Protein 3LN7 (pdb70)

Nearest PDB structures (foldseek):
  3ln7-assembly1_A  TM=1.001E+00  e=0.000E+00  Pasteurella multocida
  3ln7-assembly1_B  TM=9.554E-01  e=0.000E+00  Pasteurella multocida
  7waf-assembly1_B  TM=6.531E-01  e=1.191E-21  Trichodesmium erythraeum IMS101
  7wae-assembly1_C  TM=6.502E-01  e=5.837E-21  Trichodesmium erythraeum IMS101
  7txv-assembly1_A  TM=6.354E-01  e=9.259E-21  Synechocystis sp. PCC 6714

Solvent-accessible surface area: 62264 Å² total

Radius of gyration: 43.45 Å; Cα contacts (8 Å, |Δi|>4): 2808; chains: 2; bounding box: 85×94×130 Å

Foldseek 3Di:
DFLQVVCVVLCLVLLLWWKKKKKWKWFWPFLLLAQPQDADFPLFADQQFFQQKHAPWFRRMIMGIFDIDRDLVQSVLRLLLSVLLVLVRDDPRIFIFQFQHQHQDLHGGRPDPDPVSRVVSVVVCVLFNCLLVRIGMKMKIFRDVVSLVVSVVPDPPPPDSQQSLLQLVLLVLVCLLCVLLVCLQAARAFDPVLPPVPPPPLQTFLHPQLAPSNDDSDPPQDFDSNGLVRNQVSQVVCVVPPQVHPVSHDDQKDFDVCPDSVVCVVVHTGIMMGTSHIQFLPDLSRDDSLSSVLVSLLSSLSNDDRADPVSSVNSSVLSNVQRGHGQFDARPPLVVSVVSLVVSVCVVSSVHDPVNVVSSVVSNVCRVGSCNRSSVVNSVVCPVVHHPSNSRSVSSVVNSVVSCQPVQASVSLLVFSLLRLLVSSCSSNRFDKDDPDSVQQWIWTHGDNAIWIDRQLFGDQFDDVVVVCVPQVVLVVLCVVLLAAAKDDDKDQDLVVVLVVVVVWFQFFKWKAAPDADPSFLTHGGHRTHHDSVVRSVSSVRRVVGYRMIMIGDAAAFKKKFKDAALFTQKIKGFFAAKFFLQVQAALLVRLCLCVDSQEDQVRSGVAHRADCDVLQQVQQVVVVGGSRRGHDRRDIRGRDDPRDSNNGIFMAIHPLDPQVRSVVSSSCVSPGRIKIWMWGAHDSPDHADRDSRHTYGDDIGDNDFQDTSHYDGRRCSVVSVVSCVVD/DFDPCVLVVLVLVQLLFWKKKKKWKWFKAFLLQAGPLDADAPLFADLVFQQAKHADFFSRIIMGIFDIGRDLLVSVLRLLQLVLLCLLRDDPGIFIFQWQGFHDDDLVSGPRPPQVVPCVVLHDRLVTIWMKMWIFRDPVSLVVVVVVPPPDPDSQQSRLQLQLLLLVCLLQVQLLLLQAERAFADDDPDSAPLTFLHVQLAPNHLQPDPQDADSNGLVRNLCSQVVVVCHQPRDRRQKDQPQDDHSVCCVVHNGGIIMGGNGIFQSPDLSRDDSLSSVLVSLLSSLSNHDGVVSSVVSSVLNNVNRGHHLQDARPPLPVVLVSLVVSCCVVSSVNDVSNVVSSVLSNVCNVHSCSGSSNVVSVVCVVLVGPSSSRSVSRCVNSVVSVLQSQARPSQLPFSLLRVLVSSCSSNSWDWDCPDSVQQWIWTDRPPDIWIDTLLQGPQFDPVLQVCVPCVSLQVLLVVLVAFAWDDDKDQDLVVVLVCLVVAAWKWKAAPDAPPRWLTDTADVHSPDSVVVSVSVVRRCVGYSMMIIHDADAFKKKFWAAAQFGLKIKGKFAAKFFLQPQFQVLRRLVLQPDSQEDQVRSHVAHRADCDCLQQVQVVVVVDGSGGRRDRRHMRGSHPDRDRNNGIFMEIHPQDCQVRNVQSSSSVSRGRTKMWMKGARDSNDHDDSDCNGIHTDDIHNNDFQDGNYYDGRNCSVVSVVSVVVD

InterPro domains:
  IPR006334 Glutamate--cysteine ligase, monofunctional [PTHR38761] (9-472)
  IPR006335 Glutathione biosynthesis bifunctional protein GshAB [MF_00782] (1-757)
  IPR006335 Glutathione biosynthesis bifunctional protein GshAB [TIGR01435] (12-753)
  IPR007370 Glutamate--cysteine ligase [PF04262] (7-252)
  IPR007370 Glutamate--cysteine ligase [PF04262] (255-324)
  IPR011095 D-alanine--D-alanine ligase, C-terminal [PF07478] (528-592)
  IPR011761 ATP-grasp fold [PS50975] (494-753)
  IPR014746 Glutamine synthetase/guanido kinase, catalytic domain [SSF55931] (3-459)
  IPR040657 GshAB, ATP-grasp-like domain [PF18419] (430-482)

Secondary structure (DSSP, 8-state):
--SGGGGGG-THHHHH-EEEEEEEEEE-EETTSBB--S---SSS--TTT-SSEE-SSSTTEEEEEEEEESSHHHHHHHHHHHHHHHHHHS-TTEE-------B---------SSHHHHHHHHHHHHHH-SS------EEEEEE-HHHHHHHHHH-TTT-SHHHHHHHHHH--HHHHHHHHHHHHHT--B---TTT-SS--SS---SBSTTSSSS----SS-----S-HHHHHHHHHHHHH---SSSTT---SEEEES-SSGGGHHHH---EEEE--PPP-TTSTTSS-HHHHHHHHHHHH--------HHHHHHHHHHHHHHHHS-TTSPPTTHHHHHHHHHHHH--TTTT--HHHHHHHHHHHHHHH-GGGSHHHHHHHHHHHSSSHHHHHHHHHHHHHHHHHTTTTS-STT---HHHHHHHHHHHHHT-EEEEEETTTTEEEEEETTEEEEEES----SSBSHHHH---SHHHHHHHHHHT-----B---S-HHHHHHGGGGSSSS-EEE--SS-STTTT-EE-SS----HHHHHHHHHHHHHH-S---EE---SEEEEEEEETTEEEEEEEE--SEEEGGG---HHHHH--TTSTTEE-SSSSSEEPP---HHHHHHHHHHT--SSSPP-SSPEEE--SS--GGGT--EE-----HHHHHHHHHHHH---SEEEEEEEES-SSSPP-SSTTT-EEEEEES----S-SSS-----HHHHH---TT-/----THHHHT-HHHHH-EEEEEEEEEEEEETTSBB--SPPPSSSPPTTT-SSEEESSSSSEEEEEEEEESSHHHHHHHHHHHHHHHHHHS-SSEEE------B---TTT------HHHHHHH-TTT---EEEEEEEE-HHHHHHHHHH-SS-S-HHHHHHHHHH--HHHHHHHHHHHHHS--B-------------SBTTTSSSSS---------S-HHHHHHHHHHHH--TTT---SEE--SSSSTTHHHHH----EEEEEEE--SSSTTS--HHHHHHHHHHHH------HHHHHHHHHHHHHHHHS-TTSPPTTHHHHHHHHHHHH--TTTT--HHHHHHHHHHHHHHH-GGGSHHHHHHHHHHHHSSHHHHHHHHHHHHHHHHGGGTTS-GGG---HHHHHHHHHHHHHT-EEEEEETTTTEEEEEETTEEEEEES---TTSBSHHHH---SHHHHHHHHHHT-----B---S-HHHHHHGGGG---EEE--SS-STTTT-EEETT----HHHHHHHHHHHHHH-S---EE---SEEEEEEEETTEEEEEEEEE-SEEES-S-S-HHHHH--TTSTTBSSTTTSSB------HHHHHHHHHTT--TT--PPTT-EEE--S---TTTT-EEE-----HHHHHHHHHHHH---SS-EEEEEES-SSSPP-SSTTT-EEEEEES----S-SBSPPP-HHHHHH---TT-

Structure (mmCIF, N/CA/C/O backbone):
data_3LN7
#
_entry.id   3LN7
#
_cell.length_a   205.240
_cell.length_b   87.070
_cell.length_c   145.980
_cell.angle_alpha   90.000
_cell.angle_beta   126.530
_cell.angle_gamma   90.000
#
_symmetry.space_group_name_H-M   'C 1 2 1'
#
loop_
_atom_site.group_PDB
_atom_site.id
_atom_site.type_symbol
_atom_site.label_atom_id
_atom_site.label_alt_id
_atom_site.label_comp_id
_atom_site.label_asym_id
_atom_site.label_entity_id
_atom_site.label_seq_id
_atom_site.pdbx_PDB_ins_code
_atom_site.Cartn_x
_atom_site.Cartn_y
_atom_site.Cartn_z
_atom_site.occupancy
_atom_site.B_iso_or_equiv
_atom_site.auth_seq_id
_atom_site.auth_comp_id
_atom_site.auth_asym_id
_atom_site.auth_atom_id
_atom_site.pdbx_PDB_model_num
ATOM 1 N N . LYS A 1 2 ? 44.277 13.932 30.977 1.00 42.07 2 LYS A N 1
ATOM 2 C CA . LYS A 1 2 ? 43.145 14.697 31.499 1.00 49.94 2 LYS A CA 1
ATOM 3 C C . LYS A 1 2 ? 42.128 13.718 32.072 1.00 45.41 2 LYS A C 1
ATOM 4 O O . LYS A 1 2 ? 42.461 12.564 32.297 1.00 46.08 2 LYS A O 1
ATOM 6 N N . ILE A 1 3 ? 40.902 14.163 32.324 1.00 42.04 3 ILE A N 1
ATOM 7 C CA . ILE A 1 3 ? 39.872 13.241 32.792 1.00 46.87 3 ILE A CA 1
ATOM 8 C C . ILE A 1 3 ? 38.719 13.144 31.813 1.00 45.57 3 ILE A C 1
ATOM 9 O O . ILE A 1 3 ? 38.052 14.130 31.524 1.00 44.50 3 ILE A O 1
ATOM 11 N N . GLN A 1 4 ? 38.503 11.938 31.299 1.00 48.46 4 GLN A N 1
ATOM 12 C CA . GLN A 1 4 ? 37.357 11.643 30.452 1.00 46.08 4 GLN A CA 1
ATOM 13 C C . GLN A 1 4 ? 36.142 11.530 31.364 1.00 44.98 4 GLN A C 1
ATOM 14 O O . GLN A 1 4 ? 34.995 11.649 30.933 1.00 44.66 4 GLN A O 1
ATOM 16 N N . HIS A 1 5 ? 36.421 11.300 32.639 1.00 43.88 5 HIS A N 1
ATOM 17 C CA . HIS A 1 5 ? 35.395 10.991 33.620 1.00 47.12 5 HIS A CA 1
ATOM 18 C C . HIS A 1 5 ? 34.356 12.113 33.653 1.00 47.36 5 HIS A C 1
ATOM 19 O O . HIS A 1 5 ? 33.159 11.870 33.745 1.00 47.67 5 HIS A O 1
ATOM 26 N N . ILE A 1 6 ? 34.808 13.348 33.538 1.00 47.34 6 ILE A N 1
ATOM 27 C CA . ILE A 1 6 ? 33.896 14.461 33.716 1.00 48.89 6 ILE A CA 1
ATOM 28 C C . ILE A 1 6 ? 33.150 14.763 32.454 1.00 49.44 6 ILE A C 1
ATOM 29 O O . ILE A 1 6 ? 32.285 15.626 32.448 1.00 53.59 6 ILE A O 1
ATOM 34 N N . ILE A 1 7 ? 33.501 14.084 31.373 1.00 49.63 7 ILE A N 1
ATOM 35 C CA . ILE A 1 7 ? 32.854 14.345 30.097 1.00 48.99 7 ILE A CA 1
ATOM 36 C C . ILE A 1 7 ? 31.817 13.251 29.840 1.00 52.52 7 ILE A C 1
ATOM 37 O O . ILE A 1 7 ? 31.484 12.951 28.700 1.00 56.60 7 ILE A O 1
ATOM 41 N N . HIS A 1 8 ? 31.300 12.658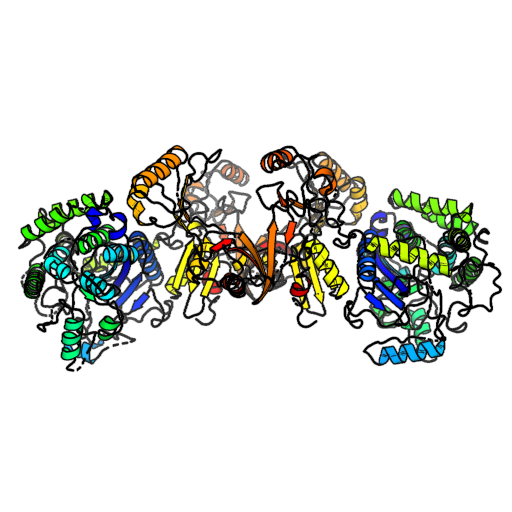 30.909 1.00 50.48 8 HIS A N 1
ATOM 42 C CA . HIS A 1 8 ? 30.121 11.824 30.785 1.00 52.94 8 HIS A CA 1
ATOM 43 C C . HIS A 1 8 ? 28.888 12.701 30.530 1.00 57.59 8 HIS A C 1
ATOM 44 O O . HIS A 1 8 ? 27.791 12.185 30.329 1.00 58.40 8 HIS A O 1
ATOM 46 N N . GLU A 1 9 ? 29.083 14.024 30.550 1.00 58.59 9 GLU A N 1
ATOM 47 C CA . GLU A 1 9 ? 28.039 15.015 30.242 1.00 56.98 9 GLU A CA 1
ATOM 48 C C . GLU A 1 9 ? 27.468 14.896 28.832 1.00 55.38 9 GLU A C 1
ATOM 49 O O . GLU A 1 9 ? 26.272 15.068 28.623 1.00 57.88 9 GLU A O 1
ATOM 51 N N . ASN A 1 10 ? 28.306 14.622 27.852 1.00 53.21 10 ASN A N 1
ATOM 52 C CA . ASN A 1 10 ? 27.781 14.342 26.530 1.00 57.34 10 ASN A CA 1
ATOM 53 C C . ASN A 1 10 ? 27.190 12.907 26.420 1.00 60.03 10 ASN A C 1
ATOM 54 O O . ASN A 1 10 ? 26.879 12.443 25.314 1.00 57.44 10 ASN A O 1
ATOM 56 N N . GLN A 1 11 ? 27.025 12.233 27.568 1.00 59.39 11 GLN A N 1
ATOM 57 C CA . GLN A 1 11 ? 26.412 10.896 27.664 1.00 55.87 11 GLN A CA 1
ATOM 58 C C . GLN A 1 11 ? 27.145 9.874 26.812 1.00 56.07 11 GLN A C 1
ATOM 59 O O . GLN A 1 11 ? 26.550 9.207 25.963 1.00 56.44 11 GLN A O 1
ATOM 61 N N . LEU A 1 12 ? 28.443 9.758 27.044 1.00 54.40 12 LEU A N 1
ATOM 62 C CA . LEU A 1 12 ? 29.281 8.895 26.239 1.00 50.25 12 LEU A CA 1
ATOM 63 C C . LEU A 1 12 ? 29.433 7.537 26.909 1.00 48.36 12 LEU A C 1
ATOM 64 O O . LEU A 1 12 ? 30.342 6.772 26.597 1.00 47.82 12 LEU A O 1
ATOM 69 N N . GLY A 1 13 ? 28.534 7.229 27.833 1.00 47.74 13 GLY A N 1
ATOM 70 C CA . GLY A 1 13 ? 28.537 5.923 28.458 1.00 44.21 13 GLY A CA 1
ATOM 71 C C . GLY A 1 13 ? 28.428 4.819 27.422 1.00 45.47 13 GLY A C 1
ATOM 72 O O . GLY A 1 13 ? 29.062 3.792 27.550 1.00 47.85 13 GLY A O 1
ATOM 73 N N . LEU A 1 14 ? 27.635 4.997 26.377 1.00 48.64 14 LEU A N 1
ATOM 74 C CA . LEU A 1 14 ? 27.508 3.914 25.399 1.00 45.39 14 LEU A CA 1
ATOM 75 C C . LEU A 1 14 ? 28.761 3.837 24.577 1.00 39.85 14 LEU A C 1
ATOM 76 O O . LEU A 1 14 ? 29.229 2.761 24.309 1.00 40.41 14 LEU A O 1
ATOM 78 N N . LEU A 1 15 ? 29.318 4.975 24.196 1.00 39.22 15 LEU A N 1
ATOM 79 C CA . LEU A 1 15 ? 30.570 4.973 23.437 1.00 42.38 15 LEU A CA 1
ATOM 80 C C . LEU A 1 15 ? 31.727 4.297 24.158 1.00 41.45 15 LEU A C 1
ATOM 81 O O . LEU A 1 15 ? 32.526 3.601 23.543 1.00 39.82 15 LEU A O 1
ATOM 86 N N . PHE A 1 16 ? 31.810 4.528 25.461 1.00 41.15 16 PHE A N 1
ATOM 87 C CA . PHE A 1 16 ? 32.868 4.008 26.309 1.00 39.24 16 PHE A CA 1
ATOM 88 C C . PHE A 1 16 ? 33.020 2.465 26.225 1.00 40.00 16 PHE A C 1
ATOM 89 O O . PHE A 1 16 ? 34.145 1.938 26.103 1.00 36.96 16 PHE A O 1
ATOM 97 N N . GLN A 1 17 ? 31.886 1.755 26.282 1.00 40.22 17 GLN A N 1
ATOM 98 C CA . GLN A 1 17 ? 31.874 0.293 26.204 1.00 40.66 17 GLN A CA 1
ATOM 99 C C . GLN A 1 17 ? 32.429 -0.234 24.885 1.00 40.74 17 GLN A C 1
ATOM 100 O O . GLN A 1 17 ? 32.974 -1.339 24.853 1.00 38.04 17 GLN A O 1
ATOM 106 N N . GLN A 1 18 ? 32.246 0.534 23.804 1.00 39.35 18 GLN A N 1
ATOM 107 C CA . GLN A 1 18 ? 32.649 0.102 22.470 1.00 36.68 18 GLN A CA 1
ATOM 108 C C . GLN A 1 18 ? 34.149 0.003 22.342 1.00 33.69 18 GLN A C 1
ATOM 109 O O . GLN A 1 18 ? 34.892 0.842 22.828 1.00 31.33 18 GLN A O 1
ATOM 115 N N . GLY A 1 19 ? 34.584 -1.055 21.677 1.00 36.44 19 GLY A N 1
ATOM 116 C CA . GLY A 1 19 ? 36.000 -1.312 21.482 1.00 35.71 19 GLY A CA 1
ATOM 117 C C . GLY A 1 19 ? 36.289 -2.440 20.498 1.00 32.66 19 GLY A C 1
ATOM 118 O O . GLY A 1 19 ? 35.378 -3.048 19.939 1.00 33.37 19 GLY A O 1
ATOM 119 N N . SER A 1 20 ? 37.570 -2.710 20.284 1.00 34.44 20 SER A N 1
ATOM 120 C CA . SER A 1 20 ? 38.026 -3.856 19.495 1.00 34.83 20 SER A CA 1
ATOM 121 C C . SER A 1 20 ? 38.687 -4.815 20.478 1.00 35.15 20 SER A C 1
ATOM 122 O O . SER A 1 20 ? 39.441 -4.364 21.342 1.00 35.21 20 SER A O 1
ATOM 125 N N . PHE A 1 21 ? 38.407 -6.116 20.387 1.00 34.74 21 PHE A N 1
ATOM 126 C CA . PHE A 1 21 ? 39.003 -7.081 21.334 1.00 32.88 21 PHE A CA 1
ATOM 127 C C . PHE A 1 21 ? 39.746 -8.242 20.700 1.00 32.02 21 PHE A C 1
ATOM 128 O O . PHE A 1 21 ? 39.206 -8.974 19.883 1.00 33.90 21 PHE A O 1
ATOM 136 N N . GLY A 1 22 ? 40.980 -8.434 21.128 1.00 32.68 22 GLY A N 1
ATOM 137 C CA . GLY A 1 22 ? 41.796 -9.542 20.663 1.00 36.57 22 GLY A CA 1
ATOM 138 C C . GLY A 1 22 ? 42.276 -10.448 21.787 1.00 35.48 22 GLY A C 1
ATOM 139 O O . GLY A 1 22 ? 42.147 -10.122 22.954 1.00 39.86 22 GLY A O 1
ATOM 140 N N . LEU A 1 23 ? 42.863 -11.581 21.465 1.00 31.57 23 LEU A N 1
ATOM 141 C CA . LEU A 1 23 ? 43.152 -12.526 22.517 1.00 32.65 23 LEU A CA 1
ATOM 142 C C . LEU A 1 23 ? 44.125 -13.550 21.997 1.00 33.94 23 LEU A C 1
ATOM 143 O O . LEU A 1 23 ? 44.049 -13.953 20.833 1.00 35.73 23 LEU A O 1
ATOM 148 N N . GLU A 1 24 ? 45.057 -13.949 22.849 1.00 33.33 24 GLU A N 1
ATOM 149 C CA . GLU A 1 24 ? 46.076 -14.921 22.490 1.00 33.30 24 GLU A CA 1
ATOM 150 C C . GLU A 1 24 ? 46.173 -15.838 23.679 1.00 35.27 24 GLU A C 1
ATOM 151 O O . GLU A 1 24 ? 46.450 -15.393 24.779 1.00 36.87 24 GLU A O 1
ATOM 157 N N . LYS A 1 25 ? 45.955 -17.124 23.484 1.00 33.30 25 LYS A N 1
ATOM 158 C CA . LYS A 1 25 ? 46.085 -18.045 24.586 1.00 31.40 25 LYS A CA 1
ATOM 159 C C . LYS A 1 25 ? 47.123 -19.062 24.243 1.00 34.41 25 LYS A C 1
ATOM 160 O O . LYS A 1 25 ? 47.040 -19.635 23.171 1.00 34.54 25 LYS A O 1
ATOM 166 N N . GLU A 1 26 ? 48.066 -19.323 25.150 1.00 36.12 26 GLU A N 1
ATOM 167 C CA . GLU A 1 26 ? 49.145 -20.275 24.892 1.00 38.67 26 GLU A CA 1
ATOM 168 C C . GLU A 1 26 ? 49.011 -21.528 25.718 1.00 38.67 26 GLU A C 1
ATOM 169 O O . GLU A 1 26 ? 48.939 -21.427 26.930 1.00 43.16 26 GLU A O 1
ATOM 175 N N . SER A 1 27 ? 49.020 -22.701 25.084 1.00 36.96 27 SER A N 1
ATOM 176 C CA . SER A 1 27 ? 48.947 -23.982 25.799 1.00 40.08 27 SER A CA 1
ATOM 177 C C . SER A 1 27 ? 49.888 -24.990 25.161 1.00 40.94 27 SER A C 1
ATOM 178 O O . SER A 1 27 ? 50.299 -24.818 24.028 1.00 44.16 27 SER A O 1
ATOM 180 N N . GLN A 1 28 ? 50.240 -26.046 25.876 1.00 40.93 28 GLN A N 1
ATOM 181 C CA . GLN A 1 28 ? 51.150 -27.029 25.312 1.00 43.07 28 GLN A CA 1
ATOM 182 C C . GLN A 1 28 ? 50.475 -28.353 25.019 1.00 42.76 28 GLN A C 1
ATOM 183 O O . GLN A 1 28 ? 49.888 -28.978 25.906 1.00 43.31 28 GLN A O 1
ATOM 189 N N . ARG A 1 29 ? 50.562 -28.784 23.768 1.00 42.12 29 ARG A N 1
ATOM 190 C CA . ARG A 1 29 ? 49.958 -30.040 23.392 1.00 44.08 29 ARG A CA 1
ATOM 191 C C . ARG A 1 29 ? 50.623 -31.079 24.268 1.00 45.36 29 ARG A C 1
ATOM 192 O O . ARG A 1 29 ? 51.837 -31.110 24.388 1.00 45.98 29 ARG A O 1
ATOM 200 N N . VAL A 1 30 ? 49.828 -31.924 24.897 1.00 45.84 30 VAL A N 1
ATOM 201 C CA . VAL A 1 30 ? 50.345 -32.824 25.899 1.00 45.80 30 VAL A CA 1
ATOM 202 C C . VAL A 1 30 ? 49.645 -34.171 25.855 1.00 50.46 30 VAL A C 1
ATOM 203 O O . VAL A 1 30 ? 48.538 -34.278 25.348 1.00 53.19 30 VAL A O 1
ATOM 207 N N . THR A 1 31 ? 50.288 -35.196 26.399 1.00 49.81 31 THR A N 1
ATOM 208 C CA . THR A 1 31 ? 49.754 -36.558 26.397 1.00 50.53 31 THR A CA 1
ATOM 209 C C . THR A 1 31 ? 48.703 -36.767 27.494 1.00 48.53 31 THR A C 1
ATOM 210 O O . THR A 1 31 ? 48.638 -36.015 28.446 1.00 45.92 31 THR A O 1
ATOM 214 N N . ALA A 1 32 ? 47.867 -37.786 27.360 1.00 51.27 32 ALA A N 1
ATOM 215 C CA . ALA A 1 32 ? 46.836 -38.015 28.368 1.00 50.66 32 ALA A CA 1
ATOM 216 C C . ALA A 1 32 ? 47.539 -38.150 29.683 1.00 47.82 32 ALA A C 1
ATOM 217 O O . ALA A 1 32 ? 46.963 -37.948 30.740 1.00 48.43 32 ALA A O 1
ATOM 219 N N . ASP A 1 33 ? 48.804 -38.522 29.588 1.00 50.30 33 ASP A N 1
ATOM 220 C CA . ASP A 1 33 ? 49.656 -38.722 30.737 1.00 52.22 33 ASP A CA 1
ATOM 221 C C . ASP A 1 33 ? 49.797 -37.383 31.483 1.00 48.70 33 ASP A C 1
ATOM 222 O O . ASP A 1 33 ? 49.926 -37.334 32.705 1.00 46.93 33 ASP A O 1
ATOM 227 N N . GLY A 1 34 ? 49.701 -36.295 30.743 1.00 48.84 34 GLY A N 1
ATOM 228 C CA . GLY A 1 34 ? 50.007 -34.976 31.264 1.00 46.35 34 GLY A CA 1
ATOM 229 C C . GLY A 1 34 ? 51.398 -34.490 30.840 1.00 49.95 34 GLY A C 1
ATOM 230 O O . GLY A 1 34 ? 51.704 -33.302 30.941 1.00 47.64 34 GLY A O 1
ATOM 231 N N . ALA A 1 35 ? 52.244 -35.409 30.362 1.00 51.30 35 ALA A N 1
ATOM 232 C CA . ALA A 1 35 ? 53.603 -35.081 29.931 1.00 48.81 35 ALA A CA 1
ATOM 233 C C . ALA A 1 35 ? 53.531 -34.238 28.686 1.00 45.90 35 ALA A C 1
ATOM 234 O O . ALA A 1 35 ? 52.601 -34.369 27.908 1.00 46.47 35 ALA A O 1
ATOM 236 N N . ILE A 1 36 ? 54.507 -33.380 28.468 1.00 43.35 36 ILE A N 1
ATOM 237 C CA . ILE A 1 36 ? 54.474 -32.596 27.251 1.00 45.66 36 ILE A CA 1
ATOM 238 C C . ILE A 1 36 ? 54.434 -33.551 26.048 1.00 48.30 36 ILE A C 1
ATOM 239 O O . ILE A 1 36 ? 54.747 -34.731 26.193 1.00 48.52 36 ILE A O 1
ATOM 244 N N . VAL A 1 37 ? 53.987 -33.063 24.889 1.00 47.70 37 VAL A N 1
ATOM 245 C CA . VAL A 1 37 ? 53.913 -33.877 23.686 1.00 44.03 37 VAL A CA 1
ATOM 246 C C . VAL A 1 37 ? 55.298 -34.338 23.244 1.00 46.60 37 VAL A C 1
ATOM 247 O O . VAL A 1 37 ? 55.463 -35.510 22.873 1.00 45.79 37 VAL A O 1
ATOM 249 N N . THR A 1 38 ? 56.291 -33.440 23.279 1.00 43.90 38 THR A N 1
ATOM 250 C CA . THR A 1 38 ? 57.645 -33.797 22.821 1.00 48.96 38 THR A CA 1
ATOM 251 C C . THR A 1 38 ? 57.641 -34.354 21.382 1.00 54.04 38 THR A C 1
ATOM 252 O O . THR A 1 38 ? 58.314 -35.358 21.080 1.00 55.49 38 THR A O 1
ATOM 256 N N . THR A 1 39 ? 56.869 -33.699 20.510 1.00 52.30 39 THR A N 1
ATOM 257 C CA . THR A 1 39 ? 56.758 -34.075 19.102 1.00 47.02 39 THR A CA 1
ATOM 258 C C . THR A 1 39 ? 56.432 -32.877 18.252 1.00 48.63 39 THR A C 1
ATOM 259 O O . THR A 1 39 ? 56.219 -31.786 18.765 1.00 53.15 39 THR A O 1
ATOM 263 N N . PRO A 1 40 ? 56.399 -33.080 16.932 1.00 48.20 40 PRO A N 1
ATOM 264 C CA . PRO A 1 40 ? 56.180 -32.035 15.928 1.00 45.97 40 PRO A CA 1
ATOM 265 C C . PRO A 1 40 ? 54.782 -31.445 15.906 1.00 44.76 40 PRO A C 1
ATOM 266 O O . PRO A 1 40 ? 53.809 -32.038 16.364 1.00 47.95 40 PRO A O 1
ATOM 270 N N . HIS A 1 41 ? 54.701 -30.240 15.376 1.00 41.80 41 HIS A N 1
ATOM 271 C CA . HIS A 1 41 ? 53.433 -29.596 15.179 1.00 40.62 41 HIS A CA 1
ATOM 272 C C . HIS A 1 41 ? 52.657 -30.424 14.187 1.00 37.08 41 HIS A C 1
ATOM 273 O O . HIS A 1 41 ? 53.195 -30.807 13.161 1.00 37.14 41 HIS A O 1
ATOM 280 N N . PRO A 1 42 ? 51.387 -30.684 14.484 1.00 33.14 42 PRO A N 1
ATOM 281 C CA . PRO A 1 42 ? 50.481 -31.348 13.556 1.00 33.17 42 PRO A CA 1
ATOM 282 C C . PRO A 1 42 ? 50.511 -30.838 12.100 1.00 36.72 42 PRO A C 1
ATOM 283 O O . PRO A 1 42 ? 50.641 -29.654 11.766 1.00 36.50 42 PRO A O 1
ATOM 287 N N . ALA A 1 43 ? 50.399 -31.811 11.214 1.00 39.10 43 ALA A N 1
ATOM 288 C CA . ALA A 1 43 ? 50.471 -31.594 9.788 1.00 39.70 43 ALA A CA 1
ATOM 289 C C . ALA A 1 43 ? 49.261 -30.828 9.311 1.00 41.49 43 ALA A C 1
ATOM 290 O O . ALA A 1 43 ? 49.358 -29.978 8.412 1.00 40.19 43 ALA A O 1
ATOM 292 N N . VAL A 1 44 ? 48.118 -31.159 9.915 1.00 40.61 44 VAL A N 1
ATOM 293 C CA . VAL A 1 44 ? 46.821 -30.742 9.410 1.00 39.10 44 VAL A CA 1
ATOM 294 C C . VAL A 1 44 ? 46.702 -29.197 9.378 1.00 40.83 44 VAL A C 1
ATOM 295 O O . VAL A 1 44 ? 46.133 -28.624 8.433 1.00 42.61 44 VAL A O 1
ATOM 297 N N . PHE A 1 45 ? 47.268 -28.520 10.378 1.00 38.31 45 PHE A N 1
ATOM 298 C CA . PHE A 1 45 ? 47.160 -27.065 10.468 1.00 35.59 45 PHE A CA 1
ATOM 299 C C . PHE A 1 45 ? 47.877 -26.409 9.322 1.00 33.21 45 PHE A C 1
ATOM 300 O O . PHE A 1 45 ? 48.847 -26.941 8.819 1.00 34.60 45 PHE A O 1
ATOM 308 N N . GLY A 1 46 ? 47.408 -25.230 8.942 1.00 32.69 46 GLY A N 1
ATOM 309 C CA . GLY A 1 46 ? 48.035 -24.455 7.896 1.00 33.35 46 GLY A CA 1
ATOM 310 C C . GLY A 1 46 ? 49.485 -24.232 8.236 1.00 32.44 46 GLY A C 1
ATOM 311 O O . GLY A 1 46 ? 49.947 -24.630 9.293 1.00 32.49 46 GLY A O 1
ATOM 312 N N . ASN A 1 47 ? 50.207 -23.591 7.335 1.00 34.07 47 ASN A N 1
ATOM 313 C CA . ASN A 1 47 ? 51.616 -23.334 7.562 1.00 38.56 47 ASN A CA 1
ATOM 314 C C . ASN A 1 47 ? 51.801 -22.336 8.681 1.00 38.84 47 ASN A C 1
ATOM 315 O O . ASN A 1 47 ? 51.071 -21.361 8.764 1.00 38.93 47 ASN A O 1
ATOM 318 N N . ARG A 1 48 ? 52.781 -22.565 9.540 1.00 37.13 48 ARG A N 1
ATOM 319 C CA . ARG A 1 48 ? 52.936 -21.689 10.686 1.00 38.59 48 ARG A CA 1
ATOM 320 C C . ARG A 1 48 ? 53.309 -20.281 10.272 1.00 42.68 48 ARG A C 1
ATOM 321 O O . ARG A 1 48 ? 52.992 -19.356 11.001 1.00 44.66 48 ARG A O 1
ATOM 329 N N . ARG A 1 49 ? 53.996 -20.116 9.133 1.00 44.13 49 ARG A N 1
ATOM 330 C CA . ARG A 1 49 ? 54.479 -18.784 8.689 1.00 43.05 49 ARG A CA 1
ATOM 331 C C . ARG A 1 49 ? 53.333 -17.801 8.454 1.00 41.75 49 ARG A C 1
ATOM 332 O O . ARG A 1 49 ? 53.425 -16.619 8.801 1.00 39.43 49 ARG A O 1
ATOM 335 N N . TYR A 1 50 ? 52.259 -18.306 7.847 1.00 41.48 50 TYR A N 1
ATOM 336 C CA . TYR A 1 50 ? 51.120 -17.475 7.488 1.00 39.58 50 TYR A CA 1
ATOM 337 C C . TYR A 1 50 ? 49.895 -17.703 8.398 1.00 37.87 50 TYR A C 1
ATOM 338 O O . TYR A 1 50 ? 49.053 -16.813 8.505 1.00 36.02 50 TYR A O 1
ATOM 347 N N . HIS A 1 51 ? 49.796 -18.844 9.081 1.00 35.94 51 HIS A N 1
ATOM 348 C CA . HIS A 1 51 ? 48.567 -19.136 9.826 1.00 33.80 51 HIS A CA 1
ATOM 349 C C . HIS A 1 51 ? 48.314 -18.058 10.865 1.00 33.20 51 HIS A C 1
ATOM 350 O O . HIS A 1 51 ? 49.197 -17.778 11.671 1.00 33.49 51 HIS A O 1
ATOM 357 N N . PRO A 1 52 ? 47.106 -17.448 10.841 1.00 30.73 52 PRO A N 1
ATOM 358 C CA . PRO A 1 52 ? 46.680 -16.382 11.748 1.00 26.94 52 PRO A CA 1
ATOM 359 C C . PRO A 1 52 ? 45.965 -16.891 12.982 1.00 28.28 52 PRO A C 1
ATOM 360 O O . PRO A 1 52 ? 46.088 -16.309 14.064 1.00 29.07 52 PRO A O 1
ATOM 364 N N . TYR A 1 53 ? 45.201 -17.966 12.818 1.00 28.33 53 TYR A N 1
ATOM 365 C CA . TYR A 1 53 ? 44.439 -18.543 13.919 1.00 27.59 53 TYR A CA 1
ATOM 366 C C . TYR A 1 53 ? 45.242 -19.529 14.777 1.00 30.11 53 TYR A C 1
ATOM 367 O O . TYR A 1 53 ? 45.039 -19.590 15.987 1.00 31.48 53 TYR A O 1
ATOM 376 N N . ILE A 1 54 ? 46.152 -20.303 14.193 1.00 29.13 54 ILE A N 1
ATOM 377 C CA . ILE A 1 54 ? 46.864 -21.272 15.002 1.00 29.80 54 ILE A CA 1
ATOM 378 C C . ILE A 1 54 ? 48.336 -21.212 14.774 1.00 32.14 54 ILE A C 1
ATOM 379 O O . ILE A 1 54 ? 48.768 -21.211 13.641 1.00 33.45 54 ILE A O 1
ATOM 384 N N . GLN A 1 55 ? 49.100 -21.179 15.862 1.00 34.25 55 GLN A N 1
ATOM 385 C CA . GLN A 1 55 ? 50.548 -21.133 15.784 1.00 37.87 55 GLN A CA 1
ATOM 386 C C . GLN A 1 55 ? 51.230 -21.694 17.036 1.00 39.97 55 GLN A C 1
ATOM 387 O O . GLN A 1 55 ? 50.578 -22.256 17.908 1.00 37.84 55 GLN A O 1
ATOM 393 N N . THR A 1 56 ? 52.560 -21.608 17.067 1.00 43.56 56 THR A N 1
ATOM 394 C CA . THR A 1 56 ? 53.349 -22.028 18.214 1.00 44.90 56 THR A CA 1
ATOM 395 C C . THR A 1 56 ? 54.146 -20.831 18.631 1.00 48.78 56 THR A C 1
ATOM 396 O O . THR A 1 56 ? 54.874 -20.273 17.814 1.00 50.04 56 THR A O 1
ATOM 400 N N . ASP A 1 57 ? 54.020 -20.425 19.889 1.00 51.81 57 ASP A N 1
ATOM 401 C CA . ASP A 1 57 ? 54.698 -19.205 20.336 1.00 57.00 57 ASP A CA 1
ATOM 402 C C . ASP A 1 57 ? 56.211 -19.348 20.198 1.00 56.46 57 ASP A C 1
ATOM 403 O O . ASP A 1 57 ? 56.857 -18.542 19.521 1.00 55.35 57 ASP A O 1
ATOM 408 N N . PHE A 1 58 ? 56.758 -20.376 20.845 1.00 56.37 58 PHE A N 1
ATOM 409 C CA . PHE A 1 58 ? 58.210 -20.600 20.896 1.00 58.82 58 PHE A CA 1
ATOM 410 C C . PHE A 1 58 ? 58.552 -22.075 20.693 1.00 56.93 58 PHE A C 1
ATOM 411 O O . PHE A 1 58 ? 59.050 -22.482 19.640 1.00 54.68 58 PHE A O 1
ATOM 414 N N . ALA A 1 59 ? 58.281 -22.857 21.733 1.00 56.03 59 ALA A N 1
ATOM 415 C CA . ALA A 1 59 ? 58.483 -24.297 21.723 1.00 53.06 59 ALA A CA 1
ATOM 416 C C . ALA A 1 59 ? 57.526 -25.011 20.772 1.00 53.26 59 ALA A C 1
ATOM 417 O O . ALA A 1 59 ? 56.327 -24.742 20.735 1.00 51.92 59 ALA A O 1
ATOM 419 N N . GLU A 1 60 ? 58.057 -25.943 20.008 1.00 52.58 60 GLU A N 1
ATOM 420 C CA . GLU A 1 60 ? 57.236 -26.645 19.071 1.00 49.51 60 GLU A CA 1
ATOM 421 C C . GLU A 1 60 ? 56.077 -27.227 19.875 1.00 52.28 60 GLU A C 1
ATOM 422 O O . GLU A 1 60 ? 54.922 -27.244 19.433 1.00 54.16 60 GLU A O 1
ATOM 428 N N . SER A 1 61 ? 56.376 -27.662 21.088 1.00 53.63 61 SER A N 1
ATOM 429 C CA . SER A 1 61 ? 55.356 -28.250 21.952 1.00 51.38 61 SER A CA 1
ATOM 430 C C . SER A 1 61 ? 54.320 -27.235 22.385 1.00 52.45 61 SER A C 1
ATOM 431 O O . SER A 1 61 ? 53.162 -27.583 22.584 1.00 52.49 61 SER A O 1
ATOM 434 N N . GLN A 1 62 ? 54.736 -25.981 22.539 1.00 52.21 62 GLN A N 1
ATOM 435 C CA . GLN A 1 62 ? 53.832 -24.905 22.952 1.00 48.84 62 GLN A CA 1
ATOM 436 C C . GLN A 1 62 ? 53.156 -24.248 21.776 1.00 47.69 62 GLN A C 1
ATOM 437 O O . GLN A 1 62 ? 53.813 -23.631 20.935 1.00 49.34 62 GLN A O 1
ATOM 443 N N . LEU A 1 63 ? 51.836 -24.342 21.742 1.00 45.75 63 LEU A N 1
ATOM 444 C CA . LEU A 1 63 ? 51.062 -23.790 20.639 1.00 45.88 63 LEU A CA 1
ATOM 445 C C . LEU A 1 63 ? 50.169 -22.676 21.142 1.00 39.16 63 LEU A C 1
ATOM 446 O O . LEU A 1 63 ? 49.717 -22.724 22.266 1.00 37.92 63 LEU A O 1
ATOM 451 N N . GLU A 1 64 ? 49.931 -21.663 20.322 1.00 38.99 64 GLU A N 1
ATOM 452 C CA . GLU A 1 64 ? 49.090 -20.544 20.722 1.00 37.71 64 GLU A CA 1
ATOM 453 C C . GLU A 1 64 ? 47.951 -20.246 19.738 1.00 37.31 64 GLU A C 1
ATOM 454 O O . GLU A 1 64 ? 48.140 -20.212 18.529 1.00 38.20 64 GLU A O 1
ATOM 460 N N . LEU A 1 65 ? 46.755 -20.046 20.282 1.00 36.58 65 LEU A N 1
ATOM 461 C CA . LEU A 1 65 ? 45.568 -19.760 19.495 1.00 34.01 65 LEU A CA 1
ATOM 462 C C . LEU A 1 65 ? 45.309 -18.252 19.531 1.00 32.96 65 LEU A C 1
ATOM 463 O O . LEU A 1 65 ? 45.254 -17.638 20.587 1.00 31.93 65 LEU A O 1
ATOM 468 N N . ILE A 1 66 ? 45.176 -17.659 18.358 1.00 33.92 66 ILE A N 1
ATOM 469 C CA . ILE A 1 66 ? 45.046 -16.220 18.231 1.00 34.87 66 ILE A CA 1
ATOM 470 C C . ILE A 1 66 ? 43.698 -15.893 17.624 1.00 33.40 66 ILE A C 1
ATOM 471 O O . ILE A 1 66 ? 43.381 -16.328 16.521 1.00 35.55 66 ILE A O 1
ATOM 475 N N . THR A 1 67 ? 42.886 -15.125 18.310 1.00 30.54 67 THR A N 1
ATOM 476 C CA . THR A 1 67 ? 41.578 -14.899 17.773 1.00 29.88 67 THR A CA 1
ATOM 477 C C . THR A 1 67 ? 41.547 -13.587 17.021 1.00 31.54 67 THR A C 1
ATOM 478 O O . THR A 1 67 ? 42.129 -12.625 17.494 1.00 34.65 67 THR A O 1
ATOM 482 N N . PRO A 1 68 ? 40.876 -13.538 15.848 1.00 30.04 68 PRO A N 1
ATOM 483 C CA . PRO A 1 68 ? 40.809 -12.301 15.061 1.00 30.16 68 PRO A CA 1
ATOM 484 C C . PRO A 1 68 ? 40.041 -11.275 15.844 1.00 32.19 68 PRO A C 1
ATOM 485 O O . PRO A 1 68 ? 39.085 -11.621 16.538 1.00 32.14 68 PRO A O 1
ATOM 489 N N . PRO A 1 69 ? 40.460 -10.018 15.761 1.00 33.17 69 PRO A N 1
ATOM 490 C CA . PRO A 1 69 ? 39.746 -9.016 16.549 1.00 33.20 69 PRO A CA 1
ATOM 491 C C . PRO A 1 69 ? 38.276 -9.042 16.196 1.00 34.52 69 PRO A C 1
ATOM 492 O O . PRO A 1 69 ? 37.928 -9.348 15.053 1.00 33.87 69 PRO A O 1
ATOM 496 N N . THR A 1 70 ? 37.423 -8.746 17.165 1.00 36.35 70 THR A N 1
ATOM 497 C CA . THR A 1 70 ? 35.989 -8.698 16.928 1.00 35.04 70 THR A CA 1
ATOM 498 C C . THR A 1 70 ? 35.471 -7.457 17.621 1.00 34.70 70 THR A C 1
ATOM 499 O O . THR A 1 70 ? 36.041 -7.002 18.615 1.00 33.71 70 THR A O 1
ATOM 503 N N . LYS A 1 71 ? 34.405 -6.886 17.078 1.00 37.92 71 LYS A N 1
ATOM 504 C CA . LYS A 1 71 ? 33.773 -5.719 17.705 1.00 37.85 71 LYS A CA 1
ATOM 505 C C . LYS A 1 71 ? 33.271 -5.998 19.139 1.00 35.10 71 LYS A C 1
ATOM 506 O O . LYS A 1 71 ? 33.209 -5.055 19.922 1.00 33.27 71 LYS A O 1
ATOM 508 N N . LYS A 1 72 ? 32.934 -7.269 19.462 1.00 32.53 72 LYS A N 1
ATOM 509 C CA . LYS A 1 72 ? 32.425 -7.679 20.782 1.00 29.77 72 LYS A CA 1
ATOM 510 C C . LYS A 1 72 ? 33.250 -8.762 21.448 1.00 29.48 72 LYS A C 1
ATOM 511 O O . LYS A 1 72 ? 33.667 -9.695 20.792 1.00 29.76 72 LYS A O 1
ATOM 515 N N . LEU A 1 73 ? 33.455 -8.650 22.756 1.00 29.15 73 LEU A N 1
ATOM 516 C CA . LEU A 1 73 ? 34.167 -9.671 23.525 1.00 27.74 73 LEU A CA 1
ATOM 517 C C . LEU A 1 73 ? 33.316 -10.936 23.439 1.00 29.77 73 LEU A C 1
ATOM 518 O O . LEU A 1 73 ? 33.779 -12.059 23.609 1.00 31.11 73 LEU A O 1
ATOM 523 N N . GLU A 1 74 ? 32.048 -10.756 23.135 1.00 29.74 74 GLU A N 1
ATOM 524 C CA . GLU A 1 74 ? 31.159 -11.888 22.965 1.00 30.68 74 GLU A CA 1
ATOM 525 C C . GLU A 1 74 ? 31.568 -12.874 21.860 1.00 30.05 74 GLU A C 1
ATOM 526 O O . GLU A 1 74 ? 31.423 -14.085 22.011 1.00 29.19 74 GLU A O 1
ATOM 532 N N . ASP A 1 75 ? 32.052 -12.315 20.751 1.00 29.41 75 ASP A N 1
ATOM 533 C CA . ASP A 1 75 ? 32.430 -13.034 19.543 1.00 27.20 75 ASP A CA 1
ATOM 534 C C . ASP A 1 75 ? 33.792 -13.664 19.632 1.00 28.48 75 ASP A C 1
ATOM 535 O O . ASP A 1 75 ? 34.025 -14.755 19.136 1.00 29.23 75 ASP A O 1
ATOM 540 N N . THR A 1 76 ? 34.733 -12.965 20.226 1.00 27.41 76 THR A N 1
ATOM 541 C CA . THR A 1 76 ? 36.038 -13.546 20.331 1.00 28.01 76 THR A CA 1
ATOM 542 C C . THR A 1 76 ? 35.918 -14.957 20.857 1.00 28.89 76 THR A C 1
ATOM 543 O O . THR A 1 76 ? 36.691 -15.816 20.443 1.00 30.24 76 THR A O 1
ATOM 547 N N . PHE A 1 77 ? 34.960 -15.194 21.763 1.00 28.05 77 PHE A N 1
ATOM 548 C CA . PHE A 1 77 ? 34.802 -16.492 22.407 1.00 26.92 77 PHE A CA 1
ATOM 549 C C . PHE A 1 77 ? 34.270 -17.533 21.470 1.00 28.35 77 PHE A C 1
ATOM 550 O O . PHE A 1 77 ? 34.604 -18.717 21.582 1.00 30.48 77 PHE A O 1
ATOM 558 N N . ARG A 1 78 ? 33.431 -17.133 20.540 1.00 27.19 78 ARG A N 1
ATOM 559 C CA . ARG A 1 78 ? 32.989 -18.108 19.582 1.00 28.58 78 ARG A CA 1
ATOM 560 C C . ARG A 1 78 ? 34.199 -18.476 18.747 1.00 28.17 78 ARG A C 1
ATOM 561 O O . ARG A 1 78 ? 34.473 -19.641 18.502 1.00 28.26 78 ARG A O 1
ATOM 569 N N . TRP A 1 79 ? 34.972 -17.479 18.363 1.00 27.54 79 TRP A N 1
ATOM 570 C CA . TRP A 1 79 ? 36.195 -17.751 17.641 1.00 26.42 79 TRP A CA 1
ATOM 571 C C . TRP A 1 79 ? 37.076 -18.661 18.463 1.00 26.67 79 TRP A C 1
ATOM 572 O O . TRP A 1 79 ? 37.477 -19.713 18.005 1.00 26.03 79 TRP A O 1
ATOM 583 N N . LEU A 1 80 ? 37.344 -18.258 19.692 1.00 26.17 80 LEU A N 1
ATOM 584 C CA . LEU A 1 80 ? 38.133 -19.032 20.612 1.00 26.02 80 LEU A CA 1
ATOM 585 C C . LEU A 1 80 ? 37.596 -20.481 20.742 1.00 28.17 80 LEU A C 1
ATOM 586 O O . LEU A 1 80 ? 38.375 -21.454 20.646 1.00 27.97 80 LEU A O 1
ATOM 591 N N . SER A 1 81 ? 36.283 -20.620 20.965 1.00 26.69 81 SER A N 1
ATOM 592 C CA . SER A 1 81 ? 35.640 -21.910 21.196 1.00 25.64 81 SER A CA 1
ATOM 593 C C . SER A 1 81 ? 35.878 -22.756 19.985 1.00 26.38 81 SER A C 1
ATOM 594 O O . SER A 1 81 ? 36.283 -23.899 20.105 1.00 26.92 81 SER A O 1
ATOM 596 N N . VAL A 1 82 ? 35.649 -22.170 18.815 1.00 27.15 82 VAL A N 1
ATOM 597 C CA . VAL A 1 82 ? 35.838 -22.853 17.545 1.00 26.78 82 VAL A CA 1
ATOM 598 C C . VAL A 1 82 ? 37.301 -23.135 17.292 1.00 25.64 82 VAL A C 1
ATOM 599 O O . VAL A 1 82 ? 37.628 -24.246 16.942 1.00 26.71 82 VAL A O 1
ATOM 601 N N . ILE A 1 83 ? 38.187 -22.167 17.472 1.00 24.62 83 ILE A N 1
ATOM 602 C CA . ILE A 1 83 ? 39.592 -22.416 17.215 1.00 24.82 83 ILE A CA 1
ATOM 603 C C . ILE A 1 83 ? 40.069 -23.560 18.108 1.00 26.33 83 ILE A C 1
ATOM 604 O O . ILE A 1 83 ? 40.742 -24.472 17.633 1.00 26.98 83 ILE A O 1
ATOM 609 N N . HIS A 1 84 ? 39.738 -23.525 19.392 1.00 25.59 84 HIS A N 1
ATOM 610 C CA . HIS A 1 84 ? 40.218 -24.556 20.293 1.00 25.13 84 HIS A CA 1
ATOM 611 C C . HIS A 1 84 ? 39.582 -25.895 19.880 1.00 27.40 84 HIS A C 1
ATOM 612 O O . HIS A 1 84 ? 40.227 -26.916 19.935 1.00 30.91 84 HIS A O 1
ATOM 614 N N . GLU A 1 85 ? 38.355 -25.904 19.388 1.00 25.79 85 GLU A N 1
ATOM 615 C CA . GLU A 1 85 ? 37.767 -27.151 18.917 1.00 26.21 85 GLU A CA 1
ATOM 616 C C . GLU A 1 85 ? 38.433 -27.721 17.679 1.00 28.19 85 GLU A C 1
ATOM 617 O O . GLU A 1 85 ? 38.601 -28.922 17.559 1.00 29.86 85 GLU A O 1
ATOM 623 N N . VAL A 1 86 ? 38.761 -26.853 16.731 1.00 27.67 86 VAL A N 1
ATOM 624 C CA . VAL A 1 86 ? 39.521 -27.233 15.555 1.00 26.21 86 VAL A CA 1
ATOM 625 C C . VAL A 1 86 ? 40.871 -27.809 16.000 1.00 29.88 86 VAL A C 1
ATOM 626 O O . VAL A 1 86 ? 41.351 -28.801 15.449 1.00 30.48 86 VAL A O 1
ATOM 630 N N . VAL A 1 87 ? 41.496 -27.195 17.000 1.00 29.72 87 VAL A N 1
ATOM 631 C CA . VAL A 1 87 ? 42.801 -27.669 17.439 1.00 29.96 87 VAL A CA 1
ATOM 632 C C . VAL A 1 87 ? 42.619 -29.007 18.113 1.00 32.35 87 VAL A C 1
ATOM 633 O O . VAL A 1 87 ? 43.376 -29.929 17.875 1.00 34.88 87 VAL A O 1
ATOM 635 N N . GLN A 1 88 ? 41.599 -29.132 18.942 1.00 33.01 88 GLN A N 1
ATOM 636 C CA . GLN A 1 88 ? 41.391 -30.376 19.679 1.00 34.38 88 GLN A CA 1
ATOM 637 C C . GLN A 1 88 ? 41.152 -31.531 18.714 1.00 35.17 88 GLN A C 1
ATOM 638 O O . GLN A 1 88 ? 41.618 -32.648 18.952 1.00 38.38 88 GLN A O 1
ATOM 644 N N . ARG A 1 89 ? 40.430 -31.264 17.630 1.00 32.93 89 ARG A N 1
ATOM 645 C CA . ARG A 1 89 ? 40.122 -32.300 16.659 1.00 33.15 89 ARG A CA 1
ATOM 646 C C . ARG A 1 89 ? 41.313 -32.615 15.780 1.00 33.85 89 ARG A C 1
ATOM 647 O O . ARG A 1 89 ? 41.437 -33.720 15.266 1.00 33.26 89 ARG A O 1
ATOM 655 N N . SER A 1 90 ? 42.181 -31.634 15.590 1.00 33.33 90 SER A N 1
ATOM 656 C CA . SER A 1 90 ? 43.336 -31.811 14.718 1.00 32.33 90 SER A CA 1
ATOM 657 C C . SER A 1 90 ? 44.474 -32.651 15.335 1.00 33.70 90 SER A C 1
ATOM 658 O O . SER A 1 90 ? 45.201 -33.338 14.630 1.00 32.23 90 SER A O 1
ATOM 661 N N . LEU A 1 91 ? 44.634 -32.608 16.649 1.00 36.17 91 LEU A N 1
ATOM 662 C CA . LEU A 1 91 ? 45.726 -33.330 17.262 1.00 37.92 91 LEU A CA 1
ATOM 663 C C . LEU A 1 91 ? 45.479 -34.796 17.166 1.00 40.10 91 LEU A C 1
ATOM 664 O O . LEU A 1 91 ? 44.336 -35.242 17.295 1.00 38.93 91 LEU A O 1
ATOM 669 N N . PRO A 1 92 ? 46.564 -35.555 16.979 1.00 44.46 92 PRO A N 1
ATOM 670 C CA . PRO A 1 92 ? 46.503 -37.007 17.079 1.00 48.77 92 PRO A CA 1
ATOM 671 C C . PRO A 1 92 ? 45.751 -37.380 18.339 1.00 48.84 92 PRO A C 1
ATOM 672 O O . PRO A 1 92 ? 45.985 -36.770 19.367 1.00 49.51 92 PRO A O 1
ATOM 676 N N . GLU A 1 93 ? 44.842 -38.338 18.255 1.00 47.39 93 GLU A N 1
ATOM 677 C CA . GLU A 1 93 ? 44.115 -38.769 19.429 1.00 49.50 93 GLU A CA 1
ATOM 678 C C . GLU A 1 93 ? 45.069 -38.873 20.612 1.00 52.09 93 GLU A C 1
ATOM 679 O O . GLU A 1 93 ? 44.737 -38.445 21.723 1.00 50.00 93 GLU A O 1
ATOM 682 N N . GLU A 1 94 ? 46.261 -39.415 20.359 1.00 54.07 94 GLU A N 1
ATOM 683 C CA . GLU A 1 94 ? 47.269 -39.586 21.406 1.00 55.95 94 GLU A CA 1
ATOM 684 C C . GLU A 1 94 ? 47.547 -38.282 22.178 1.00 55.55 94 GLU A C 1
ATOM 685 O O . GLU A 1 94 ? 47.719 -38.292 23.402 1.00 52.59 94 GLU A O 1
ATOM 691 N N . GLU A 1 95 ? 47.577 -37.164 21.456 1.00 55.53 95 GLU A N 1
ATOM 692 C CA . GLU A 1 95 ? 47.807 -35.848 22.057 1.00 53.20 95 GLU A CA 1
ATOM 693 C C . GLU A 1 95 ? 46.519 -35.109 22.524 1.00 54.23 95 GLU A C 1
ATOM 694 O O . GLU A 1 95 ? 45.488 -35.098 21.850 1.00 50.60 95 GLU A O 1
ATOM 700 N N . TYR A 1 96 ? 46.615 -34.496 23.694 1.00 52.76 96 TYR A N 1
ATOM 701 C CA . TYR A 1 96 ? 45.547 -33.746 24.315 1.00 45.78 96 TYR A CA 1
ATOM 702 C C . TYR A 1 96 ? 46.071 -32.348 24.464 1.00 44.52 96 TYR A C 1
ATOM 703 O O . TYR A 1 96 ? 47.236 -32.122 24.218 1.00 43.59 96 TYR A O 1
ATOM 712 N N . ILE A 1 97 ? 45.213 -31.414 24.863 1.00 47.61 97 ILE A N 1
ATOM 713 C CA . ILE A 1 97 ? 45.613 -30.035 25.184 1.00 48.76 97 ILE A CA 1
ATOM 714 C C . ILE A 1 97 ? 45.922 -29.897 26.681 1.00 49.47 97 ILE A C 1
ATOM 715 O O . ILE A 1 97 ? 45.366 -30.657 27.472 1.00 51.44 97 ILE A O 1
ATOM 720 N N . PHE A 1 98 ? 46.755 -28.932 27.090 1.00 44.87 98 PHE A N 1
ATOM 721 C CA . PHE A 1 98 ? 47.041 -28.755 28.526 1.00 45.62 98 PHE A CA 1
ATOM 722 C C . PHE A 1 98 ? 46.419 -27.480 29.095 1.00 46.22 98 PHE A C 1
ATOM 723 O O . PHE A 1 98 ? 46.749 -26.369 28.660 1.00 45.02 98 PHE A O 1
ATOM 731 N N . PRO A 1 99 ? 45.529 -27.642 30.088 1.00 45.02 99 PRO A N 1
ATOM 732 C CA . PRO A 1 99 ? 44.742 -26.547 30.673 1.00 43.19 99 PRO A CA 1
ATOM 733 C C . PRO A 1 99 ? 45.514 -25.525 31.531 1.00 44.68 99 PRO A C 1
ATOM 734 O O . PRO A 1 99 ? 45.262 -24.325 31.383 1.00 45.38 99 PRO A O 1
ATOM 738 N N . LEU A 1 100 ? 46.410 -25.963 32.412 1.00 42.50 100 LEU A N 1
ATOM 739 C CA . LEU A 1 100 ? 47.082 -25.028 33.306 1.00 42.23 100 LEU A CA 1
ATOM 740 C C . LEU A 1 100 ? 48.238 -24.365 32.630 1.00 44.05 100 LEU A C 1
ATOM 741 O O . LEU A 1 100 ? 48.732 -24.864 31.634 1.00 46.54 100 LEU A O 1
ATOM 746 N N . SER A 1 101 ? 48.684 -23.247 33.188 1.00 45.54 101 SER A N 1
ATOM 747 C CA . SER A 1 101 ? 49.858 -22.551 32.673 1.00 46.53 101 SER A CA 1
ATOM 748 C C . SER A 1 101 ? 51.155 -23.318 33.030 1.00 45.59 101 SER A C 1
ATOM 749 O O . SER A 1 101 ? 52.100 -23.383 32.239 1.00 45.04 101 SER A O 1
ATOM 760 N N . PRO A 1 103 ? 53.878 -25.963 33.511 1.00 47.12 103 PRO A N 1
ATOM 761 C CA . PRO A 1 103 ? 54.325 -27.169 32.806 1.00 47.95 103 PRO A CA 1
ATOM 762 C C . PRO A 1 103 ? 54.236 -28.427 33.681 1.00 48.53 103 PRO A C 1
ATOM 763 O O . PRO A 1 103 ? 54.678 -28.373 34.818 1.00 48.99 103 PRO A O 1
ATOM 767 N N . ALA A 1 104 ? 53.655 -29.510 33.148 1.00 51.91 104 ALA A N 1
ATOM 768 C CA . ALA A 1 104 ? 53.356 -30.752 33.891 1.00 50.30 104 ALA A CA 1
ATOM 769 C C . ALA A 1 104 ? 54.550 -31.673 34.071 1.00 53.96 104 ALA A C 1
ATOM 770 O O . ALA A 1 104 ? 54.995 -31.931 35.193 1.00 58.89 104 ALA A O 1
ATOM 772 N N . GLY A 1 105 ? 55.024 -32.231 32.967 1.00 51.05 105 GLY A N 1
ATOM 773 C CA . GLY A 1 105 ? 56.279 -32.949 32.985 1.00 49.93 105 GLY A CA 1
ATOM 774 C C . GLY A 1 105 ? 57.182 -32.240 32.012 1.00 54.86 105 GLY A C 1
ATOM 775 O O . GLY A 1 105 ? 56.917 -32.291 30.812 1.00 56.20 105 GLY A O 1
ATOM 776 N N . LEU A 1 106 ? 58.215 -31.555 32.509 1.00 56.95 106 LEU A N 1
ATOM 777 C CA . LEU A 1 106 ? 59.125 -30.805 31.632 1.00 54.91 106 LEU A CA 1
ATOM 778 C C . LEU A 1 106 ? 60.384 -31.645 31.317 1.00 54.13 106 LEU A C 1
ATOM 779 O O . LEU A 1 106 ? 61.101 -32.064 32.220 1.00 54.86 106 LEU A O 1
ATOM 781 N N . PRO A 1 107 ? 60.607 -31.957 30.033 1.00 55.73 107 PRO A N 1
ATOM 782 C CA . PRO A 1 107 ? 61.895 -32.430 29.494 1.00 57.62 107 PRO A CA 1
ATOM 783 C C . PRO A 1 107 ? 63.017 -31.377 29.604 1.00 60.53 107 PRO A C 1
ATOM 784 O O . PRO A 1 107 ? 62.742 -30.227 29.952 1.00 60.09 107 PRO A O 1
ATOM 788 N N . ALA A 1 108 ? 64.259 -31.759 29.317 1.00 62.01 108 ALA A N 1
ATOM 789 C CA . ALA A 1 108 ? 65.368 -30.812 29.380 1.00 64.27 108 ALA A CA 1
ATOM 790 C C . ALA A 1 108 ? 66.020 -30.661 28.013 1.00 61.87 108 ALA A C 1
ATOM 791 O O . ALA A 1 108 ? 66.464 -29.573 27.657 1.00 61.74 108 ALA A O 1
ATOM 793 N N . ILE A 1 112 ? 64.833 -30.905 24.327 1.00 50.38 112 ILE A N 1
ATOM 794 C CA . ILE A 1 112 ? 63.418 -30.526 24.451 1.00 51.21 112 ILE A CA 1
ATOM 795 C C . ILE A 1 112 ? 62.697 -30.196 23.132 1.00 50.99 112 ILE A C 1
ATOM 796 O O . ILE A 1 112 ? 62.053 -31.057 22.528 1.00 49.08 112 ILE A O 1
ATOM 798 N N . ARG A 1 113 ? 62.779 -28.947 22.696 1.00 53.15 113 ARG A N 1
ATOM 799 C CA . ARG A 1 113 ? 62.019 -28.526 21.522 1.00 57.53 113 ARG A CA 1
ATOM 800 C C . ARG A 1 113 ? 62.633 -27.309 20.846 1.00 53.88 113 ARG A C 1
ATOM 801 O O . ARG A 1 113 ? 63.508 -26.665 21.390 1.00 52.10 113 ARG A O 1
ATOM 803 N N . VAL A 1 114 ? 62.167 -27.000 19.648 1.00 57.51 114 VAL A N 1
ATOM 804 C CA . VAL A 1 114 ? 62.719 -25.890 18.887 1.00 61.84 114 VAL A CA 1
ATOM 805 C C . VAL A 1 114 ? 61.605 -25.064 18.263 1.00 55.69 114 VAL A C 1
ATOM 806 O O . VAL A 1 114 ? 60.489 -25.532 18.092 1.00 56.07 114 VAL A O 1
ATOM 808 N N . ALA A 1 115 ? 61.917 -23.831 17.909 1.00 53.85 115 ALA A N 1
ATOM 809 C CA . ALA A 1 115 ? 60.937 -22.986 17.274 1.00 53.96 115 ALA A CA 1
ATOM 810 C C . ALA A 1 115 ? 60.394 -23.625 16.011 1.00 55.51 115 ALA A C 1
ATOM 811 O O . ALA A 1 115 ? 59.186 -23.765 15.879 1.00 56.76 115 ALA A O 1
ATOM 813 N N . GLN A 1 116 ? 61.273 -24.018 15.092 1.00 57.24 116 GLN A N 1
ATOM 814 C CA . GLN A 1 116 ? 60.863 -24.575 13.788 1.00 58.03 116 GLN A CA 1
ATOM 815 C C . GLN A 1 116 ? 60.235 -23.512 12.863 1.00 55.23 116 GLN A C 1
ATOM 816 O O . GLN A 1 116 ? 59.353 -23.806 12.054 1.00 51.60 116 GLN A O 1
ATOM 822 N N . LEU A 1 117 ? 60.704 -22.277 12.988 1.00 54.24 117 LEU A N 1
ATOM 823 C CA . LEU A 1 117 ? 60.258 -21.199 12.116 1.00 60.68 117 LEU A CA 1
ATOM 824 C C . LEU A 1 117 ? 61.050 -21.214 10.809 1.00 63.72 117 LEU A C 1
ATOM 825 O O . LEU A 1 117 ? 62.250 -21.466 10.812 1.00 66.68 117 LEU A O 1
ATOM 827 N N . ASP A 1 118 ? 60.378 -20.944 9.693 1.00 66.25 118 ASP A N 1
ATOM 828 C CA . ASP A 1 118 ? 61.019 -20.987 8.380 1.00 63.43 118 ASP A CA 1
ATOM 829 C C . ASP A 1 118 ? 62.036 -19.856 8.230 1.00 69.68 118 ASP A C 1
ATOM 830 O O . ASP A 1 118 ? 63.109 -20.049 7.653 1.00 74.52 118 ASP A O 1
ATOM 832 N N . ASN A 1 119 ? 61.719 -18.680 8.755 1.00 68.66 119 ASN A N 1
ATOM 833 C CA . ASN A 1 119 ? 62.658 -17.573 8.668 1.00 71.94 119 ASN A CA 1
ATOM 834 C C . ASN A 1 119 ? 63.823 -17.767 9.625 1.00 69.86 119 ASN A C 1
ATOM 835 O O . ASN A 1 119 ? 63.655 -18.288 10.727 1.00 67.74 119 ASN A O 1
ATOM 840 N N . PRO A 1 120 ? 65.016 -17.350 9.187 1.00 67.86 120 PRO A N 1
ATOM 841 C CA . PRO A 1 120 ? 66.277 -17.452 9.914 1.00 68.48 120 PRO A CA 1
ATOM 842 C C . PRO A 1 120 ? 66.302 -16.552 11.147 1.00 74.27 120 PRO A C 1
ATOM 843 O O . PRO A 1 120 ? 66.860 -16.927 12.186 1.00 75.81 120 PRO A O 1
ATOM 845 N N . GLU A 1 121 ? 65.693 -15.377 11.038 1.00 72.81 121 GLU A N 1
ATOM 846 C CA . GLU A 1 121 ? 65.784 -14.386 12.099 1.00 72.44 121 GLU A CA 1
ATOM 847 C C . GLU A 1 121 ? 65.114 -14.882 13.372 1.00 68.90 121 GLU A C 1
ATOM 848 O O . GLU A 1 121 ? 65.645 -14.731 14.466 1.00 66.79 121 GLU A O 1
ATOM 850 N N . ASP A 1 122 ? 63.953 -15.492 13.220 1.00 68.60 122 ASP A N 1
ATOM 851 C CA . ASP A 1 122 ? 63.218 -16.001 14.364 1.00 76.28 122 ASP A CA 1
ATOM 852 C C . ASP A 1 122 ? 64.009 -17.067 15.121 1.00 80.75 122 ASP A C 1
ATOM 853 O O . ASP A 1 122 ? 64.056 -17.055 16.349 1.00 80.02 122 ASP A O 1
ATOM 855 N N . VAL A 1 123 ? 64.619 -17.996 14.390 1.00 83.73 123 VAL A N 1
ATOM 856 C CA . VAL A 1 123 ? 65.417 -19.056 15.009 1.00 83.05 123 VAL A CA 1
ATOM 857 C C . VAL A 1 123 ? 66.609 -18.453 15.767 1.00 83.69 123 VAL A C 1
ATOM 858 O O . VAL A 1 123 ? 66.922 -18.879 16.883 1.00 80.87 123 VAL A O 1
ATOM 860 N N . ALA A 1 124 ? 67.267 -17.465 15.157 1.00 81.11 124 ALA A N 1
ATOM 861 C CA . ALA A 1 124 ? 68.343 -16.745 15.820 1.00 78.87 124 ALA A CA 1
ATOM 862 C C . ALA A 1 124 ? 67.789 -16.045 17.062 1.00 80.49 124 ALA A C 1
ATOM 863 O O . ALA A 1 124 ? 68.430 -16.050 18.113 1.00 79.03 124 ALA A O 1
ATOM 865 N N . TYR A 1 125 ? 66.596 -15.458 16.942 1.00 80.33 125 TYR A N 1
ATOM 866 C CA . TYR A 1 125 ? 65.982 -14.700 18.038 1.00 79.27 125 TYR A CA 1
ATOM 867 C C . TYR A 1 125 ? 65.620 -15.612 19.186 1.00 76.06 125 TYR A C 1
ATOM 868 O O . TYR A 1 125 ? 65.846 -15.280 20.342 1.00 77.63 125 TYR A O 1
ATOM 870 N N . ARG A 1 126 ? 65.044 -16.759 18.864 1.00 74.33 126 ARG A N 1
ATOM 871 C CA . ARG A 1 126 ? 64.659 -17.709 19.882 1.00 75.04 126 ARG A CA 1
ATOM 872 C C . ARG A 1 126 ? 65.928 -18.276 20.493 1.00 72.97 126 ARG A C 1
ATOM 873 O O . ARG A 1 126 ? 66.026 -18.453 21.698 1.00 67.05 126 ARG A O 1
ATOM 875 N N . GLU A 1 127 ? 66.908 -18.558 19.650 1.00 75.92 127 GLU A N 1
ATOM 876 C CA . GLU A 1 127 ? 68.149 -19.123 20.130 1.00 77.20 127 GLU A CA 1
ATOM 877 C C . GLU A 1 127 ? 68.777 -18.153 21.135 1.00 75.32 127 GLU A C 1
ATOM 878 O O . GLU A 1 127 ? 69.169 -18.566 22.229 1.00 74.13 127 GLU A O 1
ATOM 880 N N . TYR A 1 128 ? 68.851 -16.871 20.772 1.00 74.32 128 TYR A N 1
ATOM 881 C CA . TYR A 1 128 ? 69.446 -15.842 21.631 1.00 70.38 128 TYR A CA 1
ATOM 882 C C . TYR A 1 128 ? 68.640 -15.698 22.909 1.00 69.16 128 TYR A C 1
ATOM 883 O O . TYR A 1 128 ? 69.178 -15.458 23.989 1.00 64.78 128 TYR A O 1
ATOM 885 N N . LEU A 1 129 ? 67.332 -15.854 22.764 1.00 71.30 129 LEU A N 1
ATOM 886 C CA . LEU A 1 129 ? 66.408 -15.749 23.879 1.00 69.53 129 LEU A CA 1
ATOM 887 C C . LEU A 1 129 ? 66.502 -16.967 24.818 1.00 68.07 129 LEU A C 1
ATOM 888 O O . LEU A 1 129 ? 66.548 -16.809 26.041 1.00 66.17 129 LEU A O 1
ATOM 893 N N . VAL A 1 130 ? 66.531 -18.176 24.258 1.00 68.86 130 VAL A N 1
ATOM 894 C CA . VAL A 1 130 ? 66.664 -19.382 25.073 1.00 67.78 130 VAL A CA 1
ATOM 895 C C . VAL A 1 130 ? 67.944 -19.275 25.888 1.00 67.78 130 VAL A C 1
ATOM 896 O O . VAL A 1 130 ? 67.987 -19.671 27.045 1.00 63.44 130 VAL A O 1
ATOM 898 N N . LYS A 1 131 ? 68.977 -18.714 25.259 1.00 72.17 131 LYS A N 1
ATOM 899 C CA . LYS A 1 131 ? 70.282 -18.489 25.884 1.00 69.12 131 LYS A CA 1
ATOM 900 C C . LYS A 1 131 ? 70.237 -17.385 26.948 1.00 65.34 131 LYS A C 1
ATOM 901 O O . LYS A 1 131 ? 70.900 -17.476 27.981 1.00 58.76 131 LYS A O 1
ATOM 903 N N . ILE A 1 132 ? 69.455 -16.343 26.691 1.00 67.32 132 ILE A N 1
ATOM 904 C CA . ILE A 1 132 ? 69.292 -15.262 27.652 1.00 68.28 132 ILE A CA 1
ATOM 905 C C . ILE A 1 132 ? 68.591 -15.720 28.946 1.00 68.25 132 ILE A C 1
ATOM 906 O O . ILE A 1 132 ? 69.021 -15.357 30.039 1.00 64.16 132 ILE A O 1
ATOM 908 N N . TYR A 1 133 ? 67.535 -16.526 28.840 1.00 68.74 133 TYR A N 1
ATOM 909 C CA . TYR A 1 133 ? 66.761 -16.880 30.034 1.00 72.12 133 TYR A CA 1
ATOM 910 C C . TYR A 1 133 ? 66.549 -18.382 30.283 1.00 71.10 133 TYR A C 1
ATOM 911 O O . TYR A 1 133 ? 65.813 -18.758 31.202 1.00 71.96 133 TYR A O 1
ATOM 913 N N . GLY A 1 134 ? 67.199 -19.239 29.501 1.00 68.97 134 GLY A N 1
ATOM 914 C CA . GLY A 1 134 ? 66.958 -20.671 29.602 1.00 71.68 134 GLY A CA 1
ATOM 915 C C . GLY A 1 134 ? 65.613 -20.964 28.969 1.00 72.94 134 GLY A C 1
ATOM 916 O O . GLY A 1 134 ? 64.960 -20.045 28.480 1.00 71.42 134 GLY A O 1
ATOM 917 N N . LYS A 1 135 ? 65.174 -22.218 28.976 1.00 70.70 135 LYS A N 1
ATOM 918 C CA . LYS A 1 135 ? 63.987 -22.564 28.199 1.00 68.97 135 LYS A CA 1
ATOM 919 C C . LYS A 1 135 ? 62.783 -22.945 29.053 1.00 62.28 135 LYS A C 1
ATOM 920 O O . LYS A 1 135 ? 61.654 -22.977 28.549 1.00 58.25 135 LYS A O 1
ATOM 922 N N . ASN A 1 136 ? 63.010 -23.228 30.333 1.00 62.65 136 ASN A N 1
ATOM 923 C CA . ASN A 1 136 ? 61.908 -23.622 31.205 1.00 56.71 136 ASN A CA 1
ATOM 924 C C . ASN A 1 136 ? 60.949 -22.498 31.462 1.00 53.08 136 ASN A C 1
ATOM 925 O O . ASN A 1 136 ? 59.757 -22.684 31.323 1.00 52.60 136 ASN A O 1
ATOM 930 N N . LYS A 1 137 ? 61.456 -21.328 31.830 1.00 52.52 137 LYS A N 1
ATOM 931 C CA . LYS A 1 137 ? 60.579 -20.200 32.102 1.00 51.28 137 LYS A CA 1
ATOM 932 C C . LYS A 1 137 ? 59.746 -19.898 30.869 1.00 51.13 137 LYS A C 1
ATOM 933 O O . LYS A 1 137 ? 58.598 -19.496 30.981 1.00 55.06 137 LYS A O 1
ATOM 935 N N . GLN A 1 138 ? 60.315 -20.103 29.692 1.00 50.92 138 GLN A N 1
ATOM 936 C CA . GLN A 1 138 ? 59.582 -19.869 28.464 1.00 49.91 138 GLN A CA 1
ATOM 937 C C . GLN A 1 138 ? 58.445 -20.863 28.339 1.00 48.92 138 GLN A C 1
ATOM 938 O O . GLN A 1 138 ? 57.392 -20.556 27.778 1.00 49.27 138 GLN A O 1
ATOM 952 N N . VAL A 1 140 ? 56.252 -22.035 30.278 1.00 46.39 140 VAL A N 1
ATOM 953 C CA . VAL A 1 140 ? 54.966 -21.637 30.838 1.00 47.86 140 VAL A CA 1
ATOM 954 C C . VAL A 1 140 ? 54.175 -20.825 29.793 1.00 50.04 140 VAL A C 1
ATOM 955 O O . VAL A 1 140 ? 54.738 -19.981 29.078 1.00 51.38 140 VAL A O 1
ATOM 959 N N . SER A 1 141 ? 52.874 -21.098 29.703 1.00 47.00 141 SER A N 1
ATOM 960 C CA . SER A 1 141 ? 52.009 -20.429 28.739 1.00 47.26 141 SER A CA 1
ATOM 961 C C . SER A 1 141 ? 50.797 -19.729 29.369 1.00 48.96 141 SER A C 1
ATOM 962 O O . SER A 1 141 ? 50.216 -20.221 30.348 1.00 49.81 141 SER A O 1
ATOM 964 N N . GLY A 1 142 ? 50.404 -18.588 28.807 1.00 45.34 142 GLY A N 1
ATOM 965 C CA . GLY A 1 142 ? 49.235 -17.885 29.307 1.00 46.57 142 GLY A CA 1
ATOM 966 C C . GLY A 1 142 ? 48.490 -17.018 28.301 1.00 46.83 142 GLY A C 1
ATOM 967 O O . GLY A 1 142 ? 49.036 -16.646 27.266 1.00 51.37 142 GLY A O 1
ATOM 968 N N . ILE A 1 143 ? 47.249 -16.670 28.622 1.00 40.05 143 ILE A N 1
ATOM 969 C CA . ILE A 1 143 ? 46.465 -15.767 27.797 1.00 38.99 143 ILE A CA 1
ATOM 970 C C . ILE A 1 143 ? 47.037 -14.352 27.709 1.00 40.37 143 ILE A C 1
ATOM 971 O O . ILE A 1 143 ? 47.663 -13.859 28.649 1.00 40.69 143 ILE A O 1
ATOM 976 N N . HIS A 1 144 ? 46.807 -13.712 26.564 1.00 40.67 144 HIS A N 1
ATOM 977 C CA . HIS A 1 144 ? 46.998 -12.272 26.368 1.00 42.66 144 HIS A CA 1
ATOM 978 C C . HIS A 1 144 ? 45.627 -11.612 26.008 1.00 41.50 144 HIS A C 1
ATOM 979 O O . HIS A 1 144 ? 44.769 -12.207 25.320 1.00 37.93 144 HIS A O 1
ATOM 986 N N . TYR A 1 145 ? 45.415 -10.394 26.494 1.00 40.60 145 TYR A N 1
ATOM 987 C CA . TYR A 1 145 ? 44.130 -9.735 26.341 1.00 39.02 145 TYR A CA 1
ATOM 988 C C . TYR A 1 145 ? 44.379 -8.399 25.707 1.00 39.76 145 TYR A C 1
ATOM 989 O O . TYR A 1 145 ? 44.956 -7.517 26.336 1.00 41.42 145 TYR A O 1
ATOM 998 N N . ASN A 1 146 ? 43.966 -8.259 24.455 1.00 36.82 146 ASN A N 1
ATOM 999 C CA . ASN A 1 146 ? 44.222 -7.055 23.688 1.00 36.51 146 ASN A CA 1
ATOM 1000 C C . ASN A 1 146 ? 42.974 -6.250 23.551 1.00 37.57 146 ASN A C 1
ATOM 1001 O O . ASN A 1 146 ? 41.972 -6.774 23.126 1.00 38.64 146 ASN A O 1
ATOM 1006 N N . PHE A 1 147 ? 43.028 -4.969 23.888 1.00 37.77 147 PHE A N 1
ATOM 1007 C CA . PHE A 1 147 ? 41.838 -4.142 23.866 1.00 37.85 147 PHE A CA 1
ATOM 1008 C C . PHE A 1 147 ? 42.205 -2.819 23.233 1.00 39.62 147 PHE A C 1
ATOM 1009 O O . PHE A 1 147 ? 43.239 -2.242 23.556 1.00 37.91 147 PHE A O 1
ATOM 1017 N N . GLN A 1 148 ? 41.356 -2.380 22.303 1.00 40.13 148 GLN A N 1
ATOM 1018 C CA . GLN A 1 148 ? 41.518 -1.125 21.588 1.00 37.64 148 GLN A CA 1
ATOM 1019 C C . GLN A 1 148 ? 40.243 -0.336 21.725 1.00 36.42 148 GLN A C 1
ATOM 1020 O O . GLN A 1 148 ? 39.177 -0.835 21.400 1.00 35.60 148 GLN A O 1
ATOM 1026 N N . LEU A 1 149 ? 40.361 0.902 22.189 1.00 37.17 149 LEU A N 1
ATOM 1027 C CA . LEU A 1 149 ? 39.231 1.835 22.276 1.00 36.07 149 LEU A CA 1
ATOM 1028 C C . LEU A 1 149 ? 38.713 2.296 20.931 1.00 37.16 149 LEU A C 1
ATOM 1029 O O . LEU A 1 149 ? 39.494 2.631 20.043 1.00 38.01 149 LEU A O 1
ATOM 1034 N N . SER A 1 150 ? 37.396 2.354 20.789 1.00 36.08 150 SER A N 1
ATOM 1035 C CA . SER A 1 150 ? 36.823 2.766 19.518 1.00 39.01 150 SER A CA 1
ATOM 1036 C C . SER A 1 150 ? 37.434 4.102 19.127 1.00 40.93 150 SER A C 1
ATOM 1037 O O . SER A 1 150 ? 37.656 4.956 19.979 1.00 40.16 150 SER A O 1
ATOM 1039 N N . PRO A 1 151 ? 37.757 4.263 17.838 1.00 43.46 151 PRO A N 1
ATOM 1040 C CA . PRO A 1 151 ? 38.312 5.517 17.328 1.00 46.26 151 PRO A CA 1
ATOM 1041 C C . PRO A 1 151 ? 37.302 6.635 17.392 1.00 43.70 151 PRO A C 1
ATOM 1042 O O . PRO A 1 151 ? 37.715 7.778 17.591 1.00 44.89 151 PRO A O 1
ATOM 1046 N N . ASP A 1 152 ? 36.019 6.321 17.215 1.00 39.71 152 ASP A N 1
ATOM 1047 C CA . ASP A 1 152 ? 34.998 7.355 17.210 1.00 42.83 152 ASP A CA 1
ATOM 1048 C C . ASP A 1 152 ? 34.799 7.935 18.616 1.00 43.19 152 ASP A C 1
ATOM 1049 O O . ASP A 1 152 ? 34.658 9.153 18.785 1.00 44.48 152 ASP A O 1
ATOM 1052 N N . LEU A 1 153 ? 34.785 7.083 19.631 1.00 41.44 153 LEU A N 1
ATOM 1053 C CA . LEU A 1 153 ? 34.639 7.586 20.986 1.00 39.65 153 LEU A CA 1
ATOM 1054 C C . LEU A 1 153 ? 35.851 8.456 21.303 1.00 40.12 153 LEU A C 1
ATOM 1055 O O . LEU A 1 153 ? 35.717 9.500 21.902 1.00 41.96 153 LEU A O 1
ATOM 1060 N N . ILE A 1 154 ? 37.037 8.039 20.876 1.00 41.39 154 ILE A N 1
ATOM 1061 C CA . ILE A 1 154 ? 38.259 8.827 21.088 1.00 41.83 154 ILE A CA 1
ATOM 1062 C C . ILE A 1 154 ? 38.216 10.203 20.431 1.00 40.48 154 ILE A C 1
ATOM 1063 O O . ILE A 1 154 ? 38.723 11.178 20.982 1.00 41.19 154 ILE A O 1
ATOM 1068 N N . THR A 1 155 ? 37.649 10.278 19.235 1.00 37.99 155 THR A N 1
ATOM 1069 C CA . THR A 1 155 ? 37.556 11.545 18.549 1.00 38.08 155 THR A CA 1
ATOM 1070 C C . THR A 1 155 ? 36.660 12.459 19.349 1.00 37.46 155 THR A C 1
ATOM 1071 O O . THR A 1 155 ? 37.001 13.594 19.619 1.00 39.71 155 THR A O 1
ATOM 1074 N N . ARG A 1 156 ? 35.526 11.939 19.766 1.00 38.10 156 ARG A N 1
ATOM 1075 C CA . ARG A 1 156 ? 34.626 12.680 20.639 1.00 40.08 156 ARG A CA 1
ATOM 1076 C C . ARG A 1 156 ? 35.304 13.064 21.951 1.00 40.89 156 ARG A C 1
ATOM 1077 O O . ARG A 1 156 ? 35.137 14.175 22.437 1.00 45.38 156 ARG A O 1
ATOM 1085 N N . LEU A 1 157 ? 36.071 12.165 22.538 1.00 40.74 157 LEU A N 1
ATOM 1086 C CA . LEU A 1 157 ? 36.784 12.525 23.741 1.00 42.28 157 LEU A CA 1
ATOM 1087 C C . LEU A 1 157 ? 37.654 13.732 23.405 1.00 46.77 157 LEU A C 1
ATOM 1088 O O . LEU A 1 157 ? 37.676 14.739 24.127 1.00 47.18 157 LEU A O 1
ATOM 1093 N N . PHE A 1 158 ? 38.343 13.635 22.275 1.00 46.01 158 PHE A N 1
ATOM 1094 C CA . PHE A 1 158 ? 39.315 14.635 21.891 1.00 47.92 158 PHE A CA 1
ATOM 1095 C C . PHE A 1 158 ? 38.711 15.994 21.611 1.00 51.10 158 PHE A C 1
ATOM 1096 O O . PHE A 1 158 ? 39.305 17.009 21.974 1.00 54.97 158 PHE A O 1
ATOM 1104 N N . ARG A 1 159 ? 37.560 16.022 20.940 1.00 50.66 159 ARG A N 1
ATOM 1105 C CA . ARG A 1 159 ? 36.924 17.283 20.559 1.00 52.79 159 ARG A CA 1
ATOM 1106 C C . ARG A 1 159 ? 36.681 18.147 21.794 1.00 58.27 159 ARG A C 1
ATOM 1107 O O . ARG A 1 159 ? 36.951 19.349 21.774 1.00 66.39 159 ARG A O 1
ATOM 1109 N N . LEU A 1 160 ? 36.211 17.539 22.876 1.00 55.51 160 LEU A N 1
ATOM 1110 C CA . LEU A 1 160 ? 36.047 18.271 24.130 1.00 61.87 160 LEU A CA 1
ATOM 1111 C C . LEU A 1 160 ? 37.380 18.752 24.778 1.00 63.60 160 LEU A C 1
ATOM 1112 O O . LEU A 1 160 ? 37.420 19.842 25.352 1.00 63.97 160 LEU A O 1
ATOM 1114 N N . GLN A 1 161 ? 38.458 17.968 24.673 1.00 61.26 161 GLN A N 1
ATOM 1115 C CA . GLN A 1 161 ? 39.715 18.288 25.367 1.00 60.10 161 GLN A CA 1
ATOM 1116 C C . GLN A 1 161 ? 40.555 19.329 24.665 1.00 64.09 161 GLN A C 1
ATOM 1117 O O . GLN A 1 161 ? 41.389 18.979 23.834 1.00 62.64 161 GLN A O 1
ATOM 1119 N N . ASN A 1 162 ? 40.360 20.592 25.060 1.00 70.69 162 ASN A N 1
ATOM 1120 C CA . ASN A 1 162 ? 41.109 21.754 24.558 1.00 69.01 162 ASN A CA 1
ATOM 1121 C C . ASN A 1 162 ? 42.587 21.710 24.872 1.00 70.23 162 ASN A C 1
ATOM 1122 O O . ASN A 1 162 ? 43.384 22.350 24.186 1.00 72.51 162 ASN A O 1
ATOM 1127 N N . GLU A 1 163 ? 42.934 20.986 25.934 1.00 67.98 163 GLU A N 1
ATOM 1128 C CA . GLU A 1 163 ? 44.292 20.960 26.454 1.00 66.58 163 GLU A CA 1
ATOM 1129 C C . GLU A 1 163 ? 45.307 20.378 25.470 1.00 65.53 163 GLU A C 1
ATOM 1130 O O . GLU A 1 163 ? 46.464 20.823 25.440 1.00 63.86 163 GLU A O 1
ATOM 1132 N N . TYR A 1 164 ? 44.896 19.407 24.656 1.00 63.07 164 TYR A N 1
ATOM 1133 C CA . TYR A 1 164 ? 45.887 18.691 23.844 1.00 63.95 164 TYR A CA 1
ATOM 1134 C C . TYR A 1 164 ? 46.220 19.277 22.460 1.00 67.26 164 TYR A C 1
ATOM 1135 O O . TYR A 1 164 ? 47.401 19.340 22.092 1.00 67.31 164 TYR A O 1
ATOM 1144 N N . GLN A 1 165 ? 45.214 19.704 21.703 1.00 63.98 165 GLN A N 1
ATOM 1145 C CA . GLN A 1 165 ? 45.464 20.318 20.402 1.00 61.20 165 GLN A CA 1
ATOM 1146 C C . GLN A 1 165 ? 45.678 19.253 19.342 1.00 60.29 165 GLN A C 1
ATOM 1147 O O . GLN A 1 165 ? 45.057 19.285 18.284 1.00 58.41 165 GLN A O 1
ATOM 1149 N N . SER A 1 166 ? 46.565 18.305 19.632 1.00 62.49 166 SER A N 1
ATOM 1150 C CA . SER A 1 166 ? 4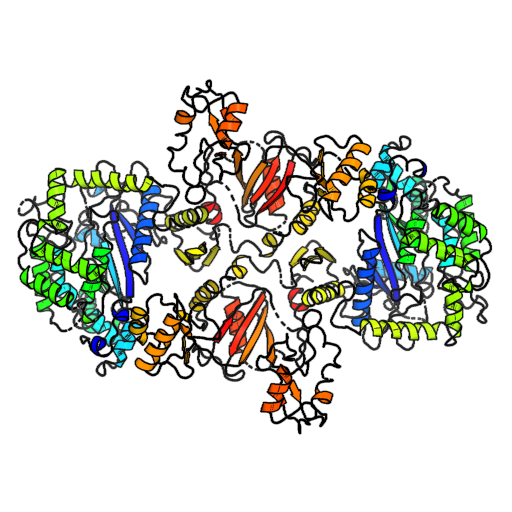6.856 17.213 18.710 1.00 60.99 166 SER A CA 1
ATOM 1151 C C . SER A 1 166 ? 46.079 15.945 19.094 1.00 56.98 166 SER A C 1
ATOM 1152 O O . SER A 1 166 ? 45.984 15.585 20.270 1.00 53.17 166 SER A O 1
ATOM 1155 N N . ALA A 1 167 ? 45.523 15.283 18.082 1.00 58.59 167 ALA A N 1
ATOM 1156 C CA . ALA A 1 167 ? 44.675 14.114 18.278 1.00 53.95 167 ALA A CA 1
ATOM 1157 C C . ALA A 1 167 ? 45.474 12.937 18.781 1.00 52.31 167 ALA A C 1
ATOM 1158 O O . ALA A 1 167 ? 44.987 12.177 19.609 1.00 50.46 167 ALA A O 1
ATOM 1160 N N . VAL A 1 168 ? 46.693 12.771 18.270 1.00 51.05 168 VAL A N 1
ATOM 1161 C CA . VAL A 1 168 ? 47.483 11.604 18.622 1.00 48.65 168 VAL A CA 1
ATOM 1162 C C . VAL A 1 168 ? 48.001 11.740 20.030 1.00 45.43 168 VAL A C 1
ATOM 1163 O O . VAL A 1 168 ? 48.006 10.786 20.783 1.00 45.26 168 VAL A O 1
ATOM 1167 N N . ASP A 1 169 ? 48.433 12.929 20.401 1.00 46.15 169 ASP A N 1
ATOM 1168 C CA . ASP A 1 169 ? 49.007 13.100 21.720 1.00 44.34 169 ASP A CA 1
ATOM 1169 C C . ASP A 1 169 ? 47.942 12.703 22.725 1.00 41.90 169 ASP A C 1
ATOM 1170 O O . ASP A 1 169 ? 48.226 12.053 23.720 1.00 40.25 169 ASP A O 1
ATOM 1172 N N . PHE A 1 170 ? 46.704 13.077 22.441 1.00 43.64 170 PHE A N 1
ATOM 1173 C CA . PHE A 1 170 ? 45.564 12.670 23.262 1.00 45.07 170 PHE A CA 1
ATOM 1174 C C . PHE A 1 170 ? 45.454 11.141 23.349 1.00 45.92 170 PHE A C 1
ATOM 1175 O O . PHE A 1 170 ? 45.170 10.565 24.408 1.00 43.63 170 PHE A O 1
ATOM 1183 N N . GLN A 1 171 ? 45.662 10.494 22.208 1.00 47.38 171 GLN A N 1
ATOM 1184 C CA . GLN A 1 171 ? 45.560 9.051 22.115 1.00 44.32 171 GLN A CA 1
ATOM 1185 C C . GLN A 1 171 ? 46.687 8.415 22.895 1.00 41.10 171 GLN A C 1
ATOM 1186 O O . GLN A 1 171 ? 46.485 7.421 23.576 1.00 43.88 171 GLN A O 1
ATOM 1192 N N . ASN A 1 172 ? 47.878 8.977 22.807 1.00 38.81 172 ASN A N 1
ATOM 1193 C CA . ASN A 1 172 ? 48.996 8.417 23.535 1.00 40.85 172 ASN A CA 1
ATOM 1194 C C . ASN A 1 172 ? 48.805 8.634 25.026 1.00 39.76 172 ASN A C 1
ATOM 1195 O O . ASN A 1 172 ? 49.127 7.772 25.844 1.00 35.85 172 ASN A O 1
ATOM 1200 N N . ASP A 1 173 ? 48.282 9.800 25.377 1.00 39.81 173 ASP A N 1
ATOM 1201 C CA . ASP A 1 173 ? 48.228 10.190 26.766 1.00 38.24 173 ASP A CA 1
ATOM 1202 C C . ASP A 1 173 ? 47.173 9.342 27.453 1.00 38.61 173 ASP A C 1
ATOM 1203 O O . ASP A 1 173 ? 47.338 8.958 28.613 1.00 37.18 173 ASP A O 1
ATOM 1205 N N . LEU A 1 174 ? 46.105 9.030 26.713 1.00 39.33 174 LEU A N 1
ATOM 1206 C CA . LEU A 1 174 ? 44.985 8.227 27.219 1.00 37.50 174 LEU A CA 1
ATOM 1207 C C . LEU A 1 174 ? 45.441 6.811 27.522 1.00 37.81 174 LEU A C 1
ATOM 1208 O O . LEU A 1 174 ? 45.424 6.354 28.668 1.00 37.94 174 LEU A O 1
ATOM 1213 N N . TYR A 1 175 ? 45.862 6.113 26.481 1.00 36.70 175 TYR A N 1
ATOM 1214 C CA . TYR A 1 175 ? 46.478 4.814 26.655 1.00 35.82 175 TYR A CA 1
ATOM 1215 C C . TYR A 1 175 ? 47.518 4.785 27.787 1.00 35.99 175 TYR A C 1
ATOM 1216 O O . TYR A 1 175 ? 47.460 3.929 28.661 1.00 35.99 175 TYR A O 1
ATOM 1225 N N . LEU A 1 176 ? 48.465 5.713 27.784 1.00 35.85 176 LEU A N 1
ATOM 1226 C CA . LEU A 1 176 ? 49.471 5.731 28.824 1.00 35.04 176 LEU A CA 1
ATOM 1227 C C . LEU A 1 176 ? 48.789 5.738 30.157 1.00 34.33 176 LEU A C 1
ATOM 1228 O O . LEU A 1 176 ? 49.129 4.940 31.007 1.00 34.69 176 LEU A O 1
ATOM 1233 N N . LYS A 1 177 ? 47.809 6.620 30.331 1.00 33.66 177 LYS A N 1
ATOM 1234 C CA . LYS A 1 177 ? 47.141 6.760 31.620 1.00 35.12 177 LYS A CA 1
ATOM 1235 C C . LYS A 1 177 ? 46.529 5.448 32.009 1.00 35.76 177 LYS A C 1
ATOM 1236 O O . LYS A 1 177 ? 46.607 5.012 33.164 1.00 36.64 177 LYS A O 1
ATOM 1250 N N . ALA A 1 179 ? 47.498 2.495 31.015 1.00 33.63 179 ALA A N 1
ATOM 1251 C CA . ALA A 1 179 ? 48.513 1.533 31.368 1.00 35.63 179 ALA A CA 1
ATOM 1252 C C . ALA A 1 179 ? 48.985 1.748 32.808 1.00 38.97 179 ALA A C 1
ATOM 1253 O O . ALA A 1 179 ? 49.017 0.813 33.614 1.00 40.12 179 ALA A O 1
ATOM 1255 N N . LYS A 1 180 ? 49.338 2.983 33.142 1.00 40.04 180 LYS A N 1
ATOM 1256 C CA . LYS A 1 180 ? 49.894 3.263 34.464 1.00 42.47 180 LYS A CA 1
ATOM 1257 C C . LYS A 1 180 ? 48.942 2.719 35.498 1.00 42.63 180 LYS A C 1
ATOM 1258 O O . LYS A 1 180 ? 49.299 1.848 36.291 1.00 41.59 180 LYS A O 1
ATOM 1264 N N . ASN A 1 181 ? 47.713 3.223 35.457 1.00 42.63 181 ASN A N 1
ATOM 1265 C CA . ASN A 1 181 ? 46.739 2.890 36.466 1.00 43.80 181 ASN A CA 1
ATOM 1266 C C . ASN A 1 181 ? 46.635 1.389 36.551 1.00 44.94 181 ASN A C 1
ATOM 1267 O O . ASN A 1 181 ? 46.614 0.825 37.649 1.00 46.45 181 ASN A O 1
ATOM 1272 N N . PHE A 1 182 ? 46.648 0.737 35.391 1.00 43.85 182 PHE A N 1
ATOM 1273 C CA . PHE A 1 182 ? 46.530 -0.708 35.354 1.00 43.28 182 PHE A CA 1
ATOM 1274 C C . PHE A 1 182 ? 47.640 -1.332 36.174 1.00 42.69 182 PHE A C 1
ATOM 1275 O O . PHE A 1 182 ? 47.393 -2.205 36.983 1.00 43.29 182 PHE A O 1
ATOM 1283 N N . LEU A 1 183 ? 48.860 -0.860 36.001 1.00 42.91 183 LEU A N 1
ATOM 1284 C CA . LEU A 1 183 ? 49.981 -1.430 36.735 1.00 46.06 183 LEU A CA 1
ATOM 1285 C C . LEU A 1 183 ? 49.802 -1.337 38.264 1.00 48.66 183 LEU A C 1
ATOM 1286 O O . LEU A 1 183 ? 50.077 -2.296 39.006 1.00 48.49 183 LEU A O 1
ATOM 1291 N N . ARG A 1 184 ? 49.336 -0.186 38.734 1.00 46.79 184 ARG A N 1
ATOM 1292 C CA . ARG A 1 184 ? 49.176 0.014 40.154 1.00 46.35 184 ARG A CA 1
ATOM 1293 C C . ARG A 1 184 ? 48.118 -0.926 40.696 1.00 47.55 184 ARG A C 1
ATOM 1294 O O . ARG A 1 184 ? 48.266 -1.432 41.803 1.00 49.57 184 ARG A O 1
ATOM 1302 N N . TYR A 1 185 ? 47.054 -1.162 39.933 1.00 45.61 185 TYR A N 1
ATOM 1303 C CA . TYR A 1 185 ? 45.942 -1.960 40.444 1.00 44.18 185 TYR A CA 1
ATOM 1304 C C . TYR A 1 185 ? 45.930 -3.348 39.870 1.00 40.43 185 TYR A C 1
ATOM 1305 O O . TYR A 1 185 ? 45.075 -4.147 40.200 1.00 38.89 185 TYR A O 1
ATOM 1314 N N . GLN A 1 186 ? 46.886 -3.655 39.017 1.00 42.49 186 GLN A N 1
ATOM 1315 C CA . GLN A 1 186 ? 46.824 -4.922 38.317 1.00 41.97 186 GLN A CA 1
ATOM 1316 C C . GLN A 1 186 ? 46.864 -6.012 39.333 1.00 38.56 186 GLN A C 1
ATOM 1317 O O . GLN A 1 186 ? 46.470 -7.126 39.057 1.00 38.42 186 GLN A O 1
ATOM 1323 N N . TRP A 1 187 ? 47.341 -5.700 40.520 1.00 37.36 187 TRP A N 1
ATOM 1324 C CA . TRP A 1 187 ? 47.477 -6.745 41.498 1.00 36.10 187 TRP A CA 1
ATOM 1325 C C . TRP A 1 187 ? 46.128 -7.309 41.803 1.00 35.92 187 TRP A C 1
ATOM 1326 O O . TRP A 1 187 ? 46.001 -8.502 42.050 1.00 34.50 187 TRP A O 1
ATOM 1337 N N . ILE A 1 188 ? 45.124 -6.434 41.768 1.00 36.52 188 ILE A N 1
ATOM 1338 C CA . ILE A 1 188 ? 43.731 -6.795 42.029 1.00 35.23 188 ILE A CA 1
ATOM 1339 C C . ILE A 1 188 ? 43.261 -7.869 41.052 1.00 35.44 188 ILE A C 1
ATOM 1340 O O . ILE A 1 188 ? 42.545 -8.799 41.425 1.00 35.15 188 ILE A O 1
ATOM 1344 N N . LEU A 1 189 ? 43.671 -7.727 39.795 1.00 35.66 189 LEU A N 1
ATOM 1345 C CA . LEU A 1 189 ? 43.330 -8.680 38.734 1.00 33.47 189 LEU A CA 1
ATOM 1346 C C . LEU A 1 189 ? 43.975 -10.037 38.914 1.00 35.99 189 LEU A C 1
ATOM 1347 O O . LEU A 1 189 ? 43.383 -11.069 38.602 1.00 36.82 189 LEU A O 1
ATOM 1352 N N . LEU A 1 190 ? 45.214 -10.037 39.380 1.00 36.91 190 LEU A N 1
ATOM 1353 C CA . LEU A 1 190 ? 45.925 -11.283 39.570 1.00 39.45 190 LEU A CA 1
ATOM 1354 C C . LEU A 1 190 ? 45.360 -12.073 40.733 1.00 39.74 190 LEU A C 1
ATOM 1355 O O . LEU A 1 190 ? 45.178 -13.282 40.644 1.00 40.83 190 LEU A O 1
ATOM 1360 N N . TYR A 1 191 ? 45.087 -11.382 41.826 1.00 39.16 191 TYR A N 1
ATOM 1361 C CA . TYR A 1 191 ? 44.523 -12.021 43.001 1.00 41.45 191 TYR A CA 1
ATOM 1362 C C . TYR A 1 191 ? 43.280 -12.783 42.596 1.00 39.24 191 TYR A C 1
ATOM 1363 O O . TYR A 1 191 ? 43.104 -13.965 42.921 1.00 40.15 191 TYR A O 1
ATOM 1372 N N . LEU A 1 192 ? 42.421 -12.105 41.858 1.00 37.96 192 LEU A N 1
ATOM 1373 C CA . LEU A 1 192 ? 41.144 -12.687 41.531 1.00 40.15 192 LEU A CA 1
ATOM 1374 C C . LEU A 1 192 ? 41.394 -13.926 40.689 1.00 42.44 192 LEU A C 1
ATOM 1375 O O . LEU A 1 192 ? 40.787 -14.982 40.922 1.00 42.85 192 LEU A O 1
ATOM 1380 N N . LEU A 1 193 ? 42.352 -13.801 39.768 1.00 42.95 193 LEU A N 1
ATOM 1381 C CA . LEU A 1 193 ? 42.531 -14.759 38.688 1.00 42.99 193 LEU A CA 1
ATOM 1382 C C . LEU A 1 193 ? 43.903 -15.391 38.656 1.00 43.24 193 LEU A C 1
ATOM 1383 O O . LEU A 1 193 ? 44.445 -15.645 37.588 1.00 42.66 193 LEU A O 1
ATOM 1388 N N . ALA A 1 194 ? 44.480 -15.640 39.814 1.00 44.56 194 ALA A N 1
ATOM 1389 C CA . ALA A 1 194 ? 45.779 -16.277 39.839 1.00 47.48 194 ALA A CA 1
ATOM 1390 C C . ALA A 1 194 ? 45.525 -17.733 39.509 1.00 51.40 194 ALA A C 1
ATOM 1391 O O . ALA A 1 194 ? 44.554 -18.312 40.009 1.00 52.71 194 ALA A O 1
ATOM 1393 N N . ALA A 1 195 ? 46.366 -18.322 38.659 1.00 50.53 195 ALA A N 1
ATOM 1394 C CA . ALA A 1 195 ? 46.166 -19.712 38.249 1.00 49.42 195 ALA A CA 1
ATOM 1395 C C . ALA A 1 195 ? 47.480 -20.465 38.226 1.00 50.57 195 ALA A C 1
ATOM 1396 O O . ALA A 1 195 ? 47.616 -21.507 37.584 1.00 56.04 195 ALA A O 1
ATOM 1398 N N . THR A 1 196 ? 48.471 -19.937 38.908 1.00 46.13 196 THR A N 1
ATOM 1399 C CA . THR A 1 196 ? 49.762 -20.556 38.843 1.00 46.19 196 THR A CA 1
ATOM 1400 C C . THR A 1 196 ? 50.246 -20.817 40.278 1.00 46.01 196 THR A C 1
ATOM 1401 O O . THR A 1 196 ? 51.235 -20.267 40.724 1.00 49.40 196 THR A O 1
ATOM 1403 N N . PRO A 1 197 ? 49.547 -21.682 41.015 1.00 43.93 197 PRO A N 1
ATOM 1404 C CA . PRO A 1 197 ? 49.949 -21.809 42.407 1.00 44.14 197 PRO A CA 1
ATOM 1405 C C . PRO A 1 197 ? 51.208 -22.618 42.511 1.00 44.85 197 PRO A C 1
ATOM 1406 O O . PRO A 1 197 ? 52.072 -22.298 43.299 1.00 50.01 197 PRO A O 1
ATOM 1410 N N . THR A 1 198 ? 51.323 -23.660 41.712 1.00 46.34 198 THR A N 1
ATOM 1411 C CA . THR A 1 198 ? 52.534 -24.482 41.730 1.00 49.19 198 THR A CA 1
ATOM 1412 C C . THR A 1 198 ? 53.300 -24.436 40.414 1.00 50.10 198 THR A C 1
ATOM 1413 O O . THR A 1 198 ? 53.256 -25.376 39.629 1.00 47.71 198 THR A O 1
ATOM 1417 N N . TYR A 1 203 ? 58.414 -28.960 39.607 1.00 38.36 203 TYR A N 1
ATOM 1418 C CA . TYR A 1 203 ? 59.577 -28.784 40.499 1.00 43.81 203 TYR A CA 1
ATOM 1419 C C . TYR A 1 203 ? 60.819 -28.293 39.736 1.00 52.45 203 TYR A C 1
ATOM 1420 O O . TYR A 1 203 ? 61.516 -27.364 40.179 1.00 52.91 203 TYR A O 1
ATOM 1422 N N . PHE A 1 204 ? 61.109 -28.922 38.601 1.00 58.22 204 PHE A N 1
ATOM 1423 C CA . PHE A 1 204 ? 62.298 -28.561 37.851 1.00 57.58 204 PHE A CA 1
ATOM 1424 C C . PHE A 1 204 ? 62.256 -27.053 37.544 1.00 60.58 204 PHE A C 1
ATOM 1425 O O . PHE A 1 204 ? 63.252 -26.354 37.741 1.00 62.14 204 PHE A O 1
ATOM 1427 N N . LYS A 1 205 ? 61.113 -26.530 37.110 1.00 55.23 205 LYS A N 1
ATOM 1428 C CA . LYS A 1 205 ? 61.095 -25.137 36.681 1.00 56.10 205 LYS A CA 1
ATOM 1429 C C . LYS A 1 205 ? 61.611 -24.232 37.798 1.00 63.59 205 LYS A C 1
ATOM 1430 O O . LYS A 1 205 ? 62.486 -23.396 37.547 1.00 67.99 205 LYS A O 1
ATOM 1432 N N . ASP A 1 206 ? 61.084 -24.383 39.021 1.00 61.87 206 ASP A N 1
ATOM 1433 C CA . ASP A 1 206 ? 61.467 -23.493 40.143 1.00 57.74 206 ASP A CA 1
ATOM 1434 C C . ASP A 1 206 ? 61.278 -24.101 41.506 1.00 60.75 206 ASP A C 1
ATOM 1435 O O . ASP A 1 206 ? 60.432 -23.641 42.257 1.00 63.01 206 ASP A O 1
ATOM 1437 N N . GLY A 1 207 ? 62.083 -25.102 41.841 1.00 66.66 207 GLY A N 1
ATOM 1438 C CA . GLY A 1 207 ? 61.959 -25.782 43.119 1.00 65.96 207 GLY A CA 1
ATOM 1439 C C . GLY A 1 207 ? 62.660 -25.050 44.243 1.00 68.32 207 GLY A C 1
ATOM 1440 O O . GLY A 1 207 ? 62.488 -25.405 45.407 1.00 70.07 207 GLY A O 1
ATOM 1441 N N . SER A 1 208 ? 63.453 -24.036 43.893 1.00 70.32 208 SER A N 1
ATOM 1442 C CA . SER A 1 208 ? 64.188 -23.258 44.893 1.00 71.69 208 SER A CA 1
ATOM 1443 C C . SER A 1 208 ? 63.207 -22.755 45.973 1.00 73.09 208 SER A C 1
ATOM 1444 O O . SER A 1 208 ? 63.484 -22.882 47.178 1.00 77.97 208 SER A O 1
ATOM 1446 N N . PRO A 1 209 ? 62.082 -22.142 45.548 1.00 65.76 209 PRO A N 1
ATOM 1447 C CA . PRO A 1 209 ? 60.972 -21.876 46.465 1.00 64.37 209 PRO A CA 1
ATOM 1448 C C . PRO A 1 209 ? 60.560 -23.119 47.233 1.00 71.79 209 PRO A C 1
ATOM 1449 O O . PRO A 1 209 ? 60.438 -24.196 46.640 1.00 76.96 209 PRO A O 1
ATOM 1453 N N . LEU A 1 210 ? 60.375 -22.973 48.540 1.00 71.51 210 LEU A N 1
ATOM 1454 C CA . LEU A 1 210 ? 60.018 -24.099 49.397 1.00 77.66 210 LEU A CA 1
ATOM 1455 C C . LEU A 1 210 ? 58.580 -24.562 49.111 1.00 77.78 210 LEU A C 1
ATOM 1456 O O . LEU A 1 210 ? 57.632 -23.771 49.165 1.00 82.61 210 LEU A O 1
ATOM 1458 N N . ALA A 1 211 ? 58.415 -25.842 48.805 1.00 69.34 211 ALA A N 1
ATOM 1459 C CA . ALA A 1 211 ? 57.091 -26.347 48.517 1.00 69.41 211 ALA A CA 1
ATOM 1460 C C . ALA A 1 211 ? 56.802 -27.612 49.311 1.00 70.22 211 ALA A C 1
ATOM 1461 O O . ALA A 1 211 ? 57.523 -28.603 49.229 1.00 73.39 211 ALA A O 1
ATOM 1463 N N . LYS A 1 212 ? 55.742 -27.558 50.099 1.00 67.78 212 LYS A N 1
ATOM 1464 C CA . LYS A 1 212 ? 55.242 -28.730 50.810 1.00 65.02 212 LYS A CA 1
ATOM 1465 C C . LYS A 1 212 ? 53.741 -28.734 50.561 1.00 58.59 212 LYS A C 1
ATOM 1466 O O . LYS A 1 212 ? 52.938 -29.106 51.419 1.00 54.07 212 LYS A O 1
ATOM 1468 N N . GLY A 1 213 ? 53.373 -28.289 49.364 1.00 56.37 213 GLY A N 1
ATOM 1469 C CA . GLY A 1 213 ? 51.989 -27.987 49.061 1.00 53.63 213 GLY A CA 1
ATOM 1470 C C . GLY A 1 213 ? 51.767 -26.529 49.421 1.00 57.96 213 GLY A C 1
ATOM 1471 O O . GLY A 1 213 ? 50.677 -25.966 49.226 1.00 54.93 213 GLY A O 1
ATOM 1472 N N . GLN A 1 214 ? 52.829 -25.921 49.953 1.00 66.63 214 GLN A N 1
ATOM 1473 C CA . GLN A 1 214 ? 52.851 -24.505 50.264 1.00 68.87 214 GLN A CA 1
ATOM 1474 C C . GLN A 1 214 ? 52.848 -23.754 48.939 1.00 74.27 214 GLN A C 1
ATOM 1475 O O . GLN A 1 214 ? 53.911 -23.492 48.364 1.00 73.09 214 GLN A O 1
ATOM 1477 N N . PHE A 1 215 ? 51.643 -23.440 48.451 1.00 73.57 215 PHE A N 1
ATOM 1478 C CA . PHE A 1 215 ? 51.463 -22.759 47.173 1.00 64.27 215 PHE A CA 1
ATOM 1479 C C . PHE A 1 215 ? 51.345 -21.247 47.337 1.00 61.59 215 PHE A C 1
ATOM 1480 O O . PHE A 1 215 ? 50.818 -20.748 48.327 1.00 63.02 215 PHE A O 1
ATOM 1482 N N . VAL A 1 216 ? 51.837 -20.523 46.348 1.00 57.99 216 VAL A N 1
ATOM 1483 C CA . VAL A 1 216 ? 51.721 -19.081 46.326 1.00 58.42 216 VAL A CA 1
ATOM 1484 C C . VAL A 1 216 ? 50.502 -18.780 45.472 1.00 57.89 216 VAL A C 1
ATOM 1485 O O . VAL A 1 216 ? 50.032 -19.651 44.750 1.00 57.19 216 VAL A O 1
ATOM 1487 N N . ARG A 1 217 ? 49.974 -17.566 45.549 1.00 56.23 217 ARG A N 1
ATOM 1488 C CA . ARG A 1 217 ? 48.840 -17.206 44.710 1.00 55.41 217 ARG A CA 1
ATOM 1489 C C . ARG A 1 217 ? 49.184 -17.266 43.203 1.00 54.15 217 ARG A C 1
ATOM 1490 O O . ARG A 1 217 ? 48.404 -17.784 42.420 1.00 53.64 217 ARG A O 1
ATOM 1498 N N . SER A 1 218 ? 50.335 -16.738 42.794 1.00 55.35 218 SER A N 1
ATOM 1499 C CA . SER A 1 218 ? 50.806 -16.860 41.410 1.00 53.36 218 SER A CA 1
ATOM 1500 C C . SER A 1 218 ? 52.330 -16.912 41.311 1.00 55.47 218 SER A C 1
ATOM 1501 O O . SER A 1 218 ? 53.021 -15.946 41.632 1.00 59.39 218 SER A O 1
ATOM 1504 N N . LEU A 1 219 ? 52.844 -18.035 40.838 1.00 51.85 219 LEU A N 1
ATOM 1505 C CA . LEU A 1 219 ? 54.275 -18.235 40.709 1.00 51.44 219 LEU A CA 1
ATOM 1506 C C . LEU A 1 219 ? 54.897 -17.318 39.642 1.00 56.18 219 LEU A C 1
ATOM 1507 O O . LEU A 1 219 ? 56.027 -16.852 39.797 1.00 57.09 219 LEU A O 1
ATOM 1509 N N . ARG A 1 220 ? 54.156 -17.046 38.568 1.00 57.54 220 ARG A N 1
ATOM 1510 C CA . ARG A 1 220 ? 54.689 -16.287 37.421 1.00 60.07 220 ARG A CA 1
ATOM 1511 C C . ARG A 1 220 ? 55.080 -14.833 37.747 1.00 62.82 220 ARG A C 1
ATOM 1512 O O . ARG A 1 220 ? 56.163 -14.381 37.384 1.00 66.75 220 ARG A O 1
ATOM 1514 N N . SER A 1 221 ? 54.204 -14.109 38.435 1.00 61.06 221 SER A N 1
ATOM 1515 C CA . SER A 1 221 ? 54.426 -12.702 38.732 1.00 58.60 221 SER A CA 1
ATOM 1516 C C . SER A 1 221 ? 55.474 -12.514 39.812 1.00 64.81 221 SER A C 1
ATOM 1517 O O . SER A 1 221 ? 55.926 -11.395 40.069 1.00 63.89 221 SER A O 1
ATOM 1520 N N . SER A 1 222 ? 55.840 -13.618 40.458 1.00 69.40 222 SER A N 1
ATOM 1521 C CA . SER A 1 222 ? 56.964 -13.638 41.392 1.00 73.85 222 SER A CA 1
ATOM 1522 C C . SER A 1 222 ? 58.310 -13.519 40.655 1.00 76.21 222 SER A C 1
ATOM 1523 O O . SER A 1 222 ? 58.377 -13.606 39.424 1.00 75.26 222 SER A O 1
ATOM 1525 N N . GLN A 1 223 ? 59.380 -13.321 41.416 1.00 78.69 223 GLN A N 1
ATOM 1526 C CA . GLN A 1 223 ? 60.707 -13.130 40.840 1.00 82.76 223 GLN A CA 1
ATOM 1527 C C . GLN A 1 223 ? 61.185 -14.340 40.010 1.00 79.30 223 GLN A C 1
ATOM 1528 O O . GLN A 1 223 ? 61.788 -14.168 38.952 1.00 77.41 223 GLN A O 1
ATOM 1530 N N . TYR A 1 224 ? 60.909 -15.553 40.481 1.00 76.50 224 TYR A N 1
ATOM 1531 C CA . TYR A 1 224 ? 61.351 -16.759 39.782 1.00 74.25 224 TYR A CA 1
ATOM 1532 C C . TYR A 1 224 ? 60.714 -16.872 38.392 1.00 79.04 224 TYR A C 1
ATOM 1533 O O . TYR A 1 224 ? 61.342 -17.365 37.450 1.00 80.78 224 TYR A O 1
ATOM 1535 N N . GLY A 1 225 ? 59.465 -16.426 38.267 1.00 80.33 225 GLY A N 1
ATOM 1536 C CA . GLY A 1 225 ? 58.835 -16.277 36.963 1.00 76.78 225 GLY A CA 1
ATOM 1537 C C . GLY A 1 225 ? 59.663 -15.292 36.168 1.00 79.84 225 GLY A C 1
ATOM 1538 O O . GLY A 1 225 ? 60.188 -14.334 36.738 1.00 78.72 225 GLY A O 1
ATOM 1539 N N . TYR A 1 226 ? 59.791 -15.511 34.863 1.00 83.16 226 TYR A N 1
ATOM 1540 C CA . TYR A 1 226 ? 60.820 -14.810 34.089 1.00 83.21 226 TYR A CA 1
ATOM 1541 C C . TYR A 1 226 ? 60.547 -13.314 33.828 1.00 87.57 226 TYR A C 1
ATOM 1542 O O . TYR A 1 226 ? 59.663 -12.938 33.054 1.00 84.57 226 TYR A O 1
ATOM 1551 N N . VAL A 1 227 ? 61.326 -12.481 34.513 1.00 90.91 227 VAL A N 1
ATOM 1552 C CA . VAL A 1 227 ? 61.514 -11.082 34.155 1.00 90.27 227 VAL A CA 1
ATOM 1553 C C . VAL A 1 227 ? 63.008 -10.962 33.842 1.00 89.30 227 VAL A C 1
ATOM 1554 O O . VAL A 1 227 ? 63.841 -11.334 34.675 1.00 88.25 227 VAL A O 1
ATOM 1556 N N . ASN A 1 228 ? 63.367 -10.481 32.653 1.00 86.54 228 ASN A N 1
ATOM 1557 C CA . ASN A 1 228 ? 64.763 -10.628 32.210 1.00 94.59 228 ASN A CA 1
ATOM 1558 C C . ASN A 1 228 ? 65.794 -9.897 33.114 1.00 88.66 228 ASN A C 1
ATOM 1559 O O . ASN A 1 228 ? 66.895 -10.409 33.333 1.00 93.89 228 ASN A O 1
ATOM 1564 N N . ASP A 1 229 ? 65.461 -8.736 33.664 1.00 80.73 229 ASP A N 1
ATOM 1565 C CA . ASP A 1 229 ? 66.394 -8.097 34.598 1.00 82.01 229 ASP A CA 1
ATOM 1566 C C . ASP A 1 229 ? 65.813 -6.901 35.363 1.00 86.33 229 ASP A C 1
ATOM 1567 O O . ASP A 1 229 ? 64.837 -6.275 34.940 1.00 85.97 229 ASP A O 1
ATOM 1569 N N . PRO A 1 230 ? 66.436 -6.578 36.501 1.00 82.31 230 PRO A N 1
ATOM 1570 C CA . PRO A 1 230 ? 66.015 -5.500 37.394 1.00 74.36 230 PRO A CA 1
ATOM 1571 C C . PRO A 1 230 ? 66.318 -4.158 36.761 1.00 74.38 230 PRO A C 1
ATOM 1572 O O . PRO A 1 230 ? 65.529 -3.224 36.864 1.00 74.83 230 PRO A O 1
ATOM 1576 N N . GLU A 1 231 ? 67.465 -4.091 36.091 1.00 76.92 231 GLU A N 1
ATOM 1577 C CA . GLU A 1 231 ? 67.999 -2.843 35.551 1.00 74.39 231 GLU A CA 1
ATOM 1578 C C . GLU A 1 231 ? 67.159 -2.259 34.413 1.00 75.39 231 GLU A C 1
ATOM 1579 O O . GLU A 1 231 ? 67.039 -1.039 34.296 1.00 75.71 231 GLU A O 1
ATOM 1581 N N . ILE A 1 232 ? 66.579 -3.108 33.568 1.00 74.54 232 ILE A N 1
ATOM 1582 C CA . ILE A 1 232 ? 65.757 -2.597 32.479 1.00 70.08 232 ILE A CA 1
ATOM 1583 C C . ILE A 1 232 ? 64.514 -1.908 33.047 1.00 72.35 232 ILE A C 1
ATOM 1584 O O . ILE A 1 232 ? 63.801 -2.468 33.882 1.00 74.78 232 ILE A O 1
ATOM 1588 N N . ASN A 1 233 ? 64.273 -0.684 32.591 1.00 70.28 233 ASN A N 1
ATOM 1589 C CA . ASN A 1 233 ? 63.152 0.118 33.054 1.00 68.27 233 ASN A CA 1
ATOM 1590 C C . ASN A 1 233 ? 62.791 1.143 31.987 1.00 67.11 233 ASN A C 1
ATOM 1591 O O . ASN A 1 233 ? 63.676 1.725 31.359 1.00 66.57 233 ASN A O 1
ATOM 1596 N N . VAL A 1 234 ? 61.501 1.366 31.765 1.00 63.57 234 VAL A N 1
ATOM 1597 C CA . VAL A 1 234 ? 61.080 2.402 30.822 1.00 62.23 234 VAL A CA 1
ATOM 1598 C C . VAL A 1 234 ? 59.947 3.204 31.435 1.00 63.42 234 VAL A C 1
ATOM 1599 O O . VAL A 1 234 ? 59.157 2.666 32.207 1.00 65.17 234 VAL A O 1
ATOM 1603 N N . SER A 1 235 ? 59.869 4.489 31.104 1.00 61.66 235 SER A N 1
ATOM 1604 C CA . SER A 1 235 ? 58.856 5.349 31.699 1.00 57.81 235 SER A CA 1
ATOM 1605 C C . SER A 1 235 ? 57.615 5.344 30.842 1.00 55.18 235 SER A C 1
ATOM 1606 O O . SER A 1 235 ? 57.690 5.468 29.628 1.00 57.40 235 SER A O 1
ATOM 1609 N N . PHE A 1 236 ? 56.465 5.181 31.476 1.00 55.88 236 PHE A N 1
ATOM 1610 C CA . PHE A 1 236 ? 55.198 5.317 30.775 1.00 55.10 236 PHE A CA 1
ATOM 1611 C C . PHE A 1 236 ? 54.707 6.763 30.905 1.00 50.68 236 PHE A C 1
ATOM 1612 O O . PHE A 1 236 ? 53.621 7.092 30.438 1.00 50.81 236 PHE A O 1
ATOM 1614 N N . ASP A 1 237 ? 55.517 7.625 31.519 1.00 49.30 237 ASP A N 1
ATOM 1615 C CA . ASP A 1 237 ? 55.073 8.966 31.873 1.00 47.16 237 ASP A CA 1
ATOM 1616 C C . ASP A 1 237 ? 54.810 9.820 30.666 1.00 44.89 237 ASP A C 1
ATOM 1617 O O . ASP A 1 237 ? 53.870 10.618 30.640 1.00 41.62 237 ASP A O 1
ATOM 1622 N N . SER A 1 238 ? 55.645 9.642 29.659 1.00 45.98 238 SER A N 1
ATOM 1623 C CA . SER A 1 238 ? 55.427 10.309 28.388 1.00 46.08 238 SER A CA 1
ATOM 1624 C C . SER A 1 238 ? 55.732 9.344 27.263 1.00 46.30 238 SER A C 1
ATOM 1625 O O . SER A 1 238 ? 56.577 8.468 27.418 1.00 47.61 238 SER A O 1
ATOM 1628 N N . VAL A 1 239 ? 55.019 9.477 26.148 1.00 44.12 239 VAL A N 1
ATOM 1629 C CA . VAL A 1 239 ? 55.276 8.640 24.984 1.00 44.38 239 VAL A CA 1
ATOM 1630 C C . VAL A 1 239 ? 56.687 8.897 24.490 1.00 48.30 239 VAL A C 1
ATOM 1631 O O . VAL A 1 239 ? 57.400 7.964 24.117 1.00 49.87 239 VAL A O 1
ATOM 1633 N N . GLU A 1 240 ? 57.079 10.168 24.512 1.00 46.44 240 GLU A N 1
ATOM 1634 C CA . GLU A 1 240 ? 58.386 10.611 24.054 1.00 42.83 240 GLU A CA 1
ATOM 1635 C C . GLU A 1 240 ? 59.468 10.008 24.946 1.00 45.34 240 GLU A C 1
ATOM 1636 O O . GLU A 1 240 ? 60.513 9.585 24.474 1.00 44.91 240 GLU A O 1
ATOM 1642 N N . LYS A 1 241 ? 59.190 9.946 26.244 1.00 49.00 241 LYS A N 1
ATOM 1643 C CA . LYS A 1 241 ? 60.117 9.374 27.236 1.00 50.60 241 LYS A CA 1
ATOM 1644 C C . LYS A 1 241 ? 60.170 7.855 27.128 1.00 50.70 241 LYS A C 1
ATOM 1645 O O . LYS A 1 241 ? 61.237 7.251 27.096 1.00 48.58 241 LYS A O 1
ATOM 1651 N N . TYR A 1 242 ? 58.995 7.248 27.081 1.00 49.56 242 TYR A N 1
ATOM 1652 C CA . TYR A 1 242 ? 58.890 5.827 26.937 1.00 51.76 242 TYR A CA 1
ATOM 1653 C C . TYR A 1 242 ? 59.797 5.408 25.810 1.00 54.88 242 TYR A C 1
ATOM 1654 O O . TYR A 1 242 ? 60.606 4.483 25.946 1.00 55.82 242 TYR A O 1
ATOM 1663 N N . VAL A 1 243 ? 59.659 6.117 24.695 1.00 55.10 243 VAL A N 1
ATOM 1664 C CA . VAL A 1 243 ? 60.430 5.835 23.494 1.00 53.07 243 VAL A CA 1
ATOM 1665 C C . VAL A 1 243 ? 61.917 5.997 23.740 1.00 52.74 243 VAL A C 1
ATOM 1666 O O . VAL A 1 243 ? 62.699 5.190 23.263 1.00 52.13 243 VAL A O 1
ATOM 1670 N N . GLU A 1 244 ? 62.298 7.029 24.495 1.00 53.79 244 GLU A N 1
ATOM 1671 C CA . GLU A 1 244 ? 63.713 7.295 24.781 1.00 55.92 244 GLU A CA 1
ATOM 1672 C C . GLU A 1 244 ? 64.281 6.160 25.598 1.00 56.11 244 GLU A C 1
ATOM 1673 O O . GLU A 1 244 ? 65.448 5.799 25.457 1.00 56.53 244 GLU A O 1
ATOM 1675 N N . SER A 1 245 ? 63.431 5.611 26.458 1.00 57.40 245 SER A N 1
ATOM 1676 C CA . SER A 1 245 ? 63.793 4.534 27.367 1.00 57.82 245 SER A CA 1
ATOM 1677 C C . SER A 1 245 ? 64.006 3.256 26.586 1.00 56.27 245 SER A C 1
ATOM 1678 O O . SER A 1 245 ? 65.001 2.562 26.756 1.00 56.14 245 SER A O 1
ATOM 1681 N N . LEU A 1 246 ? 63.045 2.935 25.735 1.00 58.12 246 LEU A N 1
ATOM 1682 C CA . LEU A 1 246 ? 63.167 1.761 24.882 1.00 61.58 246 LEU A CA 1
ATOM 1683 C C . LEU A 1 246 ? 64.367 1.927 23.919 1.00 59.42 246 LEU A C 1
ATOM 1684 O O . LEU A 1 246 ? 65.193 1.024 23.788 1.00 58.04 246 LEU A O 1
ATOM 1686 N N . GLU A 1 247 ? 64.486 3.091 23.286 1.00 56.44 247 GLU A N 1
ATOM 1687 C CA . GLU A 1 247 ? 65.595 3.352 22.392 1.00 53.52 247 GLU A CA 1
ATOM 1688 C C . GLU A 1 247 ? 66.923 3.112 23.088 1.00 55.42 247 GLU A C 1
ATOM 1689 O O . GLU A 1 247 ? 67.711 2.296 22.640 1.00 56.86 247 GLU A O 1
ATOM 1695 N N . HIS A 1 248 ? 67.166 3.798 24.195 1.00 56.21 248 HIS A N 1
ATOM 1696 C CA . HIS A 1 248 ? 68.457 3.702 24.866 1.00 60.00 248 HIS A CA 1
ATOM 1697 C C . HIS A 1 248 ? 68.845 2.248 25.154 1.00 61.13 248 HIS A C 1
ATOM 1698 O O . HIS A 1 248 ? 70.001 1.868 24.988 1.00 61.59 248 HIS A O 1
ATOM 1700 N N . TRP A 1 249 ? 67.892 1.430 25.577 1.00 59.47 249 TRP A N 1
ATOM 1701 C CA . TRP A 1 249 ? 68.219 0.054 25.912 1.00 62.05 249 TRP A CA 1
ATOM 1702 C C . TRP A 1 249 ? 68.563 -0.755 24.667 1.00 61.29 249 TRP A C 1
ATOM 1703 O O . TRP A 1 249 ? 69.486 -1.584 24.676 1.00 59.39 249 TRP A O 1
ATOM 1714 N N . VAL A 1 250 ? 67.824 -0.513 23.590 1.00 60.72 250 VAL A N 1
ATOM 1715 C CA . VAL A 1 250 ? 68.086 -1.203 22.339 1.00 58.20 250 VAL A CA 1
ATOM 1716 C C . VAL A 1 250 ? 69.453 -0.777 21.860 1.00 54.39 250 VAL A C 1
ATOM 1717 O O . VAL A 1 250 ? 70.271 -1.597 21.449 1.00 53.57 250 VAL A O 1
ATOM 1719 N N . SER A 1 251 ? 69.702 0.521 21.923 1.00 55.48 251 SER A N 1
ATOM 1720 C CA . SER A 1 251 ? 70.978 1.072 21.502 1.00 52.10 251 SER A CA 1
ATOM 1721 C C . SER A 1 251 ? 72.099 0.362 22.266 1.00 49.48 251 SER A C 1
ATOM 1722 O O . SER A 1 251 ? 73.088 -0.047 21.686 1.00 38.66 251 SER A O 1
ATOM 1724 N N . THR A 1 252 ? 71.914 0.204 23.575 1.00 58.99 252 THR A N 1
ATOM 1725 C CA . THR A 1 252 ? 72.924 -0.389 24.447 1.00 51.90 252 THR A CA 1
ATOM 1726 C C . THR A 1 252 ? 72.494 -0.317 25.903 1.00 51.09 252 THR A C 1
ATOM 1727 O O . THR A 1 252 ? 72.296 0.765 26.447 1.00 53.16 252 THR A O 1
ATOM 1729 N N . LYS A 1 254 ? 70.776 -4.206 27.563 1.00 52.62 254 LYS A N 1
ATOM 1730 C CA . LYS A 1 254 ? 70.682 -4.018 26.118 1.00 58.09 254 LYS A CA 1
ATOM 1731 C C . LYS A 1 254 ? 69.750 -5.077 25.571 1.00 57.86 254 LYS A C 1
ATOM 1732 O O . LYS A 1 254 ? 70.178 -6.170 25.234 1.00 63.91 254 LYS A O 1
ATOM 1734 N N . LEU A 1 255 ? 68.470 -4.764 25.496 1.00 53.69 255 LEU A N 1
ATOM 1735 C CA . LEU A 1 255 ? 67.521 -5.683 24.898 1.00 50.89 255 LEU A CA 1
ATOM 1736 C C . LEU A 1 255 ? 67.922 -5.903 23.444 1.00 51.90 255 LEU A C 1
ATOM 1737 O O . LEU A 1 255 ? 68.395 -4.966 22.803 1.00 56.05 255 LEU A O 1
ATOM 1742 N N . ILE A 1 256 ? 67.737 -7.114 22.911 1.00 50.74 256 ILE A N 1
ATOM 1743 C CA . ILE A 1 256 ? 67.981 -7.365 21.481 1.00 47.94 256 ILE A CA 1
ATOM 1744 C C . ILE A 1 256 ? 67.078 -6.507 20.607 1.00 47.42 256 ILE A C 1
ATOM 1745 O O . ILE A 1 256 ? 67.489 -6.040 19.547 1.00 44.15 256 ILE A O 1
ATOM 1747 N N . ALA A 1 257 ? 65.843 -6.317 21.067 1.00 49.79 257 ALA A N 1
ATOM 1748 C CA . ALA A 1 257 ? 64.871 -5.448 20.402 1.00 48.72 257 ALA A CA 1
ATOM 1749 C C . ALA A 1 257 ? 63.730 -5.047 21.344 1.00 46.42 257 ALA A C 1
ATOM 1750 O O . ALA A 1 257 ? 63.729 -5.403 22.518 1.00 47.45 257 ALA A O 1
ATOM 1752 N N . GLU A 1 258 ? 62.758 -4.310 20.817 1.00 46.33 258 GLU A N 1
ATOM 1753 C CA . GLU A 1 258 ? 61.632 -3.818 21.613 1.00 47.89 258 GLU A CA 1
ATOM 1754 C C . GLU A 1 258 ? 60.622 -4.923 21.931 1.00 50.63 258 GLU A C 1
ATOM 1755 O O . GLU A 1 258 ? 59.949 -4.878 22.965 1.00 49.02 258 GLU A O 1
ATOM 1757 N N . LYS A 1 259 ? 60.504 -5.907 21.042 1.00 51.14 259 LYS A N 1
ATOM 1758 C CA . LYS A 1 259 ? 59.633 -7.054 21.293 1.00 48.23 259 LYS A CA 1
ATOM 1759 C C . LYS A 1 259 ? 60.109 -7.840 22.526 1.00 50.43 259 LYS A C 1
ATOM 1760 O O . LYS A 1 259 ? 59.304 -8.435 23.251 1.00 52.30 259 LYS A O 1
ATOM 1762 N N . GLU A 1 260 ? 61.419 -7.831 22.764 1.00 49.42 260 GLU A N 1
ATOM 1763 C CA . GLU A 1 260 ? 62.010 -8.561 23.887 1.00 51.01 260 GLU A CA 1
ATOM 1764 C C . GLU A 1 260 ? 61.696 -7.908 25.229 1.00 53.46 260 GLU A C 1
ATOM 1765 O O . GLU A 1 260 ? 61.879 -8.526 26.278 1.00 55.13 260 GLU A O 1
ATOM 1767 N N . PHE A 1 261 ? 61.242 -6.657 25.201 1.00 51.60 261 PHE A N 1
ATOM 1768 C CA . PHE A 1 261 ? 60.762 -5.998 26.415 1.00 51.23 261 PHE A CA 1
ATOM 1769 C C . PHE A 1 261 ? 59.617 -6.773 27.038 1.00 56.02 261 PHE A C 1
ATOM 1770 O O . PHE A 1 261 ? 58.565 -6.969 26.404 1.00 55.57 261 PHE A O 1
ATOM 1778 N N . TYR A 1 262 ? 59.813 -7.200 28.285 1.00 60.56 262 TYR A N 1
ATOM 1779 C CA . TYR A 1 262 ? 58.791 -7.973 28.994 1.00 55.73 262 TYR A CA 1
ATOM 1780 C C . TYR A 1 262 ? 58.115 -7.104 30.051 1.00 47.46 262 TYR A C 1
ATOM 1781 O O . TYR A 1 262 ? 58.774 -6.471 30.874 1.00 45.00 262 TYR A O 1
ATOM 1790 N N . SER A 1 263 ? 56.794 -7.063 29.992 1.00 48.41 263 SER A N 1
ATOM 1791 C CA . SER A 1 263 ? 55.994 -6.352 30.979 1.00 45.08 263 SER A CA 1
ATOM 1792 C C . SER A 1 263 ? 54.576 -6.817 30.894 1.00 42.92 263 SER A C 1
ATOM 1793 O O . SER A 1 263 ? 54.165 -7.355 29.866 1.00 44.46 263 SER A O 1
ATOM 1796 N N . ASN A 1 264 ? 53.824 -6.553 31.960 1.00 39.99 264 ASN A N 1
ATOM 1797 C CA . ASN A 1 264 ? 52.437 -7.008 32.079 1.00 41.11 264 ASN A CA 1
ATOM 1798 C C . ASN A 1 264 ? 51.451 -6.236 31.196 1.00 40.77 264 ASN A C 1
ATOM 1799 O O . ASN A 1 264 ? 50.422 -6.762 30.777 1.00 41.72 264 ASN A O 1
ATOM 1804 N N . VAL A 1 265 ? 51.763 -4.990 30.901 1.00 39.36 265 VAL A N 1
ATOM 1805 C CA . VAL A 1 265 ? 51.001 -4.264 29.899 1.00 38.89 265 VAL A CA 1
ATOM 1806 C C . VAL A 1 265 ? 51.952 -3.778 28.818 1.00 39.53 265 VAL A C 1
ATOM 1807 O O . VAL A 1 265 ? 53.029 -3.277 29.134 1.00 39.70 265 VAL A O 1
ATOM 1811 N N . ARG A 1 266 ? 51.565 -3.904 27.550 1.00 41.00 266 ARG A N 1
ATOM 1812 C CA . ARG A 1 266 ? 52.443 -3.506 26.444 1.00 41.14 266 ARG A CA 1
ATOM 1813 C C . ARG A 1 266 ? 51.718 -2.665 25.410 1.00 40.96 266 ARG A C 1
ATOM 1814 O O . ARG A 1 266 ? 50.619 -2.995 25.001 1.00 42.67 266 ARG A O 1
ATOM 1818 N N . LEU A 1 267 ? 52.350 -1.579 24.986 1.00 44.37 267 LEU A N 1
ATOM 1819 C CA . LEU A 1 267 ? 51.838 -0.734 23.895 1.00 46.43 267 LEU A CA 1
ATOM 1820 C C . LEU A 1 267 ? 51.936 -1.455 22.581 1.00 48.04 267 LEU A C 1
ATOM 1821 O O . LEU A 1 267 ? 52.791 -2.315 22.423 1.00 55.16 267 LEU A O 1
ATOM 1826 N N . ARG A 1 268 ? 51.125 -1.106 21.601 1.00 43.95 268 ARG A N 1
ATOM 1827 C CA . ARG A 1 268 ? 51.216 -1.886 20.386 1.00 51.10 268 ARG A CA 1
ATOM 1828 C C . ARG A 1 268 ? 50.738 -1.145 19.153 1.00 50.93 268 ARG A C 1
ATOM 1829 O O . ARG A 1 268 ? 50.311 0.009 19.231 1.00 45.90 268 ARG A O 1
ATOM 1837 N N . GLY A 1 269 ? 50.807 -1.855 18.022 1.00 53.79 269 GLY A N 1
ATOM 1838 C CA . GLY A 1 269 ? 50.566 -1.282 16.713 1.00 52.60 269 GLY A CA 1
ATOM 1839 C C . GLY A 1 269 ? 51.915 -0.750 16.333 1.00 54.18 269 GLY A C 1
ATOM 1840 O O . GLY A 1 269 ? 52.082 0.059 15.409 1.00 52.72 269 GLY A O 1
ATOM 1841 N N . ALA A 1 270 ? 52.895 -1.250 17.083 1.00 53.62 270 ALA A N 1
ATOM 1842 C CA . ALA A 1 270 ? 54.249 -0.711 17.080 1.00 53.86 270 ALA A CA 1
ATOM 1843 C C . ALA A 1 270 ? 55.192 -1.388 16.069 1.00 52.56 270 ALA A C 1
ATOM 1844 O O . ALA A 1 270 ? 55.754 -2.454 16.340 1.00 51.92 270 ALA A O 1
ATOM 1846 N N . LYS A 1 271 ? 55.385 -0.777 14.910 1.00 50.43 271 LYS A N 1
ATOM 1847 C CA . LYS A 1 271 ? 56.496 -1.210 14.062 1.00 51.74 271 LYS A CA 1
ATOM 1848 C C . LYS A 1 271 ? 57.754 -1.033 14.908 1.00 49.22 271 LYS A C 1
ATOM 1849 O O . LYS A 1 271 ? 58.551 -1.962 15.068 1.00 41.78 271 LYS A O 1
ATOM 1855 N N . LYS A 1 272 ? 57.870 0.184 15.459 1.00 52.99 272 LYS A N 1
ATOM 1856 C CA . LYS A 1 272 ? 58.890 0.609 16.421 1.00 48.28 272 LYS A CA 1
ATOM 1857 C C . LYS A 1 272 ? 58.250 1.676 17.306 1.00 47.27 272 LYS A C 1
ATOM 1858 O O . LYS A 1 272 ? 57.326 2.368 16.883 1.00 48.51 272 LYS A O 1
ATOM 1860 N N . ALA A 1 273 ? 58.730 1.817 18.532 1.00 49.26 273 ALA A N 1
ATOM 1861 C CA . ALA A 1 273 ? 58.093 2.730 19.478 1.00 52.28 273 ALA A CA 1
ATOM 1862 C C . ALA A 1 273 ? 57.883 4.145 18.899 1.00 50.97 273 ALA A C 1
ATOM 1863 O O . ALA A 1 273 ? 56.818 4.740 19.064 1.00 46.74 273 ALA A O 1
ATOM 1865 N N . ARG A 1 274 ? 58.905 4.655 18.209 1.00 53.27 274 ARG A N 1
ATOM 1866 C CA . ARG A 1 274 ? 58.979 6.061 17.807 1.00 48.62 274 ARG A CA 1
ATOM 1867 C C . ARG A 1 274 ? 57.894 6.418 16.815 1.00 49.80 274 ARG A C 1
ATOM 1868 O O . ARG A 1 274 ? 57.391 7.537 16.832 1.00 49.35 274 ARG A O 1
ATOM 1876 N N . GLU A 1 275 ? 57.547 5.461 15.955 1.00 50.96 275 GLU A N 1
ATOM 1877 C CA . GLU A 1 275 ? 56.535 5.671 14.924 1.00 51.54 275 GLU A CA 1
ATOM 1878 C C . GLU A 1 275 ? 55.213 6.018 15.592 1.00 53.55 275 GLU A C 1
ATOM 1879 O O . GLU A 1 275 ? 54.275 6.494 14.949 1.00 52.13 275 GLU A O 1
ATOM 1881 N N . PHE A 1 276 ? 55.147 5.778 16.895 1.00 54.28 276 PHE A N 1
ATOM 1882 C CA . PHE A 1 276 ? 53.987 6.174 17.670 1.00 54.72 276 PHE A CA 1
ATOM 1883 C C . PHE A 1 276 ? 53.841 7.673 17.669 1.00 54.48 276 PHE A C 1
ATOM 1884 O O . PHE A 1 276 ? 52.742 8.176 17.823 1.00 59.41 276 PHE A O 1
ATOM 1892 N N . LEU A 1 277 ? 54.942 8.401 17.555 1.00 53.24 277 LEU A N 1
ATOM 1893 C CA . LEU A 1 277 ? 54.889 9.851 17.726 1.00 54.23 277 LEU A CA 1
ATOM 1894 C C . LEU A 1 277 ? 54.039 10.524 16.640 1.00 58.25 277 LEU A C 1
ATOM 1895 O O . LEU A 1 277 ? 53.332 11.511 16.909 1.00 56.76 277 LEU A O 1
ATOM 1900 N N . THR A 1 278 ? 54.083 9.959 15.433 1.00 55.47 278 THR A N 1
ATOM 1901 C CA . THR A 1 278 ? 53.188 10.355 14.359 1.00 51.62 278 THR A CA 1
ATOM 1902 C C . THR A 1 278 ? 51.916 9.482 14.404 1.00 57.20 278 THR A C 1
ATOM 1903 O O . THR A 1 278 ? 50.800 10.001 14.482 1.00 55.89 278 THR A O 1
ATOM 1905 N N . THR A 1 279 ? 52.092 8.162 14.410 1.00 59.95 279 THR A N 1
ATOM 1906 C CA . THR A 1 279 ? 50.980 7.199 14.337 1.00 57.16 279 THR A CA 1
ATOM 1907 C C . THR A 1 279 ? 50.005 7.179 15.535 1.00 55.57 279 THR A C 1
ATOM 1908 O O . THR A 1 279 ? 48.831 6.868 15.366 1.00 55.99 279 THR A O 1
ATOM 1910 N N . GLY A 1 280 ? 50.486 7.492 16.733 1.00 55.44 280 GLY A N 1
ATOM 1911 C CA . GLY A 1 280 ? 49.713 7.336 17.956 1.00 53.72 280 GLY A CA 1
ATOM 1912 C C . GLY A 1 280 ? 49.795 5.897 18.432 1.00 52.11 280 GLY A C 1
ATOM 1913 O O . GLY A 1 280 ? 50.336 5.050 17.743 1.00 54.90 280 GLY A O 1
ATOM 1914 N N . ILE A 1 281 ? 49.257 5.613 19.606 1.00 48.70 281 ILE A N 1
ATOM 1915 C CA . ILE A 1 281 ? 49.206 4.245 20.092 1.00 49.76 281 ILE A CA 1
ATOM 1916 C C . ILE A 1 281 ? 47.899 3.586 19.648 1.00 50.82 281 ILE A C 1
ATOM 1917 O O . ILE A 1 281 ? 46.800 4.047 20.000 1.00 51.52 281 ILE A O 1
ATOM 1921 N N . GLN A 1 282 ? 47.995 2.502 18.895 1.00 47.84 282 GLN A N 1
ATOM 1922 C CA . GLN A 1 282 ? 46.780 1.869 18.409 1.00 50.44 282 GLN A CA 1
ATOM 1923 C C . GLN A 1 282 ? 45.993 1.094 19.508 1.00 47.32 282 GLN A C 1
ATOM 1924 O O . GLN A 1 282 ? 44.771 1.242 19.625 1.00 43.89 282 GLN A O 1
ATOM 1930 N N . TYR A 1 283 ? 46.680 0.282 20.309 1.00 46.54 283 TYR A N 1
ATOM 1931 C CA . TYR A 1 283 ? 46.006 -0.504 21.345 1.00 43.34 283 TYR A CA 1
ATOM 1932 C C . TYR A 1 283 ? 46.951 -1.029 22.385 1.00 42.22 283 TYR A C 1
ATOM 1933 O O . TYR A 1 283 ? 48.153 -0.898 22.239 1.00 47.77 283 TYR A O 1
ATOM 1942 N N . LEU A 1 284 ? 46.402 -1.654 23.417 1.00 40.48 284 LEU A N 1
ATOM 1943 C CA . LEU A 1 284 ? 47.211 -2.246 24.481 1.00 42.20 284 LEU A CA 1
ATOM 1944 C C . LEU A 1 284 ? 47.108 -3.766 24.507 1.00 40.59 284 LEU A C 1
ATOM 1945 O O . LEU A 1 284 ? 46.089 -4.318 24.133 1.00 43.91 284 LEU A O 1
ATOM 1950 N N . GLU A 1 285 ? 48.156 -4.438 24.953 1.00 37.75 285 GLU A N 1
ATOM 1951 C CA . GLU A 1 285 ? 48.107 -5.871 25.177 1.00 38.28 285 GLU A CA 1
ATOM 1952 C C . GLU A 1 285 ? 48.401 -6.166 26.654 1.00 39.32 285 GLU A C 1
ATOM 1953 O O . GLU A 1 285 ? 49.420 -5.755 27.184 1.00 38.20 285 GLU A O 1
ATOM 1959 N N . PHE A 1 286 ? 47.490 -6.868 27.316 1.00 40.55 286 PHE A N 1
ATOM 1960 C CA . PHE A 1 286 ? 47.618 -7.192 28.735 1.00 40.84 286 PHE A CA 1
ATOM 1961 C C . PHE A 1 286 ? 47.997 -8.646 28.931 1.00 41.54 286 PHE A C 1
ATOM 1962 O O . PHE A 1 286 ? 47.302 -9.528 28.449 1.00 42.19 286 PHE A O 1
ATOM 1970 N N . ARG A 1 287 ? 49.060 -8.911 29.676 1.00 42.55 287 ARG A N 1
ATOM 1971 C CA . ARG A 1 287 ? 49.603 -10.270 29.785 1.00 45.79 287 ARG A CA 1
ATOM 1972 C C . ARG A 1 287 ? 49.538 -10.835 31.195 1.00 44.63 287 ARG A C 1
ATOM 1973 O O . ARG A 1 287 ? 50.093 -11.888 31.488 1.00 45.04 287 ARG A O 1
ATOM 1981 N N . LEU A 1 288 ? 48.865 -10.129 32.076 1.00 41.99 288 LEU A N 1
ATOM 1982 C CA . LEU A 1 288 ? 48.875 -10.523 33.451 1.00 41.29 288 LEU A CA 1
ATOM 1983 C C . LEU A 1 288 ? 48.289 -11.922 33.617 1.00 42.42 288 LEU A C 1
ATOM 1984 O O . LEU A 1 288 ? 48.622 -12.607 34.569 1.00 48.50 288 LEU A O 1
ATOM 1989 N N . PHE A 1 289 ? 47.432 -12.357 32.700 1.00 39.67 289 PHE A N 1
ATOM 1990 C CA . PHE A 1 289 ? 46.581 -13.521 32.963 1.00 42.40 289 PHE A CA 1
ATOM 1991 C C . PHE A 1 289 ? 47.212 -14.893 32.763 1.00 44.49 289 PHE A C 1
ATOM 1992 O O . PHE A 1 289 ? 47.963 -15.114 31.817 1.00 41.89 289 PHE A O 1
ATOM 2000 N N . ASP A 1 290 ? 46.857 -15.801 33.679 1.00 45.49 290 ASP A N 1
ATOM 2001 C CA . ASP A 1 290 ? 47.271 -17.191 33.663 1.00 40.81 290 ASP A CA 1
ATOM 2002 C C . ASP A 1 290 ? 46.107 -17.967 33.112 1.00 36.97 290 ASP A C 1
ATOM 2003 O O . ASP A 1 290 ? 44.974 -17.619 33.337 1.00 37.79 290 ASP A O 1
ATOM 2008 N N . LEU A 1 291 ? 46.376 -19.025 32.380 1.00 39.56 291 LEU A N 1
ATOM 2009 C CA . LEU A 1 291 ? 45.300 -19.876 31.925 1.00 39.09 291 LEU A CA 1
ATOM 2010 C C . LEU A 1 291 ? 44.564 -20.373 33.150 1.00 42.11 291 LEU A C 1
ATOM 2011 O O . LEU A 1 291 ? 45.202 -20.757 34.134 1.00 46.18 291 LEU A O 1
ATOM 2016 N N . ASN A 1 292 ? 43.235 -20.365 33.122 1.00 37.92 292 ASN A N 1
ATOM 2017 C CA . ASN A 1 292 ? 42.513 -20.899 34.256 1.00 38.31 292 ASN A CA 1
ATOM 2018 C C . ASN A 1 292 ? 41.902 -22.240 33.918 1.00 39.15 292 ASN A C 1
ATOM 2019 O O . ASN A 1 292 ? 41.260 -22.379 32.884 1.00 38.55 292 ASN A O 1
ATOM 2024 N N . PRO A 1 293 ? 42.103 -23.229 34.800 1.00 40.54 293 PRO A N 1
ATOM 2025 C CA . PRO A 1 293 ? 41.874 -24.667 34.561 1.00 39.45 293 PRO A CA 1
ATOM 2026 C C . PRO A 1 293 ? 40.423 -25.007 34.418 1.00 35.72 293 PRO A C 1
ATOM 2027 O O . PRO A 1 293 ? 40.120 -26.020 33.819 1.00 33.95 293 PRO A O 1
ATOM 2031 N N . PHE A 1 294 ? 39.549 -24.173 34.964 1.00 35.08 294 PHE A N 1
ATOM 2032 C CA . PHE A 1 294 ? 38.153 -24.528 35.064 1.00 33.19 294 PHE A CA 1
ATOM 2033 C C . PHE A 1 294 ? 37.349 -24.089 33.875 1.00 31.73 294 PHE A C 1
ATOM 2034 O O . PHE A 1 294 ? 36.303 -24.644 33.620 1.00 35.03 294 PHE A O 1
ATOM 2042 N N . GLU A 1 295 ? 37.793 -23.096 33.140 1.00 30.24 295 GLU A N 1
ATOM 2043 C CA . GLU A 1 295 ? 37.060 -22.745 31.943 1.00 29.76 295 GLU A CA 1
ATOM 2044 C C . GLU A 1 295 ? 37.624 -23.518 30.753 1.00 28.78 295 GLU A C 1
ATOM 2045 O O . GLU A 1 295 ? 38.811 -23.709 30.637 1.00 28.14 295 GLU A O 1
ATOM 2051 N N . ILE A 1 296 ? 36.743 -23.981 29.882 1.00 28.08 296 ILE A N 1
ATOM 2052 C CA . ILE A 1 296 ? 37.117 -24.938 28.871 1.00 28.17 296 ILE A CA 1
ATOM 2053 C C . ILE A 1 296 ? 38.218 -24.375 28.034 1.00 28.62 296 ILE A C 1
ATOM 2054 O O . ILE A 1 296 ? 39.185 -25.085 27.748 1.00 29.55 296 ILE A O 1
ATOM 2059 N N . TYR A 1 297 ? 38.091 -23.101 27.655 1.00 26.77 297 TYR A N 1
ATOM 2060 C CA . TYR A 1 297 ? 39.050 -22.494 26.723 1.00 25.64 297 TYR A CA 1
ATOM 2061 C C . TYR A 1 297 ? 40.079 -21.563 27.401 1.00 25.80 297 TYR A C 1
ATOM 2062 O O . TYR A 1 297 ? 40.720 -20.727 26.764 1.00 24.13 297 TYR A O 1
ATOM 2071 N N . GLY A 1 298 ? 40.233 -21.713 28.703 1.00 28.48 298 GLY A N 1
ATOM 2072 C CA . GLY A 1 298 ? 41.258 -20.983 29.428 1.00 32.17 298 GLY A CA 1
ATOM 2073 C C . GLY A 1 298 ? 40.882 -19.574 29.888 1.00 33.21 298 GLY A C 1
ATOM 2074 O O . GLY A 1 298 ? 41.703 -18.851 30.466 1.00 33.70 298 GLY A O 1
ATOM 2075 N N . ILE A 1 299 ? 39.642 -19.180 29.645 1.00 29.76 299 ILE A N 1
ATOM 2076 C CA . ILE A 1 299 ? 39.182 -17.894 30.099 1.00 26.65 299 ILE A CA 1
ATOM 2077 C C . ILE A 1 299 ? 37.689 -17.943 30.010 1.00 26.62 299 ILE A C 1
ATOM 2078 O O . ILE A 1 299 ? 37.148 -18.826 29.367 1.00 27.54 299 ILE A O 1
ATOM 2083 N N . SER A 1 300 ? 37.021 -16.995 30.648 1.00 27.17 300 SER A N 1
ATOM 2084 C CA . SER A 1 300 ? 35.565 -16.942 30.646 1.00 25.76 300 SER A CA 1
ATOM 2085 C C . SER A 1 300 ? 35.130 -15.632 30.027 1.00 26.76 300 SER A C 1
ATOM 2086 O O . SER A 1 300 ? 35.910 -14.671 29.977 1.00 25.64 300 SER A O 1
ATOM 2089 N N . LEU A 1 301 ? 33.888 -15.598 29.538 1.00 27.78 301 LEU A N 1
ATOM 2090 C CA . LEU A 1 301 ? 33.273 -14.345 29.074 1.00 25.74 301 LEU A CA 1
ATOM 2091 C C . LEU A 1 301 ? 33.110 -13.361 30.215 1.00 25.19 301 LEU A C 1
ATOM 2092 O O . LEU A 1 301 ? 33.493 -12.207 30.097 1.00 24.89 301 LEU A O 1
ATOM 2097 N N . LYS A 1 302 ? 32.549 -13.824 31.325 1.00 24.95 302 LYS A N 1
ATOM 2098 C CA . LYS A 1 302 ? 32.380 -12.962 32.483 1.00 26.69 302 LYS A CA 1
ATOM 2099 C C . LYS A 1 302 ? 33.711 -12.307 32.816 1.00 29.13 302 LYS A C 1
ATOM 2100 O O . LYS A 1 302 ? 33.778 -11.082 33.002 1.00 29.91 302 LYS A O 1
ATOM 2102 N N . ASP A 1 303 ? 34.776 -13.106 32.864 1.00 27.94 303 ASP A N 1
ATOM 2103 C CA . ASP A 1 303 ? 36.082 -12.571 33.215 1.00 26.63 303 ASP A CA 1
ATOM 2104 C C . ASP A 1 303 ? 36.664 -11.682 32.111 1.00 27.07 303 ASP A C 1
ATOM 2105 O O . ASP A 1 303 ? 37.232 -10.630 32.396 1.00 26.87 303 ASP A O 1
ATOM 2110 N N . ALA A 1 304 ? 36.483 -12.079 30.857 1.00 26.76 304 ALA A N 1
ATOM 2111 C CA . ALA A 1 304 ? 36.924 -11.273 29.734 1.00 26.22 304 ALA A CA 1
ATOM 2112 C C . ALA A 1 304 ? 36.282 -9.927 29.873 1.00 26.66 304 ALA A C 1
ATOM 2113 O O . ALA A 1 304 ? 36.938 -8.911 29.732 1.00 28.55 304 ALA A O 1
ATOM 2115 N N . LYS A 1 305 ? 34.995 -9.930 30.182 1.00 25.30 305 LYS A N 1
ATOM 2116 C CA . LYS A 1 305 ? 34.238 -8.707 30.355 1.00 26.16 305 LYS A CA 1
ATOM 2117 C C . LYS A 1 305 ? 34.726 -7.918 31.550 1.00 26.30 305 LYS A C 1
ATOM 2118 O O . LYS A 1 305 ? 34.808 -6.697 31.517 1.00 25.95 305 LYS A O 1
ATOM 2124 N N . PHE A 1 306 ? 35.049 -8.634 32.614 1.00 26.08 306 PHE A N 1
ATOM 2125 C CA . PHE A 1 306 ? 35.477 -8.000 33.831 1.00 25.76 306 PHE A CA 1
ATOM 2126 C C . PHE A 1 306 ? 36.673 -7.157 33.547 1.00 26.77 306 PHE A C 1
ATOM 2127 O O . PHE A 1 306 ? 36.727 -6.026 33.965 1.00 27.50 306 PHE A O 1
ATOM 2135 N N . ILE A 1 307 ? 37.637 -7.705 32.826 1.00 27.17 307 ILE A N 1
ATOM 2136 C CA . ILE A 1 307 ? 38.820 -6.937 32.475 1.00 29.45 307 ILE A CA 1
ATOM 2137 C C . ILE A 1 307 ? 38.473 -5.709 31.654 1.00 29.10 307 ILE A C 1
ATOM 2138 O O . ILE A 1 307 ? 39.045 -4.645 31.848 1.00 29.57 307 ILE A O 1
ATOM 2143 N N . HIS A 1 308 ? 37.553 -5.850 30.719 1.00 27.79 308 HIS A N 1
ATOM 2144 C CA . HIS A 1 308 ? 37.224 -4.719 29.888 1.00 28.80 308 HIS A CA 1
ATOM 2145 C C . HIS A 1 308 ? 36.723 -3.575 30.750 1.00 29.83 308 HIS A C 1
ATOM 2146 O O . HIS A 1 308 ? 37.213 -2.467 30.636 1.00 30.98 308 HIS A O 1
ATOM 2153 N N . VAL A 1 309 ? 35.772 -3.839 31.634 1.00 29.64 309 VAL A N 1
ATOM 2154 C CA . VAL A 1 309 ? 35.222 -2.789 32.471 1.00 29.41 309 VAL A CA 1
ATOM 2155 C C . VAL A 1 309 ? 36.359 -2.217 33.303 1.00 30.35 309 VAL A C 1
ATOM 2156 O O . VAL A 1 309 ? 36.477 -1.017 33.488 1.00 31.89 309 VAL A O 1
ATOM 2160 N N . PHE A 1 310 ? 37.228 -3.090 33.770 1.00 29.48 310 PHE A N 1
ATOM 2161 C CA . PHE A 1 310 ? 38.325 -2.689 34.628 1.00 30.72 310 PHE A CA 1
ATOM 2162 C C . PHE A 1 310 ? 39.263 -1.774 33.886 1.00 30.77 310 PHE A C 1
ATOM 2163 O O . PHE A 1 310 ? 39.816 -0.829 34.436 1.00 30.79 310 PHE A O 1
ATOM 2171 N N . ALA A 1 311 ? 39.459 -2.103 32.622 1.00 30.77 311 ALA A N 1
ATOM 2172 C CA . ALA A 1 311 ? 40.314 -1.331 31.766 1.00 31.04 311 ALA A CA 1
ATOM 2173 C C . ALA A 1 311 ? 39.670 0.034 31.670 1.00 32.87 311 ALA A C 1
ATOM 2174 O O . ALA A 1 311 ? 40.330 1.059 31.802 1.00 35.45 311 ALA A O 1
ATOM 2176 N N . LEU A 1 312 ? 38.367 0.055 31.470 1.00 30.30 312 LEU A N 1
ATOM 2177 C CA . LEU A 1 312 ? 37.675 1.310 31.381 1.00 32.61 312 LEU A CA 1
ATOM 2178 C C . LEU A 1 312 ? 37.857 2.105 32.664 1.00 34.18 312 LEU A C 1
ATOM 2179 O O . LEU A 1 312 ? 37.899 3.329 32.654 1.00 34.18 312 LEU A O 1
ATOM 2184 N N . PHE A 1 313 ? 37.942 1.414 33.783 1.00 32.02 313 PHE A N 1
ATOM 2185 C CA . PHE A 1 313 ? 37.922 2.120 35.038 1.00 33.74 313 PHE A CA 1
ATOM 2186 C C . PHE A 1 313 ? 39.209 2.882 35.160 1.00 35.71 313 PHE A C 1
ATOM 2187 O O . PHE A 1 313 ? 39.236 4.016 35.631 1.00 36.68 313 PHE A O 1
ATOM 2203 N N . ILE A 1 315 ? 40.670 4.238 32.940 1.00 37.66 315 ILE A N 1
ATOM 2204 C CA . ILE A 1 315 ? 40.467 5.433 32.149 1.00 36.64 315 ILE A CA 1
ATOM 2205 C C . ILE A 1 315 ? 39.598 6.386 32.963 1.00 37.61 315 ILE A C 1
ATOM 2206 O O . ILE A 1 315 ? 39.879 7.573 33.040 1.00 36.89 315 ILE A O 1
ATOM 2211 N N . TRP A 1 316 ? 38.576 5.839 33.620 1.00 38.93 316 TRP A N 1
ATOM 2212 C CA . TRP A 1 316 ? 37.514 6.631 34.241 1.00 40.92 316 TRP A CA 1
ATOM 2213 C C . TRP A 1 316 ? 38.016 7.440 35.417 1.00 39.56 316 TRP A C 1
ATOM 2214 O O . TRP A 1 316 ? 37.598 8.567 35.626 1.00 39.85 316 TRP A O 1
ATOM 2233 N N . ASP A 1 318 ? 40.134 9.849 37.716 1.00 40.97 318 ASP A N 1
ATOM 2234 C CA . ASP A 1 318 ? 40.858 11.059 37.331 1.00 42.94 318 ASP A CA 1
ATOM 2235 C C . ASP A 1 318 ? 42.380 10.935 37.500 1.00 44.40 318 ASP A C 1
ATOM 2236 O O . ASP A 1 318 ? 43.162 11.393 36.647 1.00 42.02 318 ASP A O 1
ATOM 2241 N N . HIS A 1 319 ? 42.786 10.290 38.590 1.00 43.47 319 HIS A N 1
ATOM 2242 C CA . HIS A 1 319 ? 44.196 10.150 38.925 1.00 45.37 319 HIS A CA 1
ATOM 2243 C C . HIS A 1 319 ? 44.961 9.319 37.885 1.00 50.16 319 HIS A C 1
ATOM 2244 O O . HIS A 1 319 ? 44.411 8.383 37.295 1.00 48.72 319 HIS A O 1
ATOM 2246 N N . THR A 1 320 ? 46.225 9.674 37.659 1.00 49.69 320 THR A N 1
ATOM 2247 C CA . THR A 1 320 ? 47.153 8.811 36.935 1.00 48.09 320 THR A CA 1
ATOM 2248 C C . THR A 1 320 ? 48.280 8.474 37.912 1.00 50.97 320 THR A C 1
ATOM 2249 O O . THR A 1 320 ? 48.731 9.356 38.628 1.00 55.55 320 THR A O 1
ATOM 2251 N N . ALA A 1 321 ? 48.711 7.216 37.988 1.00 46.70 321 ALA A N 1
ATOM 2252 C CA . ALA A 1 321 ? 49.761 6.838 38.941 1.00 49.10 321 ALA A CA 1
ATOM 2253 C C . ALA A 1 321 ? 51.119 7.440 38.565 1.00 54.16 321 ALA A C 1
ATOM 2254 O O . ALA A 1 321 ? 51.469 7.454 37.386 1.00 51.71 321 ALA A O 1
ATOM 2256 N N . ASP A 1 322 ? 51.870 7.929 39.567 1.00 58.20 322 ASP A N 1
ATOM 2257 C CA . ASP A 1 322 ? 53.198 8.551 39.367 1.00 52.96 322 ASP A CA 1
ATOM 2258 C C . ASP A 1 322 ? 54.236 7.457 39.202 1.00 56.03 322 ASP A C 1
ATOM 2259 O O . ASP A 1 322 ? 53.936 6.294 39.412 1.00 61.20 322 ASP A O 1
ATOM 2261 N N . GLN A 1 323 ? 55.458 7.793 38.832 1.00 55.11 323 GLN A N 1
ATOM 2262 C CA . GLN A 1 323 ? 56.468 6.750 38.699 1.00 56.92 323 GLN A CA 1
ATOM 2263 C C . GLN A 1 323 ? 56.555 6.007 40.003 1.00 55.00 323 GLN A C 1
ATOM 2264 O O . GLN A 1 323 ? 56.711 4.793 40.023 1.00 55.28 323 GLN A O 1
ATOM 2266 N N . GLU A 1 324 ? 56.462 6.746 41.103 1.00 58.03 324 GLU A N 1
ATOM 2267 C CA . GLU A 1 324 ? 56.511 6.131 42.422 1.00 60.55 324 GLU A CA 1
ATOM 2268 C C . GLU A 1 324 ? 55.298 5.218 42.568 1.00 58.89 324 GLU A C 1
ATOM 2269 O O . GLU A 1 324 ? 55.408 4.056 42.979 1.00 56.12 324 GLU A O 1
ATOM 2271 N N . GLU A 1 325 ? 54.139 5.748 42.200 1.00 57.91 325 GLU A N 1
ATOM 2272 C CA . GLU A 1 325 ? 52.909 5.000 42.310 1.00 56.13 325 GLU A CA 1
ATOM 2273 C C . GLU A 1 325 ? 53.047 3.680 41.538 1.00 53.69 325 GLU A C 1
ATOM 2274 O O . GLU A 1 325 ? 52.849 2.601 42.099 1.00 52.02 325 GLU A O 1
ATOM 2276 N N . VAL A 1 326 ? 53.431 3.759 40.271 1.00 52.77 326 VAL A N 1
ATOM 2277 C CA . VAL A 1 326 ? 53.514 2.574 39.429 1.00 52.01 326 VAL A CA 1
ATOM 2278 C C . VAL A 1 326 ? 54.464 1.538 40.028 1.00 53.01 326 VAL A C 1
ATOM 2279 O O . VAL A 1 326 ? 54.159 0.340 40.047 1.00 52.43 326 VAL A O 1
ATOM 2281 N N . GLU A 1 327 ? 55.604 2.000 40.533 1.00 54.90 327 GLU A N 1
ATOM 2282 C CA . GLU A 1 327 ? 56.600 1.102 41.120 1.00 55.67 327 GLU A CA 1
ATOM 2283 C C . GLU A 1 327 ? 56.027 0.428 42.362 1.00 53.89 327 GLU A C 1
ATOM 2284 O O . GLU A 1 327 ? 56.220 -0.770 42.580 1.00 51.80 327 GLU A O 1
ATOM 2287 N N . LEU A 1 328 ? 55.328 1.215 43.172 1.00 53.07 328 LEU A N 1
ATOM 2288 C CA . LEU A 1 328 ? 54.720 0.715 44.385 1.00 51.23 328 LEU A CA 1
ATOM 2289 C C . LEU A 1 328 ? 53.716 -0.333 43.974 1.00 49.18 328 LEU A C 1
ATOM 2290 O O . LEU A 1 328 ? 53.604 -1.387 44.596 1.00 49.87 328 LEU A O 1
ATOM 2295 N N . GLY A 1 329 ? 52.994 -0.044 42.903 1.00 47.79 329 GLY A N 1
ATOM 2296 C CA . GLY A 1 329 ? 51.969 -0.940 42.433 1.00 48.93 329 GLY A CA 1
ATOM 2297 C C . GLY A 1 329 ? 52.538 -2.321 42.209 1.00 49.02 329 GLY A C 1
ATOM 2298 O O . GLY A 1 329 ? 51.986 -3.310 42.695 1.00 48.77 329 GLY A O 1
ATOM 2299 N N . LYS A 1 330 ? 53.651 -2.405 41.489 1.00 48.32 330 LYS A N 1
ATOM 2300 C CA . LYS A 1 330 ? 54.171 -3.714 41.137 1.00 48.78 330 LYS A CA 1
ATOM 2301 C C . LYS A 1 330 ? 54.665 -4.474 42.354 1.00 47.78 330 LYS A C 1
ATOM 2302 O O . LYS A 1 330 ? 54.546 -5.689 42.423 1.00 48.62 330 LYS A O 1
ATOM 2306 N N . ALA A 1 331 ? 55.238 -3.769 43.310 1.00 48.87 331 ALA A N 1
ATOM 2307 C CA . ALA A 1 331 ? 55.774 -4.445 44.470 1.00 48.62 331 ALA A CA 1
ATOM 2308 C C . ALA A 1 331 ? 54.594 -5.050 45.143 1.00 48.27 331 ALA A C 1
ATOM 2309 O O . ALA A 1 331 ? 54.640 -6.193 45.597 1.00 50.97 331 ALA A O 1
ATOM 2311 N N . ARG A 1 332 ? 53.517 -4.270 45.194 1.00 45.53 332 ARG A N 1
ATOM 2312 C CA . ARG A 1 332 ? 52.335 -4.741 45.848 1.00 47.04 332 ARG A CA 1
ATOM 2313 C C . ARG A 1 332 ? 51.810 -5.964 45.125 1.00 47.27 332 ARG A C 1
ATOM 2314 O O . ARG A 1 332 ? 51.462 -6.970 45.757 1.00 45.69 332 ARG A O 1
ATOM 2322 N N . LEU A 1 333 ? 51.836 -5.903 43.800 1.00 46.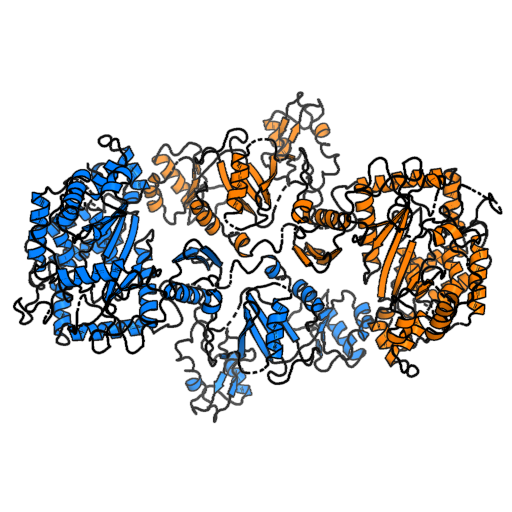96 333 LEU A N 1
ATOM 2323 C CA . LEU A 1 333 ? 51.273 -6.971 43.001 1.00 45.86 333 LEU A CA 1
ATOM 2324 C C . LEU A 1 333 ? 52.070 -8.231 43.202 1.00 46.40 333 LEU A C 1
ATOM 2325 O O . LEU A 1 333 ? 51.519 -9.323 43.280 1.00 48.51 333 LEU A O 1
ATOM 2330 N N . ALA A 1 334 ? 53.375 -8.079 43.291 1.00 47.05 334 ALA A N 1
ATOM 2331 C CA . ALA A 1 334 ? 54.245 -9.225 43.493 1.00 51.66 334 ALA A CA 1
ATOM 2332 C C . ALA A 1 334 ? 53.975 -9.906 44.848 1.00 55.33 334 ALA A C 1
ATOM 2333 O O . ALA A 1 334 ? 53.802 -11.131 44.921 1.00 55.57 334 ALA A O 1
ATOM 2335 N N . GLU A 1 335 ? 53.923 -9.112 45.915 1.00 52.20 335 GLU A N 1
ATOM 2336 C CA . GLU A 1 335 ? 53.633 -9.643 47.233 1.00 47.70 335 GLU A CA 1
ATOM 2337 C C . GLU A 1 335 ? 52.287 -10.344 47.230 1.00 49.60 335 GLU A C 1
ATOM 2338 O O . GLU A 1 335 ? 52.164 -11.466 47.701 1.00 51.82 335 GLU A O 1
ATOM 2340 N N . VAL A 1 336 ? 51.272 -9.686 46.689 1.00 47.20 336 VAL A N 1
ATOM 2341 C CA . VAL A 1 336 ? 49.931 -10.243 46.705 1.00 48.60 336 VAL A CA 1
ATOM 2342 C C . VAL A 1 336 ? 49.889 -11.577 45.987 1.00 50.23 336 VAL A C 1
ATOM 2343 O O . VAL A 1 336 ? 49.134 -12.469 46.371 1.00 50.86 336 VAL A O 1
ATOM 2345 N N . ALA A 1 337 ? 50.707 -11.703 44.945 1.00 52.29 337 ALA A N 1
ATOM 2346 C CA . ALA A 1 337 ? 50.711 -12.893 44.094 1.00 56.41 337 ALA A CA 1
ATOM 2347 C C . ALA A 1 337 ? 51.399 -14.020 44.818 1.00 54.96 337 ALA A C 1
ATOM 2348 O O . ALA A 1 337 ? 51.073 -15.186 44.664 1.00 55.49 337 ALA A O 1
ATOM 2350 N N . PHE A 1 338 ? 52.351 -13.658 45.639 1.00 54.74 338 PHE A N 1
ATOM 2351 C CA . PHE A 1 338 ? 53.093 -14.647 46.381 1.00 59.64 338 PHE A CA 1
ATOM 2352 C C . PHE A 1 338 ? 52.315 -15.227 47.603 1.00 60.51 338 PHE A C 1
ATOM 2353 O O . PHE A 1 338 ? 52.582 -16.340 48.068 1.00 59.74 338 PHE A O 1
ATOM 2361 N N . GLU A 1 339 ? 51.354 -14.467 48.113 1.00 55.90 339 GLU A N 1
ATOM 2362 C CA . GLU A 1 339 ? 50.560 -14.894 49.245 1.00 50.85 339 GLU A CA 1
ATOM 2363 C C . GLU A 1 339 ? 49.933 -16.255 49.032 1.00 55.95 339 GLU A C 1
ATOM 2364 O O . GLU A 1 339 ? 49.713 -16.651 47.899 1.00 58.29 339 GLU A O 1
ATOM 2370 N N . HIS A 1 340 ? 49.623 -16.970 50.114 1.00 59.32 340 HIS A N 1
ATOM 2371 C CA . HIS A 1 340 ? 48.896 -18.244 50.008 1.00 58.57 340 HIS A CA 1
ATOM 2372 C C . HIS A 1 340 ? 47.458 -17.998 49.586 1.00 55.58 340 HIS A C 1
ATOM 2373 O O . HIS A 1 340 ? 46.774 -17.172 50.172 1.00 54.50 340 HIS A O 1
ATOM 2380 N N . PRO A 1 341 ? 46.994 -18.732 48.571 1.00 55.52 341 PRO A N 1
ATOM 2381 C CA . PRO A 1 341 ? 45.626 -18.618 48.079 1.00 55.85 341 PRO A CA 1
ATOM 2382 C C . PRO A 1 341 ? 44.553 -18.520 49.156 1.00 56.76 341 PRO A C 1
ATOM 2383 O O . PRO A 1 341 ? 43.693 -17.659 49.026 1.00 56.77 341 PRO A O 1
ATOM 2387 N N . LEU A 1 342 ? 44.579 -19.360 50.184 1.00 56.88 342 LEU A N 1
ATOM 2388 C CA . LEU A 1 342 ? 43.477 -19.375 51.139 1.00 56.29 342 LEU A CA 1
ATOM 2389 C C . LEU A 1 342 ? 43.377 -18.065 51.915 1.00 56.91 342 LEU A C 1
ATOM 2390 O O . LEU A 1 342 ? 42.276 -17.612 52.188 1.00 61.14 342 LEU A O 1
ATOM 2392 N N . GLU A 1 343 ? 44.506 -17.448 52.253 1.00 58.77 343 GLU A N 1
ATOM 2393 C CA . GLU A 1 343 ? 44.501 -16.184 53.019 1.00 60.98 343 GLU A CA 1
ATOM 2394 C C . GLU A 1 343 ? 43.938 -14.996 52.235 1.00 61.99 343 GLU A C 1
ATOM 2395 O O . GLU A 1 343 ? 43.973 -14.978 51.005 1.00 63.08 343 GLU A O 1
ATOM 2401 N N . LYS A 1 344 ? 43.445 -13.992 52.958 1.00 63.90 344 LYS A N 1
ATOM 2402 C CA . LYS A 1 344 ? 42.950 -12.743 52.349 1.00 63.69 344 LYS A CA 1
ATOM 2403 C C . LYS A 1 344 ? 44.077 -11.789 51.922 1.00 58.89 344 LYS A C 1
ATOM 2404 O O . LYS A 1 344 ? 45.154 -11.753 52.525 1.00 51.68 344 LYS A O 1
ATOM 2410 N N . THR A 1 345 ? 43.802 -11.014 50.874 1.00 58.04 345 THR A N 1
ATOM 2411 C CA . THR A 1 345 ? 44.800 -10.134 50.289 1.00 51.83 345 THR A CA 1
ATOM 2412 C C . THR A 1 345 ? 45.185 -9.101 51.311 1.00 48.41 345 THR A C 1
ATOM 2413 O O . THR A 1 345 ? 44.364 -8.665 52.105 1.00 46.63 345 THR A O 1
ATOM 2415 N N . ALA A 1 346 ? 46.450 -8.718 51.276 1.00 48.91 346 ALA A N 1
ATOM 2416 C CA . ALA A 1 346 ? 46.994 -7.758 52.208 1.00 44.75 346 ALA A CA 1
ATOM 2417 C C . ALA A 1 346 ? 46.385 -6.403 51.944 1.00 44.90 346 ALA A C 1
ATOM 2418 O O . ALA A 1 346 ? 46.093 -5.651 52.870 1.00 50.77 346 ALA A O 1
ATOM 2420 N N . TYR A 1 347 ? 46.171 -6.074 50.685 1.00 41.78 347 TYR A N 1
ATOM 2421 C CA . TYR A 1 347 ? 45.611 -4.769 50.400 1.00 42.05 347 TYR A CA 1
ATOM 2422 C C . TYR A 1 347 ? 44.171 -4.902 49.916 1.00 43.56 347 TYR A C 1
ATOM 2423 O O . TYR A 1 347 ? 43.769 -4.310 48.920 1.00 43.66 347 TYR A O 1
ATOM 2432 N N . ALA A 1 348 ? 43.389 -5.675 50.662 1.00 45.26 348 ALA A N 1
ATOM 2433 C CA . ALA A 1 348 ? 42.021 -6.006 50.275 1.00 45.79 348 ALA A CA 1
ATOM 2434 C C . ALA A 1 348 ? 41.110 -4.809 50.264 1.00 46.06 348 ALA A C 1
ATOM 2435 O O . ALA A 1 348 ? 40.185 -4.738 49.459 1.00 49.58 348 ALA A O 1
ATOM 2437 N N . VAL A 1 349 ? 41.324 -3.878 51.173 1.00 44.97 349 VAL A N 1
ATOM 2438 C CA . VAL A 1 349 ? 40.513 -2.670 51.142 1.00 48.03 349 VAL A CA 1
ATOM 2439 C C . VAL A 1 349 ? 40.702 -1.902 49.822 1.00 45.96 349 VAL A C 1
ATOM 2440 O O . VAL A 1 349 ? 39.745 -1.383 49.231 1.00 44.05 349 VAL A O 1
ATOM 2444 N N . GLU A 1 350 ? 41.940 -1.819 49.366 1.00 43.29 350 GLU A N 1
ATOM 2445 C CA . GLU A 1 350 ? 42.198 -1.112 48.136 1.00 44.75 350 GLU A CA 1
ATOM 2446 C C . GLU A 1 350 ? 41.344 -1.718 47.056 1.00 46.36 350 GLU A C 1
ATOM 2447 O O . GLU A 1 350 ? 40.817 -1.004 46.202 1.00 44.83 350 GLU A O 1
ATOM 2453 N N . GLY A 1 351 ? 41.237 -3.048 47.102 1.00 46.95 351 GLY A N 1
ATOM 2454 C CA . GLY A 1 351 ? 40.452 -3.809 46.148 1.00 44.86 351 GLY A CA 1
ATOM 2455 C C . GLY A 1 351 ? 38.983 -3.479 46.273 1.00 45.74 351 GLY A C 1
ATOM 2456 O O . GLY A 1 351 ? 38.295 -3.336 45.258 1.00 44.76 351 GLY A O 1
ATOM 2457 N N . GLU A 1 352 ? 38.508 -3.348 47.515 1.00 47.94 352 GLU A N 1
ATOM 2458 C CA . GLU A 1 352 ? 37.109 -3.030 47.788 1.00 47.76 352 GLU A CA 1
ATOM 2459 C C . GLU A 1 352 ? 36.822 -1.626 47.311 1.00 47.47 352 GLU A C 1
ATOM 2460 O O . GLU A 1 352 ? 35.822 -1.376 46.635 1.00 47.10 352 GLU A O 1
ATOM 2466 N N . LEU A 1 353 ? 37.708 -0.709 47.665 1.00 45.66 353 LEU A N 1
ATOM 2467 C CA . LEU A 1 353 ? 37.595 0.643 47.198 1.00 48.65 353 LEU A CA 1
ATOM 2468 C C . LEU A 1 353 ? 37.638 0.705 45.661 1.00 49.32 353 LEU A C 1
ATOM 2469 O O . LEU A 1 353 ? 36.771 1.321 45.042 1.00 50.30 353 LEU A O 1
ATOM 2474 N N . VAL A 1 354 ? 38.630 0.067 45.044 1.00 48.60 354 VAL A N 1
ATOM 2475 C CA . VAL A 1 354 ? 38.784 0.096 43.592 1.00 45.14 354 VAL A CA 1
ATOM 2476 C C . VAL A 1 354 ? 37.548 -0.437 42.858 1.00 44.64 354 VAL A C 1
ATOM 2477 O O . VAL A 1 354 ? 37.124 0.156 41.870 1.00 42.92 354 VAL A O 1
ATOM 2481 N N . LEU A 1 355 ? 36.983 -1.547 43.339 1.00 44.59 355 LEU A N 1
ATOM 2482 C CA . LEU A 1 355 ? 35.792 -2.154 42.737 1.00 43.49 355 LEU A CA 1
ATOM 2483 C C . LEU A 1 355 ? 34.545 -1.353 43.052 1.00 44.06 355 LEU A C 1
ATOM 2484 O O . LEU A 1 355 ? 33.544 -1.404 42.334 1.00 43.64 355 LEU A O 1
ATOM 2489 N N . LEU A 1 356 ? 34.610 -0.605 44.138 1.00 47.22 356 LEU A N 1
ATOM 2490 C CA . LEU A 1 356 ? 33.526 0.294 44.500 1.00 47.92 356 LEU A CA 1
ATOM 2491 C C . LEU A 1 356 ? 33.309 1.345 43.416 1.00 43.95 356 LEU A C 1
ATOM 2492 O O . LEU A 1 356 ? 32.207 1.461 42.900 1.00 42.76 356 LEU A O 1
ATOM 2494 N N . GLU A 1 357 ? 34.355 2.095 43.063 1.00 44.21 357 GLU A N 1
ATOM 2495 C CA . GLU A 1 357 ? 34.257 3.074 41.981 1.00 44.98 357 GLU A CA 1
ATOM 2496 C C . GLU A 1 357 ? 33.693 2.414 40.699 1.00 43.69 357 GLU A C 1
ATOM 2497 O O . GLU A 1 357 ? 32.759 2.935 40.083 1.00 41.96 357 GLU A O 1
ATOM 2499 N N . LEU A 1 358 ? 34.236 1.257 40.322 1.00 42.22 358 LEU A N 1
ATOM 2500 C CA . LEU A 1 358 ? 33.769 0.556 39.134 1.00 41.07 358 LEU A CA 1
ATOM 2501 C C . LEU A 1 358 ? 32.269 0.572 39.073 1.00 41.64 358 LEU A C 1
ATOM 2502 O O . LEU A 1 358 ? 31.697 0.804 38.012 1.00 43.30 358 LEU A O 1
ATOM 2507 N N . LEU A 1 359 ? 31.632 0.315 40.207 1.00 42.37 359 LEU A N 1
ATOM 2508 C CA . LEU A 1 359 ? 30.170 0.294 40.272 1.00 43.79 359 LEU A CA 1
ATOM 2509 C C . LEU A 1 359 ? 29.554 1.657 39.970 1.00 43.16 359 LEU A C 1
ATOM 2510 O O . LEU A 1 359 ? 28.581 1.749 39.223 1.00 41.22 359 LEU A O 1
ATOM 2515 N N . SER A 1 360 ? 30.102 2.710 40.571 1.00 42.31 360 SER A N 1
ATOM 2516 C CA . SER A 1 360 ? 29.582 4.035 40.327 1.00 44.47 360 SER A CA 1
ATOM 2517 C C . SER A 1 360 ? 29.657 4.267 38.826 1.00 44.86 360 SER A C 1
ATOM 2518 O O . SER A 1 360 ? 28.724 4.768 38.198 1.00 45.85 360 SER A O 1
ATOM 2529 N N . LEU A 1 362 ? 29.721 2.110 36.292 1.00 43.25 362 LEU A N 1
ATOM 2530 C CA . LEU A 1 362 ? 28.721 1.360 35.553 1.00 43.41 362 LEU A CA 1
ATOM 2531 C C . LEU A 1 362 ? 27.361 2.015 35.685 1.00 44.79 362 LEU A C 1
ATOM 2532 O O . LEU A 1 362 ? 26.583 2.034 34.744 1.00 44.13 362 LEU A O 1
ATOM 2537 N N . GLU A 1 363 ? 27.060 2.544 36.861 1.00 47.21 363 GLU A N 1
ATOM 2538 C CA . GLU A 1 363 ? 25.751 3.115 37.070 1.00 48.92 363 GLU A CA 1
ATOM 2539 C C . GLU A 1 363 ? 25.651 4.347 36.212 1.00 47.21 363 GLU A C 1
ATOM 2540 O O . GLU A 1 363 ? 24.647 4.568 35.547 1.00 47.87 363 GLU A O 1
ATOM 2546 N N . GLN A 1 364 ? 26.711 5.140 36.226 1.00 46.08 364 GLN A N 1
ATOM 2547 C CA . GLN A 1 364 ? 26.749 6.385 35.478 1.00 48.13 364 GLN A CA 1
ATOM 2548 C C . GLN A 1 364 ? 26.666 6.174 33.953 1.00 45.69 364 GLN A C 1
ATOM 2549 O O . GLN A 1 364 ? 26.016 6.953 33.264 1.00 47.28 364 GLN A O 1
ATOM 2551 N N . ILE A 1 365 ? 27.307 5.132 33.424 1.00 45.02 365 ILE A N 1
ATOM 2552 C CA . ILE A 1 365 ? 27.344 4.928 31.970 1.00 44.16 365 ILE A CA 1
ATOM 2553 C C . ILE A 1 365 ? 26.150 4.168 31.450 1.00 42.91 365 ILE A C 1
ATOM 2554 O O . ILE A 1 365 ? 26.139 3.773 30.299 1.00 44.87 365 ILE A O 1
ATOM 2558 N N . GLY A 1 366 ? 25.149 3.952 32.287 1.00 44.30 366 GLY A N 1
ATOM 2559 C CA . GLY A 1 366 ? 24.044 3.100 31.890 1.00 46.81 366 GLY A CA 1
ATOM 2560 C C . GLY A 1 366 ? 24.565 1.778 31.335 1.00 43.07 366 GLY A C 1
ATOM 2561 O O . GLY A 1 366 ? 24.179 1.351 30.255 1.00 46.19 366 GLY A O 1
ATOM 2562 N N . ALA A 1 367 ? 25.458 1.141 32.079 1.00 40.82 367 ALA A N 1
ATOM 2563 C CA . ALA A 1 367 ? 26.002 -0.156 31.706 1.00 41.06 367 ALA A CA 1
ATOM 2564 C C . ALA A 1 367 ? 24.988 -1.262 31.868 1.00 44.89 367 ALA A C 1
ATOM 2565 O O . ALA A 1 367 ? 24.017 -1.107 32.584 1.00 49.49 367 ALA A O 1
ATOM 2567 N N . GLU A 1 368 ? 25.243 -2.396 31.227 1.00 48.26 368 GLU A N 1
ATOM 2568 C CA . GLU A 1 368 ? 24.335 -3.550 31.262 1.00 49.98 368 GLU A CA 1
ATOM 2569 C C . GLU A 1 368 ? 24.156 -4.158 32.631 1.00 48.42 368 GLU A C 1
ATOM 2570 O O . GLU A 1 368 ? 25.085 -4.164 33.424 1.00 46.28 368 GLU A O 1
ATOM 2576 N N . PRO A 1 369 ? 22.958 -4.714 32.889 1.00 51.87 369 PRO A N 1
ATOM 2577 C CA . PRO A 1 369 ? 22.606 -5.422 34.127 1.00 49.04 369 PRO A CA 1
ATOM 2578 C C . PRO A 1 369 ? 23.563 -6.546 34.461 1.00 47.13 369 PRO A C 1
ATOM 2579 O O . PRO A 1 369 ? 23.834 -6.776 35.635 1.00 47.62 369 PRO A O 1
ATOM 2583 N N . GLU A 1 370 ? 24.078 -7.222 33.442 1.00 45.35 370 GLU A N 1
ATOM 2584 C CA . GLU A 1 370 ? 24.939 -8.371 33.662 1.00 43.92 370 GLU A CA 1
ATOM 2585 C C . GLU A 1 370 ? 26.239 -7.984 34.343 1.00 42.80 370 GLU A C 1
ATOM 2586 O O . GLU A 1 370 ? 26.748 -8.708 35.180 1.00 41.32 370 GLU A O 1
ATOM 2591 N N . LEU A 1 371 ? 26.789 -6.838 33.968 1.00 44.19 371 LEU A N 1
ATOM 2592 C CA . LEU A 1 371 ? 28.090 -6.436 34.477 1.00 40.07 371 LEU A CA 1
ATOM 2593 C C . LEU A 1 371 ? 28.054 -6.258 35.974 1.00 39.53 371 LEU A C 1
ATOM 2594 O O . LEU A 1 371 ? 28.944 -6.694 36.685 1.00 37.61 371 LEU A O 1
ATOM 2599 N N . PHE A 1 372 ? 27.002 -5.613 36.450 1.00 42.30 372 PHE A N 1
ATOM 2600 C CA . PHE A 1 372 ? 26.862 -5.365 37.864 1.00 40.93 372 PHE A CA 1
ATOM 2601 C C . PHE A 1 372 ? 26.944 -6.705 38.571 1.00 43.66 372 PHE A C 1
ATOM 2602 O O . PHE A 1 372 ? 27.660 -6.851 39.561 1.00 42.05 372 PHE A O 1
ATOM 2610 N N . GLU A 1 373 ? 26.238 -7.695 38.027 1.00 46.85 373 GLU A N 1
ATOM 2611 C CA . GLU A 1 373 ? 26.290 -9.052 38.560 1.00 45.66 373 GLU A CA 1
ATOM 2612 C C . GLU A 1 373 ? 27.731 -9.505 38.717 1.00 46.05 373 GLU A C 1
ATOM 2613 O O . GLU A 1 373 ? 28.108 -10.029 39.754 1.00 44.83 373 GLU A O 1
ATOM 2619 N N . ILE A 1 374 ? 28.542 -9.279 37.687 1.00 47.92 374 ILE A N 1
ATOM 2620 C CA . ILE A 1 374 ? 29.918 -9.776 37.680 1.00 46.43 374 ILE A CA 1
ATOM 2621 C C . ILE A 1 374 ? 30.778 -9.130 38.774 1.00 46.89 374 ILE A C 1
ATOM 2622 O O . ILE A 1 374 ? 31.389 -9.838 39.584 1.00 48.69 374 ILE A O 1
ATOM 2627 N N . VAL A 1 375 ? 30.848 -7.802 38.794 1.00 42.16 375 VAL A N 1
ATOM 2628 C CA . VAL A 1 375 ? 31.729 -7.149 39.730 1.00 37.98 375 VAL A CA 1
ATOM 2629 C C . VAL A 1 375 ? 31.355 -7.577 41.127 1.00 40.77 375 VAL A C 1
ATOM 2630 O O . VAL A 1 375 ? 32.220 -7.812 41.956 1.00 38.36 375 VAL A O 1
ATOM 2634 N N . LYS A 1 376 ? 30.054 -7.688 41.385 1.00 44.33 376 LYS A N 1
ATOM 2635 C CA . LYS A 1 376 ? 29.595 -7.987 42.732 1.00 43.48 376 LYS A CA 1
ATOM 2636 C C . LYS A 1 376 ? 30.214 -9.307 43.123 1.00 41.81 376 LYS A C 1
ATOM 2637 O O . LYS A 1 376 ? 30.803 -9.435 44.184 1.00 39.86 376 LYS A O 1
ATOM 2641 N N . GLU A 1 377 ? 30.117 -10.278 42.226 1.00 43.86 377 GLU A N 1
ATOM 2642 C CA . GLU A 1 377 ? 30.606 -11.611 42.525 1.00 43.09 377 GLU A CA 1
ATOM 2643 C C . GLU A 1 377 ? 32.003 -11.455 42.999 1.00 42.36 377 GLU A C 1
ATOM 2644 O O . GLU A 1 377 ? 32.464 -12.198 43.851 1.00 44.27 377 GLU A O 1
ATOM 2646 N N . LYS A 1 378 ? 32.689 -10.477 42.437 1.00 42.70 378 LYS A N 1
ATOM 2647 C CA . LYS A 1 378 ? 34.092 -10.317 42.739 1.00 43.19 378 LYS A CA 1
ATOM 2648 C C . LYS A 1 378 ? 34.239 -9.819 44.170 1.00 41.44 378 LYS A C 1
ATOM 2649 O O . LYS A 1 378 ? 35.074 -10.319 44.928 1.00 42.17 378 LYS A O 1
ATOM 2652 N N . LEU A 1 379 ? 33.397 -8.870 44.554 1.00 40.19 379 LEU A N 1
ATOM 2653 C CA . LEU A 1 379 ? 33.420 -8.364 45.919 1.00 38.81 379 LEU A CA 1
ATOM 2654 C C . LEU A 1 379 ? 33.223 -9.507 46.911 1.00 44.47 379 LEU A C 1
ATOM 2655 O O . LEU A 1 379 ? 33.983 -9.637 47.873 1.00 42.09 379 LEU A O 1
ATOM 2660 N N . THR A 1 380 ? 32.211 -10.346 46.654 1.00 46.52 380 THR A N 1
ATOM 2661 C CA . THR A 1 380 ? 31.940 -11.521 47.469 1.00 40.77 380 THR A CA 1
ATOM 2662 C C . THR A 1 380 ? 33.212 -12.321 47.644 1.00 45.36 380 THR A C 1
ATOM 2663 O O . THR A 1 380 ? 33.423 -12.910 48.702 1.00 47.56 380 THR A O 1
ATOM 2665 N N . GLN A 1 381 ? 34.052 -12.329 46.601 1.00 47.03 381 GLN A N 1
ATOM 2666 C CA . GLN A 1 381 ? 35.288 -13.119 46.568 1.00 45.92 381 GLN A CA 1
ATOM 2667 C C . GLN A 1 381 ? 36.323 -12.556 47.490 1.00 45.57 381 GLN A C 1
ATOM 2668 O O . GLN A 1 381 ? 37.178 -13.274 47.968 1.00 48.13 381 GLN A O 1
ATOM 2674 N N . PHE A 1 382 ? 36.257 -11.263 47.737 1.00 44.87 382 PHE A N 1
ATOM 2675 C CA . PHE A 1 382 ? 37.142 -10.651 48.725 1.00 47.47 382 PHE A CA 1
ATOM 2676 C C . PHE A 1 382 ? 36.835 -11.073 50.179 1.00 50.32 382 PHE A C 1
ATOM 2677 O O . PHE A 1 382 ? 37.741 -11.159 51.006 1.00 47.86 382 PHE A O 1
ATOM 2685 N N . THR A 1 383 ? 35.554 -11.299 50.488 1.00 53.02 383 THR A N 1
ATOM 2686 C CA . THR A 1 383 ? 35.135 -11.746 51.818 1.00 49.22 383 THR A CA 1
ATOM 2687 C C . THR A 1 383 ? 35.760 -13.095 52.127 1.00 50.09 383 THR A C 1
ATOM 2688 O O . THR A 1 383 ? 36.318 -13.281 53.198 1.00 53.94 383 THR A O 1
ATOM 2691 N N . ASP A 1 384 ? 35.661 -14.039 51.194 1.00 49.12 384 ASP A N 1
ATOM 2692 C CA . ASP A 1 384 ? 36.228 -15.376 51.402 1.00 52.93 384 ASP A CA 1
ATOM 2693 C C . ASP A 1 384 ? 36.997 -15.815 50.176 1.00 53.23 384 ASP A C 1
ATOM 2694 O O . ASP A 1 384 ? 36.443 -15.892 49.089 1.00 52.83 384 ASP A O 1
ATOM 2699 N N . PRO A 1 385 ? 38.291 -16.097 50.345 1.00 54.97 385 PRO A N 1
ATOM 2700 C CA . PRO A 1 385 ? 39.151 -16.415 49.201 1.00 52.28 385 PRO A CA 1
ATOM 2701 C C . PRO A 1 385 ? 38.904 -17.805 48.614 1.00 52.99 385 PRO A C 1
ATOM 2702 O O . PRO A 1 385 ? 39.337 -18.078 47.502 1.00 48.50 385 PRO A O 1
ATOM 2706 N N . SER A 1 386 ? 38.208 -18.671 49.345 1.00 56.64 386 SER A N 1
ATOM 2707 C CA . SER A 1 386 ? 37.937 -20.012 48.848 1.00 53.46 386 SER A CA 1
ATOM 2708 C C . SER A 1 386 ? 37.387 -19.921 47.422 1.00 53.77 386 SER A C 1
ATOM 2709 O O . SER A 1 386 ? 37.617 -20.817 46.610 1.00 51.02 386 SER A O 1
ATOM 2711 N N . LYS A 1 387 ? 36.674 -18.826 47.129 1.00 54.40 387 LYS A N 1
ATOM 2712 C CA . LYS A 1 387 ? 35.980 -18.654 45.848 1.00 53.09 387 LYS A CA 1
ATOM 2713 C C . LYS A 1 387 ? 36.949 -18.295 44.711 1.00 51.70 387 LYS A C 1
ATOM 2714 O O . LYS A 1 387 ? 36.724 -18.648 43.546 1.00 52.50 387 LYS A O 1
ATOM 2720 N N . THR A 1 388 ? 38.033 -17.612 45.047 1.00 49.83 388 THR A N 1
ATOM 2721 C CA . THR A 1 388 ? 38.988 -17.161 44.035 1.00 48.93 388 THR A CA 1
ATOM 2722 C C . THR A 1 388 ? 39.518 -18.317 43.234 1.00 48.38 388 THR A C 1
ATOM 2723 O O . THR A 1 388 ? 39.762 -19.378 43.763 1.00 49.44 388 THR A O 1
ATOM 2727 N N . VAL A 1 389 ? 39.714 -18.108 41.949 1.00 50.36 389 VAL A N 1
ATOM 2728 C CA . VAL A 1 389 ? 40.294 -19.146 41.097 1.00 51.32 389 VAL A CA 1
ATOM 2729 C C . VAL A 1 389 ? 41.536 -19.775 41.704 1.00 46.65 389 VAL A C 1
ATOM 2730 O O . VAL A 1 389 ? 41.751 -20.972 41.585 1.00 43.51 389 VAL A O 1
ATOM 2734 N N . ALA A 1 390 ? 42.373 -18.945 42.316 1.00 50.33 390 ALA A N 1
ATOM 2735 C CA . ALA A 1 390 ? 43.607 -19.419 42.938 1.00 50.40 390 ALA A CA 1
ATOM 2736 C C . ALA A 1 390 ? 43.278 -20.329 44.129 1.00 48.43 390 ALA A C 1
ATOM 2737 O O . ALA A 1 390 ? 43.805 -21.432 44.248 1.00 44.44 390 ALA A O 1
ATOM 2739 N N . GLY A 1 391 ? 42.384 -19.854 44.992 1.00 49.91 391 GLY A N 1
ATOM 2740 C CA . GLY A 1 391 ? 41.910 -20.610 46.131 1.00 45.52 391 GLY A CA 1
ATOM 2741 C C . GLY A 1 391 ? 41.244 -21.875 45.662 1.00 41.86 391 GLY A C 1
ATOM 2742 O O . GLY A 1 391 ? 41.453 -22.924 46.231 1.00 40.69 391 GLY A O 1
ATOM 2743 N N . ARG A 1 392 ? 40.449 -21.768 44.608 1.00 44.10 392 ARG A N 1
ATOM 2744 C CA . ARG A 1 392 ? 39.746 -22.902 44.024 1.00 45.13 392 ARG A CA 1
ATOM 2745 C C . ARG A 1 392 ? 40.746 -23.904 43.481 1.00 42.86 392 ARG A C 1
ATOM 2746 O O . ARG A 1 392 ? 40.547 -25.099 43.579 1.00 43.27 392 ARG A O 1
ATOM 2751 N N . LEU A 1 393 ? 41.823 -23.404 42.900 1.00 43.71 393 LEU A N 1
ATOM 2752 C CA . LEU A 1 393 ? 42.813 -24.260 42.271 1.00 43.44 393 LEU A CA 1
ATOM 2753 C C . LEU A 1 393 ? 43.496 -25.135 43.306 1.00 43.21 393 LEU A C 1
ATOM 2754 O O . LEU A 1 393 ? 43.740 -26.311 43.070 1.00 41.25 393 LEU A O 1
ATOM 2756 N N . VAL A 1 394 ? 43.818 -24.545 44.452 1.00 44.09 394 VAL A N 1
ATOM 2757 C CA . VAL A 1 394 ? 44.515 -25.266 45.497 1.00 41.56 394 VAL A CA 1
ATOM 2758 C C . VAL A 1 394 ? 43.630 -26.401 45.953 1.00 44.18 394 VAL A C 1
ATOM 2759 O O . VAL A 1 394 ? 44.095 -27.516 46.118 1.00 50.39 394 VAL A O 1
ATOM 2762 N N . ARG A 1 395 ? 42.347 -26.135 46.144 1.00 42.21 395 ARG A N 1
ATOM 2763 C CA . ARG A 1 395 ? 41.424 -27.202 46.504 1.00 43.64 395 ARG A CA 1
ATOM 2764 C C . ARG A 1 395 ? 41.527 -28.335 45.495 1.00 45.49 395 ARG A C 1
ATOM 2765 O O . ARG A 1 395 ? 41.710 -29.485 45.859 1.00 46.54 395 ARG A O 1
ATOM 2773 N N . ALA A 1 396 ? 41.416 -27.985 44.220 1.00 47.43 396 ALA A N 1
ATOM 2774 C CA . ALA A 1 396 ? 41.370 -28.957 43.136 1.00 46.42 396 ALA A CA 1
ATOM 2775 C C . ALA A 1 396 ? 42.660 -29.723 42.994 1.00 44.66 396 ALA A C 1
ATOM 2776 O O . ALA A 1 396 ? 42.637 -30.887 42.640 1.00 44.59 396 ALA A O 1
ATOM 2778 N N . ILE A 1 397 ? 43.782 -29.053 43.241 1.00 46.86 397 ILE A N 1
ATOM 2779 C CA . ILE A 1 397 ? 45.102 -29.666 43.079 1.00 51.58 397 ILE A CA 1
ATOM 2780 C C . ILE A 1 397 ? 45.255 -30.836 44.043 1.00 53.70 397 ILE A C 1
ATOM 2781 O O . ILE A 1 397 ? 45.874 -31.863 43.724 1.00 56.10 397 ILE A O 1
ATOM 2785 N N . GLU A 1 398 ? 44.691 -30.663 45.231 1.00 52.48 398 GLU A N 1
ATOM 2786 C CA . GLU A 1 398 ? 44.776 -31.669 46.263 1.00 52.84 398 GLU A CA 1
ATOM 2787 C C . GLU A 1 398 ? 43.906 -32.866 45.919 1.00 53.63 398 GLU A C 1
ATOM 2788 O O . GLU A 1 398 ? 44.139 -33.958 46.421 1.00 58.22 398 GLU A O 1
ATOM 2790 N N . GLN A 1 399 ? 42.923 -32.674 45.049 1.00 53.07 399 GLN A N 1
ATOM 2791 C CA . GLN A 1 399 ? 41.979 -33.743 44.756 1.00 57.70 399 GLN A CA 1
ATOM 2792 C C . GLN A 1 399 ? 42.625 -34.979 44.137 1.00 60.41 399 GLN A C 1
ATOM 2793 O O . GLN A 1 399 ? 42.395 -36.085 44.611 1.00 65.05 399 GLN A O 1
ATOM 2799 N N . ALA A 1 400 ? 43.394 -34.836 43.066 1.00 56.03 400 ALA A N 1
ATOM 2800 C CA . ALA A 1 400 ? 44.063 -36.016 42.538 1.00 62.47 400 ALA A CA 1
ATOM 2801 C C . ALA A 1 400 ? 45.514 -36.010 42.985 1.00 62.41 400 ALA A C 1
ATOM 2802 O O . ALA A 1 400 ? 46.340 -36.791 42.505 1.00 66.21 400 ALA A O 1
ATOM 2804 N N . GLY A 1 401 ? 45.813 -35.108 43.907 1.00 57.08 401 GLY A N 1
ATOM 2805 C CA . GLY A 1 401 ? 47.038 -35.190 44.668 1.00 54.68 401 GLY A CA 1
ATOM 2806 C C . GLY A 1 401 ? 48.191 -34.441 44.058 1.00 48.07 401 GLY A C 1
ATOM 2807 O O . GLY A 1 401 ? 49.239 -34.328 44.683 1.00 45.79 401 GLY A O 1
ATOM 2808 N N . SER A 1 402 ? 48.018 -33.929 42.848 1.00 48.00 402 SER A N 1
ATOM 2809 C CA . SER A 1 402 ? 49.113 -33.228 42.189 1.00 49.04 402 SER A CA 1
ATOM 2810 C C . SER A 1 402 ? 48.638 -32.207 41.155 1.00 45.15 402 SER A C 1
ATOM 2811 O O . SER A 1 402 ? 47.539 -32.312 40.610 1.00 43.31 402 SER A O 1
ATOM 2813 N N . ASP A 1 403 ? 49.501 -31.221 40.907 1.00 44.97 403 ASP A N 1
ATOM 2814 C CA . ASP A 1 403 ? 49.283 -30.194 39.892 1.00 40.92 403 ASP A CA 1
ATOM 2815 C C . ASP A 1 403 ? 48.999 -30.851 38.554 1.00 41.88 403 ASP A C 1
ATOM 2816 O O . ASP A 1 403 ? 48.066 -30.491 37.854 1.00 41.18 403 ASP A O 1
ATOM 2821 N N . GLN A 1 404 ? 49.813 -31.850 38.242 1.00 44.47 404 GLN A N 1
ATOM 2822 C CA . GLN A 1 404 ? 49.808 -32.538 36.957 1.00 42.67 404 GLN A CA 1
ATOM 2823 C C . GLN A 1 404 ? 48.587 -33.424 36.753 1.00 43.52 404 GLN A C 1
ATOM 2824 O O . GLN A 1 404 ? 48.080 -33.523 35.646 1.00 43.43 404 GLN A O 1
ATOM 2830 N N . GLN A 1 405 ? 48.122 -34.091 37.805 1.00 46.08 405 GLN A N 1
ATOM 2831 C CA . GLN A 1 405 ? 47.011 -35.023 37.646 1.00 46.72 405 GLN A CA 1
ATOM 2832 C C . GLN A 1 405 ? 45.781 -34.279 37.156 1.00 45.81 405 GLN A C 1
ATOM 2833 O O . GLN A 1 405 ? 45.117 -34.722 36.229 1.00 47.96 405 GLN A O 1
ATOM 2835 N N . LEU A 1 406 ? 45.482 -33.138 37.760 1.00 43.52 406 LEU A N 1
ATOM 2836 C CA . LEU A 1 406 ? 44.276 -32.419 37.393 1.00 44.28 406 LEU A CA 1
ATOM 2837 C C . LEU A 1 406 ? 44.338 -31.999 35.932 1.00 43.50 406 LEU A C 1
ATOM 2838 O O . LEU A 1 406 ? 43.388 -32.193 35.183 1.00 42.80 406 LEU A O 1
ATOM 2843 N N . GLY A 1 407 ? 45.468 -31.428 35.537 1.00 44.13 407 GLY A N 1
ATOM 2844 C CA . GLY A 1 407 ? 45.666 -30.965 34.176 1.00 45.37 407 GLY A CA 1
ATOM 2845 C C . GLY A 1 407 ? 45.361 -32.012 33.118 1.00 48.02 407 GLY A C 1
ATOM 2846 O O . GLY A 1 407 ? 44.782 -31.674 32.082 1.00 49.78 407 GLY A O 1
ATOM 2847 N N . ALA A 1 408 ? 45.742 -33.271 33.367 1.00 47.42 408 ALA A N 1
ATOM 2848 C CA . ALA A 1 408 ? 45.447 -34.380 32.450 1.00 44.63 408 ALA A CA 1
ATOM 2849 C C . ALA A 1 408 ? 43.972 -34.765 32.484 1.00 44.31 408 ALA A C 1
ATOM 2850 O O . ALA A 1 408 ? 43.397 -35.081 31.458 1.00 46.14 408 ALA A O 1
ATOM 2852 N N . GLN A 1 409 ? 43.362 -34.734 33.661 1.00 43.15 409 GLN A N 1
ATOM 2853 C CA . GLN A 1 409 ? 41.956 -35.071 33.796 1.00 43.28 409 GLN A CA 1
ATOM 2854 C C . GLN A 1 409 ? 41.096 -34.039 33.078 1.00 44.20 409 GLN A C 1
ATOM 2855 O O . GLN A 1 409 ? 40.065 -34.363 32.478 1.00 44.10 409 GLN A O 1
ATOM 2857 N N . LEU A 1 410 ? 41.534 -32.787 33.141 1.00 44.77 410 LEU A N 1
ATOM 2858 C CA . LEU A 1 410 ? 40.812 -31.660 32.548 1.00 42.00 410 LEU A CA 1
ATOM 2859 C C . LEU A 1 410 ? 40.955 -31.601 31.029 1.00 40.77 410 LEU A C 1
ATOM 2860 O O . LEU A 1 410 ? 40.006 -31.304 30.309 1.00 38.93 410 LEU A O 1
ATOM 2865 N N . ALA A 1 411 ? 42.154 -31.894 30.552 1.00 41.99 411 ALA A N 1
ATOM 2866 C CA . ALA A 1 411 ? 42.417 -31.922 29.129 1.00 43.52 411 ALA A CA 1
ATOM 2867 C C . ALA A 1 411 ? 41.558 -32.991 28.520 1.00 42.79 411 ALA A C 1
ATOM 2868 O O . ALA A 1 411 ? 40.913 -32.785 27.499 1.00 42.98 411 ALA A O 1
ATOM 2870 N N . GLN A 1 412 ? 41.572 -34.145 29.164 1.00 43.55 412 GLN A N 1
ATOM 2871 C CA . GLN A 1 412 ? 40.754 -35.271 28.762 1.00 45.43 412 GLN A CA 1
ATOM 2872 C C . GLN A 1 412 ? 39.276 -34.879 28.691 1.00 46.47 412 GLN A C 1
ATOM 2873 O O . GLN A 1 412 ? 38.557 -35.264 27.758 1.00 45.59 412 GLN A O 1
ATOM 2879 N N . GLN A 1 413 ? 38.828 -34.134 29.702 1.00 46.33 413 GLN A N 1
ATOM 2880 C CA . GLN A 1 413 ? 37.435 -33.732 29.820 1.00 43.34 413 GLN A CA 1
ATOM 2881 C C . GLN A 1 413 ? 37.042 -32.866 28.636 1.00 41.60 413 GLN A C 1
ATOM 2882 O O . GLN A 1 413 ? 35.941 -32.999 28.107 1.00 43.29 413 GLN A O 1
ATOM 2884 N N . TYR A 1 414 ? 37.948 -31.992 28.217 1.00 38.90 414 TYR A N 1
ATOM 2885 C CA . TYR A 1 414 ? 37.672 -31.080 27.123 1.00 38.12 414 TYR A CA 1
ATOM 2886 C C . TYR A 1 414 ? 37.855 -31.670 25.734 1.00 41.58 414 TYR A C 1
ATOM 2887 O O . TYR A 1 414 ? 37.116 -31.307 24.813 1.00 45.36 414 TYR A O 1
ATOM 2896 N N . LYS A 1 415 ? 38.855 -32.519 25.534 1.00 38.14 415 LYS A N 1
ATOM 2897 C CA . LYS A 1 415 ? 39.033 -33.084 24.217 1.00 35.67 415 LYS A CA 1
ATOM 2898 C C . LYS A 1 415 ? 37.808 -33.906 23.937 1.00 36.39 415 LYS A C 1
ATOM 2899 O O . LYS A 1 415 ? 37.412 -34.044 22.786 1.00 38.03 415 LYS A O 1
ATOM 2905 N N . ALA A 1 416 ? 37.209 -34.452 24.992 1.00 34.15 416 ALA A N 1
ATOM 2906 C CA . ALA A 1 416 ? 36.002 -35.235 24.848 1.00 34.39 416 ALA A CA 1
ATOM 2907 C C . ALA A 1 416 ? 34.878 -34.350 24.369 1.00 36.18 416 ALA A C 1
ATOM 2908 O O . ALA A 1 416 ? 34.108 -34.737 23.500 1.00 37.41 416 ALA A O 1
ATOM 2910 N N . GLN A 1 417 ? 34.784 -33.159 24.941 1.00 37.52 417 GLN A N 1
ATOM 2911 C CA . GLN A 1 417 ? 33.714 -32.240 24.612 1.00 38.00 417 GLN A CA 1
ATOM 2912 C C . GLN A 1 417 ? 33.838 -31.818 23.171 1.00 37.74 417 GLN A C 1
ATOM 2913 O O . GLN A 1 417 ? 32.843 -31.652 22.457 1.00 37.89 417 GLN A O 1
ATOM 2919 N N . ALA A 1 418 ? 35.066 -31.636 22.735 1.00 34.61 418 ALA A N 1
ATOM 2920 C CA . ALA A 1 418 ? 35.289 -31.242 21.373 1.00 34.17 418 ALA A CA 1
ATOM 2921 C C . ALA A 1 418 ? 34.787 -32.345 20.446 1.00 36.09 418 ALA A C 1
ATOM 2922 O O . ALA A 1 418 ? 34.214 -32.083 19.388 1.00 34.92 418 ALA A O 1
ATOM 2924 N N . PHE A 1 419 ? 34.969 -33.589 20.864 1.00 36.77 419 PHE A N 1
ATOM 2925 C CA . PHE A 1 419 ? 34.676 -34.713 19.992 1.00 36.57 419 PHE A CA 1
ATOM 2926 C C . PHE A 1 419 ? 33.207 -35.107 19.934 1.00 37.57 419 PHE A C 1
ATOM 2927 O O . PHE A 1 419 ? 32.773 -35.597 18.915 1.00 41.91 419 PHE A O 1
ATOM 2935 N N . GLU A 1 420 ? 32.431 -34.899 20.992 1.00 38.56 420 GLU A N 1
ATOM 2936 C CA . GLU A 1 420 ? 30.958 -34.956 20.866 1.00 40.28 420 GLU A CA 1
ATOM 2937 C C . GLU A 1 420 ? 30.519 -33.918 19.848 1.00 42.90 420 GLU A C 1
ATOM 2938 O O . GLU A 1 420 ? 30.949 -32.762 19.920 1.00 45.78 420 GLU A O 1
ATOM 2944 N N . ARG A 1 421 ? 29.641 -34.283 18.925 1.00 42.06 421 ARG A N 1
ATOM 2945 C CA . ARG A 1 421 ? 29.316 -33.374 17.817 1.00 40.31 421 ARG A CA 1
ATOM 2946 C C . ARG A 1 421 ? 30.541 -33.008 16.978 1.00 37.89 421 ARG A C 1
ATOM 2947 O O . ARG A 1 421 ? 30.820 -31.827 16.772 1.00 36.93 421 ARG A O 1
ATOM 2955 N N . PHE A 1 422 ? 31.254 -34.033 16.510 1.00 36.50 422 PHE A N 1
ATOM 2956 C CA . PHE A 1 422 ? 32.456 -33.873 15.723 1.00 34.27 422 PHE A CA 1
ATOM 2957 C C . PHE A 1 422 ? 32.088 -33.164 14.457 1.00 33.45 422 PHE A C 1
ATOM 2958 O O . PHE A 1 422 ? 32.893 -32.441 13.883 1.00 38.19 422 PHE A O 1
ATOM 2961 N N . TYR A 1 423 ? 30.854 -33.361 14.035 1.00 32.51 423 TYR A N 1
ATOM 2962 C CA . TYR A 1 423 ? 30.408 -32.924 12.724 1.00 35.88 423 TYR A CA 1
ATOM 2963 C C . TYR A 1 423 ? 30.095 -31.444 12.668 1.00 36.35 423 TYR A C 1
ATOM 2964 O O . TYR A 1 423 ? 30.111 -30.816 11.598 1.00 36.99 423 TYR A O 1
ATOM 2973 N N . ALA A 1 424 ? 29.793 -30.877 13.818 1.00 35.09 424 ALA A N 1
ATOM 2974 C CA . ALA A 1 424 ? 29.431 -29.487 13.832 1.00 34.89 424 ALA A CA 1
ATOM 2975 C C . ALA A 1 424 ? 30.372 -28.691 14.686 1.00 33.96 424 ALA A C 1
ATOM 2976 O O . ALA A 1 424 ? 30.826 -29.156 15.735 1.00 34.87 424 ALA A O 1
ATOM 2978 N N . LEU A 1 425 ? 30.639 -27.480 14.204 1.00 33.16 425 LEU A N 1
ATOM 2979 C CA . LEU A 1 425 ? 31.409 -26.475 14.899 1.00 30.01 425 LEU A CA 1
ATOM 2980 C C . LEU A 1 425 ? 30.437 -25.716 15.789 1.00 29.99 425 LEU A C 1
ATOM 2981 O O . LEU A 1 425 ? 29.455 -25.164 15.313 1.00 30.47 425 LEU A O 1
ATOM 2986 N N . SER A 1 426 ? 30.706 -25.714 17.085 1.00 29.17 426 SER A N 1
ATOM 2987 C CA . SER A 1 426 ? 29.754 -25.219 18.072 1.00 30.65 426 SER A CA 1
ATOM 2988 C C . SER A 1 426 ? 29.572 -23.701 18.031 1.00 33.80 426 SER A C 1
ATOM 2989 O O . SER A 1 426 ? 28.463 -23.208 18.215 1.00 33.07 426 SER A O 1
ATOM 2992 N N . ALA A 1 427 ? 30.660 -22.958 17.814 1.00 36.55 427 ALA A N 1
ATOM 2993 C CA . ALA A 1 427 ? 30.593 -21.501 17.780 1.00 34.39 427 ALA A CA 1
ATOM 2994 C C . ALA A 1 427 ? 29.462 -21.089 16.875 1.00 33.21 427 ALA A C 1
ATOM 2995 O O . ALA A 1 427 ? 28.724 -20.161 17.170 1.00 33.00 427 ALA A O 1
ATOM 2997 N N . PHE A 1 428 ? 29.338 -21.791 15.760 1.00 32.17 428 PHE A N 1
ATOM 2998 C CA . PHE A 1 428 ? 28.347 -21.433 14.787 1.00 33.50 428 PHE A CA 1
ATOM 2999 C C . PHE A 1 428 ? 27.485 -22.621 14.462 1.00 33.78 428 PHE A C 1
ATOM 3000 O O . PHE A 1 428 ? 27.312 -22.938 13.299 1.00 35.44 428 PHE A O 1
ATOM 3008 N N . ASP A 1 429 ? 26.935 -23.250 15.508 1.00 34.78 429 ASP A N 1
ATOM 3009 C CA . ASP A 1 429 ? 26.090 -24.448 15.408 1.00 31.79 429 ASP A CA 1
ATOM 3010 C C . ASP A 1 429 ? 24.975 -24.164 14.415 1.00 34.15 429 ASP A C 1
ATOM 3011 O O . ASP A 1 429 ? 24.597 -25.010 13.602 1.00 34.67 429 ASP A O 1
ATOM 3013 N N . ASN A 1 430 ? 24.499 -22.931 14.458 1.00 33.04 430 ASN A N 1
ATOM 3014 C CA . ASN A 1 430 ? 23.332 -22.522 13.720 1.00 34.36 430 ASN A CA 1
ATOM 3015 C C . ASN A 1 430 ? 23.527 -22.525 12.218 1.00 35.12 430 ASN A C 1
ATOM 3016 O O . ASN A 1 430 ? 22.586 -22.707 11.462 1.00 36.40 430 ASN A O 1
ATOM 3029 N N . GLU A 1 432 ? 24.609 -23.645 8.390 1.00 32.45 432 GLU A N 1
ATOM 3030 C CA . GLU A 1 432 ? 24.476 -24.919 7.741 1.00 30.59 432 GLU A CA 1
ATOM 3031 C C . GLU A 1 432 ? 25.728 -25.720 8.023 1.00 29.59 432 GLU A C 1
ATOM 3032 O O . GLU A 1 432 ? 26.825 -25.186 8.179 1.00 27.85 432 GLU A O 1
ATOM 3038 N N . LEU A 1 433 ? 25.546 -27.022 8.087 1.00 30.01 433 LEU A N 1
ATOM 3039 C CA . LEU A 1 433 ? 26.641 -27.924 8.348 1.00 28.50 433 LEU A CA 1
ATOM 3040 C C . LEU A 1 433 ? 27.701 -27.726 7.267 1.00 27.66 433 LEU A C 1
ATOM 3041 O O . LEU A 1 433 ? 28.892 -27.657 7.568 1.00 25.96 433 LEU A O 1
ATOM 3046 N N . SER A 1 434 ? 27.258 -27.629 6.011 1.00 28.04 434 SER A N 1
ATOM 3047 C CA . SER A 1 434 ? 28.182 -27.491 4.892 1.00 26.38 434 SER A CA 1
ATOM 3048 C C . SER A 1 434 ? 29.069 -26.339 5.261 1.00 27.31 434 SER A C 1
ATOM 3049 O O . SER A 1 434 ? 30.291 -26.469 5.255 1.00 27.82 434 SER A O 1
ATOM 3052 N N . THR A 1 435 ? 28.457 -25.223 5.649 1.00 28.41 435 THR A N 1
ATOM 3053 C CA . THR A 1 435 ? 29.229 -24.038 6.004 1.00 27.90 435 THR A CA 1
ATOM 3054 C C . THR A 1 435 ? 30.072 -24.233 7.263 1.00 27.41 435 THR A C 1
ATOM 3055 O O . THR A 1 435 ? 31.220 -23.820 7.270 1.00 27.63 435 THR A O 1
ATOM 3059 N N . GLN A 1 436 ? 29.562 -24.839 8.329 1.00 26.84 436 GLN A N 1
ATOM 3060 C CA . GLN A 1 436 ? 30.426 -25.000 9.488 1.00 24.80 436 GLN A CA 1
ATOM 3061 C C . GLN A 1 436 ? 31.645 -25.796 9.069 1.00 25.27 436 GLN A C 1
ATOM 3062 O O . GLN A 1 436 ? 32.744 -25.594 9.583 1.00 24.32 436 GLN A O 1
ATOM 3068 N N . ALA A 1 437 ? 31.438 -26.727 8.140 1.00 26.24 437 ALA A N 1
ATOM 3069 C CA . ALA A 1 437 ? 32.483 -27.645 7.747 1.00 24.92 437 ALA A CA 1
ATOM 3070 C C . ALA A 1 437 ? 33.492 -26.848 6.965 1.00 24.49 437 ALA A C 1
ATOM 3071 O O . ALA A 1 437 ? 34.679 -27.001 7.165 1.00 26.05 437 ALA A O 1
ATOM 3073 N N . LEU A 1 438 ? 33.050 -25.959 6.094 1.00 23.79 438 LEU A N 1
ATOM 3074 C CA . LEU A 1 438 ? 34.030 -25.174 5.362 1.00 23.85 438 LEU A CA 1
ATOM 3075 C C . LEU A 1 438 ? 34.814 -24.336 6.358 1.00 23.15 438 LEU A C 1
ATOM 3076 O O . LEU A 1 438 ? 36.012 -24.206 6.275 1.00 23.05 438 LEU A O 1
ATOM 3081 N N . LEU A 1 439 ? 34.107 -23.776 7.314 1.00 22.97 439 LEU A N 1
ATOM 3082 C CA . LEU A 1 439 ? 34.704 -22.891 8.284 1.00 23.48 439 LEU A CA 1
ATOM 3083 C C . LEU A 1 439 ? 35.829 -23.594 8.969 1.00 24.12 439 LEU A C 1
ATOM 3084 O O . LEU A 1 439 ? 36.932 -23.068 9.111 1.00 25.47 439 LEU A O 1
ATOM 3089 N N . PHE A 1 440 ? 35.537 -24.805 9.393 1.00 23.46 440 PHE A N 1
ATOM 3090 C CA . PHE A 1 440 ? 36.515 -25.635 10.046 1.00 23.55 440 PHE A CA 1
ATOM 3091 C C . PHE A 1 440 ? 37.760 -25.726 9.193 1.00 23.92 440 PHE A C 1
ATOM 3092 O O . PHE A 1 440 ? 38.879 -25.471 9.655 1.00 24.08 440 PHE A O 1
ATOM 3100 N N . ASP A 1 441 ? 37.553 -26.081 7.938 1.00 22.77 441 ASP A N 1
ATOM 3101 C CA . ASP A 1 441 ? 38.662 -26.326 7.061 1.00 23.76 441 ASP A CA 1
ATOM 3102 C C . ASP A 1 441 ? 39.490 -25.079 6.811 1.00 25.87 441 ASP A C 1
ATOM 3103 O O . ASP A 1 441 ? 40.712 -25.134 6.803 1.00 26.69 441 ASP A O 1
ATOM 3108 N N . VAL A 1 442 ? 38.825 -23.945 6.657 1.00 25.93 442 VAL A N 1
ATOM 3109 C CA . VAL A 1 442 ? 39.493 -22.667 6.489 1.00 24.88 442 VAL A CA 1
ATOM 3110 C C . VAL A 1 442 ? 40.290 -22.367 7.725 1.00 24.44 442 VAL A C 1
ATOM 3111 O O . VAL A 1 442 ? 41.388 -21.875 7.637 1.00 25.24 442 VAL A O 1
ATOM 3115 N N . ILE A 1 443 ? 39.740 -22.658 8.891 1.00 23.97 443 ILE A N 1
ATOM 3116 C CA . ILE A 1 443 ? 40.436 -22.316 10.135 1.00 26.63 443 ILE A CA 1
ATOM 3117 C C . ILE A 1 443 ? 41.654 -23.206 10.355 1.00 27.52 443 ILE A C 1
ATOM 3118 O O . ILE A 1 443 ? 42.710 -22.758 10.811 1.00 26.22 443 ILE A O 1
ATOM 3123 N N . GLN A 1 444 ? 41.480 -24.484 10.043 1.00 28.97 444 GLN A N 1
ATOM 3124 C CA . GLN A 1 444 ? 42.572 -25.448 10.122 1.00 29.16 444 GLN A CA 1
ATOM 3125 C C . GLN A 1 444 ? 43.643 -25.089 9.113 1.00 28.37 444 GLN A C 1
ATOM 3126 O O . GLN A 1 444 ? 44.814 -25.140 9.411 1.00 29.45 444 GLN A O 1
ATOM 3132 N N . LYS A 1 445 ? 43.225 -24.730 7.913 1.00 27.49 445 LYS A N 1
ATOM 3133 C CA . LYS A 1 445 ? 44.165 -24.330 6.882 1.00 28.90 445 LYS A CA 1
ATOM 3134 C C . LYS A 1 445 ? 44.806 -22.966 7.206 1.00 28.93 445 LYS A C 1
ATOM 3135 O O . LYS A 1 445 ? 45.944 -22.713 6.828 1.00 29.38 445 LYS A O 1
ATOM 3137 N N . GLY A 1 446 ? 44.075 -22.103 7.910 1.00 27.58 446 GLY A N 1
ATOM 3138 C CA . GLY A 1 446 ? 44.533 -20.752 8.180 1.00 28.34 446 GLY A CA 1
ATOM 3139 C C . GLY A 1 446 ? 44.165 -19.637 7.187 1.00 28.81 446 GLY A C 1
ATOM 3140 O O . GLY A 1 446 ? 44.738 -18.545 7.237 1.00 30.69 446 GLY A O 1
ATOM 3141 N N . ILE A 1 447 ? 43.229 -19.856 6.277 1.00 26.37 447 ILE A N 1
ATOM 3142 C CA . ILE A 1 447 ? 42.841 -18.752 5.427 1.00 26.87 447 ILE A CA 1
ATOM 3143 C C . ILE A 1 447 ? 42.106 -17.753 6.273 1.00 26.89 447 ILE A C 1
ATOM 3144 O O . ILE A 1 447 ? 41.100 -18.104 6.871 1.00 26.67 447 ILE A O 1
ATOM 3149 N N . HIS A 1 448 ? 42.587 -16.508 6.328 1.00 29.03 448 HIS A N 1
ATOM 3150 C CA . HIS A 1 448 ? 41.857 -15.451 7.072 1.00 31.23 448 HIS A CA 1
ATOM 3151 C C . HIS A 1 448 ? 40.393 -15.426 6.652 1.00 27.70 448 HIS A C 1
ATOM 3152 O O . HIS A 1 448 ? 40.065 -15.101 5.511 1.00 26.97 448 HIS A O 1
ATOM 3159 N N . THR A 1 449 ? 39.496 -15.757 7.556 1.00 25.09 449 THR A N 1
ATOM 3160 C CA . THR A 1 449 ? 38.130 -15.802 7.124 1.00 25.67 449 THR A CA 1
ATOM 3161 C C . THR A 1 449 ? 37.282 -14.885 7.973 1.00 26.61 449 THR A C 1
ATOM 3162 O O . THR A 1 449 ? 37.579 -14.687 9.143 1.00 27.22 449 THR A O 1
ATOM 3166 N N . GLU A 1 450 ? 36.268 -14.275 7.362 1.00 25.54 450 GLU A N 1
ATOM 3167 C CA . GLU A 1 450 ? 35.382 -13.394 8.081 1.00 25.71 450 GLU A CA 1
ATOM 3168 C C . GLU A 1 450 ? 33.950 -13.690 7.688 1.00 26.22 450 GLU A C 1
ATOM 3169 O O . GLU A 1 450 ? 33.673 -13.990 6.531 1.00 26.18 450 GLU A O 1
ATOM 3175 N N . ILE A 1 451 ? 33.027 -13.607 8.638 1.00 25.36 451 ILE A N 1
ATOM 3176 C CA . ILE A 1 451 ? 31.637 -13.820 8.292 1.00 27.19 451 ILE A CA 1
ATOM 3177 C C . ILE A 1 451 ? 30.923 -12.481 8.093 1.00 27.90 451 ILE A C 1
ATOM 3178 O O . ILE A 1 451 ? 30.885 -11.663 8.987 1.00 28.30 451 ILE A O 1
ATOM 3183 N N . LEU A 1 452 ? 30.395 -12.249 6.901 1.00 27.91 452 LEU A N 1
ATOM 3184 C CA . LEU A 1 452 ? 29.616 -11.060 6.648 1.00 30.25 452 LEU A CA 1
ATOM 3185 C C . LEU A 1 452 ? 28.151 -11.191 7.062 1.00 32.92 452 LEU A C 1
ATOM 3186 O O . LEU A 1 452 ? 27.564 -10.234 7.533 1.00 35.67 452 LEU A O 1
ATOM 3191 N N . ASP A 1 453 ? 27.542 -12.350 6.873 1.00 32.61 453 ASP A N 1
ATOM 3192 C CA . ASP A 1 453 ? 26.177 -12.549 7.333 1.00 32.39 453 ASP A CA 1
ATOM 3193 C C . ASP A 1 453 ? 26.079 -13.963 7.798 1.00 34.65 453 ASP A C 1
ATOM 3194 O O . ASP A 1 453 ? 26.066 -14.845 6.963 1.00 39.12 453 ASP A O 1
ATOM 3199 N N . GLU A 1 454 ? 26.022 -14.215 9.100 1.00 33.70 454 GLU A N 1
ATOM 3200 C CA . GLU A 1 454 ? 25.953 -15.595 9.565 1.00 33.68 454 GLU A CA 1
ATOM 3201 C C . GLU A 1 454 ? 24.768 -16.285 8.921 1.00 36.46 454 GLU A C 1
ATOM 3202 O O . GLU A 1 454 ? 24.836 -17.446 8.524 1.00 37.22 454 GLU A O 1
ATOM 3208 N N . ASN A 1 455 ? 23.676 -15.544 8.813 1.00 37.76 455 ASN A N 1
ATOM 3209 C CA . ASN A 1 455 ? 22.387 -16.117 8.447 1.00 44.06 455 ASN A CA 1
ATOM 3210 C C . ASN A 1 455 ? 22.233 -16.355 6.952 1.00 44.32 455 ASN A C 1
ATOM 3211 O O . ASN A 1 455 ? 21.621 -17.350 6.527 1.00 48.31 455 ASN A O 1
ATOM 3216 N N . ASP A 1 456 ? 22.762 -15.439 6.153 1.00 39.39 456 ASP A N 1
ATOM 3217 C CA . ASP A 1 456 ? 22.662 -15.599 4.720 1.00 39.14 456 ASP A CA 1
ATOM 3218 C C . ASP A 1 456 ? 23.720 -16.565 4.269 1.00 38.36 456 ASP A C 1
ATOM 3219 O O . ASP A 1 456 ? 23.607 -17.090 3.175 1.00 43.06 456 ASP A O 1
ATOM 3221 N N . GLN A 1 457 ? 24.741 -16.792 5.093 1.00 34.48 457 GLN A N 1
ATOM 3222 C CA . GLN A 1 457 ? 25.752 -17.819 4.831 1.00 35.15 457 GLN A CA 1
ATOM 3223 C C . GLN A 1 457 ? 26.942 -17.296 4.045 1.00 33.08 457 GLN A C 1
ATOM 3224 O O . GLN A 1 457 ? 27.735 -18.098 3.521 1.00 32.19 457 GLN A O 1
ATOM 3230 N N . PHE A 1 458 ? 27.060 -15.970 3.952 1.00 31.71 458 PHE A N 1
ATOM 3231 C CA . PHE A 1 458 ? 28.112 -15.335 3.164 1.00 29.07 458 PHE A CA 1
ATOM 3232 C C . PHE A 1 458 ? 29.385 -15.238 3.950 1.00 28.56 458 PHE A C 1
ATOM 3233 O O . PHE A 1 458 ? 29.382 -14.779 5.081 1.00 29.79 458 PHE A O 1
ATOM 3241 N N . LEU A 1 459 ? 30.475 -15.644 3.312 1.00 27.65 459 LEU A N 1
ATOM 3242 C CA . LEU A 1 459 ? 31.783 -15.769 3.932 1.00 25.38 459 LEU A CA 1
ATOM 3243 C C . LEU A 1 459 ? 32.820 -15.010 3.084 1.00 25.79 459 LEU A C 1
ATOM 3244 O O . LEU A 1 459 ? 32.673 -14.838 1.877 1.00 26.52 459 LEU A O 1
ATOM 3249 N N . CYS A 1 460 ? 33.883 -14.555 3.713 1.00 25.70 460 CYS A N 1
ATOM 3250 C CA . CYS A 1 460 ? 34.911 -13.790 3.031 1.00 24.17 460 CYS A CA 1
ATOM 3251 C C . CYS A 1 460 ? 36.230 -14.431 3.374 1.00 23.52 460 CYS A C 1
ATOM 3252 O O . CYS A 1 460 ? 36.671 -14.340 4.513 1.00 23.36 460 CYS A O 1
ATOM 3255 N N . LEU A 1 461 ? 36.857 -15.105 2.422 1.00 23.58 461 LEU A N 1
ATOM 3256 C CA . LEU A 1 461 ? 38.150 -15.745 2.687 1.00 24.79 461 LEU A CA 1
ATOM 3257 C C . LEU A 1 461 ? 39.303 -14.982 2.072 1.00 26.74 461 LEU A C 1
ATOM 3258 O O . LEU A 1 461 ? 39.400 -14.889 0.855 1.00 27.70 461 LEU A O 1
ATOM 3263 N N . LYS A 1 462 ? 40.208 -14.480 2.891 1.00 27.26 462 LYS A N 1
ATOM 3264 C CA . LYS A 1 462 ? 41.312 -13.693 2.371 1.00 30.70 462 LYS A CA 1
ATOM 3265 C C . LYS A 1 462 ? 42.677 -14.269 2.762 1.00 31.33 462 LYS A C 1
ATOM 3266 O O . LYS A 1 462 ? 42.987 -14.416 3.937 1.00 31.51 462 LYS A O 1
ATOM 3271 N N . TYR A 1 463 ? 43.493 -14.589 1.770 1.00 30.37 463 TYR A N 1
ATOM 3272 C CA . TYR A 1 463 ? 44.834 -15.044 2.038 1.00 31.24 463 TYR A CA 1
ATOM 3273 C C . TYR A 1 463 ? 45.772 -14.208 1.246 1.00 33.77 463 TYR A C 1
ATOM 3274 O O . TYR A 1 463 ? 45.544 -14.041 0.063 1.00 35.72 463 TYR A O 1
ATOM 3283 N N . GLY A 1 464 ? 46.823 -13.688 1.877 1.00 34.06 464 GLY A N 1
ATOM 3284 C CA . GLY A 1 464 ? 47.686 -12.703 1.243 1.00 33.67 464 GLY A CA 1
ATOM 3285 C C . GLY A 1 464 ? 46.895 -11.528 0.675 1.00 35.34 464 GLY A C 1
ATOM 3286 O O . GLY A 1 464 ? 46.123 -10.887 1.382 1.00 35.19 464 GLY A O 1
ATOM 3287 N N . ASP A 1 465 ? 47.076 -11.242 -0.610 1.00 35.74 465 ASP A N 1
ATOM 3288 C CA . ASP A 1 465 ? 46.380 -10.128 -1.241 1.00 36.42 465 ASP A CA 1
ATOM 3289 C C . ASP A 1 465 ? 45.330 -10.705 -2.192 1.00 34.88 465 ASP A C 1
ATOM 3290 O O . ASP A 1 465 ? 44.814 -10.017 -3.086 1.00 37.60 465 ASP A O 1
ATOM 3292 N N . HIS A 1 466 ? 45.017 -11.974 -1.961 1.00 32.04 466 HIS A N 1
ATOM 3293 C CA . HIS A 1 466 ? 44.032 -12.728 -2.728 1.00 31.99 466 HIS A CA 1
ATOM 3294 C C . HIS A 1 466 ? 42.785 -12.947 -1.872 1.00 32.17 466 HIS A C 1
ATOM 3295 O O . HIS A 1 466 ? 42.892 -13.512 -0.790 1.00 33.20 466 HIS A O 1
ATOM 3302 N N . ILE A 1 467 ? 41.611 -12.510 -2.323 1.00 29.93 467 ILE A N 1
ATOM 3303 C CA . ILE A 1 467 ? 40.395 -12.744 -1.543 1.00 29.59 467 ILE A CA 1
ATOM 3304 C C . ILE A 1 467 ? 39.257 -13.345 -2.366 1.00 28.89 467 ILE A C 1
ATOM 3305 O O . ILE A 1 467 ? 39.027 -12.907 -3.489 1.00 30.17 467 ILE A O 1
ATOM 3309 N N . GLU A 1 468 ? 38.534 -14.324 -1.808 1.00 27.22 468 GLU A N 1
ATOM 3310 C CA . GLU A 1 468 ? 37.369 -14.915 -2.488 1.00 28.07 468 GLU A CA 1
ATOM 3311 C C . GLU A 1 468 ? 36.093 -14.997 -1.638 1.00 25.25 468 GLU A C 1
ATOM 3312 O O . GLU A 1 468 ? 36.168 -15.387 -0.487 1.00 25.81 468 GLU A O 1
ATOM 3318 N N . TYR A 1 469 ? 34.931 -14.647 -2.192 1.00 23.59 469 TYR A N 1
ATOM 3319 C CA . TYR A 1 469 ? 33.674 -14.608 -1.394 1.00 26.52 469 TYR A CA 1
ATOM 3320 C C . TYR A 1 469 ? 32.667 -15.788 -1.603 1.00 27.13 469 TYR A C 1
ATOM 3321 O O . TYR A 1 469 ? 32.047 -15.920 -2.661 1.00 28.03 469 TYR A O 1
ATOM 3330 N N . VAL A 1 470 ? 32.436 -16.604 -0.588 1.00 25.56 470 VAL A N 1
ATOM 3331 C CA . VAL A 1 470 ? 31.664 -17.817 -0.807 1.00 26.60 470 VAL A CA 1
ATOM 3332 C C . VAL A 1 470 ? 30.364 -17.882 -0.006 1.00 30.43 470 VAL A C 1
ATOM 3333 O O . VAL A 1 470 ? 30.368 -17.782 1.217 1.00 32.30 470 VAL A O 1
ATOM 3337 N N . LYS A 1 471 ? 29.242 -18.066 -0.690 1.00 31.76 471 LYS A N 1
ATOM 3338 C CA . LYS A 1 471 ? 27.949 -18.155 -0.004 1.00 30.88 471 LYS A CA 1
ATOM 3339 C C . LYS A 1 471 ? 27.430 -19.579 -0.033 1.00 29.53 471 LYS A C 1
ATOM 3340 O O . LYS A 1 471 ? 27.390 -20.188 -1.090 1.00 29.10 471 LYS A O 1
ATOM 3346 N N . ASN A 1 472 ? 27.029 -20.112 1.114 1.00 30.22 472 ASN A N 1
ATOM 3347 C CA . ASN A 1 472 ? 26.451 -21.449 1.149 1.00 30.35 472 ASN A CA 1
ATOM 3348 C C . ASN A 1 472 ? 27.496 -22.505 0.880 1.00 31.12 472 ASN A C 1
ATOM 3349 O O . ASN A 1 472 ? 27.238 -23.531 0.269 1.00 30.85 472 ASN A O 1
ATOM 3354 N N . GLY A 1 473 ? 28.706 -22.255 1.316 1.00 31.36 473 GLY A N 1
ATOM 3355 C CA . GLY A 1 473 ? 29.725 -23.262 1.156 1.00 28.29 473 GLY A CA 1
ATOM 3356 C C . GLY A 1 473 ? 30.287 -23.420 -0.242 1.00 31.34 473 GLY A C 1
ATOM 3357 O O . GLY A 1 473 ? 31.485 -23.219 -0.400 1.00 36.83 473 GLY A O 1
ATOM 3358 N N . ASN A 1 474 ? 29.499 -23.763 -1.262 1.00 29.12 474 ASN A N 1
ATOM 3359 C CA . ASN A 1 474 ? 30.116 -24.040 -2.568 1.00 26.75 474 ASN A CA 1
ATOM 3360 C C . ASN A 1 474 ? 29.857 -23.052 -3.681 1.00 24.95 474 ASN A C 1
ATOM 3361 O O . ASN A 1 474 ? 30.100 -23.366 -4.822 1.00 23.70 474 ASN A O 1
ATOM 3374 N N . THR A 1 476 ? 31.139 -19.861 -5.479 1.00 24.22 476 THR A N 1
ATOM 3375 C CA . THR A 1 476 ? 32.414 -19.183 -5.503 1.00 23.93 476 THR A CA 1
ATOM 3376 C C . THR A 1 476 ? 32.530 -18.330 -6.759 1.00 26.24 476 THR A C 1
ATOM 3377 O O . THR A 1 476 ? 31.613 -18.283 -7.596 1.00 26.86 476 THR A O 1
ATOM 3381 N N . SER A 1 477 ? 33.665 -17.643 -6.856 1.00 26.55 477 SER A N 1
ATOM 3382 C CA . SER A 1 477 ? 34.022 -16.840 -8.005 1.00 23.65 477 SER A CA 1
ATOM 3383 C C . SER A 1 477 ? 34.071 -17.678 -9.249 1.00 24.57 477 SER A C 1
ATOM 3384 O O . SER A 1 477 ? 33.596 -17.233 -10.263 1.00 26.51 477 SER A O 1
ATOM 3387 N N . HIS A 1 478 ? 34.639 -18.882 -9.211 1.00 24.44 478 HIS A N 1
ATOM 3388 C CA . HIS A 1 478 ? 34.829 -19.612 -10.471 1.00 26.31 478 HIS A CA 1
ATOM 3389 C C . HIS A 1 478 ? 33.500 -19.969 -11.079 1.00 27.93 478 HIS A C 1
ATOM 3390 O O . HIS A 1 478 ? 33.358 -19.977 -12.300 1.00 33.65 478 HIS A O 1
ATOM 3397 N N . ASP A 1 479 ? 32.514 -20.262 -10.255 1.00 26.38 479 ASP A N 1
ATOM 3398 C CA . ASP A 1 479 ? 31.188 -20.436 -10.811 1.00 29.08 479 ASP A CA 1
ATOM 3399 C C . ASP A 1 479 ? 30.724 -19.103 -11.463 1.00 28.77 479 ASP A C 1
ATOM 3400 O O . ASP A 1 479 ? 30.877 -18.029 -10.883 1.00 28.25 479 ASP A O 1
ATOM 3405 N N . SER A 1 480 ? 30.192 -19.168 -12.679 1.00 27.77 480 SER A N 1
ATOM 3406 C CA . SER A 1 480 ? 29.687 -17.964 -13.328 1.00 28.53 480 SER A CA 1
ATOM 3407 C C . SER A 1 480 ? 28.176 -17.845 -13.143 1.00 30.43 480 SER A C 1
ATOM 3408 O O . SER A 1 480 ? 27.517 -18.783 -12.722 1.00 30.79 480 SER A O 1
ATOM 3411 N N . TYR A 1 481 ? 27.616 -16.695 -13.467 1.00 30.43 481 TYR A N 1
ATOM 3412 C CA . TYR A 1 481 ? 26.217 -16.473 -13.197 1.00 31.01 481 TYR A CA 1
ATOM 3413 C C . TYR A 1 481 ? 25.278 -17.157 -14.205 1.00 30.02 481 TYR A C 1
ATOM 3414 O O . TYR A 1 481 ? 24.172 -17.570 -13.869 1.00 30.01 481 TYR A O 1
ATOM 3423 N N . ILE A 1 482 ? 25.693 -17.297 -15.445 1.00 29.43 482 ILE A N 1
ATOM 3424 C CA . ILE A 1 482 ? 24.768 -17.877 -16.400 1.00 30.03 482 ILE A CA 1
ATOM 3425 C C . ILE A 1 482 ? 24.436 -19.312 -15.989 1.00 30.65 482 ILE A C 1
ATOM 3426 O O . ILE A 1 482 ? 23.299 -19.731 -16.150 1.00 30.81 482 ILE A O 1
ATOM 3430 N N . SER A 1 483 ? 25.387 -20.052 -15.414 1.00 30.33 483 SER A N 1
ATOM 3431 C CA . SER A 1 483 ? 25.139 -21.481 -15.133 1.00 29.97 483 SER A CA 1
ATOM 3432 C C . SER A 1 483 ? 23.950 -21.683 -14.226 1.00 32.41 483 SER A C 1
ATOM 3433 O O . SER A 1 483 ? 23.086 -22.510 -14.513 1.00 33.29 483 SER A O 1
ATOM 3436 N N . PRO A 1 484 ? 23.903 -20.940 -13.113 1.00 31.57 484 PRO A N 1
ATOM 3437 C CA . PRO A 1 484 ? 22.742 -21.057 -12.241 1.00 31.39 484 PRO A CA 1
ATOM 3438 C C . PRO A 1 484 ? 21.457 -20.766 -12.983 1.00 32.11 484 PRO A C 1
ATOM 3439 O O . PRO A 1 484 ? 20.493 -21.488 -12.830 1.00 34.16 484 PRO A O 1
ATOM 3443 N N . LEU A 1 485 ? 21.449 -19.722 -13.790 1.00 31.39 485 LEU A N 1
ATOM 3444 C CA . LEU A 1 485 ? 20.262 -19.372 -14.539 1.00 32.49 485 LEU A CA 1
ATOM 3445 C C . LEU A 1 485 ? 19.892 -20.506 -15.461 1.00 33.87 485 LEU A C 1
ATOM 3446 O O . LEU A 1 485 ? 18.722 -20.731 -15.723 1.00 37.42 485 LEU A O 1
ATOM 3451 N N . ILE A 1 486 ? 20.900 -21.204 -15.973 1.00 33.50 486 ILE A N 1
ATOM 3452 C CA . ILE A 1 486 ? 20.698 -22.319 -16.886 1.00 32.09 486 ILE A CA 1
ATOM 3453 C C . ILE A 1 486 ? 20.031 -23.430 -16.119 1.00 34.12 486 ILE A C 1
ATOM 3454 O O . ILE A 1 486 ? 19.123 -24.100 -16.596 1.00 37.20 486 ILE A O 1
ATOM 3467 N N . GLU A 1 488 ? 18.345 -23.125 -13.157 1.00 37.45 488 GLU A N 1
ATOM 3468 C CA . GLU A 1 488 ? 17.075 -22.711 -12.583 1.00 38.65 488 GLU A CA 1
ATOM 3469 C C . GLU A 1 488 ? 15.973 -23.150 -13.501 1.00 39.95 488 GLU A C 1
ATOM 3470 O O . GLU A 1 488 ? 14.985 -23.730 -13.070 1.00 38.60 488 GLU A O 1
ATOM 3476 N N . ASN A 1 489 ? 16.165 -22.882 -14.786 1.00 42.10 489 ASN A N 1
ATOM 3477 C CA . ASN A 1 489 ? 15.101 -23.063 -15.750 1.00 46.27 489 ASN A CA 1
ATOM 3478 C C . ASN A 1 489 ? 14.527 -24.488 -15.741 1.00 51.78 489 ASN A C 1
ATOM 3479 O O . ASN A 1 489 ? 13.295 -24.661 -15.748 1.00 53.45 489 ASN A O 1
ATOM 3484 N N . LYS A 1 490 ? 15.416 -25.487 -15.680 1.00 50.52 490 LYS A N 1
ATOM 3485 C CA . LYS A 1 490 ? 15.051 -26.914 -15.770 1.00 44.82 490 LYS A CA 1
ATOM 3486 C C . LYS A 1 490 ? 14.615 -27.220 -17.194 1.00 44.91 490 LYS A C 1
ATOM 3487 O O . LYS A 1 490 ? 14.898 -28.286 -17.714 1.00 50.82 490 LYS A O 1
ATOM 3489 N N . VAL A 1 491 ? 13.926 -26.283 -17.824 1.00 41.55 491 VAL A N 1
ATOM 3490 C CA . VAL A 1 491 ? 13.633 -26.364 -19.233 1.00 40.55 491 VAL A CA 1
ATOM 3491 C C . VAL A 1 491 ? 14.825 -26.070 -20.057 1.00 41.13 491 VAL A C 1
ATOM 3492 O O . VAL A 1 491 ? 15.049 -26.709 -21.068 1.00 41.27 491 VAL A O 1
ATOM 3496 N N . VAL A 1 492 ? 15.529 -25.010 -19.691 1.00 43.54 492 VAL A N 1
ATOM 3497 C CA . VAL A 1 492 ? 16.736 -24.615 -20.413 1.00 40.18 492 VAL A CA 1
ATOM 3498 C C . VAL A 1 492 ? 17.796 -25.663 -20.157 1.00 35.64 492 VAL A C 1
ATOM 3499 O O . VAL A 1 492 ? 18.484 -26.089 -21.064 1.00 31.19 492 VAL A O 1
ATOM 3503 N N . THR A 1 493 ? 17.905 -26.078 -18.901 1.00 36.81 493 THR A N 1
ATOM 3504 C CA . THR A 1 493 ? 18.734 -27.188 -18.562 1.00 34.80 493 THR A CA 1
ATOM 3505 C C . THR A 1 493 ? 18.550 -28.211 -19.671 1.00 34.26 493 THR A C 1
ATOM 3506 O O . THR A 1 493 ? 19.510 -28.662 -20.271 1.00 35.19 493 THR A O 1
ATOM 3510 N N . LYS A 1 494 ? 17.314 -28.565 -19.974 1.00 35.13 494 LYS A N 1
ATOM 3511 C CA . LYS A 1 494 ? 17.060 -29.604 -20.976 1.00 35.31 494 LYS A CA 1
ATOM 3512 C C . LYS A 1 494 ? 17.596 -29.286 -22.365 1.00 29.11 494 LYS A C 1
ATOM 3513 O O . LYS A 1 494 ? 18.145 -30.142 -23.009 1.00 26.97 494 LYS A O 1
ATOM 3519 N N . LYS A 1 495 ? 17.437 -28.062 -22.828 1.00 29.24 495 LYS A N 1
ATOM 3520 C CA . LYS A 1 495 ? 17.888 -27.725 -24.171 1.00 28.35 495 LYS A CA 1
ATOM 3521 C C . LYS A 1 495 ? 19.421 -27.751 -24.297 1.00 29.80 495 LYS A C 1
ATOM 3522 O O . LYS A 1 495 ? 19.946 -28.321 -25.268 1.00 28.81 495 LYS A O 1
ATOM 3528 N N . VAL A 1 496 ? 20.141 -27.133 -23.349 1.00 27.80 496 VAL A N 1
ATOM 3529 C CA . VAL A 1 496 ? 21.602 -27.172 -23.375 1.00 25.57 496 VAL A CA 1
ATOM 3530 C C . VAL A 1 496 ? 22.041 -28.647 -23.380 1.00 27.65 496 VAL A C 1
ATOM 3531 O O . VAL A 1 496 ? 22.883 -29.061 -24.173 1.00 27.50 496 VAL A O 1
ATOM 3533 N N . LEU A 1 497 ? 21.416 -29.453 -22.531 1.00 28.03 497 LEU A N 1
ATOM 3534 C CA . LEU A 1 497 ? 21.765 -30.864 -22.406 1.00 26.49 497 LEU A CA 1
ATOM 3535 C C . LEU A 1 497 ? 21.442 -31.725 -23.624 1.00 26.25 497 LEU A C 1
ATOM 3536 O O . LEU A 1 497 ? 22.198 -32.623 -23.936 1.00 25.72 497 LEU A O 1
ATOM 3541 N N . GLN A 1 498 ? 20.329 -31.500 -24.308 1.00 27.06 498 GLN A N 1
ATOM 3542 C CA . GLN A 1 498 ? 20.031 -32.332 -25.478 1.00 26.48 498 GLN A CA 1
ATOM 3543 C C . GLN A 1 498 ? 21.066 -32.066 -26.560 1.00 26.24 498 GLN A C 1
ATOM 3544 O O . GLN A 1 498 ? 21.404 -32.961 -27.307 1.00 25.47 498 GLN A O 1
ATOM 3546 N N . LYS A 1 499 ? 21.564 -30.832 -26.627 1.00 26.19 499 LYS A N 1
ATOM 3547 C CA . LYS A 1 499 ? 22.582 -30.450 -27.602 1.00 26.74 499 LYS A CA 1
ATOM 3548 C C . LYS A 1 499 ? 23.910 -31.205 -27.425 1.00 24.35 499 LYS A C 1
ATOM 3549 O O . LYS A 1 499 ? 24.518 -31.666 -28.396 1.00 21.86 499 LYS A O 1
ATOM 3552 N N . ALA A 1 500 ? 24.362 -31.317 -26.185 1.00 23.38 500 ALA A N 1
ATOM 3553 C CA . ALA A 1 500 ? 25.575 -32.036 -25.909 1.00 21.17 500 ALA A CA 1
ATOM 3554 C C . ALA A 1 500 ? 25.377 -33.487 -26.222 1.00 22.50 500 ALA A C 1
ATOM 3555 O O . ALA A 1 500 ? 26.327 -34.212 -26.373 1.00 24.68 500 ALA A O 1
ATOM 3557 N N . GLY A 1 501 ? 24.132 -33.927 -26.317 1.00 24.85 501 GLY A N 1
ATOM 3558 C CA . GLY A 1 501 ? 23.836 -35.326 -26.592 1.00 24.28 501 GLY A CA 1
ATOM 3559 C C . GLY A 1 501 ? 23.638 -36.204 -25.356 1.00 26.19 501 GLY A C 1
ATOM 3560 O O . GLY A 1 501 ? 23.467 -37.414 -25.488 1.00 29.44 501 GLY A O 1
ATOM 3561 N N . PHE A 1 502 ? 23.664 -35.633 -24.156 1.00 23.95 502 PHE A N 1
ATOM 3562 C CA . PHE A 1 502 ? 23.306 -36.398 -22.981 1.00 23.48 502 PHE A CA 1
ATOM 3563 C C . PHE A 1 502 ? 21.865 -36.926 -23.057 1.00 25.86 502 PHE A C 1
ATOM 3564 O O . PHE A 1 502 ? 20.991 -36.310 -23.667 1.00 26.44 502 PHE A O 1
ATOM 3572 N N . ASN A 1 503 ? 21.615 -38.045 -22.391 1.00 27.15 503 ASN A N 1
ATOM 3573 C CA . ASN A 1 503 ? 20.276 -38.591 -22.405 1.00 27.54 503 ASN A CA 1
ATOM 3574 C C . ASN A 1 503 ? 19.437 -37.873 -21.362 1.00 28.24 503 ASN A C 1
ATOM 3575 O O . ASN A 1 503 ? 19.669 -37.988 -20.159 1.00 27.88 503 ASN A O 1
ATOM 3577 N N . VAL A 1 504 ? 18.452 -37.132 -21.853 1.00 28.04 504 VAL A N 1
ATOM 3578 C CA . VAL A 1 504 ? 17.525 -36.388 -21.015 1.00 29.33 504 VAL A CA 1
ATOM 3579 C C . VAL A 1 504 ? 16.122 -36.810 -21.360 1.00 29.82 504 VAL A C 1
ATOM 3580 O O . VAL A 1 504 ? 15.768 -36.868 -22.529 1.00 30.15 504 VAL A O 1
ATOM 3584 N N . PRO A 1 505 ? 15.316 -37.114 -20.340 1.00 29.15 505 PRO A N 1
ATOM 3585 C CA . PRO A 1 505 ? 13.951 -37.519 -20.639 1.00 30.73 505 PRO A CA 1
ATOM 3586 C C . PRO A 1 505 ? 13.257 -36.328 -21.235 1.00 32.25 505 PRO A C 1
ATOM 3587 O O . PRO A 1 505 ? 13.590 -35.227 -20.826 1.00 36.35 505 PRO A O 1
ATOM 3591 N N . GLN A 1 506 ? 12.328 -36.495 -22.157 1.00 32.59 506 GLN A N 1
ATOM 3592 C CA . GLN A 1 506 ? 11.677 -35.318 -22.698 1.00 38.89 506 GLN A CA 1
ATOM 3593 C C . GLN A 1 506 ? 10.175 -35.337 -22.470 1.00 38.91 506 GLN A C 1
ATOM 3594 O O . GLN A 1 506 ? 9.542 -36.384 -22.574 1.00 36.05 506 GLN A O 1
ATOM 3600 N N . SER A 1 507 ? 9.623 -34.161 -22.152 1.00 41.17 507 SER A N 1
ATOM 3601 C CA . SER A 1 507 ? 8.185 -33.989 -21.966 1.00 42.38 507 SER A CA 1
ATOM 3602 C C . SER A 1 507 ? 7.565 -33.247 -23.148 1.00 44.66 507 SER A C 1
ATOM 3603 O O . SER A 1 507 ? 8.111 -32.254 -23.645 1.00 49.50 507 SER A O 1
ATOM 3606 N N . VAL A 1 508 ? 6.425 -33.753 -23.599 1.00 41.64 508 VAL A N 1
ATOM 3607 C CA . VAL A 1 508 ? 5.674 -33.145 -24.674 1.00 41.86 508 VAL A CA 1
ATOM 3608 C C . VAL A 1 508 ? 4.337 -32.748 -24.096 1.00 41.69 508 VAL A C 1
ATOM 3609 O O . VAL A 1 508 ? 3.696 -33.576 -23.475 1.00 43.54 508 VAL A O 1
ATOM 3613 N N . GLU A 1 509 ? 3.916 -31.498 -24.271 1.00 41.46 509 GLU A N 1
ATOM 3614 C CA . GLU A 1 509 ? 2.636 -31.051 -23.725 1.00 41.49 509 GLU A CA 1
ATOM 3615 C C . GLU A 1 509 ? 1.624 -30.836 -24.833 1.00 42.16 509 GLU A C 1
ATOM 3616 O O . GLU A 1 509 ? 1.942 -30.210 -25.848 1.00 41.06 509 GLU A O 1
ATOM 3622 N N . PHE A 1 510 ? 0.417 -31.378 -24.644 1.00 41.35 510 PHE A N 1
ATOM 3623 C CA . PHE A 1 510 ? -0.672 -31.209 -25.606 1.00 43.08 510 PHE A CA 1
ATOM 3624 C C . PHE A 1 510 ? -1.863 -30.452 -25.032 1.00 41.93 510 PHE A C 1
ATOM 3625 O O . PHE A 1 510 ? -2.397 -30.811 -23.991 1.00 37.48 510 PHE A O 1
ATOM 3633 N N . THR A 1 511 ? -2.272 -29.401 -25.738 1.00 47.97 511 THR A N 1
ATOM 3634 C CA . THR A 1 511 ? -3.427 -28.604 -25.346 1.00 43.12 511 THR A CA 1
ATOM 3635 C C . THR A 1 511 ? -4.667 -29.254 -25.920 1.00 40.88 511 THR A C 1
ATOM 3636 O O . THR A 1 511 ? -5.727 -29.204 -25.328 1.00 40.82 511 THR A O 1
ATOM 3638 N N . SER A 1 512 ? -4.522 -29.881 -27.077 1.00 41.94 512 SER A N 1
ATOM 3639 C CA . SER A 1 512 ? -5.648 -30.509 -27.748 1.00 40.52 512 SER A CA 1
ATOM 3640 C C . SER A 1 512 ? -5.565 -32.012 -27.646 1.00 43.57 512 SER A C 1
ATOM 3641 O O . SER A 1 512 ? -4.567 -32.614 -28.028 1.00 45.42 512 SER A O 1
ATOM 3644 N N . LEU A 1 513 ? -6.627 -32.631 -27.156 1.00 43.18 513 LEU A N 1
ATOM 3645 C CA . LEU A 1 513 ? -6.651 -34.078 -27.046 1.00 42.01 513 LEU A CA 1
ATOM 3646 C C . LEU A 1 513 ? -6.568 -34.687 -28.430 1.00 43.09 513 LEU A C 1
ATOM 3647 O O . LEU A 1 513 ? -5.819 -35.628 -28.638 1.00 43.98 513 LEU A O 1
ATOM 3652 N N . GLU A 1 514 ? -7.327 -34.140 -29.378 1.00 44.82 514 GLU A N 1
ATOM 3653 C CA . GLU A 1 514 ? -7.414 -34.725 -30.715 1.00 42.87 514 GLU A CA 1
ATOM 3654 C C . GLU A 1 514 ? -6.016 -34.801 -31.308 1.00 42.86 514 GLU A C 1
ATOM 3655 O O . GLU A 1 514 ? -5.620 -35.835 -31.854 1.00 42.12 514 GLU A O 1
ATOM 3657 N N . LYS A 1 515 ? -5.252 -33.721 -31.163 1.00 44.12 515 LYS A N 1
ATOM 3658 C CA . LYS A 1 515 ? -3.873 -33.717 -31.656 1.00 46.88 515 LYS A CA 1
ATOM 3659 C C . LYS A 1 515 ? -3.056 -34.762 -30.909 1.00 44.09 515 LYS A C 1
ATOM 3660 O O . LYS A 1 515 ? -2.179 -35.393 -31.479 1.00 42.87 515 LYS A O 1
ATOM 3662 N N . ALA A 1 516 ? -3.355 -34.943 -29.632 1.00 42.89 516 ALA A N 1
ATOM 3663 C CA . ALA A 1 516 ? -2.593 -35.871 -28.823 1.00 41.12 516 ALA A CA 1
ATOM 3664 C C . ALA A 1 516 ? -2.768 -37.256 -29.384 1.00 40.97 516 ALA A C 1
ATOM 3665 O O . ALA A 1 516 ? -1.792 -37.929 -29.646 1.00 43.32 516 ALA A O 1
ATOM 3667 N N . VAL A 1 517 ? -4.008 -37.683 -29.591 1.00 40.37 517 VAL A N 1
ATOM 3668 C CA . VAL A 1 517 ? -4.258 -39.006 -30.125 1.00 37.96 517 VAL A CA 1
ATOM 3669 C C . VAL A 1 517 ? -3.599 -39.060 -31.482 1.00 41.30 517 VAL A C 1
ATOM 3670 O O . VAL A 1 517 ? -2.912 -40.019 -31.809 1.00 40.57 517 VAL A O 1
ATOM 3672 N N . ALA A 1 518 ? -3.784 -38.001 -32.260 1.00 43.19 518 ALA A N 1
ATOM 3673 C CA . ALA A 1 518 ? -3.210 -37.917 -33.599 1.00 42.62 518 ALA A CA 1
ATOM 3674 C C . ALA A 1 518 ? -1.688 -38.072 -33.560 1.00 43.68 518 ALA A C 1
ATOM 3675 O O . ALA A 1 518 ? -1.086 -38.744 -34.401 1.00 45.74 518 ALA A O 1
ATOM 3677 N N . SER A 1 519 ? -1.077 -37.453 -32.561 1.00 44.85 519 SER A N 1
ATOM 3678 C CA . SER A 1 519 ? 0.372 -37.383 -32.438 1.00 42.96 519 SER A CA 1
ATOM 3679 C C . SER A 1 519 ? 0.897 -38.634 -31.777 1.00 42.51 519 SER A C 1
ATOM 3680 O O . SER A 1 519 ? 2.002 -38.658 -31.247 1.00 42.71 519 SER A O 1
ATOM 3682 N N . TYR A 1 520 ? 0.094 -39.682 -31.796 1.00 42.72 520 TYR A N 1
ATOM 3683 C CA . TYR A 1 520 ? 0.402 -40.877 -31.022 1.00 45.76 520 TYR A CA 1
ATOM 3684 C C . TYR A 1 520 ? 1.699 -41.594 -31.455 1.00 47.03 520 TYR A C 1
ATOM 3685 O O . TYR A 1 520 ? 2.492 -42.095 -30.639 1.00 45.39 520 TYR A O 1
ATOM 3694 N N . ALA A 1 521 ? 1.915 -41.637 -32.756 1.00 49.41 521 ALA A N 1
ATOM 3695 C CA . ALA A 1 521 ? 3.039 -42.387 -33.282 1.00 47.38 521 ALA A CA 1
ATOM 3696 C C . ALA A 1 521 ? 4.325 -41.993 -32.553 1.00 44.09 521 ALA A C 1
ATOM 3697 O O . ALA A 1 521 ? 5.186 -42.836 -32.307 1.00 38.17 521 ALA A O 1
ATOM 3699 N N . LEU A 1 522 ? 4.417 -40.715 -32.174 1.00 46.45 522 LEU A N 1
ATOM 3700 C CA . LEU A 1 522 ? 5.679 -40.138 -31.723 1.00 47.26 522 LEU A CA 1
ATOM 3701 C C . LEU A 1 522 ? 6.225 -41.027 -30.628 1.00 50.72 522 LEU A C 1
ATOM 3702 O O . LEU A 1 522 ? 7.404 -41.372 -30.620 1.00 54.98 522 LEU A O 1
ATOM 3704 N N . PHE A 1 523 ? 5.361 -41.420 -29.708 1.00 48.01 523 PHE A N 1
ATOM 3705 C CA . PHE A 1 523 ? 5.784 -42.320 -28.658 1.00 46.81 523 PHE A CA 1
ATOM 3706 C C . PHE A 1 523 ? 4.962 -43.570 -28.841 1.00 48.02 523 PHE A C 1
ATOM 3707 O O . PHE A 1 523 ? 3.756 -43.550 -28.660 1.00 48.16 523 PHE A O 1
ATOM 3715 N N . GLU A 1 524 ? 5.608 -44.647 -29.257 1.00 50.59 524 GLU A N 1
ATOM 3716 C CA . GLU A 1 524 ? 4.938 -45.936 -29.333 1.00 52.19 524 GLU A CA 1
ATOM 3717 C C . GLU A 1 524 ? 5.685 -46.865 -28.409 1.00 51.90 524 GLU A C 1
ATOM 3718 O O . GLU A 1 524 ? 5.326 -47.024 -27.237 1.00 51.12 524 GLU A O 1
ATOM 3720 N N . ASN A 1 525 ? 6.751 -47.458 -28.923 1.00 49.12 525 ASN A N 1
ATOM 3721 C CA . ASN A 1 525 ? 7.527 -48.366 -28.103 1.00 51.30 525 ASN A CA 1
ATOM 3722 C C . ASN A 1 525 ? 8.466 -47.539 -27.232 1.00 49.68 525 ASN A C 1
ATOM 3723 O O . ASN A 1 525 ? 9.650 -47.859 -27.073 1.00 51.61 525 ASN A O 1
ATOM 3728 N N . ARG A 1 526 ? 7.919 -46.454 -26.685 1.00 46.56 526 ARG A N 1
ATOM 3729 C CA . ARG A 1 526 ? 8.640 -45.555 -25.794 1.00 43.02 526 ARG A CA 1
ATOM 3730 C C . ARG A 1 526 ? 7.866 -45.649 -24.496 1.00 37.85 526 ARG A C 1
ATOM 3731 O O . ARG A 1 526 ? 6.646 -45.607 -24.537 1.00 38.51 526 ARG A O 1
ATOM 3735 N N . ALA A 1 527 ? 8.556 -45.819 -23.367 1.00 34.73 527 ALA A N 1
ATOM 3736 C CA . ALA A 1 527 ? 7.895 -45.908 -22.067 1.00 29.09 527 ALA A CA 1
ATOM 3737 C C . ALA A 1 527 ? 7.669 -44.521 -21.573 1.00 29.06 527 ALA A C 1
ATOM 3738 O O . ALA A 1 527 ? 8.595 -43.826 -21.216 1.00 28.33 527 ALA A O 1
ATOM 3740 N N . VAL A 1 528 ? 6.405 -44.138 -21.543 1.00 30.48 528 VAL A N 1
ATOM 3741 C CA . VAL A 1 528 ? 5.986 -42.802 -21.196 1.00 28.36 528 VAL A CA 1
ATOM 3742 C C . VAL A 1 528 ? 5.075 -42.841 -19.955 1.00 28.97 528 VAL A C 1
ATOM 3743 O O . VAL A 1 528 ? 4.372 -43.814 -19.715 1.00 28.44 528 VAL A O 1
ATOM 3745 N N . VAL A 1 529 ? 5.120 -41.787 -19.151 1.00 29.46 529 VAL A N 1
ATOM 3746 C CA . VAL A 1 529 ? 4.178 -41.572 -18.065 1.00 26.93 529 VAL A CA 1
ATOM 3747 C C . VAL A 1 529 ? 3.260 -40.499 -18.560 1.00 26.17 529 VAL A C 1
ATOM 3748 O O . VAL A 1 529 ? 3.748 -39.465 -18.950 1.00 27.58 529 VAL A O 1
ATOM 3752 N N . ILE A 1 530 ? 1.953 -40.744 -18.596 1.00 25.14 530 ILE A N 1
ATOM 3753 C CA . ILE A 1 530 ? 0.985 -39.728 -19.041 1.00 26.19 530 ILE A CA 1
ATOM 3754 C C . ILE A 1 530 ? 0.334 -39.079 -17.847 1.00 26.61 530 ILE A C 1
ATOM 3755 O O . ILE A 1 530 ? -0.278 -39.757 -17.044 1.00 28.32 530 ILE A O 1
ATOM 3760 N N . LYS A 1 531 ? 0.463 -37.775 -17.706 1.00 26.64 531 LYS A N 1
ATOM 3761 C CA . LYS A 1 531 ? -0.110 -37.123 -16.549 1.00 28.52 531 LYS A CA 1
ATOM 3762 C C . LYS A 1 531 ? -0.662 -35.797 -16.950 1.00 30.72 531 LYS A C 1
ATOM 3763 O O . LYS A 1 531 ? -0.120 -35.172 -17.830 1.00 32.02 531 LYS A O 1
ATOM 3767 N N . PRO A 1 532 ? -1.751 -35.361 -16.300 1.00 32.06 532 PRO A N 1
ATOM 3768 C CA . PRO A 1 532 ? -2.284 -34.002 -16.459 1.00 34.94 532 PRO A CA 1
ATOM 3769 C C . PRO A 1 532 ? -1.350 -32.945 -15.838 1.00 33.09 532 PRO A C 1
ATOM 3770 O O . PRO A 1 532 ? -0.528 -33.275 -14.988 1.00 33.02 532 PRO A O 1
ATOM 3774 N N . LYS A 1 533 ? -1.447 -31.698 -16.261 1.00 31.60 533 LYS A N 1
ATOM 3775 C CA . LYS A 1 533 ? -0.485 -30.731 -15.784 1.00 33.13 533 LYS A CA 1
ATOM 3776 C C . LYS A 1 533 ? -0.661 -30.617 -14.284 1.00 34.95 533 LYS A C 1
ATOM 3777 O O . LYS A 1 533 ? 0.315 -30.680 -13.535 1.00 33.68 533 LYS A O 1
ATOM 3779 N N . SER A 1 534 ? -1.911 -30.472 -13.844 1.00 35.32 534 SER A N 1
ATOM 3780 C CA . SER A 1 534 ? -2.213 -30.303 -12.415 1.00 34.58 534 SER A CA 1
ATOM 3781 C C . SER A 1 534 ? -3.354 -31.217 -11.967 1.00 32.87 534 SER A C 1
ATOM 3782 O O . SER A 1 534 ? -4.477 -31.090 -12.443 1.00 34.79 534 SER A O 1
ATOM 3784 N N . THR A 1 535 ? -3.073 -32.134 -11.051 1.00 32.14 535 THR A N 1
ATOM 3785 C CA . THR A 1 535 ? -4.066 -33.137 -10.665 1.00 34.75 535 THR A CA 1
ATOM 3786 C C . THR A 1 535 ? -4.026 -33.456 -9.162 1.00 40.65 535 THR A C 1
ATOM 3787 O O . THR A 1 535 ? -3.032 -33.196 -8.477 1.00 41.73 535 THR A O 1
ATOM 3789 N N . ASN A 1 536 ? -5.130 -34.001 -8.654 1.00 39.94 536 ASN A N 1
ATOM 3790 C CA . ASN A 1 536 ? -5.247 -34.328 -7.232 1.00 40.31 536 ASN A CA 1
ATOM 3791 C C . ASN A 1 536 ? -5.369 -35.853 -7.051 1.00 35.11 536 ASN A C 1
ATOM 3792 O O . ASN A 1 536 ? -6.012 -36.531 -7.844 1.00 34.32 536 ASN A O 1
ATOM 3794 N N . TYR A 1 537 ? -4.715 -36.389 -6.036 1.00 33.54 537 TYR A N 1
ATOM 3795 C CA . TYR A 1 537 ? -4.738 -37.830 -5.783 1.00 37.36 537 TYR A CA 1
ATOM 3796 C C . TYR A 1 537 ? -4.239 -38.698 -6.957 1.00 35.93 537 TYR A C 1
ATOM 3797 O O . TYR A 1 537 ? -4.643 -39.858 -7.087 1.00 34.54 537 TYR A O 1
ATOM 3806 N N . GLY A 1 538 ? -3.374 -38.153 -7.805 1.00 34.54 538 GLY A N 1
ATOM 3807 C CA . GLY A 1 538 ? -2.904 -38.890 -8.966 1.00 34.33 538 GLY A CA 1
ATOM 3808 C C . GLY A 1 538 ? -3.989 -39.120 -10.008 1.00 32.34 538 GLY A C 1
ATOM 3809 O O . GLY A 1 538 ? -3.810 -39.892 -10.970 1.00 30.46 538 GLY A O 1
ATOM 3810 N N . LEU A 1 539 ? -5.118 -38.446 -9.813 1.00 30.99 539 LEU A N 1
ATOM 3811 C CA . LEU A 1 539 ? -6.235 -38.595 -10.703 1.00 28.97 539 LEU A CA 1
ATOM 3812 C C . LEU A 1 539 ? -5.706 -38.346 -12.082 1.00 29.79 539 LEU A C 1
ATOM 3813 O O . LEU A 1 539 ? -4.959 -37.409 -12.293 1.00 28.93 539 LEU A O 1
ATOM 3818 N N . GLY A 1 540 ? -6.073 -39.232 -12.999 1.00 31.78 540 GLY A N 1
ATOM 3819 C CA . GLY A 1 540 ? -5.804 -39.052 -14.404 1.00 31.98 540 GLY A CA 1
ATOM 3820 C C . GLY A 1 540 ? -4.362 -39.332 -14.766 1.00 32.68 540 GLY A C 1
ATOM 3821 O O . GLY A 1 540 ? -3.982 -39.105 -15.911 1.00 35.16 540 GLY A O 1
ATOM 3822 N N . ILE A 1 541 ? -3.554 -39.822 -13.828 1.00 30.17 541 ILE A N 1
ATOM 3823 C CA . ILE A 1 541 ? -2.157 -40.133 -14.142 1.00 28.94 541 ILE A CA 1
ATOM 3824 C C . ILE A 1 541 ? -2.019 -41.579 -14.553 1.00 27.11 541 ILE A C 1
ATOM 3825 O O . ILE A 1 541 ? -2.311 -42.448 -13.764 1.00 28.66 541 ILE A O 1
ATOM 3829 N N . THR A 1 542 ? -1.558 -41.843 -15.762 1.00 24.99 542 THR A N 1
ATOM 3830 C CA . THR A 1 542 ? -1.392 -43.209 -16.225 1.00 25.71 542 THR A CA 1
ATOM 3831 C C . THR A 1 542 ? 0.075 -43.525 -16.457 1.00 27.22 542 THR A C 1
ATOM 3832 O O . THR A 1 542 ? 0.768 -42.763 -17.113 1.00 27.88 542 THR A O 1
ATOM 3836 N N . ILE A 1 543 ? 0.570 -44.640 -15.937 1.00 26.44 543 ILE A N 1
ATOM 3837 C CA . ILE A 1 543 ? 1.992 -44.920 -16.075 1.00 26.40 543 ILE A CA 1
ATOM 3838 C C . ILE A 1 543 ? 2.096 -46.009 -17.093 1.00 29.05 543 ILE A C 1
ATOM 3839 O O . ILE A 1 543 ? 1.260 -46.894 -17.118 1.00 33.62 543 ILE A O 1
ATOM 3844 N N . PHE A 1 544 ? 3.104 -45.961 -17.939 1.00 29.36 544 PHE A N 1
ATOM 3845 C CA . PHE A 1 544 ? 3.301 -47.034 -18.903 1.00 31.80 544 PHE A CA 1
ATOM 3846 C C . PHE A 1 544 ? 4.708 -47.587 -18.873 1.00 33.04 544 PHE A C 1
ATOM 3847 O O . PHE A 1 544 ? 5.552 -47.166 -19.664 1.00 32.92 544 PHE A O 1
ATOM 3855 N N . GLN A 1 545 ? 4.960 -48.556 -18.006 1.00 33.87 545 GLN A N 1
ATOM 3856 C CA . GLN A 1 545 ? 6.316 -49.054 -17.792 1.00 33.58 545 GLN A CA 1
ATOM 3857 C C . GLN A 1 545 ? 6.906 -49.779 -19.014 1.00 36.73 545 GLN A C 1
ATOM 3858 O O . GLN A 1 545 ? 8.070 -49.579 -19.336 1.00 38.29 545 GLN A O 1
ATOM 3864 N N . GLN A 1 546 ? 6.119 -50.602 -19.702 1.00 36.93 546 GLN A N 1
ATOM 3865 C CA . GLN A 1 546 ? 6.623 -51.296 -20.892 1.00 35.62 546 GLN A CA 1
ATOM 3866 C C . GLN A 1 546 ? 6.705 -50.359 -22.082 1.00 32.44 546 GLN A C 1
ATOM 3867 O O . GLN A 1 546 ? 7.624 -50.456 -22.841 1.00 33.82 546 GLN A O 1
ATOM 3869 N N . GLY A 1 547 ? 5.746 -49.453 -22.236 1.00 33.67 547 GLY A N 1
ATOM 3870 C CA . GLY A 1 547 ? 5.664 -48.579 -23.408 1.00 35.70 547 GLY A CA 1
ATOM 3871 C C . GLY A 1 547 ? 4.205 -48.471 -23.867 1.00 39.04 547 GLY A C 1
ATOM 3872 O O . GLY A 1 547 ? 3.354 -49.210 -23.356 1.00 40.83 547 GLY A O 1
ATOM 3873 N N . VAL A 1 548 ? 3.870 -47.575 -24.795 1.00 39.36 548 VAL A N 1
ATOM 3874 C CA . VAL A 1 548 ? 2.459 -47.448 -25.185 1.00 36.30 548 VAL A CA 1
ATOM 3875 C C . VAL A 1 548 ? 2.154 -48.470 -26.257 1.00 39.49 548 VAL A C 1
ATOM 3876 O O . VAL A 1 548 ? 2.372 -48.220 -27.450 1.00 42.15 548 VAL A O 1
ATOM 3878 N N . GLN A 1 549 ? 1.654 -49.623 -25.806 1.00 37.58 549 GLN A N 1
ATOM 3879 C CA . GLN A 1 549 ? 1.375 -50.775 -26.663 1.00 34.97 549 GLN A CA 1
ATOM 3880 C C . GLN A 1 549 ? 0.254 -50.594 -27.702 1.00 33.63 549 GLN A C 1
ATOM 3881 O O . GLN A 1 549 ? 0.393 -51.050 -28.845 1.00 32.28 549 GLN A O 1
ATOM 3887 N N . ASN A 1 550 ? -0.852 -49.957 -27.311 1.00 32.92 550 ASN A N 1
ATOM 3888 C CA . ASN A 1 550 ? -2.029 -49.872 -28.186 1.00 34.97 550 ASN A CA 1
ATOM 3889 C C . ASN A 1 550 ? -2.507 -48.437 -28.443 1.00 36.38 550 ASN A C 1
ATOM 3890 O O . ASN A 1 550 ? -2.315 -47.551 -27.626 1.00 38.80 550 ASN A O 1
ATOM 3892 N N . ARG A 1 551 ? -3.146 -48.204 -29.574 1.00 34.30 551 ARG A N 1
ATOM 3893 C CA . ARG A 1 551 ? -3.752 -46.911 -29.805 1.00 35.18 551 ARG A CA 1
ATOM 3894 C C . ARG A 1 551 ? -4.832 -46.699 -28.759 1.00 36.72 551 ARG A C 1
ATOM 3895 O O . ARG A 1 551 ? -4.946 -45.621 -28.179 1.00 35.97 551 ARG A O 1
ATOM 3903 N N . GLU A 1 552 ? -5.602 -47.755 -28.509 1.00 39.47 552 GLU A N 1
ATOM 3904 C CA . GLU A 1 552 ? -6.739 -47.707 -27.602 1.00 40.14 552 GLU A CA 1
ATOM 3905 C C . GLU A 1 552 ? -6.345 -47.451 -26.163 1.00 41.97 552 GLU A C 1
ATOM 3906 O O . GLU A 1 552 ? -6.997 -46.658 -25.476 1.00 45.77 552 GLU A O 1
ATOM 3912 N N . ASP A 1 553 ? -5.325 -48.153 -25.678 1.00 39.80 553 ASP A N 1
ATOM 3913 C CA . ASP A 1 553 ? -4.885 -47.965 -24.298 1.00 39.13 553 ASP A CA 1
ATOM 3914 C C . ASP A 1 553 ? -4.318 -46.560 -24.167 1.00 37.70 553 ASP A C 1
ATOM 3915 O O . ASP A 1 553 ? -4.361 -45.981 -23.081 1.00 38.38 553 ASP A O 1
ATOM 3917 N N . PHE A 1 554 ? -3.824 -46.015 -25.286 1.00 35.81 554 PHE A N 1
ATOM 3918 C CA . PHE A 1 554 ? -3.175 -44.700 -25.324 1.00 37.45 554 PHE A CA 1
ATOM 3919 C C . PHE A 1 554 ? -4.204 -43.587 -25.265 1.00 37.65 554 PHE A C 1
ATOM 3920 O O . PHE A 1 554 ? -4.073 -42.637 -24.495 1.00 37.77 554 PHE A O 1
ATOM 3928 N N . ALA A 1 555 ? -5.244 -43.729 -26.068 1.00 37.58 555 ALA A N 1
ATOM 3929 C CA . ALA A 1 555 ? -6.366 -42.794 -26.073 1.00 37.52 555 ALA A CA 1
ATOM 3930 C C . ALA A 1 555 ? -7.061 -42.668 -24.707 1.00 39.84 555 ALA A C 1
ATOM 3931 O O . ALA A 1 555 ? -7.376 -41.573 -24.263 1.00 37.45 555 ALA A O 1
ATOM 3933 N N . LYS A 1 556 ? -7.316 -43.803 -24.058 1.00 43.12 556 LYS A N 1
ATOM 3934 C CA . LYS A 1 556 ? -7.925 -43.813 -22.736 1.00 41.67 556 LYS A CA 1
ATOM 3935 C C . LYS A 1 556 ? -7.060 -42.989 -21.804 1.00 40.34 556 LYS A C 1
ATOM 3936 O O . LYS A 1 556 ? -7.558 -42.101 -21.135 1.00 39.99 556 LYS A O 1
ATOM 3942 N N . ALA A 1 557 ? -5.757 -43.258 -21.796 1.00 40.90 557 ALA A N 1
ATOM 3943 C CA . ALA A 1 557 ? -4.847 -42.586 -20.881 1.00 40.73 557 ALA A CA 1
ATOM 3944 C C . ALA A 1 557 ? -4.868 -41.074 -21.095 1.00 42.37 557 ALA A C 1
ATOM 3945 O O . ALA A 1 557 ? -5.008 -40.305 -20.130 1.00 42.83 557 ALA A O 1
ATOM 3947 N N . LEU A 1 558 ? -4.730 -40.649 -22.348 1.00 42.18 558 LEU A N 1
ATOM 3948 C CA . LEU A 1 558 ? -4.831 -39.230 -22.674 1.00 41.58 558 LEU A CA 1
ATOM 3949 C C . LEU A 1 558 ? -6.270 -38.745 -22.338 1.00 42.10 558 LEU A C 1
ATOM 3950 O O . LEU A 1 558 ? -6.440 -37.664 -21.784 1.00 41.75 558 LEU A O 1
ATOM 3952 N N . GLU A 1 559 ? -7.293 -39.552 -22.609 1.00 39.26 559 GLU A N 1
ATOM 3953 C CA . GLU A 1 559 ? -8.668 -39.100 -22.426 1.00 39.82 559 GLU A CA 1
ATOM 3954 C C . GLU A 1 559 ? -8.923 -38.739 -20.972 1.00 40.34 559 GLU A C 1
ATOM 3955 O O . GLU A 1 559 ? -9.471 -37.669 -20.640 1.00 39.62 559 GLU A O 1
ATOM 3957 N N . ILE A 1 560 ? -8.517 -39.661 -20.112 1.00 40.41 560 ILE A N 1
ATOM 3958 C CA . ILE A 1 560 ? -8.722 -39.562 -18.674 1.00 37.70 560 ILE A CA 1
ATOM 3959 C C . ILE A 1 560 ? -8.035 -38.345 -18.059 1.00 37.57 560 ILE A C 1
ATOM 3960 O O . ILE A 1 560 ? -8.621 -37.666 -17.238 1.00 37.10 560 ILE A O 1
ATOM 3964 N N . ALA A 1 561 ? -6.793 -38.088 -18.453 1.00 38.56 561 ALA A N 1
ATOM 3965 C CA . ALA A 1 561 ? -6.071 -36.893 -18.008 1.00 37.83 561 ALA A CA 1
ATOM 3966 C C . ALA A 1 561 ? -6.821 -35.615 -18.358 1.00 39.16 561 ALA A C 1
ATOM 3967 O O . ALA A 1 561 ? -6.886 -34.700 -17.561 1.00 38.48 561 ALA A O 1
ATOM 3969 N N . PHE A 1 562 ? -7.370 -35.542 -19.564 1.00 41.40 562 PHE A N 1
ATOM 3970 C CA . PHE A 1 562 ? -8.019 -34.324 -20.009 1.00 38.73 562 PHE A CA 1
ATOM 3971 C C . PHE A 1 562 ? -9.189 -34.044 -19.113 1.00 38.52 562 PHE A C 1
ATOM 3972 O O . PHE A 1 562 ? -9.363 -32.907 -18.688 1.00 38.14 562 PHE A O 1
ATOM 3980 N N . ARG A 1 563 ? -9.967 -35.081 -18.793 1.00 39.63 563 ARG A N 1
ATOM 3981 C CA . ARG A 1 563 ? -11.026 -34.939 -17.800 1.00 39.98 563 ARG A CA 1
ATOM 3982 C C . ARG A 1 563 ? -10.455 -34.177 -16.579 1.00 35.71 563 ARG A C 1
ATOM 3983 O O . ARG A 1 563 ? -11.144 -33.394 -15.932 1.00 35.40 563 ARG A O 1
ATOM 3985 N N . GLU A 1 564 ? -9.178 -34.374 -16.297 1.00 34.05 564 GLU A N 1
ATOM 3986 C CA . GLU A 1 564 ? -8.616 -33.898 -15.050 1.00 32.57 564 GLU A CA 1
ATOM 3987 C C . GLU A 1 564 ? -8.015 -32.534 -15.216 1.00 32.38 564 GLU A C 1
ATOM 3988 O O . GLU A 1 564 ? -8.074 -31.725 -14.307 1.00 33.57 564 GLU A O 1
ATOM 3990 N N . ASP A 1 565 ? -7.420 -32.260 -16.365 1.00 33.45 565 ASP A N 1
ATOM 3991 C CA . ASP A 1 565 ? -6.731 -30.984 -16.525 1.00 32.52 565 ASP A CA 1
ATOM 3992 C C . ASP A 1 565 ? -6.811 -30.400 -17.913 1.00 32.23 565 ASP A C 1
ATOM 3993 O O . ASP A 1 565 ? -7.089 -31.082 -18.897 1.00 34.93 565 ASP A O 1
ATOM 3998 N N . LYS A 1 566 ? -6.558 -29.106 -17.964 1.00 30.61 566 LYS A N 1
ATOM 3999 C CA . LYS A 1 566 ? -6.726 -28.347 -19.181 1.00 32.89 566 LYS A CA 1
ATOM 4000 C C . LYS A 1 566 ? -5.513 -28.598 -20.085 1.00 31.76 566 LYS A C 1
ATOM 4001 O O . LYS A 1 566 ? -5.664 -28.800 -21.288 1.00 32.36 566 LYS A O 1
ATOM 4004 N N . GLU A 1 567 ? -4.318 -28.591 -19.501 1.00 30.90 567 GLU A N 1
ATOM 4005 C CA . GLU A 1 567 ? -3.083 -28.753 -20.270 1.00 33.60 567 GLU A CA 1
ATOM 4006 C C . GLU A 1 567 ? -2.426 -30.052 -19.835 1.00 35.56 567 GLU A C 1
ATOM 4007 O O . GLU A 1 567 ? -2.157 -30.233 -18.660 1.00 37.68 567 GLU A O 1
ATOM 4009 N N . VAL A 1 568 ? -2.185 -30.969 -20.766 1.00 36.30 568 VAL A N 1
ATOM 4010 C CA . VAL A 1 568 ? -1.743 -32.320 -20.397 1.00 35.76 568 VAL A CA 1
ATOM 4011 C C . VAL A 1 568 ? -0.373 -32.660 -20.980 1.00 38.04 568 VAL A C 1
ATOM 4012 O O . VAL A 1 568 ? -0.137 -32.567 -22.182 1.00 39.06 568 VAL A O 1
ATOM 4021 N N . VAL A 1 570 ? 2.824 -35.359 -21.465 1.00 37.30 570 VAL A N 1
ATOM 4022 C CA . VAL A 1 570 ? 3.264 -36.739 -21.529 1.00 36.59 570 VAL A CA 1
ATOM 4023 C C . VAL A 1 570 ? 4.758 -36.682 -21.361 1.00 37.92 570 VAL A C 1
ATOM 4024 O O . VAL A 1 570 ? 5.408 -35.980 -22.110 1.00 39.59 570 VAL A O 1
ATOM 4028 N N . GLU A 1 571 ? 5.323 -37.408 -20.406 1.00 36.96 571 GLU A N 1
ATOM 4029 C CA . GLU A 1 571 ? 6.754 -37.309 -20.180 1.00 35.18 571 GLU A CA 1
ATOM 4030 C C . GLU A 1 571 ? 7.381 -38.683 -20.246 1.00 32.10 571 GLU A C 1
ATOM 4031 O O . GLU A 1 571 ? 6.742 -39.680 -19.955 1.00 31.23 571 GLU A O 1
ATOM 4037 N N . ASP A 1 572 ? 8.641 -38.723 -20.636 1.00 32.82 572 ASP A N 1
ATOM 4038 C CA . ASP A 1 572 ? 9.381 -39.968 -20.722 1.00 30.70 572 ASP A CA 1
ATOM 4039 C C . ASP A 1 572 ? 9.595 -40.623 -19.396 1.00 30.85 572 ASP A C 1
ATOM 4040 O O . ASP A 1 572 ? 10.152 -40.022 -18.486 1.00 29.33 572 ASP A O 1
ATOM 4045 N N . TYR A 1 573 ? 9.212 -41.892 -19.327 1.00 32.17 573 TYR A N 1
ATOM 4046 C CA . TYR A 1 573 ? 9.352 -42.692 -18.123 1.00 30.91 573 TYR A CA 1
ATOM 4047 C C . TYR A 1 573 ? 10.770 -43.240 -17.957 1.00 31.52 573 TYR A C 1
ATOM 4048 O O . TYR A 1 573 ? 11.379 -43.782 -18.882 1.00 29.79 573 TYR A O 1
ATOM 4057 N N . LEU A 1 574 ? 11.296 -43.091 -16.757 1.00 32.07 574 LEU A N 1
ATOM 4058 C CA . LEU A 1 574 ? 12.592 -43.632 -16.455 1.00 29.97 574 LEU A CA 1
ATOM 4059 C C . LEU A 1 574 ? 12.521 -44.534 -15.227 1.00 28.27 574 LEU A C 1
ATOM 4060 O O . LEU A 1 574 ? 11.755 -44.287 -14.292 1.00 27.60 574 LEU A O 1
ATOM 4065 N N . VAL A 1 575 ? 13.320 -45.592 -15.245 1.00 27.14 575 VAL A N 1
ATOM 4066 C CA . VAL A 1 575 ? 13.455 -46.454 -14.081 1.00 26.42 575 VAL A CA 1
ATOM 4067 C C . VAL A 1 575 ? 14.950 -46.698 -13.782 1.00 22.63 575 VAL A C 1
ATOM 4068 O O . VAL A 1 575 ? 15.780 -46.710 -14.701 1.00 20.98 575 VAL A O 1
ATOM 4072 N N . GLY A 1 576 ? 15.269 -46.853 -12.493 1.00 20.75 576 GLY A N 1
ATOM 4073 C CA . GLY A 1 576 ? 16.596 -47.229 -12.037 1.00 20.11 576 GLY A CA 1
ATOM 4074 C C . GLY A 1 576 ? 16.828 -46.715 -10.629 1.00 19.80 576 GLY A C 1
ATOM 4075 O O . GLY A 1 576 ? 15.955 -46.123 -10.061 1.00 20.35 576 GLY A O 1
ATOM 4076 N N . THR A 1 577 ? 18.006 -46.943 -10.068 1.00 20.52 577 THR A N 1
ATOM 4077 C CA . THR A 1 577 ? 18.422 -46.318 -8.807 1.00 19.60 577 THR A CA 1
ATOM 4078 C C . THR A 1 577 ? 19.063 -44.917 -9.024 1.00 21.21 577 THR A C 1
ATOM 4079 O O . THR A 1 577 ? 20.078 -44.762 -9.714 1.00 20.35 577 THR A O 1
ATOM 4083 N N . GLU A 1 578 ? 18.462 -43.896 -8.430 1.00 22.28 578 GLU A N 1
ATOM 4084 C CA . GLU A 1 578 ? 18.915 -42.515 -8.611 1.00 22.38 578 GLU A CA 1
ATOM 4085 C C . GLU A 1 578 ? 20.228 -42.250 -7.870 1.00 20.65 578 GLU A C 1
ATOM 4086 O O . GLU A 1 578 ? 20.374 -42.613 -6.722 1.00 20.95 578 GLU A O 1
ATOM 4092 N N . TYR A 1 579 ? 21.180 -41.614 -8.535 1.00 20.11 579 TYR A N 1
ATOM 4093 C CA . TYR A 1 579 ? 22.489 -41.362 -7.956 1.00 21.49 579 TYR A CA 1
ATOM 4094 C C . TYR A 1 579 ? 22.867 -39.891 -7.989 1.00 25.15 579 TYR A C 1
ATOM 4095 O O . TYR A 1 579 ? 22.575 -39.181 -8.960 1.00 26.30 579 TYR A O 1
ATOM 4104 N N . ARG A 1 580 ? 23.532 -39.425 -6.943 1.00 24.57 580 ARG A N 1
ATOM 4105 C CA . ARG A 1 580 ? 23.931 -38.033 -6.889 1.00 24.63 580 ARG A CA 1
ATOM 4106 C C . ARG A 1 580 ? 25.443 -37.928 -6.997 1.00 24.20 580 ARG A C 1
ATOM 4107 O O . ARG A 1 580 ? 26.154 -38.186 -6.015 1.00 23.29 580 ARG A O 1
ATOM 4115 N N . PHE A 1 581 ? 25.922 -37.571 -8.197 1.00 22.76 581 PHE A N 1
ATOM 4116 C CA . PHE A 1 581 ? 27.328 -37.216 -8.403 1.00 22.11 581 PHE A CA 1
ATOM 4117 C C . PHE A 1 581 ? 27.625 -35.758 -7.978 1.00 21.27 581 PHE A C 1
ATOM 4118 O O . PHE A 1 581 ? 26.955 -34.822 -8.390 1.00 21.08 581 PHE A O 1
ATOM 4126 N N . PHE A 1 582 ? 28.623 -35.578 -7.133 1.00 20.39 582 PHE A N 1
ATOM 4127 C CA . PHE A 1 582 ? 29.116 -34.248 -6.843 1.00 20.45 582 PHE A CA 1
ATOM 4128 C C . PHE A 1 582 ? 30.316 -33.884 -7.719 1.00 20.75 582 PHE A C 1
ATOM 4129 O O . PHE A 1 582 ? 31.424 -34.285 -7.450 1.00 21.09 582 PHE A O 1
ATOM 4137 N N . VAL A 1 583 ? 30.092 -33.098 -8.753 1.00 20.97 583 VAL A N 1
ATOM 4138 C CA . VAL A 1 583 ? 31.148 -32.715 -9.679 1.00 21.63 583 VAL A CA 1
ATOM 4139 C C . VAL A 1 583 ? 31.751 -31.348 -9.345 1.00 22.27 583 VAL A C 1
ATOM 4140 O O . VAL A 1 583 ? 31.034 -30.351 -9.207 1.00 21.92 583 VAL A O 1
ATOM 4144 N N . LEU A 1 584 ? 33.074 -31.310 -9.215 1.00 23.38 584 LEU A N 1
ATOM 4145 C CA . LEU A 1 584 ? 33.776 -30.053 -8.998 1.00 24.70 584 LEU A CA 1
ATOM 4146 C C . LEU A 1 584 ? 34.883 -29.927 -10.005 1.00 27.07 584 LEU A C 1
ATOM 4147 O O . LEU A 1 584 ? 35.809 -30.740 -10.045 1.00 28.38 584 LEU A O 1
ATOM 4152 N N . GLY A 1 585 ? 34.810 -28.876 -10.788 1.00 26.23 585 GLY A N 1
ATOM 4153 C CA . GLY A 1 585 ? 35.739 -28.686 -11.861 1.00 29.90 585 GLY A CA 1
ATOM 4154 C C . GLY A 1 585 ? 35.526 -29.691 -12.970 1.00 31.43 585 GLY A C 1
ATOM 4155 O O . GLY A 1 585 ? 34.430 -29.866 -13.499 1.00 29.55 585 GLY A O 1
ATOM 4156 N N . ASP A 1 586 ? 36.612 -30.337 -13.348 1.00 34.46 586 ASP A N 1
ATOM 4157 C CA . ASP A 1 586 ? 36.587 -31.239 -14.483 1.00 36.94 586 ASP A CA 1
ATOM 4158 C C . ASP A 1 586 ? 36.614 -32.659 -13.967 1.00 35.20 586 ASP A C 1
ATOM 4159 O O . ASP A 1 586 ? 36.695 -33.604 -14.738 1.00 39.02 586 ASP A O 1
ATOM 4164 N N . GLU A 1 587 ? 36.543 -32.801 -12.652 1.00 33.21 587 GLU A N 1
ATOM 4165 C CA . GLU A 1 587 ? 36.492 -34.115 -12.029 1.00 33.02 587 GLU A CA 1
ATOM 4166 C C . GLU A 1 587 ? 35.247 -34.321 -11.130 1.00 29.82 587 GLU A C 1
ATOM 4167 O O . GLU A 1 587 ? 34.863 -33.414 -10.378 1.00 27.59 587 GLU A O 1
ATOM 4173 N N . THR A 1 588 ? 34.620 -35.499 -11.211 1.00 26.34 588 THR A N 1
ATOM 4174 C CA . THR A 1 588 ? 33.572 -35.885 -10.247 1.00 22.82 588 THR A CA 1
ATOM 4175 C C . THR A 1 588 ? 34.143 -36.350 -8.884 1.00 22.64 588 THR A C 1
ATOM 4176 O O . THR A 1 588 ? 34.771 -37.371 -8.797 1.00 25.80 588 THR A O 1
ATOM 4180 N N . LEU A 1 589 ? 33.921 -35.593 -7.825 1.00 21.36 589 LEU A N 1
ATOM 4181 C CA . LEU A 1 589 ? 34.570 -35.831 -6.551 1.00 21.04 589 LEU A CA 1
ATOM 4182 C C . LEU A 1 589 ? 33.903 -36.877 -5.674 1.00 22.97 589 LEU A C 1
ATOM 4183 O O . LEU A 1 589 ? 34.503 -37.327 -4.699 1.00 24.97 589 LEU A O 1
ATOM 4188 N N . ALA A 1 590 ? 32.642 -37.209 -5.953 1.00 23.80 590 ALA A N 1
ATOM 4189 C CA . ALA A 1 590 ? 31.882 -38.172 -5.127 1.00 23.52 590 ALA A CA 1
ATOM 4190 C C . ALA A 1 590 ? 30.523 -38.552 -5.727 1.00 23.20 590 ALA A C 1
ATOM 4191 O O . ALA A 1 590 ? 29.957 -37.855 -6.547 1.00 22.28 590 ALA A O 1
ATOM 4193 N N . VAL A 1 591 ? 30.016 -39.696 -5.318 1.00 23.77 591 VAL A N 1
ATOM 4194 C CA . VAL A 1 591 ? 28.751 -40.173 -5.810 1.00 22.32 591 VAL A CA 1
ATOM 4195 C C . VAL A 1 591 ? 28.096 -40.621 -4.537 1.00 25.99 591 VAL A C 1
ATOM 4196 O O . VAL A 1 591 ? 28.755 -41.272 -3.702 1.00 27.89 591 VAL A O 1
ATOM 4200 N N . LEU A 1 592 ? 26.832 -40.231 -4.354 1.00 24.89 592 LEU A N 1
ATOM 4201 C CA . LEU A 1 592 ? 26.084 -40.579 -3.146 1.00 25.62 592 LEU A CA 1
ATOM 4202 C C . LEU A 1 592 ? 24.664 -41.069 -3.433 1.00 25.23 592 LEU A C 1
ATOM 4203 O O . LEU A 1 592 ? 23.952 -40.543 -4.284 1.00 24.81 592 LEU A O 1
ATOM 4208 N N . LEU A 1 593 ? 24.264 -42.083 -2.690 1.00 25.28 593 LEU A N 1
ATOM 4209 C CA . LEU A 1 593 ? 22.999 -42.741 -2.917 1.00 25.25 593 LEU A CA 1
ATOM 4210 C C . LEU A 1 593 ? 22.229 -42.726 -1.622 1.00 25.20 593 LEU A C 1
ATOM 4211 O O . LEU A 1 593 ? 22.829 -42.805 -0.568 1.00 25.92 593 LEU A O 1
ATOM 4216 N N . ARG A 1 594 ? 20.911 -42.621 -1.675 1.00 24.13 594 ARG A N 1
ATOM 4217 C CA . ARG A 1 594 ? 20.151 -42.562 -0.431 1.00 27.14 594 ARG A CA 1
ATOM 4218 C C . ARG A 1 594 ? 19.046 -43.616 -0.309 1.00 28.40 594 ARG A C 1
ATOM 4219 O O . ARG A 1 594 ? 18.169 -43.698 -1.159 1.00 29.10 594 ARG A O 1
ATOM 4227 N N . VAL A 1 595 ? 19.048 -44.366 0.788 1.00 27.14 595 VAL A N 1
ATOM 4228 C CA . VAL A 1 595 ? 18.129 -45.477 0.946 1.00 26.67 595 VAL A CA 1
ATOM 4229 C C . VAL A 1 595 ? 17.045 -45.171 1.996 1.00 28.53 595 VAL A C 1
ATOM 4230 O O . VAL A 1 595 ? 17.218 -44.326 2.889 1.00 28.15 595 VAL A O 1
ATOM 4234 N N . PRO A 1 596 ? 15.900 -45.844 1.859 1.00 27.38 596 PRO A N 1
ATOM 4235 C CA . PRO A 1 596 ? 14.770 -45.801 2.759 1.00 26.77 596 PRO A CA 1
ATOM 4236 C C . PRO A 1 596 ? 15.150 -46.288 4.141 1.00 27.59 596 PRO A C 1
ATOM 4237 O O . PRO A 1 596 ? 15.758 -47.367 4.256 1.00 26.09 596 PRO A O 1
ATOM 4241 N N . ALA A 1 597 ? 14.755 -45.532 5.166 1.00 28.38 597 ALA A N 1
ATOM 4242 C CA . ALA A 1 597 ? 15.048 -45.896 6.545 1.00 26.57 597 ALA A CA 1
ATOM 4243 C C . ALA A 1 597 ? 14.982 -47.385 6.633 1.00 25.34 597 ALA A C 1
ATOM 4244 O O . ALA A 1 597 ? 14.152 -48.001 5.979 1.00 25.65 597 ALA A O 1
ATOM 4246 N N . ASN A 1 598 ? 15.854 -47.978 7.428 1.00 24.36 598 ASN A N 1
ATOM 4247 C CA . ASN A 1 598 ? 15.796 -49.414 7.613 1.00 24.68 598 ASN A CA 1
ATOM 4248 C C . ASN A 1 598 ? 16.564 -49.835 8.829 1.00 24.59 598 ASN A C 1
ATOM 4249 O O . ASN A 1 598 ? 17.239 -49.037 9.449 1.00 24.15 598 ASN A O 1
ATOM 4254 N N . VAL A 1 599 ? 16.478 -51.111 9.160 1.00 25.95 599 VAL A N 1
ATOM 4255 C CA . VAL A 1 599 ? 17.424 -51.710 10.090 1.00 27.85 599 VAL A CA 1
ATOM 4256 C C . VAL A 1 599 ? 17.740 -53.082 9.556 1.00 29.61 599 VAL A C 1
ATOM 4257 O O . VAL A 1 599 ? 17.103 -53.547 8.616 1.00 29.32 599 VAL A O 1
ATOM 4261 N N . VAL A 1 600 ? 18.751 -53.726 10.118 1.00 33.09 600 VAL A N 1
ATOM 4262 C CA . VAL A 1 600 ? 19.022 -55.116 9.768 1.00 34.75 600 VAL A CA 1
ATOM 4263 C C . VAL A 1 600 ? 18.750 -56.027 10.952 1.00 36.35 600 VAL A C 1
ATOM 4264 O O . VAL A 1 600 ? 19.141 -55.712 12.074 1.00 37.10 600 VAL A O 1
ATOM 4268 N N . GLY A 1 601 ? 18.089 -57.156 10.703 1.00 37.16 601 GLY A N 1
ATOM 4269 C CA . GLY A 1 601 ? 17.607 -58.019 11.776 1.00 37.58 601 GLY A CA 1
ATOM 4270 C C . GLY A 1 601 ? 18.680 -58.940 12.350 1.00 39.91 601 GLY A C 1
ATOM 4271 O O . GLY A 1 601 ? 18.393 -59.815 13.207 1.00 37.62 601 GLY A O 1
ATOM 4272 N N . ASP A 1 602 ? 19.912 -58.736 11.863 1.00 37.82 602 ASP A N 1
ATOM 4273 C CA . ASP A 1 602 ? 21.035 -59.577 12.204 1.00 36.30 602 ASP A CA 1
ATOM 4274 C C . ASP A 1 602 ? 21.093 -59.737 13.711 1.00 37.33 602 ASP A C 1
ATOM 4275 O O . ASP A 1 602 ? 21.191 -60.850 14.222 1.00 37.56 602 ASP A O 1
ATOM 4277 N N . SER A 1 603 ? 20.992 -58.614 14.411 1.00 36.16 603 SER A N 1
ATOM 4278 C CA . SER A 1 603 ? 21.171 -58.579 15.856 1.00 37.37 603 SER A CA 1
ATOM 4279 C C . SER A 1 603 ? 20.200 -59.516 16.585 1.00 45.61 603 SER A C 1
ATOM 4280 O O . SER A 1 603 ? 20.479 -59.967 17.710 1.00 48.20 603 SER A O 1
ATOM 4282 N N . VAL A 1 604 ? 19.051 -59.814 15.979 1.00 46.14 604 VAL A N 1
ATOM 4283 C CA . VAL A 1 604 ? 18.051 -60.607 16.693 1.00 45.14 604 VAL A CA 1
ATOM 4284 C C . VAL A 1 604 ? 17.364 -59.724 17.754 1.00 40.86 604 VAL A C 1
ATOM 4285 O O . VAL A 1 604 ? 16.577 -60.191 18.587 1.00 39.36 604 VAL A O 1
ATOM 4289 N N . HIS A 1 605 ? 17.671 -58.437 17.719 1.00 36.10 605 HIS A N 1
ATOM 4290 C CA . HIS A 1 605 ? 16.949 -57.510 18.538 1.00 35.87 605 HIS A CA 1
ATOM 4291 C C . HIS A 1 605 ? 15.634 -57.256 17.803 1.00 33.44 605 HIS A C 1
ATOM 4292 O O . HIS A 1 605 ? 15.535 -57.474 16.592 1.00 31.27 605 HIS A O 1
ATOM 4299 N N . SER A 1 606 ? 14.608 -56.856 18.542 1.00 31.24 606 SER A N 1
ATOM 4300 C CA . SER A 1 606 ? 13.356 -56.514 17.918 1.00 30.90 606 SER A CA 1
ATOM 4301 C C . SER A 1 606 ? 13.596 -55.310 17.049 1.00 32.19 606 SER A C 1
ATOM 4302 O O . SER A 1 606 ? 14.610 -54.647 17.161 1.00 30.70 606 SER A O 1
ATOM 4305 N N . VAL A 1 607 ? 12.659 -55.010 16.178 1.00 32.74 607 VAL A N 1
ATOM 4306 C CA . VAL A 1 607 ? 12.799 -53.823 15.384 1.00 30.89 607 VAL A CA 1
ATOM 4307 C C . VAL A 1 607 ? 12.867 -52.645 16.339 1.00 30.78 607 VAL A C 1
ATOM 4308 O O . VAL A 1 607 ? 13.565 -51.685 16.073 1.00 31.54 607 VAL A O 1
ATOM 4312 N N . ALA A 1 608 ? 12.152 -52.705 17.457 1.00 29.29 608 ALA A N 1
ATOM 4313 C CA . ALA A 1 608 ? 12.176 -51.594 18.393 1.00 30.11 608 ALA A CA 1
ATOM 4314 C C . ALA A 1 608 ? 13.582 -51.409 18.982 1.00 29.87 608 ALA A C 1
ATOM 4315 O O . ALA A 1 608 ? 14.147 -50.313 19.004 1.00 28.51 608 ALA A O 1
ATOM 4317 N N . GLU A 1 609 ? 14.154 -52.497 19.445 1.00 30.91 609 GLU A N 1
ATOM 4318 C CA . GLU A 1 609 ? 15.529 -52.483 19.905 1.00 32.52 609 GLU A CA 1
ATOM 4319 C C . GLU A 1 609 ? 16.533 -52.186 18.773 1.00 32.48 609 GLU A C 1
ATOM 4320 O O . GLU A 1 609 ? 17.578 -51.549 18.979 1.00 29.93 609 GLU A O 1
ATOM 4326 N N . LEU A 1 610 ? 16.202 -52.681 17.582 1.00 31.66 610 LEU A N 1
ATOM 4327 C CA . LEU A 1 610 ? 17.052 -52.580 16.414 1.00 29.58 610 LEU A CA 1
ATOM 4328 C C . LEU A 1 610 ? 17.207 -51.137 16.033 1.00 27.83 610 LEU A C 1
ATOM 4329 O O . LEU A 1 610 ? 18.310 -50.673 15.838 1.00 27.74 610 LEU A O 1
ATOM 4334 N N . VAL A 1 611 ? 16.084 -50.436 15.946 1.00 27.85 611 VAL A N 1
ATOM 4335 C CA . VAL A 1 611 ? 16.042 -49.023 15.600 1.00 26.88 611 VAL A CA 1
ATOM 4336 C C . VAL A 1 611 ? 16.766 -48.202 16.641 1.00 26.69 611 VAL A C 1
ATOM 4337 O O . VAL A 1 611 ? 17.483 -47.271 16.306 1.00 24.49 611 VAL A O 1
ATOM 4341 N N . ALA A 1 612 ? 16.557 -48.554 17.911 1.00 28.32 612 ALA A N 1
ATOM 4342 C CA . ALA A 1 612 ? 17.097 -47.797 19.030 1.00 26.88 612 ALA A CA 1
ATOM 4343 C C . ALA A 1 612 ? 18.595 -47.825 18.963 1.00 27.46 612 ALA A C 1
ATOM 4344 O O . ALA A 1 612 ? 19.279 -46.881 19.322 1.00 29.31 612 ALA A O 1
ATOM 4354 N N . LYS A 1 614 ? 20.328 -48.065 16.176 1.00 25.28 614 LYS A N 1
ATOM 4355 C CA . LYS A 1 614 ? 20.786 -47.296 15.026 1.00 22.54 614 LYS A CA 1
ATOM 4356 C C . LYS A 1 614 ? 20.713 -45.790 15.249 1.00 23.82 614 LYS A C 1
ATOM 4357 O O . LYS A 1 614 ? 21.491 -45.042 14.677 1.00 25.18 614 LYS A O 1
ATOM 4363 N N . ASN A 1 615 ? 19.786 -45.330 16.067 1.00 23.13 615 ASN A N 1
ATOM 4364 C CA . ASN A 1 615 ? 19.723 -43.923 16.345 1.00 23.87 615 ASN A CA 1
ATOM 4365 C C . ASN A 1 615 ? 20.811 -43.508 17.328 1.00 27.49 615 ASN A C 1
ATOM 4366 O O . ASN A 1 615 ? 21.139 -42.323 17.442 1.00 27.43 615 ASN A O 1
ATOM 4371 N N . ASP A 1 616 ? 21.354 -44.479 18.061 1.00 30.76 616 ASP A N 1
ATOM 4372 C CA . ASP A 1 616 ? 22.327 -44.198 19.129 1.00 34.92 616 ASP A CA 1
ATOM 4373 C C . ASP A 1 616 ? 23.536 -43.490 18.539 1.00 33.24 616 ASP A C 1
ATOM 4374 O O . ASP A 1 616 ? 24.307 -42.833 19.247 1.00 34.66 616 ASP A O 1
ATOM 4379 N N . HIS A 1 617 ? 23.693 -43.625 17.230 1.00 30.79 617 HIS A N 1
ATOM 4380 C CA . HIS A 1 617 ? 24.809 -42.997 16.562 1.00 32.71 617 HIS A CA 1
ATOM 4381 C C . HIS A 1 617 ? 24.837 -41.464 16.724 1.00 30.06 617 HIS A C 1
ATOM 4382 O O . HIS A 1 617 ? 23.813 -40.796 16.656 1.00 27.80 617 HIS A O 1
ATOM 4389 N N . PRO A 1 618 ? 26.034 -40.913 16.958 1.00 30.48 618 PRO A N 1
ATOM 4390 C CA . PRO A 1 618 ? 26.187 -39.492 17.240 1.00 29.39 618 PRO A CA 1
ATOM 4391 C C . PRO A 1 618 ? 25.687 -38.628 16.094 1.00 30.25 618 PRO A C 1
ATOM 4392 O O . PRO A 1 618 ? 25.176 -37.538 16.289 1.00 30.34 618 PRO A O 1
ATOM 4396 N N . LEU A 1 619 ? 25.844 -39.116 14.878 1.00 31.88 619 LEU A N 1
ATOM 4397 C CA . LEU A 1 619 ? 25.487 -38.308 13.719 1.00 29.77 619 LEU A CA 1
ATOM 4398 C C . LEU A 1 619 ? 23.988 -38.149 13.703 1.00 27.55 619 LEU A C 1
ATOM 4399 O O . LEU A 1 619 ? 23.493 -37.153 13.255 1.00 29.40 619 LEU A O 1
ATOM 4404 N N . ARG A 1 620 ? 23.243 -39.124 14.186 1.00 25.96 620 ARG A N 1
ATOM 4405 C CA . ARG A 1 620 ? 21.794 -39.026 14.053 1.00 24.87 620 ARG A CA 1
ATOM 4406 C C . ARG A 1 620 ? 21.125 -38.001 14.973 1.00 26.85 620 ARG A C 1
ATOM 4407 O O . ARG A 1 620 ? 21.354 -37.948 16.194 1.00 26.62 620 ARG A O 1
ATOM 4415 N N . GLY A 1 621 ? 20.242 -37.223 14.376 1.00 27.16 621 GLY A N 1
ATOM 4416 C CA . GLY A 1 621 ? 19.500 -36.215 15.094 1.00 29.76 621 GLY A CA 1
ATOM 4417 C C . GLY A 1 621 ? 18.416 -35.603 14.225 1.00 32.11 621 GLY A C 1
ATOM 4418 O O . GLY A 1 621 ? 17.738 -36.304 13.481 1.00 28.39 621 GLY A O 1
ATOM 4419 N N . ASP A 1 622 ? 18.248 -34.287 14.338 1.00 39.27 622 ASP A N 1
ATOM 4420 C CA . ASP A 1 622 ? 17.433 -33.531 13.393 1.00 37.37 622 ASP A CA 1
ATOM 4421 C C . ASP A 1 622 ? 18.003 -33.727 12.015 1.00 35.09 622 ASP A C 1
ATOM 4422 O O . ASP A 1 622 ? 19.223 -33.804 11.833 1.00 35.12 622 ASP A O 1
ATOM 4427 N N . GLY A 1 623 ? 17.142 -33.832 11.027 1.00 34.65 623 GLY A N 1
ATOM 4428 C CA . GLY A 1 623 ? 17.637 -33.917 9.667 1.00 36.50 623 GLY A CA 1
ATOM 4429 C C . GLY A 1 623 ? 18.252 -32.589 9.280 1.00 37.20 623 GLY A C 1
ATOM 4430 O O . GLY A 1 623 ? 19.249 -32.554 8.566 1.00 35.66 623 GLY A O 1
ATOM 4431 N N . SER A 1 624 ? 17.651 -31.504 9.779 1.00 39.28 624 SER A N 1
ATOM 4432 C CA . SER A 1 624 ? 18.077 -30.124 9.491 1.00 38.60 624 SER A CA 1
ATOM 4433 C C . SER A 1 624 ? 19.347 -29.762 10.247 1.00 33.38 624 SER A C 1
ATOM 4434 O O . SER A 1 624 ? 20.255 -29.145 9.704 1.00 31.99 624 SER A O 1
ATOM 4437 N N . ARG A 1 625 ? 19.413 -30.154 11.507 1.00 33.77 625 ARG A N 1
ATOM 4438 C CA . ARG A 1 625 ? 20.501 -29.689 12.357 1.00 33.55 625 ARG A CA 1
ATOM 4439 C C . ARG A 1 625 ? 21.602 -30.704 12.422 1.00 31.76 625 ARG A C 1
ATOM 4440 O O . ARG A 1 625 ? 22.515 -30.570 13.225 1.00 30.18 625 ARG A O 1
ATOM 4442 N N . THR A 1 626 ? 21.509 -31.732 11.586 1.00 32.86 626 THR A N 1
ATOM 4443 C CA . THR A 1 626 ? 22.460 -32.844 11.635 1.00 29.54 626 THR A CA 1
ATOM 4444 C C . THR A 1 626 ? 22.320 -33.682 10.427 1.00 29.35 626 THR A C 1
ATOM 4445 O O . THR A 1 626 ? 21.261 -33.723 9.811 1.00 31.02 626 THR A O 1
ATOM 4448 N N . PRO A 1 627 ? 23.382 -34.406 10.109 1.00 28.43 627 PRO A N 1
ATOM 4449 C CA . PRO A 1 627 ? 23.499 -35.091 8.828 1.00 27.80 627 PRO A CA 1
ATOM 4450 C C . PRO A 1 627 ? 22.387 -36.108 8.620 1.00 27.80 627 PRO A C 1
ATOM 4451 O O . PRO A 1 627 ? 21.795 -36.126 7.540 1.00 28.27 627 PRO A O 1
ATOM 4455 N N . LEU A 1 628 ? 22.087 -36.902 9.649 1.00 26.14 628 LEU A N 1
ATOM 4456 C CA . LEU A 1 628 ? 21.115 -37.986 9.545 1.00 24.01 628 LEU A CA 1
ATOM 4457 C C . LEU A 1 628 ? 20.044 -37.804 10.560 1.00 25.48 628 LEU A C 1
ATOM 4458 O O . LEU A 1 628 ? 20.365 -37.417 11.671 1.00 26.59 628 LEU A O 1
ATOM 4463 N N . LYS A 1 629 ? 18.796 -38.134 10.190 1.00 26.47 629 LYS A N 1
ATOM 4464 C CA . LYS A 1 629 ? 17.605 -38.099 11.079 1.00 24.91 629 LYS A CA 1
ATOM 4465 C C . LYS A 1 629 ? 17.157 -39.476 11.629 1.00 24.50 629 LYS A C 1
ATOM 4466 O O . LYS A 1 629 ? 16.948 -40.445 10.890 1.00 23.51 629 LYS A O 1
ATOM 4468 N N . LYS A 1 630 ? 16.982 -39.546 12.938 1.00 24.08 630 LYS A N 1
ATOM 4469 C CA . LYS A 1 630 ? 16.679 -40.811 13.586 1.00 24.47 630 LYS A CA 1
ATOM 4470 C C . LYS A 1 630 ? 15.410 -41.466 13.060 1.00 27.08 630 LYS A C 1
ATOM 4471 O O . LYS A 1 630 ? 14.354 -40.851 13.001 1.00 28.67 630 LYS A O 1
ATOM 4477 N N . ILE A 1 631 ? 15.506 -42.742 12.723 1.00 29.13 631 ILE A N 1
ATOM 4478 C CA . ILE A 1 631 ? 14.335 -43.494 12.298 1.00 30.90 631 ILE A CA 1
ATOM 4479 C C . ILE A 1 631 ? 13.302 -43.439 13.413 1.00 32.02 631 ILE A C 1
ATOM 4480 O O . ILE A 1 631 ? 13.665 -43.513 14.586 1.00 30.91 631 ILE A O 1
ATOM 4484 N N . ALA A 1 632 ? 12.027 -43.306 13.044 1.00 33.87 632 ALA A N 1
ATOM 4485 C CA . ALA A 1 632 ? 10.941 -43.311 14.011 1.00 31.15 632 ALA A CA 1
ATOM 4486 C C . ALA A 1 632 ? 9.965 -44.418 13.659 1.00 31.63 632 ALA A C 1
ATOM 4487 O O . ALA A 1 632 ? 9.567 -44.551 12.499 1.00 30.36 632 ALA A O 1
ATOM 4489 N N . LEU A 1 633 ? 9.569 -45.210 14.659 1.00 31.39 633 LEU A N 1
ATOM 4490 C CA . LEU A 1 633 ? 8.719 -46.369 14.397 1.00 28.68 633 LEU A CA 1
ATOM 4491 C C . LEU A 1 633 ? 7.251 -46.022 14.479 1.00 28.93 633 LEU A C 1
ATOM 4492 O O . LEU A 1 633 ? 6.513 -46.624 15.246 1.00 28.98 633 LEU A O 1
ATOM 4497 N N . GLY A 1 634 ? 6.820 -45.070 13.658 1.00 30.93 634 GLY A N 1
ATOM 4498 C CA . GLY A 1 634 ? 5.449 -44.590 13.701 1.00 31.80 634 GLY A CA 1
ATOM 4499 C C . GLY A 1 634 ? 4.519 -45.466 12.897 1.00 29.78 634 GLY A C 1
ATOM 4500 O O . GLY A 1 634 ? 4.962 -46.395 12.263 1.00 29.70 634 GLY A O 1
ATOM 4501 N N . GLU A 1 635 ? 3.233 -45.162 12.901 1.00 29.19 635 GLU A N 1
ATOM 4502 C CA . GLU A 1 635 ? 2.282 -46.001 12.209 1.00 29.37 635 GLU A CA 1
ATOM 4503 C C . GLU A 1 635 ? 2.616 -46.095 10.735 1.00 30.28 635 GLU A C 1
ATOM 4504 O O . GLU A 1 635 ? 2.528 -47.192 10.192 1.00 30.93 635 GLU A O 1
ATOM 4510 N N . ILE A 1 636 ? 2.999 -44.980 10.090 1.00 30.55 636 ILE A N 1
ATOM 4511 C CA . ILE A 1 636 ? 3.421 -45.012 8.671 1.00 29.99 636 ILE A CA 1
ATOM 4512 C C . ILE A 1 636 ? 4.602 -45.976 8.531 1.00 28.93 636 ILE A C 1
ATOM 4513 O O . ILE A 1 636 ? 4.714 -46.722 7.560 1.00 28.81 636 ILE A O 1
ATOM 4515 N N . GLU A 1 637 ? 5.445 -45.973 9.551 1.00 28.92 637 GLU A N 1
ATOM 4516 C CA . GLU A 1 637 ? 6.545 -46.923 9.686 1.00 29.38 637 GLU A CA 1
ATOM 4517 C C . GLU A 1 637 ? 6.101 -48.343 10.074 1.00 28.46 637 GLU A C 1
ATOM 4518 O O . GLU A 1 637 ? 6.743 -49.336 9.724 1.00 26.27 637 GLU A O 1
ATOM 4524 N N . GLN A 1 638 ? 5.012 -48.418 10.831 1.00 30.28 638 GLN A N 1
ATOM 4525 C CA . GLN A 1 638 ? 4.481 -49.676 11.342 1.00 28.74 638 GLN A CA 1
ATOM 4526 C C . GLN A 1 638 ? 3.758 -50.466 10.242 1.00 27.63 638 GLN A C 1
ATOM 4527 O O . GLN A 1 638 ? 3.895 -51.680 10.151 1.00 25.84 638 GLN A O 1
ATOM 4529 N N . LEU A 1 639 ? 3.006 -49.774 9.394 1.00 26.82 639 LEU A N 1
ATOM 4530 C CA . LEU A 1 639 ? 2.403 -50.400 8.231 1.00 26.97 639 LEU A CA 1
ATOM 4531 C C . LEU A 1 639 ? 3.458 -51.158 7.362 1.00 28.51 639 LEU A C 1
ATOM 4532 O O . LEU A 1 639 ? 3.236 -52.298 6.948 1.00 27.82 639 LEU A O 1
ATOM 4534 N N . GLN A 1 640 ? 4.605 -50.525 7.104 1.00 29.05 640 GLN A N 1
ATOM 4535 C CA . GLN A 1 640 ? 5.645 -51.115 6.261 1.00 29.88 640 GLN A CA 1
ATOM 4536 C C . GLN A 1 640 ? 6.117 -52.398 6.865 1.00 29.51 640 GLN A C 1
ATOM 4537 O O . GLN A 1 640 ? 6.522 -53.327 6.177 1.00 29.86 640 GLN A O 1
ATOM 4543 N N . LEU A 1 641 ? 6.094 -52.418 8.183 1.00 29.30 641 LEU A N 1
ATOM 4544 C CA . LEU A 1 641 ? 6.449 -53.606 8.913 1.00 28.88 641 LEU A CA 1
ATOM 4545 C C . LEU A 1 641 ? 5.396 -54.679 8.651 1.00 28.56 641 LEU A C 1
ATOM 4546 O O . LEU A 1 641 ? 5.733 -55.832 8.438 1.00 28.23 641 LEU A O 1
ATOM 4551 N N . LYS A 1 642 ? 4.118 -54.314 8.647 1.00 28.09 642 LYS A N 1
ATOM 4552 C CA . LYS A 1 642 ? 3.094 -55.343 8.493 1.00 28.31 642 LYS A CA 1
ATOM 4553 C C . LYS A 1 642 ? 3.331 -56.082 7.175 1.00 31.23 642 LYS A C 1
ATOM 4554 O O . LYS A 1 642 ? 3.142 -57.298 7.095 1.00 31.34 642 LYS A O 1
ATOM 4556 N N . GLU A 1 643 ? 3.782 -55.357 6.152 1.00 32.20 643 GLU A N 1
ATOM 4557 C CA . GLU A 1 643 ? 3.964 -55.955 4.841 1.00 31.66 643 GLU A CA 1
ATOM 4558 C C . GLU A 1 643 ? 5.096 -56.918 4.892 1.00 29.69 643 GLU A C 1
ATOM 4559 O O . GLU A 1 643 ? 5.095 -57.903 4.193 1.00 31.80 643 GLU A O 1
ATOM 4565 N N . GLN A 1 644 ? 6.078 -56.643 5.719 1.00 28.08 644 GLN A N 1
ATOM 4566 C CA . GLN A 1 644 ? 7.234 -57.511 5.751 1.00 28.70 644 GLN A CA 1
ATOM 4567 C C . GLN A 1 644 ? 6.887 -58.757 6.564 1.00 30.22 644 GLN A C 1
ATOM 4568 O O . GLN A 1 644 ? 7.703 -59.689 6.677 1.00 31.02 644 GLN A O 1
ATOM 4574 N N . GLY A 1 645 ? 5.685 -58.768 7.143 1.00 29.34 645 GLY A N 1
ATOM 4575 C CA . GLY A 1 645 ? 5.294 -59.801 8.092 1.00 29.31 645 GLY A CA 1
ATOM 4576 C C . GLY A 1 645 ? 5.972 -59.633 9.442 1.00 30.43 645 GLY A C 1
ATOM 4577 O O . GLY A 1 645 ? 6.106 -60.581 10.207 1.00 31.68 645 GLY A O 1
ATOM 4578 N N . LEU A 1 646 ? 6.403 -58.412 9.723 1.00 29.98 646 LEU A N 1
ATOM 4579 C CA . LEU A 1 646 ? 7.082 -58.074 10.948 1.00 30.67 646 LEU A CA 1
ATOM 4580 C C . LEU A 1 646 ? 6.217 -57.102 11.734 1.00 32.27 646 LEU A C 1
ATOM 4581 O O . LEU A 1 646 ? 5.245 -56.554 11.215 1.00 29.25 646 LEU A O 1
ATOM 4586 N N . THR A 1 647 ? 6.591 -56.908 12.990 1.00 34.93 647 THR A N 1
ATOM 4587 C CA . THR A 1 647 ? 5.964 -55.964 13.908 1.00 36.27 647 THR A CA 1
ATOM 4588 C C . THR A 1 647 ? 7.071 -55.304 14.678 1.00 37.04 647 THR A C 1
ATOM 4589 O O . THR A 1 647 ? 8.182 -55.827 14.665 1.00 39.35 647 THR A O 1
ATOM 4593 N N . ILE A 1 648 ? 6.796 -54.193 15.370 1.00 35.59 648 ILE A N 1
ATOM 4594 C CA . ILE A 1 648 ? 7.828 -53.549 16.196 1.00 33.33 648 ILE A CA 1
ATOM 4595 C C . ILE A 1 6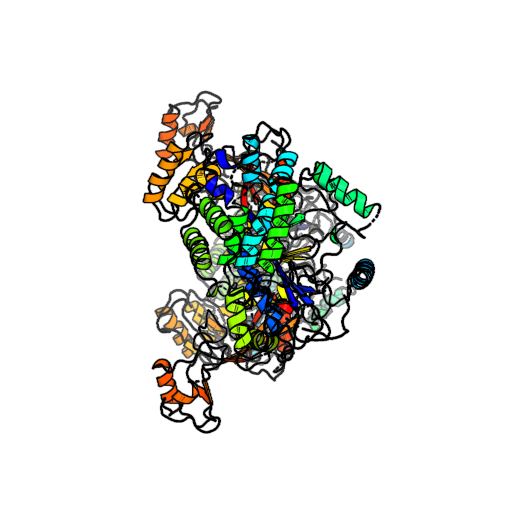48 ? 8.446 -54.618 17.157 1.00 35.25 648 ILE A C 1
ATOM 4596 O O . ILE A 1 648 ? 9.676 -54.832 17.220 1.00 32.11 648 ILE A O 1
ATOM 4598 N N . ASP A 1 649 ? 7.580 -55.329 17.859 1.00 37.02 649 ASP A N 1
ATOM 4599 C CA . ASP A 1 649 ? 8.014 -56.351 18.798 1.00 35.71 649 ASP A CA 1
ATOM 4600 C C . ASP A 1 649 ? 8.624 -57.483 18.038 1.00 35.75 649 ASP A C 1
ATOM 4601 O O . ASP A 1 649 ? 9.578 -58.150 18.451 1.00 33.01 649 ASP A O 1
ATOM 4606 N N . SER A 1 650 ? 8.023 -57.724 16.898 1.00 36.82 650 SER A N 1
ATOM 4607 C CA . SER A 1 650 ? 8.476 -58.813 16.097 1.00 37.49 650 SER A CA 1
ATOM 4608 C C . SER A 1 650 ? 9.965 -58.644 15.875 1.00 35.22 650 SER A C 1
ATOM 4609 O O . SER A 1 650 ? 10.447 -57.532 15.794 1.00 37.66 650 SER A O 1
ATOM 4612 N N . ILE A 1 651 ? 10.691 -59.746 15.817 1.00 34.35 651 ILE A N 1
ATOM 4613 C CA . ILE A 1 651 ? 12.134 -59.710 15.616 1.00 35.22 651 ILE A CA 1
ATOM 4614 C C . ILE A 1 651 ? 12.546 -59.918 14.156 1.00 39.13 651 ILE A C 1
ATOM 4615 O O . ILE A 1 651 ? 12.304 -60.985 13.589 1.00 41.85 651 ILE A O 1
ATOM 4620 N N . PRO A 1 652 ? 13.181 -58.906 13.533 1.00 39.14 652 PRO A N 1
ATOM 4621 C CA . PRO A 1 652 ? 13.739 -59.206 12.215 1.00 35.40 652 PRO A CA 1
ATOM 4622 C C . PRO A 1 652 ? 14.649 -60.371 12.399 1.00 33.61 652 PRO A C 1
ATOM 4623 O O . PRO A 1 652 ? 15.273 -60.523 13.424 1.00 33.44 652 PRO A O 1
ATOM 4627 N N . ALA A 1 653 ? 14.727 -61.212 11.407 1.00 34.18 653 ALA A N 1
ATOM 4628 C CA . ALA A 1 653 ? 15.541 -62.373 11.570 1.00 35.24 653 ALA A CA 1
ATOM 4629 C C . ALA A 1 653 ? 16.783 -62.313 10.691 1.00 33.41 653 ALA A C 1
ATOM 4630 O O . ALA A 1 653 ? 16.682 -62.069 9.508 1.00 34.99 653 ALA A O 1
ATOM 4632 N N . LYS A 1 654 ? 17.955 -62.491 11.282 1.00 32.19 654 LYS A N 1
ATOM 4633 C CA . LYS A 1 654 ? 19.107 -62.999 10.535 1.00 34.80 654 LYS A CA 1
ATOM 4634 C C . LYS A 1 654 ? 19.583 -62.170 9.341 1.00 32.29 654 LYS A C 1
ATOM 4635 O O . LYS A 1 654 ? 19.377 -62.553 8.194 1.00 31.99 654 LYS A O 1
ATOM 4637 N N . ASP A 1 655 ? 20.237 -61.054 9.584 1.00 33.28 655 ASP A N 1
ATOM 4638 C CA . ASP A 1 655 ? 20.728 -60.216 8.484 1.00 32.70 655 ASP A CA 1
ATOM 4639 C C . ASP A 1 655 ? 19.632 -59.879 7.459 1.00 30.90 655 ASP A C 1
ATOM 4640 O O . ASP A 1 655 ? 19.909 -59.764 6.269 1.00 26.71 655 ASP A O 1
ATOM 4642 N N . GLN A 1 656 ? 18.390 -59.716 7.915 1.00 31.98 656 GLN A N 1
ATOM 4643 C CA . GLN A 1 656 ? 17.305 -59.394 7.003 1.00 30.51 656 GLN A CA 1
ATOM 4644 C C . GLN A 1 656 ? 17.089 -57.893 6.968 1.00 31.78 656 GLN A C 1
ATOM 4645 O O . GLN A 1 656 ? 17.052 -57.224 8.007 1.00 32.29 656 GLN A O 1
ATOM 4651 N N . LEU A 1 657 ? 16.947 -57.356 5.764 1.00 28.68 657 LEU A N 1
ATOM 4652 C CA . LEU A 1 657 ? 16.676 -55.944 5.624 1.00 25.72 657 LEU A CA 1
ATOM 4653 C C . LEU A 1 657 ? 15.200 -55.708 5.844 1.00 25.11 657 LEU A C 1
ATOM 4654 O O . LEU A 1 657 ? 14.344 -56.263 5.148 1.00 23.64 657 LEU A O 1
ATOM 4659 N N . VAL A 1 658 ? 14.920 -54.885 6.843 1.00 25.61 658 VAL A N 1
ATOM 4660 C CA . VAL A 1 658 ? 13.583 -54.415 7.099 1.00 24.59 658 VAL A CA 1
ATOM 4661 C C . VAL A 1 658 ? 13.485 -53.010 6.549 1.00 23.12 658 VAL A C 1
ATOM 4662 O O . VAL A 1 658 ? 14.309 -52.168 6.840 1.00 23.78 658 VAL A O 1
ATOM 4666 N N . GLN A 1 659 ? 12.496 -52.769 5.719 1.00 22.65 659 GLN A N 1
ATOM 4667 C CA . GLN A 1 659 ? 12.334 -51.456 5.151 1.00 25.36 659 GLN A CA 1
ATOM 4668 C C . GLN A 1 659 ? 11.251 -50.714 5.923 1.00 26.47 659 GLN A C 1
ATOM 4669 O O . GLN A 1 659 ? 10.197 -51.283 6.168 1.00 30.01 659 GLN A O 1
ATOM 4675 N N . LEU A 1 660 ? 11.479 -49.464 6.319 1.00 24.46 660 LEU A N 1
ATOM 4676 C CA . LEU A 1 660 ? 10.439 -48.715 7.024 1.00 24.53 660 LEU A CA 1
ATOM 4677 C C . LEU A 1 660 ? 9.983 -47.462 6.322 1.00 26.47 660 LEU A C 1
ATOM 4678 O O . LEU A 1 660 ? 9.353 -46.618 6.936 1.00 27.21 660 LEU A O 1
ATOM 4683 N N . ARG A 1 661 ? 10.327 -47.319 5.052 1.00 27.38 661 ARG A N 1
ATOM 4684 C CA . ARG A 1 661 ? 9.801 -46.234 4.247 1.00 26.00 661 ARG A CA 1
ATOM 4685 C C . ARG A 1 661 ? 9.879 -46.630 2.814 1.00 25.79 661 ARG A C 1
ATOM 4686 O O . ARG A 1 661 ? 10.574 -47.556 2.462 1.00 26.55 661 ARG A O 1
ATOM 4694 N N . ALA A 1 662 ? 9.150 -45.957 1.964 1.00 25.34 662 ALA A N 1
ATOM 4695 C CA . ALA A 1 662 ? 9.215 -46.337 0.590 1.00 25.51 662 ALA A CA 1
ATOM 4696 C C . ALA A 1 662 ? 9.929 -45.324 -0.214 1.00 27.13 662 ALA A C 1
ATOM 4697 O O . ALA A 1 662 ? 9.961 -45.501 -1.418 1.00 29.84 662 ALA A O 1
ATOM 4699 N N . ASN A 1 663 ? 10.499 -44.281 0.406 1.00 27.44 663 ASN A N 1
ATOM 4700 C CA . ASN A 1 663 ? 11.044 -43.155 -0.368 1.00 31.57 663 ASN A CA 1
ATOM 4701 C C . ASN A 1 663 ? 12.516 -42.731 -0.241 1.00 34.62 663 ASN A C 1
ATOM 4702 O O . ASN A 1 663 ? 12.897 -41.685 -0.774 1.00 40.05 663 ASN A O 1
ATOM 4707 N N . SER A 1 664 ? 13.358 -43.511 0.409 1.00 32.35 664 SER A N 1
ATOM 4708 C CA . SER A 1 664 ? 14.786 -43.178 0.405 1.00 34.77 664 SER A CA 1
ATOM 4709 C C . SER A 1 664 ? 15.039 -41.703 0.702 1.00 36.57 664 SER A C 1
ATOM 4710 O O . SER A 1 664 ? 15.860 -41.077 0.048 1.00 40.85 664 SER A O 1
ATOM 4713 N N . ASN A 1 665 ? 14.342 -41.158 1.687 1.00 36.37 665 ASN A N 1
ATOM 4714 C CA . ASN A 1 665 ? 14.505 -39.765 2.059 1.00 40.31 665 ASN A CA 1
ATOM 4715 C C . ASN A 1 665 ? 15.241 -39.560 3.367 1.00 38.61 665 ASN A C 1
ATOM 4716 O O . ASN A 1 665 ? 14.809 -40.059 4.387 1.00 38.27 665 ASN A O 1
ATOM 4721 N N . ILE A 1 666 ? 16.325 -38.793 3.361 1.00 39.25 666 ILE A N 1
ATOM 4722 C CA . ILE A 1 666 ? 17.068 -38.561 4.601 1.00 40.20 666 ILE A CA 1
ATOM 4723 C C . ILE A 1 666 ? 16.185 -37.890 5.631 1.00 37.74 666 ILE A C 1
ATOM 4724 O O . ILE A 1 666 ? 16.447 -37.980 6.834 1.00 33.67 666 ILE A O 1
ATOM 4728 N N . SER A 1 667 ? 15.141 -37.233 5.114 1.00 43.39 667 SER A N 1
ATOM 4729 C CA . SER A 1 667 ? 14.176 -36.428 5.877 1.00 38.84 667 SER A CA 1
ATOM 4730 C C . SER A 1 667 ? 13.390 -37.315 6.808 1.00 33.24 667 SER A C 1
ATOM 4731 O O . SER A 1 667 ? 13.014 -36.897 7.885 1.00 28.73 667 SER A O 1
ATOM 4734 N N . THR A 1 668 ? 13.165 -38.548 6.354 1.00 36.93 668 THR A N 1
ATOM 4735 C CA . THR A 1 668 ? 12.484 -39.610 7.110 1.00 33.74 668 THR A CA 1
ATOM 4736 C C . THR A 1 668 ? 13.421 -40.704 7.629 1.00 31.36 668 THR A C 1
ATOM 4737 O O . THR A 1 668 ? 12.976 -41.786 7.913 1.00 31.68 668 THR A O 1
ATOM 4741 N N . GLY A 1 669 ? 14.716 -40.456 7.707 1.00 31.82 669 GLY A N 1
ATOM 4742 C CA . GLY A 1 669 ? 15.603 -41.375 8.385 1.00 29.02 669 GLY A CA 1
ATOM 4743 C C . GLY A 1 669 ? 16.284 -42.392 7.487 1.00 29.53 669 GLY A C 1
ATOM 4744 O O . GLY A 1 669 ? 16.894 -43.339 7.970 1.00 29.31 669 GLY A O 1
ATOM 4745 N N . GLY A 1 670 ? 16.194 -42.218 6.178 1.00 31.49 670 GLY A N 1
ATOM 4746 C CA . GLY A 1 670 ? 16.951 -43.063 5.265 1.00 29.10 670 GLY A CA 1
ATOM 4747 C C . GLY A 1 670 ? 18.450 -42.821 5.388 1.00 28.10 670 GLY A C 1
ATOM 4748 O O . GLY A 1 670 ? 18.866 -41.736 5.767 1.00 30.75 670 GLY A O 1
ATOM 4749 N N . ASP A 1 671 ? 19.265 -43.821 5.076 1.00 25.26 671 ASP A N 1
ATOM 4750 C CA . ASP A 1 671 ? 20.717 -43.692 5.187 1.00 25.04 671 ASP A CA 1
ATOM 4751 C C . ASP A 1 671 ? 21.342 -43.166 3.895 1.00 25.92 671 ASP A C 1
ATOM 4752 O O . ASP A 1 671 ? 20.773 -43.323 2.823 1.00 25.47 671 ASP A O 1
ATOM 4757 N N . SER A 1 672 ? 22.539 -42.588 4.005 1.00 25.93 672 SER A N 1
ATOM 4758 C CA . SER A 1 672 ? 23.282 -42.094 2.850 1.00 25.94 672 SER A CA 1
ATOM 4759 C C . SER A 1 672 ? 24.607 -42.862 2.676 1.00 28.13 672 SER A C 1
ATOM 4760 O O . SER A 1 672 ? 25.416 -42.957 3.596 1.00 28.72 672 SER A O 1
ATOM 4763 N N . ILE A 1 673 ? 24.820 -43.399 1.479 1.00 28.53 673 ILE A N 1
ATOM 4764 C CA . ILE A 1 673 ? 25.946 -44.285 1.198 1.00 30.22 673 ILE A CA 1
ATOM 4765 C C . ILE A 1 673 ? 26.896 -43.748 0.102 1.00 31.50 673 ILE A C 1
ATOM 4766 O O . ILE A 1 673 ? 26.469 -43.414 -1.000 1.00 31.21 673 ILE A O 1
ATOM 4771 N N . ASP A 1 674 ? 28.183 -43.664 0.402 1.00 32.24 674 ASP A N 1
ATOM 4772 C CA . ASP A 1 674 ? 29.147 -43.227 -0.588 1.00 32.25 674 ASP A CA 1
ATOM 4773 C C . ASP A 1 674 ? 29.348 -44.381 -1.541 1.00 35.50 674 ASP A C 1
ATOM 4774 O O . ASP A 1 674 ? 29.598 -45.518 -1.117 1.00 36.96 674 ASP A O 1
ATOM 4787 N N . THR A 1 676 ? 31.265 -43.662 -4.390 1.00 30.20 676 THR A N 1
ATOM 4788 C CA . THR A 1 676 ? 32.200 -43.042 -5.315 1.00 31.17 676 THR A CA 1
ATOM 4789 C C . THR A 1 676 ? 32.918 -44.106 -6.124 1.00 33.33 676 THR A C 1
ATOM 4790 O O . THR A 1 676 ? 32.851 -44.080 -7.343 1.00 31.72 676 THR A O 1
ATOM 4794 N N . ASP A 1 677 ? 33.584 -45.034 -5.425 1.00 35.19 677 ASP A N 1
ATOM 4795 C CA . ASP A 1 677 ? 34.381 -46.110 -6.026 1.00 33.76 677 ASP A CA 1
ATOM 4796 C C . ASP A 1 677 ? 33.526 -47.187 -6.693 1.00 32.85 677 ASP A C 1
ATOM 4797 O O . ASP A 1 677 ? 33.919 -47.738 -7.733 1.00 31.54 677 ASP A O 1
ATOM 4802 N N . GLU A 1 678 ? 32.371 -47.488 -6.084 1.00 32.52 678 GLU A N 1
ATOM 4803 C CA . GLU A 1 678 ? 31.496 -48.577 -6.537 1.00 31.47 678 GLU A CA 1
ATOM 4804 C C . GLU A 1 678 ? 30.893 -48.273 -7.897 1.00 29.09 678 GLU A C 1
ATOM 4805 O O . GLU A 1 678 ? 30.545 -49.176 -8.657 1.00 26.11 678 GLU A O 1
ATOM 4819 N N . HIS A 1 680 ? 30.394 -46.887 -11.863 1.00 26.00 680 HIS A N 1
ATOM 4820 C CA . HIS A 1 680 ? 31.122 -46.987 -13.105 1.00 26.96 680 HIS A CA 1
ATOM 4821 C C . HIS A 1 680 ? 31.734 -45.695 -13.605 1.00 27.83 680 HIS A C 1
ATOM 4822 O O . HIS A 1 680 ? 31.176 -44.632 -13.445 1.00 28.53 680 HIS A O 1
ATOM 4829 N N . GLU A 1 681 ? 32.882 -45.801 -14.246 1.00 27.12 681 GLU A N 1
ATOM 4830 C CA . GLU A 1 681 ? 33.616 -44.619 -14.597 1.00 26.16 681 GLU A CA 1
ATOM 4831 C C . GLU A 1 681 ? 32.802 -43.811 -15.583 1.00 27.25 681 GLU A C 1
ATOM 4832 O O . GLU A 1 681 ? 32.823 -42.576 -15.592 1.00 25.67 681 GLU A O 1
ATOM 4838 N N . SER A 1 682 ? 32.075 -44.531 -16.421 1.00 28.42 682 SER A N 1
ATOM 4839 C CA . SER A 1 682 ? 31.403 -43.904 -17.541 1.00 31.01 682 SER A CA 1
ATOM 4840 C C . SER A 1 682 ? 30.412 -42.868 -17.046 1.00 28.28 682 SER A C 1
ATOM 4841 O O . SER A 1 682 ? 30.364 -41.759 -17.565 1.00 31.43 682 SER A O 1
ATOM 4844 N N . TYR A 1 683 ? 29.616 -43.222 -16.047 1.00 25.27 683 TYR A N 1
ATOM 4845 C CA . TYR A 1 683 ? 28.628 -42.287 -15.549 1.00 24.32 683 TYR A CA 1
ATOM 4846 C C . TYR A 1 683 ? 29.398 -41.125 -14.987 1.00 23.65 683 TYR A C 1
ATOM 4847 O O . TYR A 1 683 ? 28.996 -39.988 -15.159 1.00 24.43 683 TYR A O 1
ATOM 4856 N N . LYS A 1 684 ? 30.522 -41.375 -14.339 1.00 22.70 684 LYS A N 1
ATOM 4857 C CA . LYS A 1 684 ? 31.198 -40.271 -13.688 1.00 23.11 684 LYS A CA 1
ATOM 4858 C C . LYS A 1 684 ? 31.610 -39.193 -14.694 1.00 24.35 684 LYS A C 1
ATOM 4859 O O . LYS A 1 684 ? 31.508 -38.004 -14.421 1.00 22.61 684 LYS A O 1
ATOM 4865 N N . GLN A 1 685 ? 32.068 -39.612 -15.866 1.00 26.90 685 GLN A N 1
ATOM 4866 C CA . GLN A 1 685 ? 32.440 -38.661 -16.888 1.00 26.01 685 GLN A CA 1
ATOM 4867 C C . GLN A 1 685 ? 31.254 -37.899 -17.317 1.00 25.06 685 GLN A C 1
ATOM 4868 O O . GLN A 1 685 ? 31.379 -36.721 -17.555 1.00 24.81 685 GLN A O 1
ATOM 4874 N N . LEU A 1 686 ? 30.104 -38.559 -17.432 1.00 24.96 686 LEU A N 1
ATOM 4875 C CA . LEU A 1 686 ? 28.840 -37.864 -17.726 1.00 25.80 686 LEU A CA 1
ATOM 4876 C C . LEU A 1 686 ? 28.464 -36.693 -16.763 1.00 23.33 686 LEU A C 1
ATOM 4877 O O . LEU A 1 686 ? 28.105 -35.611 -17.204 1.00 21.93 686 LEU A O 1
ATOM 4882 N N . ALA A 1 687 ? 28.569 -36.907 -15.461 1.00 22.68 687 ALA A N 1
ATOM 4883 C CA . ALA A 1 687 ? 28.432 -35.814 -14.518 1.00 22.06 687 ALA A CA 1
ATOM 4884 C C . ALA A 1 687 ? 29.435 -34.690 -14.835 1.00 22.74 687 ALA A C 1
ATOM 4885 O O . ALA A 1 687 ? 29.117 -33.512 -14.733 1.00 23.78 687 ALA A O 1
ATOM 4887 N N . VAL A 1 688 ? 30.660 -35.041 -15.203 1.00 22.92 688 VAL A N 1
ATOM 4888 C CA . VAL A 1 688 ? 31.635 -34.021 -15.615 1.00 22.59 688 VAL A CA 1
ATOM 4889 C C . VAL A 1 688 ? 31.208 -33.448 -16.979 1.00 23.24 688 VAL A C 1
ATOM 4890 O O . VAL A 1 688 ? 31.434 -32.287 -17.285 1.00 23.23 688 VAL A O 1
ATOM 4892 N N . GLY A 1 689 ? 30.548 -34.263 -17.786 1.00 22.40 689 GLY A N 1
ATOM 4893 C CA . GLY A 1 689 ? 30.124 -33.821 -19.091 1.00 23.28 689 GLY A CA 1
ATOM 4894 C C . GLY A 1 689 ? 28.952 -32.865 -19.026 1.00 23.92 689 GLY A C 1
ATOM 4895 O O . GLY A 1 689 ? 28.886 -31.887 -19.787 1.00 23.85 689 GLY A O 1
ATOM 4896 N N . ILE A 1 690 ? 28.018 -33.167 -18.127 1.00 23.17 690 ILE A N 1
ATOM 4897 C CA . ILE A 1 690 ? 26.823 -32.361 -17.901 1.00 23.01 690 ILE A CA 1
ATOM 4898 C C . ILE A 1 690 ? 27.189 -31.050 -17.266 1.00 22.62 690 ILE A C 1
ATOM 4899 O O . ILE A 1 690 ? 26.558 -30.022 -17.513 1.00 22.47 690 ILE A O 1
ATOM 4904 N N . THR A 1 691 ? 28.205 -31.100 -16.428 1.00 21.64 691 THR A N 1
ATOM 4905 C CA . THR A 1 691 ? 28.641 -29.925 -15.771 1.00 22.85 691 THR A CA 1
ATOM 4906 C C . THR A 1 691 ? 29.297 -29.012 -16.815 1.00 23.54 691 THR A C 1
ATOM 4907 O O . THR A 1 691 ? 29.204 -27.789 -16.737 1.00 23.95 691 THR A O 1
ATOM 4911 N N . LYS A 1 692 ? 29.959 -29.599 -17.795 1.00 22.82 692 LYS A N 1
ATOM 4912 C CA . LYS A 1 692 ? 30.630 -28.803 -18.797 1.00 23.56 692 LYS A CA 1
ATOM 4913 C C . LYS A 1 692 ? 29.644 -28.063 -19.640 1.00 21.72 692 LYS A C 1
ATOM 4914 O O . LYS A 1 692 ? 29.787 -26.880 -19.841 1.00 21.44 692 LYS A O 1
ATOM 4920 N N . ALA A 1 693 ? 28.654 -28.762 -20.158 1.00 21.48 693 ALA A N 1
ATOM 4921 C CA . ALA A 1 693 ? 27.578 -28.112 -20.889 1.00 21.87 693 ALA A CA 1
ATOM 4922 C C . ALA A 1 693 ? 26.962 -26.945 -20.106 1.00 22.91 693 ALA A C 1
ATOM 4923 O O . ALA A 1 693 ? 26.640 -25.913 -20.661 1.00 21.92 693 ALA A O 1
ATOM 4933 N N . GLY A 1 695 ? 28.572 -25.346 -17.895 1.00 26.55 695 GLY A N 1
ATOM 4934 C CA . GLY A 1 695 ? 29.621 -24.367 -17.748 1.00 24.71 695 GLY A CA 1
ATOM 4935 C C . GLY A 1 695 ? 29.749 -24.003 -16.304 1.00 25.53 695 GLY A C 1
ATOM 4936 O O . GLY A 1 695 ? 30.032 -22.839 -15.984 1.00 25.92 695 GLY A O 1
ATOM 4937 N N . ALA A 1 696 ? 29.538 -24.985 -15.428 1.00 24.75 696 ALA A N 1
ATOM 4938 C CA . ALA A 1 696 ? 29.540 -24.708 -14.011 1.00 27.57 696 ALA A CA 1
ATOM 4939 C C . ALA A 1 696 ? 30.755 -25.367 -13.420 1.00 26.46 696 ALA A C 1
ATOM 4940 O O . ALA A 1 696 ? 31.114 -26.458 -13.847 1.00 25.14 696 ALA A O 1
ATOM 4942 N N . ALA A 1 697 ? 31.394 -24.678 -12.465 1.00 27.16 697 ALA A N 1
ATOM 4943 C CA . ALA A 1 697 ? 32.625 -25.156 -11.853 1.00 26.10 697 ALA A CA 1
ATOM 4944 C C . ALA A 1 697 ? 32.293 -26.211 -10.872 1.00 24.43 697 ALA A C 1
ATOM 4945 O O . ALA A 1 697 ? 32.912 -27.252 -10.872 1.00 24.50 697 ALA A O 1
ATOM 4947 N N . VAL A 1 698 ? 31.326 -25.935 -10.017 1.00 23.21 698 VAL A N 1
ATOM 4948 C CA . VAL A 1 698 ? 30.886 -26.933 -9.077 1.00 23.58 698 VAL A CA 1
ATOM 4949 C C . VAL A 1 698 ? 29.502 -27.255 -9.535 1.00 25.21 698 VAL A C 1
ATOM 4950 O O . VAL A 1 698 ? 28.712 -26.332 -9.772 1.00 28.06 698 VAL A O 1
ATOM 4954 N N . CYS A 1 699 ? 29.189 -28.532 -9.694 1.00 22.29 699 CYS A N 1
ATOM 4955 C CA . CYS A 1 699 ? 27.803 -28.906 -9.922 1.00 24.60 699 CYS A CA 1
ATOM 4956 C C . CYS A 1 699 ? 27.501 -30.234 -9.262 1.00 24.33 699 CYS A C 1
ATOM 4957 O O . CYS A 1 699 ? 28.378 -31.086 -9.189 1.00 23.21 699 CYS A O 1
ATOM 4960 N N . GLY A 1 700 ? 26.274 -30.398 -8.769 1.00 24.03 700 GLY A N 1
ATOM 4961 C CA . GLY A 1 700 ? 25.847 -31.658 -8.200 1.00 24.23 700 GLY A CA 1
ATOM 4962 C C . GLY A 1 700 ? 24.817 -32.233 -9.132 1.00 26.52 700 GLY A C 1
ATOM 4963 O O . GLY A 1 700 ? 23.755 -31.656 -9.282 1.00 28.31 700 GLY A O 1
ATOM 4964 N N . VAL A 1 701 ? 25.125 -33.360 -9.771 1.00 24.53 701 VAL A N 1
ATOM 4965 C CA . VAL A 1 701 ? 24.279 -33.886 -10.847 1.00 24.18 701 VAL A CA 1
ATOM 4966 C C . VAL A 1 701 ? 23.614 -35.218 -10.498 1.00 25.02 701 VAL A C 1
ATOM 4967 O O . VAL A 1 701 ? 24.259 -36.184 -10.107 1.00 24.59 701 VAL A O 1
ATOM 4971 N N . ASP A 1 702 ? 22.303 -35.257 -10.679 1.00 26.42 702 ASP A N 1
ATOM 4972 C CA . ASP A 1 702 ? 21.480 -36.357 -10.214 1.00 24.82 702 ASP A CA 1
ATOM 4973 C C . ASP A 1 702 ? 21.115 -37.215 -11.399 1.00 24.97 702 ASP A C 1
ATOM 4974 O O . ASP A 1 702 ? 20.395 -36.779 -12.290 1.00 24.99 702 ASP A O 1
ATOM 4979 N N . LEU A 1 703 ? 21.611 -38.444 -11.420 1.00 25.13 703 LEU A N 1
ATOM 4980 C CA . LEU A 1 703 ? 21.287 -39.370 -12.517 1.00 25.70 703 LEU A CA 1
ATOM 4981 C C . LEU A 1 703 ? 20.474 -40.550 -12.063 1.00 23.27 703 LEU A C 1
ATOM 4982 O O . LEU A 1 703 ? 20.587 -40.980 -10.937 1.00 21.89 703 LEU A O 1
ATOM 4987 N N . ILE A 1 704 ? 19.653 -41.063 -12.963 1.00 23.28 704 ILE A N 1
ATOM 4988 C CA . ILE A 1 704 ? 18.911 -42.302 -12.725 1.00 23.94 704 ILE A CA 1
ATOM 4989 C C . ILE A 1 704 ? 19.557 -43.436 -13.519 1.00 22.36 704 ILE A C 1
ATOM 4990 O O . ILE A 1 704 ? 19.605 -43.385 -14.746 1.00 21.92 704 ILE A O 1
ATOM 4994 N N . ILE A 1 705 ? 20.042 -44.456 -12.812 1.00 21.40 705 ILE A N 1
ATOM 4995 C CA . ILE A 1 705 ? 20.913 -45.478 -13.408 1.00 19.88 705 ILE A CA 1
ATOM 4996 C C . ILE A 1 705 ? 20.468 -46.891 -13.048 1.00 19.95 705 ILE A C 1
ATOM 4997 O O . ILE A 1 705 ? 20.574 -47.328 -11.905 1.00 19.68 705 ILE A O 1
ATOM 5002 N N . PRO A 1 706 ? 19.986 -47.626 -14.041 1.00 20.57 706 PRO A N 1
ATOM 5003 C CA . PRO A 1 706 ? 19.533 -49.002 -13.835 1.00 20.60 706 PRO A CA 1
ATOM 5004 C C . PRO A 1 706 ? 20.606 -49.909 -13.244 1.00 21.48 706 PRO A C 1
ATOM 5005 O O . PRO A 1 706 ? 20.288 -50.668 -12.355 1.00 22.29 706 PRO A O 1
ATOM 5009 N N . ASP A 1 707 ? 21.841 -49.832 -13.734 1.00 22.94 707 ASP A N 1
ATOM 5010 C CA . ASP A 1 707 ? 22.960 -50.608 -13.180 1.00 24.85 707 ASP A CA 1
ATOM 5011 C C . ASP A 1 707 ? 24.255 -49.803 -12.938 1.00 25.86 707 ASP A C 1
ATOM 5012 O O . ASP A 1 707 ? 24.828 -49.264 -13.863 1.00 26.62 707 ASP A O 1
ATOM 5017 N N . LEU A 1 708 ? 24.726 -49.733 -11.705 1.00 26.02 708 LEU A N 1
ATOM 5018 C CA . LEU A 1 708 ? 26.050 -49.186 -11.444 1.00 25.67 708 LEU A CA 1
ATOM 5019 C C . LEU A 1 708 ? 27.123 -49.786 -12.353 1.00 26.90 708 LEU A C 1
ATOM 5020 O O . LEU A 1 708 ? 27.997 -49.080 -12.852 1.00 25.69 708 LEU A O 1
ATOM 5025 N N . LYS A 1 709 ? 27.056 -51.106 -12.532 1.00 28.46 709 LYS A N 1
ATOM 5026 C CA . LYS A 1 709 ? 28.218 -51.905 -12.904 1.00 27.80 709 LYS A CA 1
ATOM 5027 C C . LYS A 1 709 ? 28.430 -51.968 -14.393 1.00 28.53 709 LYS A C 1
ATOM 5028 O O . LYS A 1 709 ? 29.565 -52.038 -14.863 1.00 27.59 709 LYS A O 1
ATOM 5031 N N . GLN A 1 710 ? 27.332 -51.963 -15.133 1.00 29.01 710 GLN A N 1
ATOM 5032 C CA . GLN A 1 710 ? 27.410 -52.070 -16.570 1.00 31.12 710 GLN A CA 1
ATOM 5033 C C . GLN A 1 710 ? 27.862 -50.731 -17.098 1.00 28.69 710 GLN A C 1
ATOM 5034 O O . GLN A 1 710 ? 27.543 -49.691 -16.531 1.00 26.36 710 GLN A O 1
ATOM 5040 N N . PRO A 1 711 ? 28.634 -50.760 -18.183 1.00 30.23 711 PRO A N 1
ATOM 5041 C CA . PRO A 1 711 ? 29.009 -49.566 -18.931 1.00 30.17 711 PRO A CA 1
ATOM 5042 C C . PRO A 1 711 ? 27.775 -48.783 -19.484 1.00 31.11 711 PRO A C 1
ATOM 5043 O O . PRO A 1 711 ? 26.763 -49.380 -19.863 1.00 31.47 711 PRO A O 1
ATOM 5045 N N . ALA A 1 712 ? 27.860 -47.454 -19.514 1.00 30.11 712 ALA A N 1
ATOM 5046 C CA . ALA A 1 712 ? 26.758 -46.598 -19.980 1.00 29.53 712 ALA A CA 1
ATOM 5047 C C . ALA A 1 712 ? 26.522 -46.719 -21.499 1.00 35.30 712 ALA A C 1
ATOM 5048 O O . ALA A 1 712 ? 27.452 -46.928 -22.271 1.00 38.47 712 ALA A O 1
ATOM 5050 N N . THR A 1 713 ? 25.273 -46.584 -21.924 1.00 36.91 713 THR A N 1
ATOM 5051 C CA . THR A 1 713 ? 24.943 -46.506 -23.339 1.00 33.40 713 THR A CA 1
ATOM 5052 C C . THR A 1 713 ? 24.067 -45.268 -23.467 1.00 36.75 713 THR A C 1
ATOM 5053 O O . THR A 1 713 ? 23.452 -44.860 -22.484 1.00 39.16 713 THR A O 1
ATOM 5055 N N . PRO A 1 714 ? 24.011 -44.641 -24.652 1.00 37.05 714 PRO A N 1
ATOM 5056 C CA . PRO A 1 714 ? 23.171 -43.454 -24.815 1.00 37.01 714 PRO A CA 1
ATOM 5057 C C . PRO A 1 714 ? 21.712 -43.670 -24.416 1.00 39.31 714 PRO A C 1
ATOM 5058 O O . PRO A 1 714 ? 21.192 -42.860 -23.611 1.00 37.76 714 PRO A O 1
ATOM 5062 N N . ASN A 1 715 ? 21.096 -44.747 -24.918 1.00 38.42 715 ASN A N 1
ATOM 5063 C CA . ASN A 1 715 ? 19.659 -44.985 -24.720 1.00 41.23 715 ASN A CA 1
ATOM 5064 C C . ASN A 1 715 ? 19.170 -44.878 -23.280 1.00 38.10 715 ASN A C 1
ATOM 5065 O O . ASN A 1 715 ? 19.817 -45.307 -22.326 1.00 34.02 715 ASN A O 1
ATOM 5070 N N . LEU A 1 716 ? 17.972 -44.325 -23.171 1.00 37.38 716 LEU A N 1
ATOM 5071 C CA . LEU A 1 716 ? 17.378 -44.037 -21.897 1.00 33.78 716 LEU A CA 1
ATOM 5072 C C . LEU A 1 716 ? 17.260 -45.283 -21.054 1.00 34.71 716 LEU A C 1
ATOM 5073 O O . LEU A 1 716 ? 17.427 -45.195 -19.849 1.00 32.85 716 LEU A O 1
ATOM 5078 N N . THR A 1 717 ? 16.960 -46.434 -21.672 1.00 36.49 717 THR A N 1
ATOM 5079 C CA . THR A 1 717 ? 16.905 -47.711 -20.940 1.00 36.07 717 THR A CA 1
ATOM 5080 C C . THR A 1 717 ? 18.266 -47.976 -20.285 1.00 34.93 717 THR A C 1
ATOM 5081 O O . THR A 1 717 ? 18.387 -48.499 -19.178 1.00 32.47 717 THR A O 1
ATOM 5085 N N . SER A 1 718 ? 19.318 -47.613 -20.975 1.00 36.37 718 SER A N 1
ATOM 5086 C CA . SER A 1 718 ? 20.619 -47.778 -20.364 1.00 38.48 718 SER A CA 1
ATOM 5087 C C . SER A 1 718 ? 20.806 -46.689 -19.335 1.00 32.33 718 SER A C 1
ATOM 5088 O O . SER A 1 718 ? 21.436 -46.884 -18.308 1.00 28.56 718 SER A O 1
ATOM 5090 N N . TRP A 1 719 ? 20.272 -45.516 -19.628 1.00 34.19 719 TRP A N 1
ATOM 5091 C CA . TRP A 1 719 ? 20.854 -44.350 -19.017 1.00 34.14 719 TRP A CA 1
ATOM 5092 C C . TRP A 1 719 ? 19.954 -43.147 -18.924 1.00 31.25 719 TRP A C 1
ATOM 5093 O O . TRP A 1 719 ? 19.152 -42.966 -19.770 1.00 32.38 719 TRP A O 1
ATOM 5104 N N . GLY A 1 720 ? 20.110 -42.302 -17.918 1.00 27.40 720 GLY A N 1
ATOM 5105 C CA . GLY A 1 720 ? 19.243 -41.148 -17.762 1.00 27.32 720 GLY A CA 1
ATOM 5106 C C . GLY A 1 720 ? 19.676 -40.072 -16.775 1.00 29.22 720 GLY A C 1
ATOM 5107 O O . GLY A 1 720 ? 20.427 -40.305 -15.835 1.00 30.91 720 GLY A O 1
ATOM 5108 N N . VAL A 1 721 ? 19.179 -38.862 -16.965 1.00 29.35 721 VAL A N 1
ATOM 5109 C CA . VAL A 1 721 ? 19.537 -37.762 -16.075 1.00 27.95 721 VAL A CA 1
ATOM 5110 C C . VAL A 1 721 ? 18.282 -37.204 -15.391 1.00 29.11 721 VAL A C 1
ATOM 5111 O O . VAL A 1 721 ? 17.293 -36.837 -16.051 1.00 27.22 721 VAL A O 1
ATOM 5115 N N . ILE A 1 722 ? 18.318 -37.161 -14.060 1.00 30.22 722 ILE A N 1
ATOM 5116 C CA . ILE A 1 722 ? 17.165 -36.701 -13.281 1.00 29.66 722 ILE A CA 1
ATOM 5117 C C . ILE A 1 722 ? 17.121 -35.166 -13.242 1.00 27.63 722 ILE A C 1
ATOM 5118 O O . ILE A 1 722 ? 16.109 -34.569 -13.575 1.00 27.36 722 ILE A O 1
ATOM 5122 N N . GLU A 1 723 ? 18.228 -34.532 -12.866 1.00 29.16 723 GLU A N 1
ATOM 5123 C CA . GLU A 1 723 ? 18.247 -33.084 -12.658 1.00 31.57 723 GLU A CA 1
ATOM 5124 C C . GLU A 1 723 ? 19.646 -32.527 -12.325 1.00 29.79 723 GLU A C 1
ATOM 5125 O O . GLU A 1 723 ? 20.542 -33.257 -11.926 1.00 26.92 723 GLU A O 1
ATOM 5131 N N . ALA A 1 724 ? 19.801 -31.210 -12.501 1.00 34.04 724 ALA A N 1
ATOM 5132 C CA . ALA A 1 724 ? 21.072 -30.490 -12.305 1.00 31.81 724 ALA A CA 1
ATOM 5133 C C . ALA A 1 724 ? 20.964 -29.414 -11.244 1.00 33.50 724 ALA A C 1
ATOM 5134 O O . ALA A 1 724 ? 20.197 -28.462 -11.400 1.00 34.62 724 ALA A O 1
ATOM 5136 N N A ASN A 1 725 ? 21.733 -29.565 -10.174 0.30 32.92 725 ASN A N 1
ATOM 5137 N N B ASN A 1 725 ? 21.770 -29.557 -10.210 0.70 32.72 725 ASN A N 1
ATOM 5138 C CA A ASN A 1 725 ? 21.611 -28.744 -8.972 0.30 33.26 725 ASN A CA 1
ATOM 5139 C CA B ASN A 1 725 ? 21.658 -28.741 -9.025 0.70 33.49 725 ASN A CA 1
ATOM 5140 C C A ASN A 1 725 ? 22.817 -27.786 -8.880 0.30 34.49 725 ASN A C 1
ATOM 5141 C C B ASN A 1 725 ? 22.845 -27.768 -8.909 0.70 33.86 725 ASN A C 1
ATOM 5142 O O A ASN A 1 725 ? 23.962 -28.228 -8.989 0.30 32.08 725 ASN A O 1
ATOM 5143 O O B ASN A 1 725 ? 24.001 -28.177 -9.009 0.70 31.95 725 ASN A O 1
ATOM 5152 N N . PHE A 1 726 ? 22.584 -26.488 -8.707 1.00 32.12 726 PHE A N 1
ATOM 5153 C CA . PHE A 1 726 ? 23.678 -25.539 -8.568 1.00 31.68 726 PHE A CA 1
ATOM 5154 C C . PHE A 1 726 ? 24.073 -25.209 -7.134 1.00 31.59 726 PHE A C 1
ATOM 5155 O O . PHE A 1 726 ? 24.880 -24.325 -6.902 1.00 32.27 726 PHE A O 1
ATOM 5163 N N . ASN A 1 727 ? 23.540 -25.893 -6.152 1.00 31.61 727 ASN A N 1
ATOM 5164 C CA . ASN A 1 727 ? 24.154 -25.760 -4.842 1.00 32.94 727 ASN A CA 1
ATOM 5165 C C . ASN A 1 727 ? 24.267 -27.086 -4.067 1.00 33.56 727 ASN A C 1
ATOM 5166 O O . ASN A 1 727 ? 23.539 -27.345 -3.111 1.00 37.97 727 ASN A O 1
ATOM 5171 N N . PRO A 1 728 ? 25.211 -27.928 -4.473 1.00 30.13 728 PRO A N 1
ATOM 5172 C CA . PRO A 1 728 ? 25.248 -29.303 -3.971 1.00 29.73 728 PRO A CA 1
ATOM 5173 C C . PRO A 1 728 ? 25.412 -29.474 -2.458 1.00 27.44 728 PRO A C 1
ATOM 5174 O O . PRO A 1 728 ? 26.077 -28.694 -1.822 1.00 28.37 728 PRO A O 1
ATOM 5209 N N . HIS A 1 733 ? 27.720 -35.660 1.830 1.00 28.22 733 HIS A N 1
ATOM 5210 C CA . HIS A 1 733 ? 28.866 -36.269 1.187 1.00 26.88 733 HIS A CA 1
ATOM 5211 C C . HIS A 1 733 ? 29.974 -36.445 2.159 1.00 28.21 733 HIS A C 1
ATOM 5212 O O . HIS A 1 733 ? 30.687 -37.434 2.129 1.00 29.38 733 HIS A O 1
ATOM 5219 N N . ILE A 1 734 ? 30.128 -35.467 3.023 1.00 28.47 734 ILE A N 1
ATOM 5220 C CA . ILE A 1 734 ? 31.183 -35.517 3.992 1.00 30.58 734 ILE A CA 1
ATOM 5221 C C . ILE A 1 734 ? 30.921 -36.607 4.997 1.00 31.03 734 ILE A C 1
ATOM 5222 O O . ILE A 1 734 ? 31.847 -37.235 5.500 1.00 32.59 734 ILE A O 1
ATOM 5227 N N . PHE A 1 735 ? 29.662 -36.819 5.315 1.00 29.32 735 PHE A N 1
ATOM 5228 C CA . PHE A 1 735 ? 29.339 -37.862 6.245 1.00 31.71 735 PHE A CA 1
ATOM 5229 C C . PHE A 1 735 ? 28.280 -38.798 5.705 1.00 31.71 735 PHE A C 1
ATOM 5230 O O . PHE A 1 735 ? 27.082 -38.527 5.824 1.00 31.03 735 PHE A O 1
ATOM 5238 N N . PRO A 1 736 ? 28.707 -39.930 5.147 1.00 30.31 736 PRO A N 1
ATOM 5239 C CA . PRO A 1 736 ? 27.651 -40.893 4.837 1.00 30.79 736 PRO A CA 1
ATOM 5240 C C . PRO A 1 736 ? 27.303 -41.721 6.081 1.00 29.51 736 PRO A C 1
ATOM 5241 O O . PRO A 1 736 ? 28.157 -41.869 6.945 1.00 29.89 736 PRO A O 1
ATOM 5245 N N . TYR A 1 737 ? 26.078 -42.231 6.179 1.00 26.29 737 TYR A N 1
ATOM 5246 C CA . TYR A 1 737 ? 25.773 -43.182 7.213 1.00 24.31 737 TYR A CA 1
ATOM 5247 C C . TYR A 1 737 ? 26.733 -44.339 7.098 1.00 25.65 737 TYR A C 1
ATOM 5248 O O . TYR A 1 737 ? 27.342 -44.729 8.082 1.00 26.79 737 TYR A O 1
ATOM 5257 N N . ALA A 1 738 ? 26.845 -44.904 5.899 1.00 26.32 738 ALA A N 1
ATOM 5258 C CA . ALA A 1 738 ? 27.568 -46.158 5.720 1.00 27.42 738 ALA A CA 1
ATOM 5259 C C . ALA A 1 738 ? 28.687 -46.043 4.737 1.00 31.48 738 ALA A C 1
ATOM 5260 O O . ALA A 1 738 ? 29.394 -47.015 4.510 1.00 37.09 738 ALA A O 1
ATOM 5262 N N . GLY A 1 739 ? 28.873 -44.873 4.158 1.00 31.48 739 GLY A N 1
ATOM 5263 C CA . GLY A 1 739 ? 29.923 -44.701 3.170 1.00 34.46 739 GLY A CA 1
ATOM 5264 C C . GLY A 1 739 ? 31.339 -44.485 3.680 1.00 33.56 739 GLY A C 1
ATOM 5265 O O . GLY A 1 739 ? 31.660 -44.595 4.862 1.00 30.57 739 GLY A O 1
ATOM 5266 N N . LYS A 1 740 ? 32.201 -44.184 2.728 1.00 35.82 740 LYS A N 1
ATOM 5267 C CA . LYS A 1 740 ? 33.525 -43.677 3.024 1.00 41.59 740 LYS A CA 1
ATOM 5268 C C . LYS A 1 740 ? 33.429 -42.160 2.940 1.00 39.66 740 LYS A C 1
ATOM 5269 O O . LYS A 1 740 ? 32.995 -41.629 1.911 1.00 37.38 740 LYS A O 1
ATOM 5273 N N . SER A 1 741 ? 33.797 -41.457 4.013 1.00 40.02 741 SER A N 1
ATOM 5274 C CA . SER A 1 741 ? 33.640 -39.997 4.018 1.00 35.44 741 SER A CA 1
ATOM 5275 C C . SER A 1 741 ? 34.446 -39.402 2.908 1.00 34.23 741 SER A C 1
ATOM 5276 O O . SER A 1 741 ? 35.607 -39.730 2.716 1.00 37.58 741 SER A O 1
ATOM 5278 N N . ARG A 1 742 ? 33.815 -38.528 2.159 1.00 33.27 742 ARG A N 1
ATOM 5279 C CA . ARG A 1 742 ? 34.519 -37.757 1.158 1.00 32.75 742 ARG A CA 1
ATOM 5280 C C . ARG A 1 742 ? 34.317 -36.307 1.569 1.00 31.44 742 ARG A C 1
ATOM 5281 O O . ARG A 1 742 ? 33.192 -35.852 1.742 1.00 30.55 742 ARG A O 1
ATOM 5289 N N . ARG A 1 743 ? 35.407 -35.599 1.801 1.00 30.35 743 ARG A N 1
ATOM 5290 C CA . ARG A 1 743 ? 35.300 -34.222 2.246 1.00 32.56 743 ARG A CA 1
ATOM 5291 C C . ARG A 1 743 ? 35.413 -33.405 1.019 1.00 34.40 743 ARG A C 1
ATOM 5292 O O . ARG A 1 743 ? 36.346 -33.612 0.266 1.00 43.47 743 ARG A O 1
ATOM 5300 N N . LEU A 1 744 ? 34.504 -32.482 0.775 1.00 29.64 744 LEU A N 1
ATOM 5301 C CA . LEU A 1 744 ? 34.592 -31.733 -0.468 1.00 28.89 744 LEU A CA 1
ATOM 5302 C C . LEU A 1 744 ? 34.937 -30.291 -0.180 1.00 27.03 744 LEU A C 1
ATOM 5303 O O . LEU A 1 744 ? 35.211 -29.513 -1.080 1.00 25.68 744 LEU A O 1
ATOM 5308 N N . THR A 1 745 ? 34.902 -29.944 1.095 1.00 27.02 745 THR A N 1
ATOM 5309 C CA . THR A 1 745 ? 35.148 -28.577 1.513 1.00 25.90 745 THR A CA 1
ATOM 5310 C C . THR A 1 745 ? 36.637 -28.248 1.293 1.00 25.01 745 THR A C 1
ATOM 5311 O O . THR A 1 745 ? 37.040 -27.114 1.043 1.00 22.50 745 THR A O 1
ATOM 5315 N N . GLN A 1 746 ? 37.452 -29.284 1.364 1.00 28.70 746 GLN A N 1
ATOM 5316 C CA . GLN A 1 746 ? 38.856 -29.130 1.129 1.00 28.02 746 GLN A CA 1
ATOM 5317 C C . GLN A 1 746 ? 39.045 -29.009 -0.361 1.00 25.94 746 GLN A C 1
ATOM 5318 O O . GLN A 1 746 ? 39.840 -28.235 -0.842 1.00 24.55 746 GLN A O 1
ATOM 5324 N N . ASN A 1 747 ? 38.321 -29.798 -1.117 1.00 26.78 747 ASN A N 1
ATOM 5325 C CA . ASN A 1 747 ? 38.508 -29.709 -2.541 1.00 28.43 747 ASN A CA 1
ATOM 5326 C C . ASN A 1 747 ? 38.166 -28.297 -2.983 1.00 24.49 747 ASN A C 1
ATOM 5327 O O . ASN A 1 747 ? 38.800 -27.734 -3.848 1.00 23.65 747 ASN A O 1
ATOM 5332 N N . VAL A 1 748 ? 37.152 -27.738 -2.353 1.00 24.19 748 VAL A N 1
ATOM 5333 C CA . VAL A 1 748 ? 36.633 -26.421 -2.696 1.00 23.43 748 VAL A CA 1
ATOM 5334 C C . VAL A 1 748 ? 37.650 -25.361 -2.361 1.00 22.56 748 VAL A C 1
ATOM 5335 O O . VAL A 1 748 ? 37.965 -24.514 -3.189 1.00 22.49 748 VAL A O 1
ATOM 5339 N N . ILE A 1 749 ? 38.186 -25.420 -1.151 1.00 22.35 749 ILE A N 1
ATOM 5340 C CA . ILE A 1 749 ? 39.190 -24.441 -0.729 1.00 21.80 749 ILE A CA 1
ATOM 5341 C C . ILE A 1 749 ? 40.411 -24.396 -1.658 1.00 22.23 749 ILE A C 1
ATOM 5342 O O . ILE A 1 749 ? 40.739 -23.344 -2.175 1.00 21.88 749 ILE A O 1
ATOM 5347 N N . LYS A 1 750 ? 41.083 -25.537 -1.831 1.00 22.31 750 LYS A N 1
ATOM 5348 C CA . LYS A 1 750 ? 42.172 -25.694 -2.784 1.00 20.95 750 LYS A CA 1
ATOM 5349 C C . LYS A 1 750 ? 41.818 -25.050 -4.114 1.00 21.95 750 LYS A C 1
ATOM 5350 O O . LYS A 1 750 ? 42.527 -24.203 -4.601 1.00 23.24 750 LYS A O 1
ATOM 5360 N N . LEU A 1 752 ? 39.974 -22.884 -4.605 1.00 21.74 752 LEU A N 1
ATOM 5361 C CA . LEU A 1 752 ? 39.832 -21.435 -4.387 1.00 22.28 752 LEU A CA 1
ATOM 5362 C C . LEU A 1 752 ? 41.188 -20.759 -4.287 1.00 23.23 752 LEU A C 1
ATOM 5363 O O . LEU A 1 752 ? 41.424 -19.718 -4.897 1.00 25.40 752 LEU A O 1
ATOM 5368 N N . PHE A 1 753 ? 42.068 -21.372 -3.509 1.00 22.79 753 PHE A N 1
ATOM 5369 C CA . PHE A 1 753 ? 43.392 -20.857 -3.253 1.00 24.76 753 PHE A CA 1
ATOM 5370 C C . PHE A 1 753 ? 44.369 -21.944 -3.592 1.00 24.66 753 PHE A C 1
ATOM 5371 O O . PHE A 1 753 ? 44.886 -22.633 -2.714 1.00 24.50 753 PHE A O 1
ATOM 5379 N N . PRO A 1 754 ? 44.612 -22.119 -4.889 1.00 25.10 754 PRO A N 1
ATOM 5380 C CA . PRO A 1 754 ? 45.531 -23.169 -5.321 1.00 26.78 754 PRO A CA 1
ATOM 5381 C C . PRO A 1 754 ? 46.944 -22.790 -4.928 1.00 30.09 754 PRO A C 1
ATOM 5382 O O . PRO A 1 754 ? 47.778 -23.669 -4.687 1.00 34.27 754 PRO A O 1
ATOM 5386 N N . GLU A 1 755 ? 47.207 -21.493 -4.836 1.00 27.48 755 GLU A N 1
ATOM 5387 C CA . GLU A 1 755 ? 48.537 -21.050 -4.498 1.00 29.01 755 GLU A CA 1
ATOM 5388 C C . GLU A 1 755 ? 48.930 -21.552 -3.112 1.00 31.17 755 GLU A C 1
ATOM 5389 O O . GLU A 1 755 ? 50.092 -21.782 -2.815 1.00 35.87 755 GLU A O 1
ATOM 5395 N N . LEU A 1 756 ? 47.948 -21.742 -2.262 1.00 30.81 756 LEU A N 1
ATOM 5396 C CA . LEU A 1 756 ? 48.209 -22.191 -0.912 1.00 33.32 756 LEU A CA 1
ATOM 5397 C C . LEU A 1 756 ? 49.274 -23.284 -0.865 1.00 35.28 756 LEU A C 1
ATOM 5398 O O . LEU A 1 756 ? 48.960 -24.479 -0.840 1.00 35.73 756 LEU A O 1
ATOM 5403 N N . LYS B 1 2 ? 10.536 -43.470 -54.204 1.00 48.04 2 LYS B N 1
ATOM 5404 C CA . LYS B 1 2 ? 9.784 -44.286 -53.284 1.00 44.18 2 LYS B CA 1
ATOM 5405 C C . LYS B 1 2 ? 8.467 -43.620 -53.127 1.00 48.68 2 LYS B C 1
ATOM 5406 O O . LYS B 1 2 ? 8.385 -42.667 -52.363 1.00 49.37 2 LYS B O 1
ATOM 5408 N N . ILE B 1 3 ? 7.454 -44.083 -53.868 1.00 54.88 3 ILE B N 1
ATOM 5409 C CA . ILE B 1 3 ? 6.091 -43.519 -53.779 1.00 57.34 3 ILE B CA 1
ATOM 5410 C C . ILE B 1 3 ? 5.054 -44.582 -53.367 1.00 56.24 3 ILE B C 1
ATOM 5411 O O . ILE B 1 3 ? 4.852 -45.604 -54.034 1.00 52.45 3 ILE B O 1
ATOM 5413 N N . GLN B 1 4 ? 4.420 -44.291 -52.236 1.00 57.75 4 GLN B N 1
ATOM 5414 C CA . GLN B 1 4 ? 3.427 -45.133 -51.606 1.00 55.58 4 GLN B CA 1
ATOM 5415 C C . GLN B 1 4 ? 2.883 -44.320 -50.407 1.00 58.54 4 GLN B C 1
ATOM 5416 O O . GLN B 1 4 ? 3.571 -43.413 -49.881 1.00 53.60 4 GLN B O 1
ATOM 5422 N N . HIS B 1 5 ? 1.648 -44.604 -49.989 1.00 57.85 5 HIS B N 1
ATOM 5423 C CA . HIS B 1 5 ? 1.135 -43.962 -48.778 1.00 54.71 5 HIS B CA 1
ATOM 5424 C C . HIS B 1 5 ? 0.319 -44.881 -47.857 1.00 55.23 5 HIS B C 1
ATOM 5425 O O . HIS B 1 5 ? -0.890 -44.733 -47.666 1.00 52.57 5 HIS B O 1
ATOM 5432 N N . ILE B 1 6 ? 1.048 -45.828 -47.273 1.00 54.44 6 ILE B N 1
ATOM 5433 C CA . ILE B 1 6 ? 0.581 -46.621 -46.158 1.00 52.81 6 ILE B CA 1
ATOM 5434 C C . ILE B 1 6 ? 0.568 -45.751 -44.909 1.00 53.35 6 ILE B C 1
ATOM 5435 O O . ILE B 1 6 ? 0.090 -46.150 -43.862 1.00 53.04 6 ILE B O 1
ATOM 5437 N N . ILE B 1 7 ? 1.129 -44.557 -45.038 1.00 57.06 7 ILE B N 1
ATOM 5438 C CA . ILE B 1 7 ? 1.114 -43.564 -43.977 1.00 58.61 7 ILE B CA 1
ATOM 5439 C C . ILE B 1 7 ? -0.318 -43.410 -43.508 1.00 57.48 7 ILE B C 1
ATOM 5440 O O . ILE B 1 7 ? -0.606 -43.393 -42.313 1.00 58.99 7 ILE B O 1
ATOM 5442 N N . HIS B 1 8 ? -1.221 -43.300 -44.463 1.00 56.18 8 HIS B N 1
ATOM 5443 C CA . HIS B 1 8 ? -2.626 -43.170 -44.135 1.00 62.05 8 HIS B CA 1
ATOM 5444 C C . HIS B 1 8 ? -3.115 -44.433 -43.429 1.00 60.69 8 HIS B C 1
ATOM 5445 O O . HIS B 1 8 ? -3.933 -44.363 -42.516 1.00 59.52 8 HIS B O 1
ATOM 5447 N N . GLU B 1 9 ? -2.607 -45.588 -43.847 1.00 58.83 9 GLU B N 1
ATOM 5448 C CA . GLU B 1 9 ? -2.987 -46.842 -43.203 1.00 60.41 9 GLU B CA 1
ATOM 5449 C C . GLU B 1 9 ? -2.469 -46.922 -41.748 1.00 61.90 9 GLU B C 1
ATOM 5450 O O . GLU B 1 9 ? -3.048 -47.638 -40.930 1.00 63.60 9 GLU B O 1
ATOM 5452 N N . ASN B 1 10 ? -1.388 -46.197 -41.438 1.00 59.99 10 ASN B N 1
ATOM 5453 C CA . ASN B 1 10 ? -0.859 -46.103 -40.074 1.00 53.58 10 ASN B CA 1
ATOM 5454 C C . ASN B 1 10 ? -1.145 -44.762 -39.402 1.00 53.44 10 ASN B C 1
ATOM 5455 O O . ASN B 1 10 ? -0.664 -44.514 -38.305 1.00 52.22 10 ASN B O 1
ATOM 5460 N N . GLN B 1 11 ? -1.898 -43.897 -40.081 1.00 57.68 11 GLN B N 1
ATOM 5461 C CA . GLN B 1 11 ? -2.386 -42.614 -39.530 1.00 61.02 11 GLN B CA 1
ATOM 5462 C C . GLN B 1 11 ? -1.294 -41.611 -39.092 1.00 55.13 11 GLN B C 1
ATOM 5463 O O . GLN B 1 11 ? -1.449 -40.916 -38.081 1.00 53.62 11 GLN B O 1
ATOM 5465 N N . LEU B 1 12 ? -0.206 -41.521 -39.855 1.00 52.92 12 LEU B N 1
ATOM 5466 C CA . LEU B 1 12 ? 0.923 -40.669 -39.470 1.00 51.74 12 LEU B CA 1
ATOM 5467 C C . LEU B 1 12 ? 0.757 -39.252 -40.029 1.00 47.42 12 LEU B C 1
ATOM 5468 O O . LEU B 1 12 ? 1.644 -38.686 -40.669 1.00 42.74 12 LEU B O 1
ATOM 5473 N N . GLY B 1 13 ? -0.398 -38.674 -39.759 1.00 46.18 13 GLY B N 1
ATOM 5474 C CA . GLY B 1 13 ? -0.720 -37.392 -40.320 1.00 42.47 13 GLY B CA 1
ATOM 5475 C C . GLY B 1 13 ? 0.155 -36.308 -39.757 1.00 42.30 13 GLY B C 1
ATOM 5476 O O . GLY B 1 13 ? 0.635 -35.455 -40.484 1.00 46.45 13 GLY B O 1
ATOM 5477 N N . LEU B 1 14 ? 0.370 -36.304 -38.457 1.00 39.44 14 LEU B N 1
ATOM 5478 C CA . LEU B 1 14 ? 1.042 -35.156 -37.900 1.00 42.12 14 LEU B CA 1
ATOM 5479 C C . LEU B 1 14 ? 2.490 -35.105 -38.427 1.00 42.24 14 LEU B C 1
ATOM 5480 O O . LEU B 1 14 ? 3.053 -34.009 -38.576 1.00 42.94 14 LEU B O 1
ATOM 5482 N N . LEU B 1 15 ? 3.060 -36.275 -38.752 1.00 38.99 15 LEU B N 1
ATOM 5483 C CA . LEU B 1 15 ? 4.472 -36.389 -39.138 1.00 37.80 15 LEU B CA 1
ATOM 5484 C C . LEU B 1 15 ? 4.795 -35.846 -40.535 1.00 39.82 15 LEU B C 1
ATOM 5485 O O . LEU B 1 15 ? 5.867 -35.256 -40.732 1.00 37.78 15 LEU B O 1
ATOM 5490 N N . PHE B 1 16 ? 3.892 -36.061 -41.502 1.00 40.78 16 PHE B N 1
ATOM 5491 C CA . PHE B 1 16 ? 4.077 -35.573 -42.884 1.00 38.10 16 PHE B CA 1
ATOM 5492 C C . PHE B 1 16 ? 4.131 -34.055 -42.890 1.00 35.82 16 PHE B C 1
ATOM 5493 O O . PHE B 1 16 ? 4.853 -33.421 -43.661 1.00 34.81 16 PHE B O 1
ATOM 5495 N N . GLN B 1 17 ? 3.338 -33.476 -42.011 1.00 37.89 17 GLN B N 1
ATOM 5496 C CA . GLN B 1 17 ? 3.399 -32.058 -41.767 1.00 39.29 17 GLN B CA 1
ATOM 5497 C C . GLN B 1 17 ? 4.730 -31.674 -41.105 1.00 33.68 17 GLN B C 1
ATOM 5498 O O . GLN B 1 17 ? 5.361 -30.717 -41.506 1.00 32.64 17 GLN B O 1
ATOM 5504 N N . GLN B 1 18 ? 5.155 -32.414 -40.096 1.00 32.38 18 GLN B N 1
ATOM 5505 C CA . GLN B 1 18 ? 6.413 -32.120 -39.443 1.00 33.53 18 GLN B CA 1
ATOM 5506 C C . GLN B 1 18 ? 7.508 -31.977 -40.495 1.00 29.85 18 GLN B C 1
ATOM 5507 O O . GLN B 1 18 ? 7.481 -32.657 -41.492 1.00 32.23 18 GLN B O 1
ATOM 5513 N N . GLY B 1 19 ? 8.472 -31.103 -40.273 1.00 25.72 19 GLY B N 1
ATOM 5514 C CA . GLY B 1 19 ? 9.550 -30.922 -41.214 1.00 26.54 19 GLY B CA 1
ATOM 5515 C C . GLY B 1 19 ? 10.472 -29.824 -40.724 1.00 29.53 19 GLY B C 1
ATOM 5516 O O . GLY B 1 19 ? 10.527 -29.574 -39.533 1.00 30.29 19 GLY B O 1
ATOM 5517 N N . SER B 1 20 ? 11.206 -29.181 -41.638 1.00 31.92 20 SER B N 1
ATOM 5518 C CA . SER B 1 20 ? 12.011 -27.978 -41.354 1.00 29.72 20 SER B CA 1
ATOM 5519 C C . SER B 1 20 ? 11.938 -27.022 -42.546 1.00 31.26 20 SER B C 1
ATOM 5520 O O . SER B 1 20 ? 11.784 -27.467 -43.674 1.00 33.44 20 SER B O 1
ATOM 5523 N N . PHE B 1 21 ? 12.051 -25.717 -42.325 1.00 29.97 21 PHE B N 1
ATOM 5524 C CA . PHE B 1 21 ? 11.932 -24.778 -43.440 1.00 27.92 21 PHE B CA 1
ATOM 5525 C C . PHE B 1 21 ? 12.980 -23.703 -43.461 1.00 27.63 21 PHE B C 1
ATOM 5526 O O . PHE B 1 21 ? 13.070 -22.896 -42.536 1.00 27.91 21 PHE B O 1
ATOM 5534 N N . GLY B 1 22 ? 13.747 -23.685 -44.543 1.00 28.32 22 GLY B N 1
ATOM 5535 C CA . GLY B 1 22 ? 14.791 -22.698 -44.750 1.00 31.00 22 GLY B CA 1
ATOM 5536 C C . GLY B 1 22 ? 14.299 -21.648 -45.733 1.00 31.18 22 GLY B C 1
ATOM 5537 O O . GLY B 1 22 ? 13.315 -21.895 -46.415 1.00 32.28 22 GLY B O 1
ATOM 5538 N N . LEU B 1 23 ? 14.941 -20.486 -45.805 1.00 29.35 23 LEU B N 1
ATOM 5539 C CA . LEU B 1 23 ? 14.390 -19.425 -46.624 1.00 30.87 23 LEU B CA 1
ATOM 5540 C C . LEU B 1 23 ? 15.341 -18.307 -46.912 1.00 34.83 23 LEU B C 1
ATOM 5541 O O . LEU B 1 23 ? 15.871 -17.683 -45.993 1.00 33.15 23 LEU B O 1
ATOM 5546 N N . GLU B 1 24 ? 15.507 -18.023 -48.199 1.00 36.84 24 GLU B N 1
ATOM 5547 C CA . GLU B 1 24 ? 16.387 -16.958 -48.640 1.00 40.43 24 GLU B CA 1
ATOM 5548 C C . GLU B 1 24 ? 15.600 -16.032 -49.565 1.00 43.68 24 GLU B C 1
ATOM 5549 O O . GLU B 1 24 ? 14.799 -16.496 -50.376 1.00 44.57 24 GLU B O 1
ATOM 5555 N N . LYS B 1 25 ? 15.821 -14.727 -49.430 1.00 41.85 25 LYS B N 1
ATOM 5556 C CA . LYS B 1 25 ? 15.144 -13.734 -50.249 1.00 42.19 25 LYS B CA 1
ATOM 5557 C C . LYS B 1 25 ? 16.140 -12.713 -50.776 1.00 46.13 25 LYS B C 1
ATOM 5558 O O . LYS B 1 25 ? 16.890 -12.105 -50.013 1.00 44.36 25 LYS B O 1
ATOM 5564 N N . GLU B 1 26 ? 16.126 -12.499 -52.084 1.00 48.71 26 GLU B N 1
ATOM 5565 C CA . GLU B 1 26 ? 17.011 -11.523 -52.698 1.00 48.87 26 GLU B CA 1
ATOM 5566 C C . GLU B 1 26 ? 16.214 -10.279 -53.040 1.00 50.02 26 GLU B C 1
ATOM 5567 O O . GLU B 1 26 ? 15.178 -10.351 -53.695 1.00 53.11 26 GLU B O 1
ATOM 5573 N N . SER B 1 27 ? 16.689 -9.141 -52.568 1.00 47.24 27 SER B N 1
ATOM 5574 C CA . SER B 1 27 ? 16.045 -7.877 -52.838 1.00 48.10 27 SER B CA 1
ATOM 5575 C C . SER B 1 27 ? 17.132 -6.947 -53.299 1.00 52.84 27 SER B C 1
ATOM 5576 O O . SER B 1 27 ? 18.291 -7.148 -52.947 1.00 55.15 27 SER B O 1
ATOM 5579 N N . GLN B 1 28 ? 16.792 -5.926 -54.073 1.00 51.81 28 GLN B N 1
ATOM 5580 C CA . GLN B 1 28 ? 17.827 -5.042 -54.576 1.00 51.17 28 GLN B CA 1
ATOM 5581 C C . GLN B 1 28 ? 17.833 -3.764 -53.752 1.00 49.79 28 GLN B C 1
ATOM 5582 O O . GLN B 1 28 ? 16.784 -3.149 -53.596 1.00 52.00 28 GLN B O 1
ATOM 5585 N N . ARG B 1 29 ? 18.985 -3.392 -53.190 1.00 47.53 29 ARG B N 1
ATOM 5586 C CA . ARG B 1 29 ? 19.126 -2.098 -52.502 1.00 51.17 29 ARG B CA 1
ATOM 5587 C C . ARG B 1 29 ? 18.878 -0.970 -53.498 1.00 52.88 29 ARG B C 1
ATOM 5588 O O . ARG B 1 29 ? 19.489 -0.932 -54.545 1.00 55.12 29 ARG B O 1
ATOM 5596 N N . VAL B 1 30 ? 18.006 -0.034 -53.176 1.00 54.41 30 VAL B N 1
ATOM 5597 C CA . VAL B 1 30 ? 17.618 0.985 -54.146 1.00 55.97 30 VAL B CA 1
ATOM 5598 C C . VAL B 1 30 ? 17.258 2.347 -53.548 1.00 58.09 30 VAL B C 1
ATOM 5599 O O . VAL B 1 30 ? 16.844 2.452 -52.399 1.00 58.51 30 VAL B O 1
ATOM 5603 N N . THR B 1 31 ? 17.364 3.383 -54.370 1.00 58.31 31 THR B N 1
ATOM 5604 C CA . THR B 1 31 ? 17.002 4.745 -53.980 1.00 56.84 31 THR B CA 1
ATOM 5605 C C . THR B 1 31 ? 15.491 4.958 -53.994 1.00 56.38 31 THR B C 1
ATOM 5606 O O . THR B 1 31 ? 14.738 4.108 -54.445 1.00 56.53 31 THR B O 1
ATOM 5609 N N . ALA B 1 32 ? 15.056 6.110 -53.508 1.00 54.23 32 ALA B N 1
ATOM 5610 C CA . ALA B 1 32 ? 13.640 6.410 -53.445 1.00 50.99 32 ALA B CA 1
ATOM 5611 C C . ALA B 1 32 ? 13.007 6.380 -54.829 1.00 50.69 32 ALA B C 1
ATOM 5612 O O . ALA B 1 32 ? 11.856 6.016 -54.968 1.00 51.43 32 ALA B O 1
ATOM 5614 N N . ASP B 1 33 ? 13.756 6.780 -55.850 1.00 53.54 33 ASP B N 1
ATOM 5615 C CA . ASP B 1 33 ? 13.243 6.790 -57.220 1.00 51.09 33 ASP B CA 1
ATOM 5616 C C . ASP B 1 33 ? 12.919 5.376 -57.685 1.00 52.34 33 ASP B C 1
ATOM 5617 O O . ASP B 1 33 ? 12.128 5.186 -58.607 1.00 48.09 33 ASP B O 1
ATOM 5619 N N . GLY B 1 34 ? 13.547 4.395 -57.032 1.00 55.63 34 GLY B N 1
ATOM 5620 C CA . GLY B 1 34 ? 13.473 2.995 -57.424 1.00 53.84 34 GLY B CA 1
ATOM 5621 C C . GLY B 1 34 ? 14.722 2.541 -58.172 1.00 57.31 34 GLY B C 1
ATOM 5622 O O . GLY B 1 34 ? 14.815 1.400 -58.631 1.00 60.71 34 GLY B O 1
ATOM 5623 N N . ALA B 1 35 ? 15.690 3.449 -58.284 1.00 59.40 35 ALA B N 1
ATOM 5624 C CA . ALA B 1 35 ? 16.945 3.192 -58.983 1.00 59.25 35 ALA B CA 1
ATOM 5625 C C . ALA B 1 35 ? 17.801 2.237 -58.154 1.00 57.26 35 ALA B C 1
ATOM 5626 O O . ALA B 1 35 ? 17.637 2.170 -56.947 1.00 57.31 35 ALA B O 1
ATOM 5628 N N . ILE B 1 36 ? 18.698 1.484 -58.781 1.00 57.43 36 ILE B N 1
ATOM 5629 C CA . ILE B 1 36 ? 19.610 0.636 -58.008 1.00 53.15 36 ILE B CA 1
ATOM 5630 C C . ILE B 1 36 ? 20.531 1.514 -57.179 1.00 54.21 36 ILE B C 1
ATOM 5631 O O . ILE B 1 36 ? 20.912 2.612 -57.573 1.00 52.60 36 ILE B O 1
ATOM 5633 N N . VAL B 1 37 ? 20.874 1.022 -56.007 1.00 57.50 37 VAL B N 1
ATOM 5634 C CA . VAL B 1 37 ? 21.576 1.834 -55.040 1.00 57.92 37 VAL B CA 1
ATOM 5635 C C . VAL B 1 37 ? 22.938 2.200 -55.598 1.00 56.70 37 VAL B C 1
ATOM 5636 O O . VAL B 1 37 ? 23.369 3.337 -55.462 1.00 57.69 37 VAL B O 1
ATOM 5638 N N . THR B 1 38 ? 23.607 1.242 -56.235 1.00 54.91 38 THR B N 1
ATOM 5639 C CA . THR B 1 38 ? 24.923 1.506 -56.809 1.00 62.06 38 THR B CA 1
ATOM 5640 C C . THR B 1 38 ? 25.956 1.962 -55.748 1.00 61.76 38 THR B C 1
ATOM 5641 O O . THR B 1 38 ? 26.895 2.734 -56.037 1.00 59.10 38 THR B O 1
ATOM 5644 N N . THR B 1 39 ? 25.785 1.480 -54.523 1.00 55.29 39 THR B N 1
ATOM 5645 C CA . THR B 1 39 ? 26.709 1.816 -53.455 1.00 55.01 39 THR B CA 1
ATOM 5646 C C . THR B 1 39 ? 27.098 0.591 -52.686 1.00 55.30 39 THR B C 1
ATOM 5647 O O . THR B 1 39 ? 26.535 -0.474 -52.888 1.00 60.20 39 THR B O 1
ATOM 5651 N N . PRO B 1 40 ? 28.102 0.726 -51.830 1.00 52.36 40 PRO B N 1
ATOM 5652 C CA . PRO B 1 40 ? 28.615 -0.437 -51.106 1.00 55.16 40 PRO B CA 1
ATOM 5653 C C . PRO B 1 40 ? 27.671 -0.976 -50.031 1.00 53.77 40 PRO B C 1
ATOM 5654 O O . PRO B 1 40 ? 26.798 -0.270 -49.519 1.00 53.60 40 PRO B O 1
ATOM 5658 N N . HIS B 1 41 ? 27.851 -2.251 -49.717 1.00 51.22 41 HIS B N 1
ATOM 5659 C CA . HIS B 1 41 ? 27.229 -2.872 -48.555 1.00 49.98 41 HIS B CA 1
ATOM 5660 C C . HIS B 1 41 ? 27.555 -2.163 -47.235 1.00 46.73 41 HIS B C 1
ATOM 5661 O O . HIS B 1 41 ? 28.728 -1.977 -46.910 1.00 47.84 41 HIS B O 1
ATOM 5668 N N . PRO B 1 42 ? 26.525 -1.798 -46.460 1.00 42.75 42 PRO B N 1
ATOM 5669 C CA . PRO B 1 42 ? 26.651 -1.099 -45.171 1.00 41.93 42 PRO B CA 1
ATOM 5670 C C . PRO B 1 42 ? 27.656 -1.685 -44.186 1.00 41.76 42 PRO B C 1
ATOM 5671 O O . PRO B 1 42 ? 27.719 -2.901 -44.005 1.00 43.98 42 PRO B O 1
ATOM 5675 N N . ALA B 1 43 ? 28.418 -0.805 -43.544 1.00 41.55 43 ALA B N 1
ATOM 5676 C CA . ALA B 1 43 ? 29.542 -1.195 -42.683 1.00 44.63 43 ALA B CA 1
ATOM 5677 C C . ALA B 1 43 ? 29.043 -1.830 -41.388 1.00 43.80 43 ALA B C 1
ATOM 5678 O O . ALA B 1 43 ? 29.665 -2.722 -40.796 1.00 39.33 43 ALA B O 1
ATOM 5680 N N . VAL B 1 44 ? 27.908 -1.334 -40.943 1.00 43.23 44 VAL B N 1
ATOM 5681 C CA . VAL B 1 44 ? 27.312 -1.852 -39.750 1.00 42.44 44 VAL B CA 1
ATOM 5682 C C . VAL B 1 44 ? 27.075 -3.355 -39.891 1.00 42.18 44 VAL B C 1
ATOM 5683 O O . VAL B 1 44 ? 27.265 -4.101 -38.939 1.00 44.80 44 VAL B O 1
ATOM 5687 N N . PHE B 1 45 ? 26.655 -3.815 -41.062 1.00 41.36 45 PHE B N 1
ATOM 5688 C CA . PHE B 1 45 ? 26.312 -5.223 -41.206 1.00 39.60 45 PHE B CA 1
ATOM 5689 C C . PHE B 1 45 ? 27.544 -6.068 -40.949 1.00 41.71 45 PHE B C 1
ATOM 5690 O O . PHE B 1 45 ? 28.649 -5.679 -41.323 1.00 43.81 45 PHE B O 1
ATOM 5698 N N . GLY B 1 46 ? 27.359 -7.202 -40.273 1.00 39.06 46 GLY B N 1
ATOM 5699 C CA . GLY B 1 46 ? 28.468 -8.067 -39.912 1.00 38.05 46 GLY B CA 1
ATOM 5700 C C . GLY B 1 46 ? 29.113 -8.568 -41.182 1.00 41.12 46 GLY B C 1
ATOM 5701 O O . GLY B 1 46 ? 28.482 -8.520 -42.236 1.00 42.15 46 GLY B O 1
ATOM 5702 N N . ASN B 1 47 ? 30.342 -9.076 -41.083 1.00 44.64 47 ASN B N 1
ATOM 5703 C CA . ASN B 1 47 ? 31.131 -9.439 -42.273 1.00 45.48 47 ASN B CA 1
ATOM 5704 C C . ASN B 1 47 ? 30.385 -10.326 -43.240 1.00 45.53 47 ASN B C 1
ATOM 5705 O O . ASN B 1 47 ? 29.820 -11.352 -42.858 1.00 44.12 47 ASN B O 1
ATOM 5708 N N . ARG B 1 48 ? 30.424 -9.914 -44.500 1.00 45.90 48 ARG B N 1
ATOM 5709 C CA . ARG B 1 48 ? 29.742 -10.603 -45.570 1.00 45.26 48 ARG B CA 1
ATOM 5710 C C . ARG B 1 48 ? 30.113 -12.080 -45.534 1.00 47.11 48 ARG B C 1
ATOM 5711 O O . ARG B 1 48 ? 29.275 -12.950 -45.795 1.00 46.00 48 ARG B O 1
ATOM 5716 N N . ARG B 1 49 ? 31.369 -12.350 -45.178 1.00 47.13 49 ARG B N 1
ATOM 5717 C CA . ARG B 1 49 ? 31.875 -13.721 -45.086 1.00 49.08 49 ARG B CA 1
ATOM 5718 C C . ARG B 1 49 ? 31.161 -14.579 -44.035 1.00 47.23 49 ARG B C 1
ATOM 5719 O O . ARG B 1 49 ? 30.859 -15.747 -44.298 1.00 48.63 49 ARG B O 1
ATOM 5721 N N . TYR B 1 50 ? 30.896 -14.028 -42.852 1.00 43.27 50 TYR B N 1
ATOM 5722 C CA . TYR B 1 50 ? 30.401 -14.880 -41.778 1.00 42.61 50 TYR B CA 1
ATOM 5723 C C . TYR B 1 50 ? 29.006 -14.582 -41.292 1.00 42.56 50 TYR B C 1
ATOM 5724 O O . TYR B 1 50 ? 28.485 -15.343 -40.472 1.00 42.24 50 TYR B O 1
ATOM 5733 N N . HIS B 1 51 ? 28.394 -13.516 -41.806 1.00 41.00 51 HIS B N 1
ATOM 5734 C CA . HIS B 1 51 ? 27.072 -13.090 -41.355 1.00 36.16 51 HIS B CA 1
ATOM 5735 C C . HIS B 1 51 ? 26.073 -14.040 -41.946 1.00 34.66 51 HIS B C 1
ATOM 5736 O O . HIS B 1 51 ? 25.945 -14.118 -43.148 1.00 36.37 51 HIS B O 1
ATOM 5743 N N . PRO B 1 52 ? 25.388 -14.802 -41.097 1.00 32.84 52 PRO B N 1
ATOM 5744 C CA . PRO B 1 52 ? 24.525 -15.864 -41.604 1.00 32.07 52 PRO B CA 1
ATOM 5745 C C . PRO B 1 52 ? 23.228 -15.368 -42.152 1.00 31.93 52 PRO B C 1
ATOM 5746 O O . PRO B 1 52 ? 22.740 -15.934 -43.114 1.00 34.94 52 PRO B O 1
ATOM 5750 N N . TYR B 1 53 ? 22.671 -14.337 -41.535 1.00 32.69 53 TYR B N 1
ATOM 5751 C CA . TYR B 1 53 ? 21.330 -13.855 -41.877 1.00 32.48 53 TYR B CA 1
ATOM 5752 C C . TYR B 1 53 ? 21.295 -12.912 -43.083 1.00 33.82 53 TYR B C 1
ATOM 5753 O O . TYR B 1 53 ? 20.388 -12.981 -43.915 1.00 33.05 53 TYR B O 1
ATOM 5762 N N . ILE B 1 54 ? 22.277 -12.026 -43.188 1.00 34.55 54 ILE B N 1
ATOM 5763 C CA . ILE B 1 54 ? 22.261 -11.027 -44.247 1.00 35.91 54 ILE B CA 1
ATOM 5764 C C . ILE B 1 54 ? 23.551 -11.034 -45.035 1.00 36.24 54 ILE B C 1
ATOM 5765 O O . ILE B 1 54 ? 24.611 -10.845 -44.460 1.00 36.64 54 ILE B O 1
ATOM 5770 N N . GLN B 1 55 ? 23.443 -11.242 -46.348 1.00 39.53 55 GLN B N 1
ATOM 5771 C CA . GLN B 1 55 ? 24.605 -11.335 -47.232 1.00 42.00 55 GLN B CA 1
ATOM 5772 C C . GLN B 1 55 ? 24.287 -10.844 -48.629 1.00 46.09 55 GLN B C 1
ATOM 5773 O O . GLN B 1 55 ? 23.145 -10.543 -48.953 1.00 45.51 55 GLN B O 1
ATOM 5779 N N . THR B 1 56 ? 25.320 -10.764 -49.457 1.00 49.95 56 THR B N 1
ATOM 5780 C CA . THR B 1 56 ? 25.177 -10.216 -50.792 1.00 51.13 56 THR B CA 1
ATOM 5781 C C . THR B 1 56 ? 25.489 -11.287 -51.850 1.00 53.50 56 THR B C 1
ATOM 5782 O O . THR B 1 56 ? 26.541 -11.923 -51.804 1.00 50.70 56 THR B O 1
ATOM 5786 N N . ASP B 1 57 ? 24.563 -11.482 -52.791 1.00 57.59 57 ASP B N 1
ATOM 5787 C CA . ASP B 1 57 ? 24.616 -12.610 -53.735 1.00 60.17 57 ASP B CA 1
ATOM 5788 C C . ASP B 1 57 ? 25.561 -12.390 -54.920 1.00 58.37 57 ASP B C 1
ATOM 5789 O O . ASP B 1 57 ? 26.472 -13.184 -55.155 1.00 57.35 57 ASP B O 1
ATOM 5794 N N . PHE B 1 58 ? 25.331 -11.318 -55.671 1.00 60.76 58 PHE B N 1
ATOM 5795 C CA . PHE B 1 58 ? 26.154 -11.006 -56.852 1.00 63.13 58 PHE B CA 1
ATOM 5796 C C . PHE B 1 58 ? 26.581 -9.536 -56.900 1.00 63.20 58 PHE B C 1
ATOM 5797 O O . PHE B 1 58 ? 27.770 -9.198 -56.762 1.00 61.43 58 PHE B O 1
ATOM 5799 N N . ALA B 1 59 ? 25.594 -8.675 -57.125 1.00 59.43 59 ALA B N 1
ATOM 5800 C CA . ALA B 1 59 ? 25.772 -7.236 -56.996 1.00 60.14 59 ALA B CA 1
ATOM 5801 C C . ALA B 1 59 ? 25.898 -6.845 -55.533 1.00 58.09 59 ALA B C 1
ATOM 5802 O O . ALA B 1 59 ? 25.094 -7.260 -54.706 1.00 55.19 59 ALA B O 1
ATOM 5804 N N . GLU B 1 60 ? 26.902 -6.043 -55.212 1.00 57.75 60 GLU B N 1
ATOM 5805 C CA . GLU B 1 60 ? 27.020 -5.535 -53.879 1.00 55.67 60 GLU B CA 1
ATOM 5806 C C . GLU B 1 60 ? 25.649 -4.980 -53.565 1.00 58.30 60 GLU B C 1
ATOM 5807 O O . GLU B 1 60 ? 25.159 -5.128 -52.438 1.00 59.49 60 GLU B O 1
ATOM 5813 N N . SER B 1 61 ? 25.017 -4.380 -54.580 1.00 58.00 61 SER B N 1
ATOM 5814 C CA . SER B 1 61 ? 23.692 -3.750 -54.440 1.00 56.49 61 SER B CA 1
ATOM 5815 C C . SER B 1 61 ? 22.575 -4.758 -54.144 1.00 58.20 61 SER B C 1
ATOM 5816 O O . SER B 1 61 ? 21.697 -4.484 -53.322 1.00 58.32 61 SER B O 1
ATOM 5818 N N . GLN B 1 62 ? 22.597 -5.916 -54.800 1.00 56.85 62 GLN B N 1
ATOM 5819 C CA . GLN B 1 62 ? 21.618 -6.970 -54.505 1.00 54.67 62 GLN B CA 1
ATOM 5820 C C . GLN B 1 62 ? 21.872 -7.694 -53.180 1.00 56.32 62 GLN B C 1
ATOM 5821 O O . GLN B 1 62 ? 22.982 -8.142 -52.915 1.00 60.00 62 GLN B O 1
ATOM 5827 N N . LEU B 1 63 ? 20.843 -7.867 -52.367 1.00 52.71 63 LEU B N 1
ATOM 5828 C CA . LEU B 1 63 ? 21.044 -8.394 -51.028 1.00 48.81 63 LEU B CA 1
ATOM 5829 C C . LEU B 1 63 ? 20.226 -9.622 -50.801 1.00 48.29 63 LEU B C 1
ATOM 5830 O O . LEU B 1 63 ? 19.158 -9.766 -51.387 1.00 49.19 63 LEU B O 1
ATOM 5835 N N . GLU B 1 64 ? 20.713 -10.496 -49.927 1.00 48.14 64 GLU B N 1
ATOM 5836 C CA . GLU B 1 64 ? 20.055 -11.770 -49.644 1.00 44.55 64 GLU B CA 1
ATOM 5837 C C . GLU B 1 64 ? 19.824 -11.993 -48.152 1.00 39.12 64 GLU B C 1
ATOM 5838 O O . GLU B 1 64 ? 20.754 -12.029 -47.352 1.00 37.29 64 GLU B O 1
ATOM 5844 N N . LEU B 1 65 ? 18.564 -12.180 -47.795 1.00 38.47 65 LEU B N 1
ATOM 5845 C CA . LEU B 1 65 ? 18.170 -12.443 -46.418 1.00 37.27 65 LEU B CA 1
ATOM 5846 C C . LEU B 1 65 ? 17.866 -13.932 -46.128 1.00 35.48 65 LEU B C 1
ATOM 5847 O O . LEU B 1 65 ? 16.952 -14.542 -46.700 1.00 32.90 65 LEU B O 1
ATOM 5852 N N . ILE B 1 66 ? 18.609 -14.498 -45.192 1.00 34.48 66 ILE B N 1
ATOM 5853 C CA . ILE B 1 66 ? 18.485 -15.906 -44.895 1.00 36.33 66 ILE B CA 1
ATOM 5854 C C . ILE B 1 66 ? 17.915 -16.202 -43.506 1.00 34.28 66 ILE B C 1
ATOM 5855 O O . ILE B 1 66 ? 18.460 -15.729 -42.493 1.00 32.95 66 ILE B O 1
ATOM 5859 N N . THR B 1 67 ? 16.841 -16.996 -43.467 1.00 30.59 67 THR B N 1
ATOM 5860 C CA . THR B 1 67 ? 16.232 -17.351 -42.211 1.00 30.23 67 THR B CA 1
ATOM 5861 C C . THR B 1 67 ? 16.785 -18.673 -41.823 1.00 30.25 67 THR B C 1
ATOM 5862 O O . THR B 1 67 ? 16.937 -19.532 -42.687 1.00 29.99 67 THR B O 1
ATOM 5866 N N . PRO B 1 68 ? 17.075 -18.839 -40.521 1.00 29.49 68 PRO B N 1
ATOM 5867 C CA . PRO B 1 68 ? 17.502 -20.125 -39.988 1.00 28.74 68 PRO B CA 1
ATOM 5868 C C . PRO B 1 68 ? 16.442 -21.156 -40.261 1.00 28.06 68 PRO B C 1
ATOM 5869 O O . PRO B 1 68 ? 15.293 -20.829 -40.555 1.00 28.40 68 PRO B O 1
ATOM 5873 N N . PRO B 1 69 ? 16.830 -22.416 -40.190 1.00 27.91 69 PRO B N 1
ATOM 5874 C CA . PRO B 1 69 ? 15.855 -23.456 -40.446 1.00 29.48 69 PRO B CA 1
ATOM 5875 C C . PRO B 1 69 ? 15.011 -23.555 -39.187 1.00 28.82 69 PRO B C 1
ATOM 5876 O O . PRO B 1 69 ? 15.581 -23.373 -38.112 1.00 29.53 69 PRO B O 1
ATOM 5880 N N . THR B 1 70 ? 13.710 -23.797 -39.292 1.00 26.14 70 THR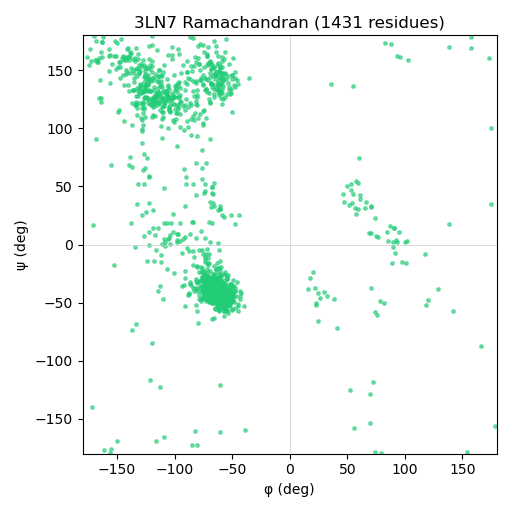 B N 1
ATOM 5881 C CA . THR B 1 70 ? 12.907 -23.922 -38.094 1.00 25.76 70 THR B CA 1
ATOM 5882 C C . THR B 1 70 ? 11.874 -25.021 -38.288 1.00 28.02 70 THR B C 1
ATOM 5883 O O . THR B 1 70 ? 11.440 -25.273 -39.405 1.00 28.82 70 THR B O 1
ATOM 5887 N N . LYS B 1 71 ? 11.503 -25.706 -37.211 1.00 28.18 71 LYS B N 1
ATOM 5888 C CA . LYS B 1 71 ? 10.521 -26.777 -37.313 1.00 25.32 71 LYS B CA 1
ATOM 5889 C C . LYS B 1 71 ? 9.142 -26.238 -37.719 1.00 28.81 71 LYS B C 1
ATOM 5890 O O . LYS B 1 71 ? 8.379 -26.954 -38.346 1.00 29.92 71 LYS B O 1
ATOM 5892 N N . LYS B 1 72 ? 8.825 -24.981 -37.389 1.00 30.30 72 LYS B N 1
ATOM 5893 C CA . LYS B 1 72 ? 7.507 -24.404 -37.725 1.00 32.23 72 LYS B CA 1
ATOM 5894 C C . LYS B 1 72 ? 7.526 -23.245 -38.727 1.00 34.23 72 LYS B C 1
ATOM 5895 O O . LYS B 1 72 ? 8.276 -22.266 -38.579 1.00 34.10 72 LYS B O 1
ATOM 5898 N N . LEU B 1 73 ? 6.668 -23.338 -39.738 1.00 34.41 73 LEU B N 1
ATOM 5899 C CA . LEU B 1 73 ? 6.653 -22.317 -40.776 1.00 34.36 73 LEU B CA 1
ATOM 5900 C C . LEU B 1 73 ? 6.456 -20.949 -40.119 1.00 32.53 73 LEU B C 1
ATOM 5901 O O . LEU B 1 73 ? 6.909 -19.924 -40.636 1.00 32.77 73 LEU B O 1
ATOM 5906 N N . GLU B 1 74 ? 5.822 -20.936 -38.956 1.00 31.01 74 GLU B N 1
ATOM 5907 C CA . GLU B 1 74 ? 5.552 -19.672 -38.308 1.00 31.98 74 GLU B CA 1
ATOM 5908 C C . GLU B 1 74 ? 6.826 -18.964 -37.885 1.00 31.30 74 GLU B C 1
ATOM 5909 O O . GLU B 1 74 ? 6.929 -17.751 -38.017 1.00 31.19 74 GLU B O 1
ATOM 5915 N N . ASP B 1 75 ? 7.786 -19.719 -37.372 1.00 31.34 75 ASP B N 1
ATOM 5916 C CA . ASP B 1 75 ? 9.061 -19.166 -36.901 1.00 31.32 75 ASP B CA 1
ATOM 5917 C C . ASP B 1 75 ? 9.963 -18.693 -38.016 1.00 31.17 75 ASP B C 1
ATOM 5918 O O . ASP B 1 75 ? 10.776 -17.795 -37.826 1.00 29.62 75 ASP B O 1
ATOM 5923 N N . THR B 1 76 ? 9.855 -19.304 -39.185 1.00 30.76 76 THR B N 1
ATOM 5924 C CA . THR B 1 76 ? 10.554 -18.732 -40.296 1.00 30.01 76 THR B CA 1
ATOM 5925 C C . THR B 1 76 ? 10.108 -17.291 -40.499 1.00 30.03 76 THR B C 1
ATOM 5926 O O . THR B 1 76 ? 10.931 -16.405 -40.453 1.00 29.99 76 THR B O 1
ATOM 5930 N N . PHE B 1 77 ? 8.818 -17.029 -40.667 1.00 30.69 77 PHE B N 1
ATOM 5931 C CA . PHE B 1 77 ? 8.396 -15.648 -40.894 1.00 30.67 77 PHE B CA 1
ATOM 5932 C C . PHE B 1 77 ? 8.810 -14.717 -39.808 1.00 31.35 77 PHE B C 1
ATOM 5933 O O . PHE B 1 77 ? 9.224 -13.604 -40.099 1.00 33.48 77 PHE B O 1
ATOM 5941 N N . ARG B 1 78 ? 8.684 -15.147 -38.561 1.00 29.75 78 ARG B N 1
ATOM 5942 C CA . ARG B 1 78 ? 9.144 -14.327 -37.461 1.00 30.35 78 ARG B CA 1
ATOM 5943 C C . ARG B 1 78 ? 10.552 -13.818 -37.755 1.00 30.69 78 ARG B C 1
ATOM 5944 O O . ARG B 1 78 ? 10.815 -12.627 -37.735 1.00 31.13 78 ARG B O 1
ATOM 5952 N N . TRP B 1 79 ? 11.457 -14.736 -38.048 1.00 30.43 79 TRP B N 1
ATOM 5953 C CA . TRP B 1 79 ? 12.823 -14.367 -38.404 1.00 31.01 79 TRP B CA 1
ATOM 5954 C C . TRP B 1 79 ? 12.898 -13.434 -39.621 1.00 30.81 79 TRP B C 1
ATOM 5955 O O . TRP B 1 79 ? 13.474 -12.380 -39.556 1.00 30.50 79 TRP B O 1
ATOM 5966 N N . LEU B 1 80 ? 12.302 -13.831 -40.728 1.00 30.90 80 LEU B N 1
ATOM 5967 C CA . LEU B 1 80 ? 12.311 -13.027 -41.911 1.00 30.97 80 LEU B CA 1
ATOM 5968 C C . LEU B 1 80 ? 11.874 -11.616 -41.556 1.00 32.62 80 LEU B C 1
ATOM 5969 O O . LEU B 1 80 ? 12.508 -10.638 -41.957 1.00 33.21 80 LEU B O 1
ATOM 5974 N N . SER B 1 81 ? 10.781 -11.505 -40.810 1.00 32.38 81 SER B N 1
ATOM 5975 C CA . SER B 1 81 ? 10.241 -10.205 -40.449 1.00 32.87 81 SER B CA 1
ATOM 5976 C C . SER B 1 81 ? 11.321 -9.405 -39.756 1.00 31.70 81 SER B C 1
ATOM 5977 O O . SER B 1 81 ? 11.574 -8.262 -40.118 1.00 30.91 81 SER B O 1
ATOM 5980 N N . VAL B 1 82 ? 11.970 -10.034 -38.779 1.00 31.30 82 VAL B N 1
ATOM 5981 C CA . VAL B 1 82 ? 13.011 -9.388 -37.989 1.00 31.41 82 VAL B CA 1
ATOM 5982 C C . VAL B 1 82 ? 14.207 -8.997 -38.865 1.00 31.05 82 VAL B C 1
ATOM 5983 O O . VAL B 1 82 ? 14.730 -7.889 -38.746 1.00 30.71 82 VAL B O 1
ATOM 5985 N N . ILE B 1 83 ? 14.635 -9.896 -39.745 1.00 29.22 83 ILE B N 1
ATOM 5986 C CA . ILE B 1 83 ? 15.800 -9.639 -40.537 1.00 27.05 83 ILE B CA 1
ATOM 5987 C C . ILE B 1 83 ? 15.452 -8.462 -41.394 1.00 29.54 83 ILE B C 1
ATOM 5988 O O . ILE B 1 83 ? 16.251 -7.550 -41.542 1.00 31.85 83 ILE B O 1
ATOM 5993 N N . HIS B 1 84 ? 14.252 -8.433 -41.946 1.00 29.20 84 HIS B N 1
ATOM 5994 C CA . HIS B 1 84 ? 13.916 -7.312 -42.810 1.00 29.79 84 HIS B CA 1
ATOM 5995 C C . HIS B 1 84 ? 13.944 -6.010 -42.010 1.00 30.47 84 HIS B C 1
ATOM 5996 O O . HIS B 1 84 ? 14.554 -5.037 -42.432 1.00 31.54 84 HIS B O 1
ATOM 5999 N N . GLU B 1 85 ? 13.347 -5.997 -40.829 1.00 29.76 85 GLU B N 1
ATOM 6000 C CA . GLU B 1 85 ? 13.364 -4.784 -40.020 1.00 30.51 85 GLU B CA 1
ATOM 6001 C C . GLU B 1 85 ? 14.774 -4.317 -39.629 1.00 32.88 85 GLU B C 1
ATOM 6002 O O . GLU B 1 85 ? 15.040 -3.120 -39.615 1.00 33.58 85 GLU B O 1
ATOM 6008 N N . VAL B 1 86 ? 15.674 -5.243 -39.302 1.00 32.25 86 VAL B N 1
ATOM 6009 C CA . VAL B 1 86 ? 17.054 -4.880 -38.951 1.00 29.75 86 VAL B CA 1
ATOM 6010 C C . VAL B 1 86 ? 17.731 -4.200 -40.120 1.00 31.58 86 VAL B C 1
ATOM 6011 O O . VAL B 1 86 ? 18.534 -3.275 -39.953 1.00 29.28 86 VAL B O 1
ATOM 6015 N N . VAL B 1 87 ? 17.400 -4.706 -41.308 1.00 33.52 87 VAL B N 1
ATOM 6016 C CA . VAL B 1 87 ? 17.965 -4.215 -42.547 1.00 35.94 87 VAL B CA 1
ATOM 6017 C C . VAL B 1 87 ? 17.408 -2.840 -42.859 1.00 37.98 87 VAL B C 1
ATOM 6018 O O . VAL B 1 87 ? 18.168 -1.929 -43.197 1.00 40.58 87 VAL B O 1
ATOM 6022 N N . GLN B 1 88 ? 16.090 -2.690 -42.760 1.00 35.10 88 GLN B N 1
ATOM 6023 C CA . GLN B 1 88 ? 15.457 -1.433 -43.108 1.00 34.34 88 GLN B CA 1
ATOM 6024 C C . GLN B 1 88 ? 16.058 -0.366 -42.200 1.00 37.11 88 GLN B C 1
ATOM 6025 O O . GLN B 1 88 ? 16.554 0.665 -42.662 1.00 40.33 88 GLN B O 1
ATOM 6027 N N . ARG B 1 89 ? 16.066 -0.644 -40.905 1.00 35.90 89 ARG B N 1
ATOM 6028 C CA . ARG B 1 89 ? 16.560 0.314 -39.921 1.00 36.11 89 ARG B CA 1
ATOM 6029 C C . ARG B 1 89 ? 18.068 0.546 -40.039 1.00 38.81 89 ARG B C 1
ATOM 6030 O O . ARG B 1 89 ? 18.551 1.621 -39.697 1.00 40.84 89 ARG B O 1
ATOM 6038 N N . SER B 1 90 ? 18.820 -0.460 -40.489 1.00 38.52 90 SER B N 1
ATOM 6039 C CA . SER B 1 90 ? 20.261 -0.296 -40.671 1.00 38.01 90 SER B CA 1
ATOM 6040 C C . SER B 1 90 ? 20.573 0.438 -41.981 1.00 40.30 90 SER B C 1
ATOM 6041 O O . SER B 1 90 ? 21.547 1.187 -42.066 1.00 41.91 90 SER B O 1
ATOM 6043 N N . LEU B 1 91 ? 19.735 0.249 -42.992 1.00 39.57 91 LEU B N 1
ATOM 6044 C CA . LEU B 1 91 ? 19.968 0.881 -44.273 1.00 42.06 91 LEU B CA 1
ATOM 6045 C C . LEU B 1 91 ? 20.000 2.380 -44.143 1.00 45.86 91 LEU B C 1
ATOM 6046 O O . LEU B 1 91 ? 19.197 2.953 -43.419 1.00 48.33 91 LEU B O 1
ATOM 6051 N N . PRO B 1 92 ? 20.935 3.021 -44.855 1.00 49.22 92 PRO B N 1
ATOM 6052 C CA . PRO B 1 92 ? 20.994 4.478 -44.952 1.00 48.39 92 PRO B CA 1
ATOM 6053 C C . PRO B 1 92 ? 19.635 5.067 -45.333 1.00 46.80 92 PRO B C 1
ATOM 6054 O O . PRO B 1 92 ? 18.872 4.450 -46.070 1.00 46.33 92 PRO B O 1
ATOM 6058 N N . GLU B 1 93 ? 19.344 6.249 -44.813 1.00 46.39 93 GLU B N 1
ATOM 6059 C CA . GLU B 1 93 ? 18.074 6.917 -45.059 1.00 51.12 93 GLU B CA 1
ATOM 6060 C C . GLU B 1 93 ? 17.795 7.074 -46.548 1.00 52.63 93 GLU B C 1
ATOM 6061 O O . GLU B 1 93 ? 16.658 6.915 -46.991 1.00 52.34 93 GLU B O 1
ATOM 6064 N N . GLU B 1 94 ? 18.828 7.401 -47.315 1.00 49.75 94 GLU B N 1
ATOM 6065 C CA . GLU B 1 94 ? 18.679 7.588 -48.755 1.00 49.85 94 GLU B CA 1
ATOM 6066 C C . GLU B 1 94 ? 18.325 6.273 -49.478 1.00 52.75 94 GLU B C 1
ATOM 6067 O O . GLU B 1 94 ? 17.466 6.261 -50.352 1.00 54.00 94 GLU B O 1
ATOM 6073 N N . GLU B 1 95 ? 18.998 5.178 -49.118 1.00 53.69 95 GLU B N 1
ATOM 6074 C CA . GLU B 1 95 ? 18.785 3.870 -49.751 1.00 52.75 95 GLU B CA 1
ATOM 6075 C C . GLU B 1 95 ? 17.524 3.154 -49.218 1.00 51.82 95 GLU B C 1
ATOM 6076 O O . GLU B 1 95 ? 17.093 3.393 -48.092 1.00 52.72 95 GLU B O 1
ATOM 6082 N N . TYR B 1 96 ? 16.953 2.264 -50.015 1.00 49.16 96 TYR B N 1
ATOM 6083 C CA . TYR B 1 96 ? 15.717 1.568 -49.656 1.00 49.82 96 TYR B CA 1
ATOM 6084 C C . TYR B 1 96 ? 15.661 0.188 -50.304 1.00 53.18 96 TYR B C 1
ATOM 6085 O O . TYR B 1 96 ? 16.350 -0.049 -51.276 1.00 55.64 96 TYR B O 1
ATOM 6094 N N . ILE B 1 97 ? 14.807 -0.707 -49.806 1.00 50.38 97 ILE B N 1
ATOM 6095 C CA . ILE B 1 97 ? 14.672 -2.056 -50.376 1.00 46.98 97 ILE B CA 1
ATOM 6096 C C . ILE B 1 97 ? 13.692 -2.110 -51.555 1.00 49.40 97 ILE B C 1
ATOM 6097 O O . ILE B 1 97 ? 12.773 -1.310 -51.617 1.00 52.29 97 ILE B O 1
ATOM 6101 N N . PHE B 1 98 ? 13.867 -3.067 -52.469 1.00 48.49 98 PHE B N 1
ATOM 6102 C CA . PHE B 1 98 ? 13.019 -3.147 -53.661 1.00 48.56 98 PHE B CA 1
ATOM 6103 C C . PHE B 1 98 ? 12.045 -4.343 -53.645 1.00 50.25 98 PHE B C 1
ATOM 6104 O O . PHE B 1 98 ? 12.464 -5.488 -53.573 1.00 54.31 98 PHE B O 1
ATOM 6112 N N . PRO B 1 99 ? 10.740 -4.074 -53.724 1.00 44.28 99 PRO B N 1
ATOM 6113 C CA . PRO B 1 99 ? 9.658 -5.060 -53.709 1.00 41.88 99 PRO B CA 1
ATOM 6114 C C . PRO B 1 99 ? 9.634 -6.130 -54.798 1.00 49.01 99 PRO B C 1
ATOM 6115 O O . PRO B 1 99 ? 9.290 -7.265 -54.459 1.00 50.18 99 PRO B O 1
ATOM 6119 N N . LEU B 1 100 ? 9.932 -5.814 -56.061 1.00 50.03 100 LEU B N 1
ATOM 6120 C CA . LEU B 1 100 ? 9.709 -6.805 -57.123 1.00 48.37 100 LEU B CA 1
ATOM 6121 C C . LEU B 1 100 ? 11.031 -7.417 -57.615 1.00 50.22 100 LEU B C 1
ATOM 6122 O O . LEU B 1 100 ? 12.105 -6.882 -57.331 1.00 49.39 100 LEU B O 1
ATOM 6124 N N . SER B 1 101 ? 10.947 -8.552 -58.314 1.00 48.68 101 SER B N 1
ATOM 6125 C CA . SER B 1 101 ? 12.131 -9.282 -58.796 1.00 47.36 101 SER B CA 1
ATOM 6126 C C . SER B 1 101 ? 12.814 -8.631 -59.992 1.00 46.10 101 SER B C 1
ATOM 6127 O O . SER B 1 101 ? 14.042 -8.541 -60.057 1.00 45.36 101 SER B O 1
ATOM 6138 N N . PRO B 1 103 ? 14.215 -5.767 -61.956 1.00 48.45 103 PRO B N 1
ATOM 6139 C CA . PRO B 1 103 ? 14.727 -4.421 -61.662 1.00 50.90 103 PRO B CA 1
ATOM 6140 C C . PRO B 1 103 ? 14.034 -3.331 -62.470 1.00 54.44 103 PRO B C 1
ATOM 6141 O O . PRO B 1 103 ? 13.804 -3.505 -63.665 1.00 50.60 103 PRO B O 1
ATOM 6145 N N . ALA B 1 104 ? 13.704 -2.226 -61.797 1.00 60.95 104 ALA B N 1
ATOM 6146 C CA . ALA B 1 104 ? 12.977 -1.094 -62.393 1.00 62.48 104 ALA B CA 1
ATOM 6147 C C . ALA B 1 104 ? 13.908 -0.072 -63.058 1.00 68.83 104 ALA B C 1
ATOM 6148 O O . ALA B 1 104 ? 13.596 0.455 -64.141 1.00 73.88 104 ALA B O 1
ATOM 6150 N N . GLY B 1 105 ? 15.027 0.228 -62.396 1.00 63.89 105 GLY B N 1
ATOM 6151 C CA . GLY B 1 105 ? 16.050 1.088 -62.968 1.00 63.69 105 GLY B CA 1
ATOM 6152 C C . GLY B 1 105 ? 17.344 0.318 -63.099 1.00 67.35 105 GLY B C 1
ATOM 6153 O O . GLY B 1 105 ? 17.936 -0.038 -62.091 1.00 65.29 105 GLY B O 1
ATOM 6154 N N . LEU B 1 106 ? 17.768 0.034 -64.330 1.00 67.90 106 LEU B N 1
ATOM 6155 C CA . LEU B 1 106 ? 18.927 -0.828 -64.556 1.00 65.20 106 LEU B CA 1
ATOM 6156 C C . LEU B 1 106 ? 20.085 -0.050 -65.165 1.00 72.81 106 LEU B C 1
ATOM 6157 O O . LEU B 1 106 ? 19.935 0.594 -66.197 1.00 75.22 106 LEU B O 1
ATOM 6159 N N . PRO B 1 107 ? 21.231 -0.052 -64.478 1.00 73.37 107 PRO B N 1
ATOM 6160 C CA . PRO B 1 107 ? 22.530 0.519 -64.880 1.00 77.13 107 PRO B CA 1
ATOM 6161 C C . PRO B 1 107 ? 23.317 -0.204 -66.000 1.00 83.77 107 PRO B C 1
ATOM 6162 O O . PRO B 1 107 ? 23.053 -1.371 -66.343 1.00 84.04 107 PRO B O 1
ATOM 6166 N N . ALA B 1 108 ? 24.297 0.519 -66.547 1.00 80.25 108 ALA B N 1
ATOM 6167 C CA . ALA B 1 108 ? 25.217 -0.024 -67.539 1.00 76.57 108 ALA B CA 1
ATOM 6168 C C . ALA B 1 108 ? 26.153 -0.997 -66.843 1.00 76.46 108 ALA B C 1
ATOM 6169 O O . ALA B 1 108 ? 26.286 -0.967 -65.623 1.00 76.89 108 ALA B O 1
ATOM 6171 N N . GLU B 1 109 ? 26.805 -1.853 -67.618 1.00 78.42 109 GLU B N 1
ATOM 6172 C CA . GLU B 1 109 ? 27.683 -2.883 -67.064 1.00 77.27 109 GLU B CA 1
ATOM 6173 C C . GLU B 1 109 ? 28.815 -2.286 -66.218 1.00 70.59 109 GLU B C 1
ATOM 6174 O O . GLU B 1 109 ? 29.249 -2.877 -65.226 1.00 71.88 109 GLU B O 1
ATOM 6176 N N . GLU B 1 110 ? 29.292 -1.113 -66.619 1.00 61.93 110 GLU B N 1
ATOM 6177 C CA . GLU B 1 110 ? 30.371 -0.427 -65.902 1.00 58.94 110 GLU B CA 1
ATOM 6178 C C . GLU B 1 110 ? 29.922 -0.058 -64.488 1.00 58.75 110 GLU B C 1
ATOM 6179 O O . GLU B 1 110 ? 30.682 -0.156 -63.501 1.00 54.29 110 GLU B O 1
ATOM 6181 N N . GLN B 1 111 ? 28.674 0.376 -64.408 1.00 60.71 111 GLN B N 1
ATOM 6182 C CA . GLN B 1 111 ? 28.113 0.839 -63.155 1.00 65.05 111 GLN B CA 1
ATOM 6183 C C . GLN B 1 111 ? 28.171 -0.216 -62.016 1.00 76.57 111 GLN B C 1
ATOM 6184 O O . GLN B 1 111 ? 28.485 0.145 -60.876 1.00 80.46 111 GLN B O 1
ATOM 6186 N N . ILE B 1 112 ? 27.875 -1.492 -62.293 1.00 77.09 112 ILE B N 1
ATOM 6187 C CA . ILE B 1 112 ? 27.743 -2.488 -61.215 1.00 70.91 112 ILE B CA 1
ATOM 6188 C C . ILE B 1 112 ? 29.096 -3.066 -60.771 1.00 77.47 112 ILE B C 1
ATOM 6189 O O . ILE B 1 112 ? 29.720 -3.857 -61.484 1.00 79.02 112 ILE B O 1
ATOM 6191 N N . ARG B 1 113 ? 29.542 -2.650 -59.586 1.00 79.99 113 ARG B N 1
ATOM 6192 C CA . ARG B 1 113 ? 30.805 -3.116 -59.012 1.00 80.26 113 ARG B CA 1
ATOM 6193 C C . ARG B 1 113 ? 30.708 -4.575 -58.603 1.00 78.46 113 ARG B C 1
ATOM 6194 O O . ARG B 1 113 ? 31.641 -5.350 -58.816 1.00 82.34 113 ARG B O 1
ATOM 6196 N N . VAL B 1 114 ? 29.584 -4.950 -58.010 1.00 70.53 114 VAL B N 1
ATOM 6197 C CA . VAL B 1 114 ? 29.407 -6.323 -57.562 1.00 70.79 114 VAL B CA 1
ATOM 6198 C C . VAL B 1 114 ? 30.570 -6.759 -56.667 1.00 74.24 114 VAL B C 1
ATOM 6199 O O . VAL B 1 114 ? 31.123 -7.851 -56.839 1.00 74.74 114 VAL B O 1
ATOM 6201 N N . ALA B 1 115 ? 30.923 -5.903 -55.706 1.00 75.81 115 ALA B N 1
ATOM 6202 C CA . ALA B 1 115 ? 32.074 -6.130 -54.815 1.00 78.49 115 ALA B CA 1
ATOM 6203 C C . ALA B 1 115 ? 31.970 -7.417 -53.970 1.00 76.27 115 ALA B C 1
ATOM 6204 O O . ALA B 1 115 ? 30.922 -7.731 -53.403 1.00 72.98 115 ALA B O 1
ATOM 6206 N N . GLN B 1 116 ? 33.075 -8.146 -53.872 1.00 73.21 116 GLN B N 1
ATOM 6207 C CA . GLN B 1 116 ? 33.076 -9.402 -53.131 1.00 71.85 116 GLN B CA 1
ATOM 6208 C C . GLN B 1 116 ? 33.928 -9.306 -51.869 1.00 77.19 116 GLN B C 1
ATOM 6209 O O . GLN B 1 116 ? 34.569 -10.283 -51.466 1.00 74.69 116 GLN B O 1
ATOM 6211 N N . ARG B 1 126 ? 33.585 -15.622 -60.976 1.00 88.07 126 ARG B N 1
ATOM 6212 C CA . ARG B 1 126 ? 32.247 -15.384 -61.504 1.00 85.14 126 ARG B CA 1
ATOM 6213 C C . ARG B 1 126 ? 32.302 -14.742 -62.879 1.00 80.64 126 ARG B C 1
ATOM 6214 O O . ARG B 1 126 ? 31.294 -14.592 -63.545 1.00 77.98 126 ARG B O 1
ATOM 6216 N N . GLU B 1 127 ? 33.486 -14.349 -63.304 1.00 81.22 127 GLU B N 1
ATOM 6217 C CA . GLU B 1 127 ? 33.614 -13.684 -64.581 1.00 86.30 127 GLU B CA 1
ATOM 6218 C C . GLU B 1 127 ? 33.144 -14.595 -65.711 1.00 86.90 127 GLU B C 1
ATOM 6219 O O . GLU B 1 127 ? 32.445 -14.148 -66.614 1.00 85.31 127 GLU B O 1
ATOM 6221 N N . TYR B 1 128 ? 33.527 -15.867 -65.657 1.00 87.63 128 TYR B N 1
ATOM 6222 C CA . TYR B 1 128 ? 33.203 -16.812 -66.725 1.00 88.43 128 TYR B CA 1
ATOM 6223 C C . TYR B 1 128 ? 31.704 -17.008 -66.780 1.00 84.86 128 TYR B C 1
ATOM 6224 O O . TYR B 1 128 ? 31.088 -17.020 -67.849 1.00 81.24 128 TYR B O 1
ATOM 6226 N N . LEU B 1 129 ? 31.131 -17.164 -65.598 1.00 84.82 129 LEU B N 1
ATOM 6227 C CA . LEU B 1 129 ? 29.694 -17.268 -65.456 1.00 86.18 129 LEU B CA 1
ATOM 6228 C C . LEU B 1 129 ? 29.042 -15.954 -65.871 1.00 84.62 129 LEU B C 1
ATOM 6229 O O . LEU B 1 129 ? 28.024 -15.930 -66.569 1.00 80.20 129 LEU B O 1
ATOM 6231 N N . VAL B 1 130 ? 29.643 -14.859 -65.430 1.00 86.17 130 VAL B N 1
ATOM 6232 C CA . VAL B 1 130 ? 29.170 -13.528 -65.757 1.00 86.48 130 VAL B CA 1
ATOM 6233 C C . VAL B 1 130 ? 29.285 -13.312 -67.259 1.00 85.95 130 VAL B C 1
ATOM 6234 O O . VAL B 1 130 ? 28.436 -12.691 -67.879 1.00 82.97 130 VAL B O 1
ATOM 6236 N N . LYS B 1 131 ? 30.348 -13.841 -67.839 1.00 86.94 131 LYS B N 1
ATOM 6237 C CA . LYS B 1 131 ? 30.638 -13.627 -69.242 1.00 87.66 131 LYS B CA 1
ATOM 6238 C C . LYS B 1 131 ? 29.613 -14.327 -70.121 1.00 86.76 131 LYS B C 1
ATOM 6239 O O . LYS B 1 131 ? 29.110 -13.744 -71.084 1.00 84.08 131 LYS B O 1
ATOM 6241 N N . ILE B 1 132 ? 29.299 -15.574 -69.782 1.00 86.07 132 ILE B N 1
ATOM 6242 C CA . ILE B 1 132 ? 28.435 -16.389 -70.628 1.00 83.32 132 ILE B CA 1
ATOM 6243 C C . ILE B 1 132 ? 27.016 -15.815 -70.750 1.00 82.78 132 ILE B C 1
ATOM 6244 O O . ILE B 1 132 ? 26.443 -15.884 -71.834 1.00 79.07 132 ILE B O 1
ATOM 6246 N N . TYR B 1 133 ? 26.453 -15.255 -69.668 1.00 84.04 133 TYR B N 1
ATOM 6247 C CA . TYR B 1 133 ? 25.095 -14.653 -69.723 1.00 86.64 133 TYR B CA 1
ATOM 6248 C C . TYR B 1 133 ? 25.054 -13.149 -69.417 1.00 87.93 133 TYR B C 1
ATOM 6249 O O . TYR B 1 133 ? 24.033 -12.483 -69.656 1.00 79.84 133 TYR B O 1
ATOM 6258 N N . GLY B 1 134 ? 26.143 -12.627 -68.861 1.00 87.89 134 GLY B N 1
ATOM 6259 C CA . GLY B 1 134 ? 26.273 -11.196 -68.619 1.00 86.30 134 GLY B CA 1
ATOM 6260 C C . GLY B 1 134 ? 25.840 -10.726 -67.238 1.00 80.80 134 GLY B C 1
ATOM 6261 O O . GLY B 1 134 ? 25.112 -11.415 -66.520 1.00 74.95 134 GLY B O 1
ATOM 6262 N N . LYS B 1 135 ? 26.290 -9.528 -66.875 1.00 78.59 135 LYS B N 1
ATOM 6263 C CA . LYS B 1 135 ? 26.046 -8.988 -65.548 1.00 72.90 135 LYS B CA 1
ATOM 6264 C C . LYS B 1 135 ? 24.557 -8.686 -65.299 1.00 74.65 135 LYS B C 1
ATOM 6265 O O . LYS B 1 135 ? 24.059 -8.910 -64.192 1.00 75.42 135 LYS B O 1
ATOM 6267 N N . ASN B 1 136 ? 23.844 -8.203 -66.316 1.00 74.61 136 ASN B N 1
ATOM 6268 C CA . ASN B 1 136 ? 22.455 -7.739 -66.130 1.00 74.40 136 ASN B CA 1
ATOM 6269 C C . ASN B 1 136 ? 21.438 -8.822 -65.709 1.00 68.92 136 ASN B C 1
ATOM 6270 O O . ASN B 1 136 ? 20.619 -8.608 -64.821 1.00 63.58 136 ASN B O 1
ATOM 6275 N N . LYS B 1 137 ? 21.474 -9.978 -66.353 1.00 67.26 137 LYS B N 1
ATOM 6276 C CA . LYS B 1 137 ? 20.557 -11.048 -65.996 1.00 64.97 137 LYS B CA 1
ATOM 6277 C C . LYS B 1 137 ? 20.661 -11.369 -64.509 1.00 60.46 137 LYS B C 1
ATOM 6278 O O . LYS B 1 137 ? 19.707 -11.824 -63.906 1.00 59.27 137 LYS B O 1
ATOM 6280 N N . GLN B 1 138 ? 21.826 -11.137 -63.922 1.00 61.08 138 GLN B N 1
ATOM 6281 C CA . GLN B 1 138 ? 22.066 -11.537 -62.545 1.00 60.48 138 GLN B CA 1
ATOM 6282 C C . GLN B 1 138 ? 21.389 -10.599 -61.588 1.00 56.12 138 GLN B C 1
ATOM 6283 O O . GLN B 1 138 ? 21.233 -10.922 -60.417 1.00 55.13 138 GLN B O 1
ATOM 6297 N N . VAL B 1 140 ? 18.416 -9.882 -61.499 1.00 56.05 140 VAL B N 1
ATOM 6298 C CA . VAL B 1 140 ? 17.120 -10.466 -61.172 1.00 54.35 140 VAL B CA 1
ATOM 6299 C C . VAL B 1 140 ? 17.123 -11.053 -59.743 1.00 52.83 140 VAL B C 1
ATOM 6300 O O . VAL B 1 140 ? 18.061 -11.730 -59.322 1.00 49.92 140 VAL B O 1
ATOM 6304 N N . SER B 1 141 ? 16.052 -10.791 -59.006 1.00 55.63 141 SER B N 1
ATOM 6305 C CA . SER B 1 141 ? 15.971 -11.185 -57.596 1.00 55.05 141 SER B CA 1
ATOM 6306 C C . SER B 1 141 ? 14.795 -12.095 -57.277 1.00 50.56 141 SER B C 1
ATOM 6307 O O . SER B 1 141 ? 13.691 -11.897 -57.779 1.00 49.19 141 SER B O 1
ATOM 6310 N N . GLY B 1 142 ? 15.024 -13.056 -56.391 1.00 50.41 142 GLY B N 1
ATOM 6311 C CA . GLY B 1 142 ? 14.025 -14.069 -56.111 1.00 52.70 142 GLY B CA 1
ATOM 6312 C C . GLY B 1 142 ? 13.977 -14.601 -54.691 1.00 50.80 142 GLY B C 1
ATOM 6313 O O . GLY B 1 142 ? 14.771 -14.241 -53.823 1.00 49.71 142 GLY B O 1
ATOM 6314 N N . ILE B 1 143 ? 13.011 -15.476 -54.462 1.00 48.10 143 ILE B N 1
ATOM 6315 C CA . ILE B 1 143 ? 12.822 -16.072 -53.161 1.00 48.00 143 ILE B CA 1
ATOM 6316 C C . ILE B 1 143 ? 12.997 -17.576 -53.269 1.00 49.40 143 ILE B C 1
ATOM 6317 O O . ILE B 1 143 ? 12.228 -18.240 -53.970 1.00 49.49 143 ILE B O 1
ATOM 6321 N N . HIS B 1 144 ? 13.992 -18.106 -52.561 1.00 48.10 144 HIS B N 1
ATOM 6322 C CA . HIS B 1 144 ? 14.224 -19.547 -52.477 1.00 46.18 144 HIS B CA 1
ATOM 6323 C C . HIS B 1 144 ? 13.595 -20.160 -51.224 1.00 46.11 144 HIS B C 1
ATOM 6324 O O . HIS B 1 144 ? 13.851 -19.691 -50.111 1.00 46.41 144 HIS B O 1
ATOM 6331 N N . TYR B 1 145 ? 12.790 -21.209 -51.410 1.00 43.52 145 TYR B N 1
ATOM 6332 C CA . TYR B 1 145 ? 12.060 -21.861 -50.327 1.00 39.20 145 TYR B CA 1
ATOM 6333 C C . TYR B 1 145 ? 12.595 -23.283 -50.202 1.00 36.92 145 TYR B C 1
ATOM 6334 O O . TYR B 1 145 ? 12.524 -24.053 -51.154 1.00 37.76 145 TYR B O 1
ATOM 6343 N N . ASN B 1 146 ? 13.136 -23.616 -49.034 1.00 33.58 146 ASN B N 1
ATOM 6344 C CA . ASN B 1 146 ? 13.738 -24.915 -48.787 1.00 33.98 146 ASN B CA 1
ATOM 6345 C C . ASN B 1 146 ? 12.937 -25.639 -47.749 1.00 35.72 146 ASN B C 1
ATOM 6346 O O . ASN B 1 146 ? 12.688 -25.081 -46.686 1.00 34.59 146 ASN B O 1
ATOM 6351 N N . PHE B 1 147 ? 12.583 -26.892 -48.045 1.00 37.55 147 PHE B N 1
ATOM 6352 C CA . PHE B 1 147 ? 11.775 -27.734 -47.180 1.00 33.03 147 PHE B CA 1
ATOM 6353 C C . PHE B 1 147 ? 12.466 -29.057 -47.047 1.00 35.27 147 PHE B C 1
ATOM 6354 O O . PHE B 1 147 ? 12.908 -29.600 -48.043 1.00 39.53 147 PHE B O 1
ATOM 6362 N N . GLN B 1 148 ? 12.576 -29.583 -45.832 1.00 35.16 148 GLN B N 1
ATOM 6363 C CA . GLN B 1 148 ? 13.130 -30.926 -45.627 1.00 35.59 148 GLN B CA 1
ATOM 6364 C C . GLN B 1 148 ? 12.240 -31.750 -44.733 1.00 33.57 148 GLN B C 1
ATOM 6365 O O . GLN B 1 148 ? 11.893 -31.302 -43.671 1.00 34.20 148 GLN B O 1
ATOM 6371 N N . LEU B 1 149 ? 11.909 -32.968 -45.145 1.00 34.55 149 LEU B N 1
ATOM 6372 C CA . LEU B 1 149 ? 11.066 -33.867 -44.355 1.00 34.63 149 LEU B CA 1
ATOM 6373 C C . LEU B 1 149 ? 11.657 -34.261 -42.986 1.00 37.72 149 LEU B C 1
ATOM 6374 O O . LEU B 1 149 ? 12.844 -34.573 -42.882 1.00 39.28 149 LEU B O 1
ATOM 6379 N N . SER B 1 150 ? 10.818 -34.259 -41.948 1.00 34.76 150 SER B N 1
ATOM 6380 C CA . SER B 1 150 ? 11.240 -34.661 -40.619 1.00 34.79 150 SER B CA 1
ATOM 6381 C C . SER B 1 150 ? 11.741 -36.046 -40.728 1.00 38.49 150 SER B C 1
ATOM 6382 O O . SER B 1 150 ? 11.032 -36.896 -41.225 1.00 40.79 150 SER B O 1
ATOM 6384 N N . PRO B 1 151 ? 12.974 -36.281 -40.279 1.00 41.33 151 PRO B N 1
ATOM 6385 C CA . PRO B 1 151 ? 13.575 -37.617 -40.244 1.00 43.99 151 PRO B CA 1
ATOM 6386 C C . PRO B 1 151 ? 12.731 -38.659 -39.520 1.00 42.45 151 PRO B C 1
ATOM 6387 O O . PRO B 1 151 ? 12.675 -39.799 -39.966 1.00 42.23 151 PRO B O 1
ATOM 6391 N N . ASP B 1 152 ? 12.112 -38.288 -38.414 1.00 40.58 152 ASP B N 1
ATOM 6392 C CA . ASP B 1 152 ? 11.273 -39.232 -37.707 1.00 43.05 152 ASP B CA 1
ATOM 6393 C C . ASP B 1 152 ? 10.212 -39.724 -38.675 1.00 41.14 152 ASP B C 1
ATOM 6394 O O . ASP B 1 152 ? 9.950 -40.918 -38.800 1.00 40.05 152 ASP B O 1
ATOM 6399 N N . LEU B 1 153 ? 9.605 -38.790 -39.383 1.00 40.92 153 LEU B N 1
ATOM 6400 C CA . LEU B 1 153 ? 8.544 -39.153 -40.292 1.00 41.12 153 LEU B CA 1
ATOM 6401 C C . LEU B 1 153 ? 9.028 -40.188 -41.280 1.00 41.38 153 LEU B C 1
ATOM 6402 O O . LEU B 1 153 ? 8.408 -41.219 -41.456 1.00 42.61 153 LEU B O 1
ATOM 6407 N N . ILE B 1 154 ? 10.141 -39.893 -41.933 1.00 42.21 154 ILE B N 1
ATOM 6408 C CA . ILE B 1 154 ? 10.749 -40.808 -42.898 1.00 43.38 154 ILE B CA 1
ATOM 6409 C C . ILE B 1 154 ? 11.074 -42.173 -42.319 1.00 43.67 154 ILE B C 1
ATOM 6410 O O . ILE B 1 154 ? 10.741 -43.179 -42.914 1.00 45.14 154 ILE B O 1
ATOM 6415 N N . THR B 1 155 ? 11.745 -42.210 -41.174 1.00 44.76 155 THR B N 1
ATOM 6416 C CA . THR B 1 155 ? 12.134 -43.475 -40.565 1.00 43.39 155 THR B CA 1
ATOM 6417 C C . THR B 1 155 ? 10.915 -44.326 -40.311 1.00 42.66 155 THR B C 1
ATOM 6418 O O . THR B 1 155 ? 10.930 -45.503 -40.593 1.00 46.20 155 THR B O 1
ATOM 6422 N N . ARG B 1 156 ? 9.853 -43.757 -39.772 1.00 41.01 156 ARG B N 1
ATOM 6423 C CA . ARG B 1 156 ? 8.698 -44.581 -39.517 1.00 44.15 156 ARG B CA 1
ATOM 6424 C C . ARG B 1 156 ? 8.337 -45.187 -40.865 1.00 45.02 156 ARG B C 1
ATOM 6425 O O . ARG B 1 156 ? 7.989 -46.370 -40.963 1.00 48.48 156 ARG B O 1
ATOM 6428 N N . LEU B 1 157 ? 8.469 -44.376 -41.909 1.00 42.82 157 LEU B N 1
ATOM 6429 C CA . LEU B 1 157 ? 8.017 -44.761 -43.241 1.00 41.69 157 LEU B CA 1
ATOM 6430 C C . LEU B 1 157 ? 8.883 -45.861 -43.802 1.00 44.38 157 LEU B C 1
ATOM 6431 O O . LEU B 1 157 ? 8.399 -46.719 -44.516 1.00 48.97 157 LEU B O 1
ATOM 6436 N N . PHE B 1 158 ? 10.163 -45.853 -43.464 1.00 44.86 158 PHE B N 1
ATOM 6437 C CA . PHE B 1 158 ? 11.103 -46.801 -44.036 1.00 44.64 158 PHE B CA 1
ATOM 6438 C C . PHE B 1 158 ? 10.847 -48.236 -43.624 1.00 51.24 158 PHE B C 1
ATOM 6439 O O . PHE B 1 158 ? 11.021 -49.157 -44.417 1.00 54.29 158 PHE B O 1
ATOM 6447 N N . ARG B 1 159 ? 10.473 -48.426 -42.366 1.00 53.56 159 ARG B N 1
ATOM 6448 C CA . ARG B 1 159 ? 10.201 -49.755 -41.849 1.00 53.21 159 ARG B CA 1
ATOM 6449 C C . ARG B 1 159 ? 9.029 -50.312 -42.629 1.00 56.48 159 ARG B C 1
ATOM 6450 O O . ARG B 1 159 ? 9.106 -51.414 -43.176 1.00 62.70 159 ARG B O 1
ATOM 6455 N N . LEU B 1 160 ? 7.954 -49.535 -42.706 1.00 55.40 160 LEU B N 1
ATOM 6456 C CA . LEU B 1 160 ? 6.750 -49.979 -43.403 1.00 60.12 160 LEU B CA 1
ATOM 6457 C C . LEU B 1 160 ? 7.083 -50.474 -44.825 1.00 62.81 160 LEU B C 1
ATOM 6458 O O . LEU B 1 160 ? 6.515 -51.456 -45.299 1.00 65.92 160 LEU B O 1
ATOM 6460 N N . GLN B 1 161 ? 8.014 -49.814 -45.502 1.00 59.89 161 GLN B N 1
ATOM 6461 C CA . GLN B 1 161 ? 8.391 -50.253 -46.839 1.00 64.47 161 GLN B CA 1
ATOM 6462 C C . GLN B 1 161 ? 9.270 -51.502 -46.738 1.00 64.48 161 GLN B C 1
ATOM 6463 O O . GLN B 1 161 ? 10.443 -51.413 -46.359 1.00 66.33 161 GLN B O 1
ATOM 6465 N N . ASN B 1 162 ? 8.691 -52.662 -47.052 1.00 62.34 162 ASN B N 1
ATOM 6466 C CA . ASN B 1 162 ? 9.445 -53.911 -47.106 1.00 58.00 162 ASN B CA 1
ATOM 6467 C C . ASN B 1 162 ? 10.509 -53.814 -48.181 1.00 58.88 162 ASN B C 1
ATOM 6468 O O . ASN B 1 162 ? 11.589 -54.363 -48.031 1.00 58.13 162 ASN B O 1
ATOM 6470 N N . GLU B 1 163 ? 10.202 -53.053 -49.233 1.00 62.05 163 GLU B N 1
ATOM 6471 C CA . GLU B 1 163 ? 10.975 -53.012 -50.483 1.00 54.69 163 GLU B CA 1
ATOM 6472 C C . GLU B 1 163 ? 12.411 -52.480 -50.416 1.00 54.66 163 GLU B C 1
ATOM 6473 O O . GLU B 1 163 ? 13.296 -53.018 -51.088 1.00 53.17 163 GLU B O 1
ATOM 6475 N N . TYR B 1 164 ? 12.656 -51.425 -49.644 1.00 56.54 164 TYR B N 1
ATOM 6476 C CA . TYR B 1 164 ? 13.969 -50.772 -49.695 1.00 52.56 164 TYR B CA 1
ATOM 6477 C C . TYR B 1 164 ? 14.906 -51.262 -48.604 1.00 49.77 164 TYR B C 1
ATOM 6478 O O . TYR B 1 164 ? 14.602 -51.136 -47.425 1.00 50.52 164 TYR B O 1
ATOM 6487 N N . GLN B 1 165 ? 16.048 -51.809 -49.025 1.00 51.46 165 GLN B N 1
ATOM 6488 C CA . GLN B 1 165 ? 17.090 -52.325 -48.129 1.00 49.77 165 GLN B CA 1
ATOM 6489 C C . GLN B 1 165 ? 17.979 -51.209 -47.542 1.00 46.53 165 GLN B C 1
ATOM 6490 O O . GLN B 1 165 ? 18.448 -51.316 -46.405 1.00 40.78 165 GLN B O 1
ATOM 6492 N N . SER B 1 166 ? 18.193 -50.146 -48.322 1.00 48.90 166 SER B N 1
ATOM 6493 C CA . SER B 1 166 ? 18.969 -48.975 -47.882 1.00 48.16 166 SER B CA 1
ATOM 6494 C C . SER B 1 166 ? 18.071 -47.818 -47.429 1.00 51.35 166 SER B C 1
ATOM 6495 O O . SER B 1 166 ? 17.057 -47.500 -48.077 1.00 49.89 166 SER B O 1
ATOM 6498 N N . ALA B 1 167 ? 18.444 -47.190 -46.312 1.00 53.50 167 ALA B N 1
ATOM 6499 C CA . ALA B 1 167 ? 17.721 -46.020 -45.825 1.00 50.72 167 ALA B CA 1
ATOM 6500 C C . ALA B 1 167 ? 17.976 -44.883 -46.797 1.00 47.24 167 ALA B C 1
ATOM 6501 O O . ALA B 1 167 ? 17.057 -44.184 -47.207 1.00 45.75 167 ALA B O 1
ATOM 6503 N N . VAL B 1 168 ? 19.224 -44.728 -47.202 1.00 44.66 168 VAL B N 1
ATOM 6504 C CA . VAL B 1 168 ? 19.570 -43.622 -48.071 1.00 48.01 168 VAL B CA 1
ATOM 6505 C C . VAL B 1 168 ? 18.838 -43.692 -49.406 1.00 46.92 168 VAL B C 1
ATOM 6506 O O . VAL B 1 168 ? 18.555 -42.656 -49.996 1.00 48.97 168 VAL B O 1
ATOM 6510 N N . ASP B 1 169 ? 18.560 -44.891 -49.903 1.00 45.20 169 ASP B N 1
ATOM 6511 C CA . ASP B 1 169 ? 17.894 -45.016 -51.199 1.00 46.21 169 ASP B CA 1
ATOM 6512 C C . ASP B 1 169 ? 16.495 -44.511 -51.047 1.00 44.20 169 ASP B C 1
ATOM 6513 O O . ASP B 1 169 ? 15.963 -43.851 -51.916 1.00 43.10 169 ASP B O 1
ATOM 6518 N N . PHE B 1 170 ? 15.893 -44.862 -49.927 1.00 45.35 170 PHE B N 1
ATOM 6519 C CA . PHE B 1 170 ? 14.527 -44.479 -49.651 1.00 45.22 170 PHE B CA 1
ATOM 6520 C C . PHE B 1 170 ? 14.413 -42.970 -49.443 1.00 42.35 170 PHE B C 1
ATOM 6521 O O . PHE B 1 170 ? 13.462 -42.334 -49.881 1.00 39.60 170 PHE B O 1
ATOM 6529 N N . GLN B 1 171 ? 15.387 -42.398 -48.758 1.00 42.16 171 GLN B N 1
ATOM 6530 C CA . GLN B 1 171 ? 15.434 -40.966 -48.645 1.00 41.09 171 GLN B CA 1
ATOM 6531 C C . GLN B 1 171 ? 15.670 -40.427 -50.034 1.00 41.92 171 GLN B C 1
ATOM 6532 O O . GLN B 1 171 ? 14.891 -39.630 -50.529 1.00 42.55 171 GLN B O 1
ATOM 6538 N N . ASN B 1 172 ? 16.718 -40.889 -50.694 1.00 43.02 172 ASN B N 1
ATOM 6539 C CA . ASN B 1 172 ? 17.029 -40.391 -52.016 1.00 41.46 172 ASN B CA 1
ATOM 6540 C C . ASN B 1 172 ? 15.793 -40.478 -52.888 1.00 38.89 172 ASN B C 1
ATOM 6541 O O . ASN B 1 172 ? 15.382 -39.494 -53.485 1.00 36.77 172 ASN B O 1
ATOM 6546 N N . ASP B 1 173 ? 15.160 -41.636 -52.891 1.00 39.63 173 ASP B N 1
ATOM 6547 C CA . ASP B 1 173 ? 14.065 -41.919 -53.805 1.00 40.80 173 ASP B CA 1
ATOM 6548 C C . ASP B 1 173 ? 12.902 -40.986 -53.500 1.00 41.28 173 ASP B C 1
ATOM 6549 O O . ASP B 1 173 ? 12.207 -40.505 -54.415 1.00 39.59 173 ASP B O 1
ATOM 6554 N N . LEU B 1 174 ? 12.695 -40.736 -52.207 1.00 41.43 174 LEU B N 1
ATOM 6555 C CA . LEU B 1 174 ? 11.539 -39.972 -51.741 1.00 40.53 174 LEU B CA 1
ATOM 6556 C C . LEU B 1 174 ? 11.712 -38.543 -52.177 1.00 38.40 174 LEU B C 1
ATOM 6557 O O . LEU B 1 174 ? 10.760 -37.912 -52.643 1.00 36.59 174 LEU B O 1
ATOM 6562 N N . TYR B 1 175 ? 12.940 -38.046 -52.027 1.00 38.54 175 TYR B N 1
ATOM 6563 C CA . TYR B 1 175 ? 13.261 -36.682 -52.385 1.00 36.34 175 TYR B CA 1
ATOM 6564 C C . TYR B 1 175 ? 13.210 -36.559 -53.861 1.00 34.89 175 TYR B C 1
ATOM 6565 O O . TYR B 1 175 ? 12.634 -35.605 -54.350 1.00 35.15 175 TYR B O 1
ATOM 6574 N N . LEU B 1 176 ? 13.797 -37.522 -54.571 1.00 33.56 176 LEU B N 1
ATOM 6575 C CA . LEU B 1 176 ? 13.720 -37.528 -56.020 1.00 32.65 176 LEU B CA 1
ATOM 6576 C C . LEU B 1 176 ? 12.265 -37.524 -56.421 1.00 33.38 176 LEU B C 1
ATOM 6577 O O . LEU B 1 176 ? 11.861 -36.679 -57.203 1.00 35.16 176 LEU B O 1
ATOM 6582 N N . LYS B 1 177 ? 11.459 -38.436 -55.899 1.00 30.55 177 LYS B N 1
ATOM 6583 C CA . LYS B 1 177 ? 10.061 -38.432 -56.284 1.00 30.59 177 LYS B CA 1
ATOM 6584 C C . LYS B 1 177 ? 9.503 -37.017 -56.184 1.00 33.80 177 LYS B C 1
ATOM 6585 O O . LYS B 1 177 ? 8.847 -36.534 -57.090 1.00 34.23 177 LYS B O 1
ATOM 6596 N N . ALA B 1 179 ? 10.852 -34.002 -56.036 1.00 35.34 179 ALA B N 1
ATOM 6597 C CA . ALA B 1 179 ? 11.397 -33.081 -57.020 1.00 38.58 179 ALA B CA 1
ATOM 6598 C C . ALA B 1 179 ? 10.833 -33.359 -58.410 1.00 40.22 179 ALA B C 1
ATOM 6599 O O . ALA B 1 179 ? 10.332 -32.452 -59.065 1.00 43.47 179 ALA B O 1
ATOM 6601 N N . LYS B 1 180 ? 10.903 -34.602 -58.870 1.00 37.66 180 LYS B N 1
ATOM 6602 C CA . LYS B 1 180 ? 10.445 -34.899 -60.216 1.00 38.50 180 LYS B CA 1
ATOM 6603 C C . LYS B 1 180 ? 9.022 -34.426 -60.336 1.00 39.20 180 LYS B C 1
ATOM 6604 O O . LYS B 1 180 ? 8.659 -33.759 -61.300 1.00 41.02 180 LYS B O 1
ATOM 6607 N N . ASN B 1 181 ? 8.220 -34.762 -59.337 1.00 37.05 181 ASN B N 1
ATOM 6608 C CA . ASN B 1 181 ? 6.795 -34.479 -59.389 1.00 40.49 181 ASN B CA 1
ATOM 6609 C C . ASN B 1 181 ? 6.554 -32.981 -59.350 1.00 42.91 181 ASN B C 1
ATOM 6610 O O . ASN B 1 181 ? 5.716 -32.467 -60.107 1.00 43.54 181 ASN B O 1
ATOM 6615 N N . PHE B 1 182 ? 7.283 -32.285 -58.473 1.00 40.16 182 PHE B N 1
ATOM 6616 C CA . PHE B 1 182 ? 7.143 -30.848 -58.355 1.00 40.52 182 PHE B CA 1
ATOM 6617 C C . PHE B 1 182 ? 7.398 -30.185 -59.722 1.00 43.71 182 PHE B C 1
ATOM 6618 O O . PHE B 1 182 ? 6.664 -29.299 -60.165 1.00 44.20 182 PHE B O 1
ATOM 6626 N N . LEU B 1 183 ? 8.423 -30.640 -60.414 1.00 42.71 183 LEU B N 1
ATOM 6627 C CA . LEU B 1 183 ? 8.675 -30.157 -61.753 1.00 43.53 183 LEU B CA 1
ATOM 6628 C C . LEU B 1 183 ? 7.475 -30.375 -62.673 1.00 45.21 183 LEU B C 1
ATOM 6629 O O . LEU B 1 183 ? 7.103 -29.470 -63.415 1.00 46.13 183 LEU B O 1
ATOM 6634 N N . ARG B 1 184 ? 6.876 -31.570 -62.612 1.00 46.20 184 ARG B N 1
ATOM 6635 C CA . ARG B 1 184 ? 5.726 -31.940 -63.449 1.00 45.43 184 ARG B CA 1
ATOM 6636 C C . ARG B 1 184 ? 4.571 -30.949 -63.323 1.00 48.97 184 ARG B C 1
ATOM 6637 O O . ARG B 1 184 ? 3.946 -30.582 -64.318 1.00 52.23 184 ARG B O 1
ATOM 6639 N N . TYR B 1 185 ? 4.292 -30.498 -62.107 1.00 46.34 185 TYR B N 1
ATOM 6640 C CA . TYR B 1 185 ? 3.161 -29.616 -61.894 1.00 45.13 185 TYR B CA 1
ATOM 6641 C C . TYR B 1 185 ? 3.614 -28.232 -61.448 1.00 42.79 185 TYR B C 1
ATOM 6642 O O . TYR B 1 185 ? 2.808 -27.410 -61.023 1.00 40.94 185 TYR B O 1
ATOM 6651 N N . GLN B 1 186 ? 4.904 -27.959 -61.599 1.00 43.53 186 GLN B N 1
ATOM 6652 C CA . GLN B 1 186 ? 5.477 -26.725 -61.065 1.00 44.18 186 GLN B CA 1
ATOM 6653 C C . GLN B 1 186 ? 4.896 -25.459 -61.692 1.00 42.81 186 GLN B C 1
ATOM 6654 O O . GLN B 1 186 ? 5.065 -24.375 -61.154 1.00 40.37 186 GLN B O 1
ATOM 6660 N N . TRP B 1 187 ? 4.227 -25.600 -62.829 1.00 45.38 187 TRP B N 1
ATOM 6661 C CA . TRP B 1 187 ? 3.638 -24.449 -63.519 1.00 46.44 187 TRP B CA 1
ATOM 6662 C C . TRP B 1 187 ? 2.456 -23.873 -62.748 1.00 43.95 187 TRP B C 1
ATOM 6663 O O . TRP B 1 187 ? 2.195 -22.674 -62.814 1.00 42.08 187 TRP B O 1
ATOM 6674 N N . ILE B 1 188 ? 1.732 -24.728 -62.033 1.00 42.29 188 ILE B N 1
ATOM 6675 C CA . ILE B 1 188 ? 0.568 -24.260 -61.305 1.00 42.33 188 ILE B CA 1
ATOM 6676 C C . ILE B 1 188 ? 1.025 -23.312 -60.228 1.00 42.10 188 ILE B C 1
ATOM 6677 O O . ILE B 1 188 ? 0.423 -22.273 -60.003 1.00 43.85 188 ILE B O 1
ATOM 6682 N N . LEU B 1 189 ? 2.081 -23.684 -59.532 1.00 40.42 189 LEU B N 1
ATOM 6683 C CA . LEU B 1 189 ? 2.628 -22.783 -58.557 1.00 39.32 189 LEU B CA 1
ATOM 6684 C C . LEU B 1 189 ? 2.893 -21.478 -59.271 1.00 40.20 189 LEU B C 1
ATOM 6685 O O . LEU B 1 189 ? 2.579 -20.428 -58.757 1.00 42.65 189 LEU B O 1
ATOM 6690 N N . LEU B 1 190 ? 3.432 -21.555 -60.483 1.00 40.99 190 LEU B N 1
ATOM 6691 C CA . LEU B 1 190 ? 3.857 -20.368 -61.219 1.00 40.95 190 LEU B CA 1
ATOM 6692 C C . LEU B 1 190 ? 2.684 -19.566 -61.686 1.00 43.32 190 LEU B C 1
ATOM 6693 O O . LEU B 1 190 ? 2.779 -18.359 -61.850 1.00 44.75 190 LEU B O 1
ATOM 6696 N N . TYR B 1 191 ? 1.584 -20.255 -61.949 1.00 46.18 191 TYR B N 1
ATOM 6697 C CA . TYR B 1 191 ? 0.331 -19.603 -62.340 1.00 49.88 191 TYR B CA 1
ATOM 6698 C C . TYR B 1 191 ? -0.297 -18.839 -61.184 1.00 49.79 191 TYR B C 1
ATOM 6699 O O . TYR B 1 191 ? -0.883 -17.771 -61.375 1.00 53.32 191 TYR B O 1
ATOM 6708 N N . LEU B 1 192 ? -0.180 -19.405 -59.990 1.00 46.83 192 LEU B N 1
ATOM 6709 C CA . LEU B 1 192 ? -0.731 -18.802 -58.798 1.00 46.34 192 LEU B CA 1
ATOM 6710 C C . LEU B 1 192 ? 0.077 -17.628 -58.297 1.00 46.89 192 LEU B C 1
ATOM 6711 O O . LEU B 1 192 ? -0.496 -16.657 -57.833 1.00 51.50 192 LEU B O 1
ATOM 6716 N N . LEU B 1 193 ? 1.399 -17.692 -58.380 1.00 45.05 193 LEU B N 1
ATOM 6717 C CA . LEU B 1 193 ? 2.206 -16.643 -57.765 1.00 47.82 193 LEU B CA 1
ATOM 6718 C C . LEU B 1 193 ? 3.399 -16.135 -58.585 1.00 47.20 193 LEU B C 1
ATOM 6719 O O . LEU B 1 193 ? 4.548 -16.306 -58.176 1.00 44.18 193 LEU B O 1
ATOM 6721 N N . ALA B 1 194 ? 3.136 -15.473 -59.711 1.00 49.89 194 ALA B N 1
ATOM 6722 C CA . ALA B 1 194 ? 4.234 -14.988 -60.553 1.00 53.66 194 ALA B CA 1
ATOM 6723 C C . ALA B 1 194 ? 4.276 -13.464 -60.577 1.00 53.46 194 ALA B C 1
ATOM 6724 O O . ALA B 1 194 ? 3.269 -12.820 -60.848 1.00 54.37 194 ALA B O 1
ATOM 6726 N N . ALA B 1 195 ? 5.444 -12.895 -60.295 1.00 51.27 195 ALA B N 1
ATOM 6727 C CA . ALA B 1 195 ? 5.569 -11.448 -60.122 1.00 52.80 195 ALA B CA 1
ATOM 6728 C C . ALA B 1 195 ? 6.608 -10.875 -61.041 1.00 51.78 195 ALA B C 1
ATOM 6729 O O . ALA B 1 195 ? 7.224 -9.837 -60.740 1.00 49.06 195 ALA B O 1
ATOM 6731 N N . THR B 1 196 ? 6.801 -11.545 -62.165 1.00 51.55 196 THR B N 1
ATOM 6732 C CA . THR B 1 196 ? 7.821 -11.126 -63.092 1.00 52.88 196 THR B CA 1
ATOM 6733 C C . THR B 1 196 ? 7.228 -10.834 -64.474 1.00 54.13 196 THR B C 1
ATOM 6734 O O . THR B 1 196 ? 7.630 -11.424 -65.469 1.00 56.38 196 THR B O 1
ATOM 6738 N N . PRO B 1 197 ? 6.278 -9.885 -64.535 1.00 52.74 197 PRO B N 1
ATOM 6739 C CA . PRO B 1 197 ? 5.626 -9.527 -65.795 1.00 55.09 197 PRO B CA 1
ATOM 6740 C C . PRO B 1 197 ? 6.480 -8.640 -66.702 1.00 52.68 197 PRO B C 1
ATOM 6741 O O . PRO B 1 197 ? 6.419 -8.810 -67.916 1.00 54.36 197 PRO B O 1
ATOM 6745 N N . THR B 1 198 ? 7.269 -7.730 -66.149 1.00 49.51 198 THR B N 1
ATOM 6746 C CA . THR B 1 198 ? 7.987 -6.786 -67.005 1.00 54.57 198 THR B CA 1
ATOM 6747 C C . THR B 1 198 ? 9.445 -6.518 -66.599 1.00 55.05 198 THR B C 1
ATOM 6748 O O . THR B 1 198 ? 9.866 -6.847 -65.489 1.00 52.41 198 THR B O 1
ATOM 6752 N N . VAL B 1 199 ? 10.197 -5.917 -67.524 1.00 55.02 199 VAL B N 1
ATOM 6753 C CA . VAL B 1 199 ? 11.577 -5.473 -67.290 1.00 56.62 199 VAL B CA 1
ATOM 6754 C C . VAL B 1 199 ? 11.891 -4.203 -68.107 1.00 57.34 199 VAL B C 1
ATOM 6755 O O . VAL B 1 199 ? 11.249 -3.928 -69.120 1.00 56.81 199 VAL B O 1
ATOM 6757 N N . GLU B 1 200 ? 12.886 -3.437 -67.674 1.00 55.85 200 GLU B N 1
ATOM 6758 C CA . GLU B 1 200 ? 13.073 -2.075 -68.190 1.00 57.52 200 GLU B CA 1
ATOM 6759 C C . GLU B 1 200 ? 13.667 -2.032 -69.593 1.00 58.57 200 GLU B C 1
ATOM 6760 O O . GLU B 1 200 ? 13.208 -1.268 -70.453 1.00 59.10 200 GLU B O 1
ATOM 6762 N N . SER B 1 201 ? 14.698 -2.838 -69.818 1.00 57.58 201 SER B N 1
ATOM 6763 C CA . SER B 1 201 ? 15.413 -2.798 -71.083 1.00 54.77 201 SER B CA 1
ATOM 6764 C C . SER B 1 201 ? 14.458 -3.138 -72.226 1.00 57.05 201 SER B C 1
ATOM 6765 O O . SER B 1 201 ? 14.291 -2.365 -73.169 1.00 49.21 201 SER B O 1
ATOM 6768 N N . PHE B 1 204 ? 15.829 -6.800 -74.572 1.00 80.98 204 PHE B N 1
ATOM 6769 C CA . PHE B 1 204 ? 15.735 -6.180 -75.901 1.00 83.62 204 PHE B CA 1
ATOM 6770 C C . PHE B 1 204 ? 14.292 -5.860 -76.309 1.00 88.00 204 PHE B C 1
ATOM 6771 O O . PHE B 1 204 ? 13.925 -4.693 -76.495 1.00 86.90 204 PHE B O 1
ATOM 6779 N N . LYS B 1 205 ? 13.490 -6.912 -76.453 1.00 89.92 205 LYS B N 1
ATOM 6780 C CA . LYS B 1 205 ? 12.102 -6.792 -76.879 1.00 87.46 205 LYS B CA 1
ATOM 6781 C C . LYS B 1 205 ? 11.192 -6.273 -75.780 1.00 89.06 205 LYS B C 1
ATOM 6782 O O . LYS B 1 205 ? 11.292 -6.694 -74.627 1.00 86.21 205 LYS B O 1
ATOM 6784 N N . ASP B 1 206 ? 10.286 -5.374 -76.155 1.00 91.38 206 ASP B N 1
ATOM 6785 C CA . ASP B 1 206 ? 9.160 -5.019 -75.296 1.00 93.88 206 ASP B CA 1
ATOM 6786 C C . ASP B 1 206 ? 8.316 -6.277 -75.076 1.00 92.50 206 ASP B C 1
ATOM 6787 O O . ASP B 1 206 ? 7.343 -6.276 -74.320 1.00 87.18 206 ASP B O 1
ATOM 6789 N N . GLY B 1 207 ? 8.699 -7.349 -75.765 1.00 92.15 207 GLY B N 1
ATOM 6790 C CA . GLY B 1 207 ? 8.089 -8.645 -75.577 1.00 86.95 207 GLY B CA 1
ATOM 6791 C C . GLY B 1 207 ? 6.870 -8.854 -76.444 1.00 87.31 207 GLY B C 1
ATOM 6792 O O . GLY B 1 207 ? 6.400 -7.932 -77.108 1.00 86.91 207 GLY B O 1
ATOM 6793 N N . SER B 1 208 ? 6.360 -10.081 -76.425 1.00 87.70 208 SER B N 1
ATOM 6794 C CA . SER B 1 208 ? 5.172 -10.454 -77.184 1.00 94.80 208 SER B CA 1
ATOM 6795 C C . SER B 1 208 ? 3.943 -9.665 -76.720 1.00 103.32 208 SER B C 1
ATOM 6796 O O . SER B 1 208 ? 3.042 -9.366 -77.508 1.00 104.88 208 SER B O 1
ATOM 6798 N N . GLN B 1 214 ? 2.348 -6.660 -74.096 1.00 81.43 214 GLN B N 1
ATOM 6799 C CA . GLN B 1 214 ? 1.770 -5.889 -72.997 1.00 84.14 214 GLN B CA 1
ATOM 6800 C C . GLN B 1 214 ? 2.347 -6.341 -71.658 1.00 88.08 214 GLN B C 1
ATOM 6801 O O . GLN B 1 214 ? 3.138 -5.629 -71.028 1.00 84.22 214 GLN B O 1
ATOM 6803 N N . PHE B 1 215 ? 1.935 -7.535 -71.238 1.00 86.60 215 PHE B N 1
ATOM 6804 C CA . PHE B 1 215 ? 2.439 -8.165 -70.021 1.00 75.69 215 PHE B CA 1
ATOM 6805 C C . PHE B 1 215 ? 2.627 -9.679 -70.223 1.00 75.05 215 PHE B C 1
ATOM 6806 O O . PHE B 1 215 ? 2.185 -10.254 -71.224 1.00 75.20 215 PHE B O 1
ATOM 6808 N N . VAL B 1 216 ? 3.310 -10.314 -69.277 1.00 73.65 216 VAL B N 1
ATOM 6809 C CA . VAL B 1 216 ? 3.462 -11.764 -69.265 1.00 65.33 216 VAL B CA 1
ATOM 6810 C C . VAL B 1 216 ? 3.324 -12.208 -67.813 1.00 59.22 216 VAL B C 1
ATOM 6811 O O . VAL B 1 216 ? 3.489 -11.418 -66.889 1.00 57.23 216 VAL B O 1
ATOM 6813 N N . ARG B 1 217 ? 2.996 -13.463 -67.597 1.00 57.88 217 ARG B N 1
ATOM 6814 C CA . ARG B 1 217 ? 2.865 -13.920 -66.243 1.00 54.98 217 ARG B CA 1
ATOM 6815 C C . ARG B 1 217 ? 4.200 -13.808 -65.560 1.00 53.74 217 ARG B C 1
ATOM 6816 O O . ARG B 1 217 ? 4.302 -13.131 -64.554 1.00 56.35 217 ARG B O 1
ATOM 6824 N N . SER B 1 218 ? 5.233 -14.425 -66.119 1.00 54.23 218 SER B N 1
ATOM 6825 C CA . SER B 1 218 ? 6.539 -14.463 -65.453 1.00 58.02 218 SER B CA 1
ATOM 6826 C C . SER B 1 218 ? 7.718 -14.513 -66.425 1.00 57.74 218 SER B C 1
ATOM 6827 O O . SER B 1 218 ? 7.910 -15.490 -67.123 1.00 60.90 218 SER B O 1
ATOM 6829 N N . LEU B 1 219 ? 8.530 -13.476 -66.451 1.00 56.32 219 LEU B N 1
ATOM 6830 C CA . LEU B 1 219 ? 9.612 -13.405 -67.415 1.00 63.23 219 LEU B CA 1
ATOM 6831 C C . LEU B 1 219 ? 10.764 -14.358 -67.088 1.00 67.96 219 LEU B C 1
ATOM 6832 O O . LEU B 1 219 ? 11.383 -14.917 -67.985 1.00 73.29 219 LEU B O 1
ATOM 6834 N N . ARG B 1 220 ? 11.053 -14.545 -65.806 1.00 67.41 220 ARG B N 1
ATOM 6835 C CA . ARG B 1 220 ? 12.203 -15.356 -65.399 1.00 70.62 220 ARG B CA 1
ATOM 6836 C C . ARG B 1 220 ? 12.057 -16.778 -65.872 1.00 72.34 220 ARG B C 1
ATOM 6837 O O . ARG B 1 220 ? 12.936 -17.314 -66.533 1.00 77.39 220 ARG B O 1
ATOM 6845 N N . SER B 1 221 ? 10.938 -17.388 -65.501 1.00 75.84 221 SER B N 1
ATOM 6846 C CA . SER B 1 221 ? 10.623 -18.752 -65.886 1.00 78.14 221 SER B CA 1
ATOM 6847 C C . SER B 1 221 ? 10.484 -18.732 -67.392 1.00 77.43 221 SER B C 1
ATOM 6848 O O . SER B 1 221 ? 10.831 -19.691 -68.079 1.00 79.00 221 SER B O 1
ATOM 6850 N N . SER B 1 222 ? 9.983 -17.605 -67.891 1.00 78.21 222 SER B N 1
ATOM 6851 C CA . SER B 1 222 ? 9.858 -17.383 -69.318 1.00 82.42 222 SER B CA 1
ATOM 6852 C C . SER B 1 222 ? 11.237 -17.494 -69.956 1.00 84.27 222 SER B C 1
ATOM 6853 O O . SER B 1 222 ? 12.251 -17.249 -69.313 1.00 83.68 222 SER B O 1
ATOM 6855 N N . GLN B 1 223 ? 11.264 -17.871 -71.223 1.00 89.28 223 GLN B N 1
ATOM 6856 C CA . GLN B 1 223 ? 12.512 -18.205 -71.886 1.00 95.04 223 GLN B CA 1
ATOM 6857 C C . GLN B 1 223 ? 13.586 -17.123 -71.778 1.00 96.05 223 GLN B C 1
ATOM 6858 O O . GLN B 1 223 ? 14.770 -17.439 -71.620 1.00 95.82 223 GLN B O 1
ATOM 6864 N N . TYR B 1 224 ? 13.186 -15.857 -71.873 1.00 95.15 224 TYR B N 1
ATOM 6865 C CA . TYR B 1 224 ? 14.157 -14.770 -71.839 1.00 94.86 224 TYR B CA 1
ATOM 6866 C C . TYR B 1 224 ? 14.497 -14.416 -70.399 1.00 94.20 224 TYR B C 1
ATOM 6867 O O . TYR B 1 224 ? 14.414 -13.264 -69.991 1.00 97.03 224 TYR B O 1
ATOM 6876 N N . GLY B 1 225 ? 14.876 -15.426 -69.630 1.00 92.84 225 GLY B N 1
ATOM 6877 C CA . GLY B 1 225 ? 15.344 -15.236 -68.273 1.00 88.55 225 GLY B CA 1
ATOM 6878 C C . GLY B 1 225 ? 16.588 -16.086 -68.119 1.00 93.19 225 GLY B C 1
ATOM 6879 O O . GLY B 1 225 ? 16.789 -17.030 -68.883 1.00 95.51 225 GLY B O 1
ATOM 6880 N N . TYR B 1 226 ? 17.442 -15.757 -67.159 1.00 93.00 226 TYR B N 1
ATOM 6881 C CA . TYR B 1 226 ? 18.584 -16.619 -66.878 1.00 91.19 226 TYR B CA 1
ATOM 6882 C C . TYR B 1 226 ? 18.077 -18.005 -66.446 1.00 97.31 226 TYR B C 1
ATOM 6883 O O . TYR B 1 226 ? 18.674 -19.027 -66.796 1.00 95.30 226 TYR B O 1
ATOM 6885 N N . VAL B 1 227 ? 16.954 -18.032 -65.720 1.00 96.64 227 VAL B N 1
ATOM 6886 C CA . VAL B 1 227 ? 16.462 -19.256 -65.072 1.00 94.35 227 VAL B CA 1
ATOM 6887 C C . VAL B 1 227 ? 16.086 -20.386 -66.044 1.00 97.16 227 VAL B C 1
ATOM 6888 O O . VAL B 1 227 ? 16.349 -21.564 -65.767 1.00 98.94 227 VAL B O 1
ATOM 6890 N N . ASN B 1 228 ? 15.472 -20.025 -67.171 1.00 96.08 228 ASN B N 1
ATOM 6891 C CA . ASN B 1 228 ? 15.033 -21.003 -68.167 1.00 90.43 228 ASN B CA 1
ATOM 6892 C C . ASN B 1 228 ? 16.030 -22.154 -68.340 1.00 91.70 228 ASN B C 1
ATOM 6893 O O . ASN B 1 228 ? 17.199 -21.949 -68.666 1.00 89.17 228 ASN B O 1
ATOM 6895 N N . PRO B 1 230 ? 17.990 -25.417 -70.161 1.00 78.87 230 PRO B N 1
ATOM 6896 C CA . PRO B 1 230 ? 19.402 -25.579 -70.522 1.00 84.43 230 PRO B CA 1
ATOM 6897 C C . PRO B 1 230 ? 19.643 -26.538 -71.696 1.00 88.95 230 PRO B C 1
ATOM 6898 O O . PRO B 1 230 ? 20.724 -26.507 -72.298 1.00 93.83 230 PRO B O 1
ATOM 6902 N N . GLU B 1 231 ? 18.655 -27.374 -72.008 1.00 86.08 231 GLU B N 1
ATOM 6903 C CA . GLU B 1 231 ? 18.719 -28.252 -73.177 1.00 85.82 231 GLU B CA 1
ATOM 6904 C C . GLU B 1 231 ? 19.746 -29.373 -72.983 1.00 85.89 231 GLU B C 1
ATOM 6905 O O . GLU B 1 231 ? 20.075 -30.089 -73.933 1.00 85.10 231 GLU B O 1
ATOM 6907 N N . ILE B 1 232 ? 20.254 -29.506 -71.753 1.00 83.37 232 ILE B N 1
ATOM 6908 C CA . ILE B 1 232 ? 21.017 -30.689 -71.332 1.00 76.75 232 ILE B CA 1
ATOM 6909 C C . ILE B 1 232 ? 20.112 -31.586 -70.470 1.00 68.87 232 ILE B C 1
ATOM 6910 O O . ILE B 1 232 ? 19.449 -31.107 -69.544 1.00 65.12 232 ILE B O 1
ATOM 6914 N N . ASN B 1 233 ? 20.060 -32.877 -70.787 1.00 63.16 233 ASN B N 1
ATOM 6915 C CA . ASN B 1 233 ? 19.221 -33.788 -70.021 1.00 63.21 233 ASN B CA 1
ATOM 6916 C C . ASN B 1 233 ? 19.982 -34.375 -68.828 1.00 61.50 233 ASN B C 1
ATOM 6917 O O . ASN B 1 233 ? 20.861 -35.221 -68.998 1.00 65.74 233 ASN B O 1
ATOM 6919 N N . VAL B 1 234 ? 19.666 -33.916 -67.623 1.00 54.19 234 VAL B N 1
ATOM 6920 C CA . VAL B 1 234 ? 20.166 -34.571 -66.424 1.00 51.63 234 VAL B CA 1
ATOM 6921 C C . VAL B 1 234 ? 19.194 -35.690 -66.087 1.00 56.39 234 VAL B C 1
ATOM 6922 O O . VAL B 1 234 ? 18.214 -35.872 -66.812 1.00 66.03 234 VAL B O 1
ATOM 6926 N N . SER B 1 235 ? 19.444 -36.468 -65.038 1.00 47.83 235 SER B N 1
ATOM 6927 C CA . SER B 1 235 ? 18.490 -37.506 -64.654 1.00 46.37 235 SER B CA 1
ATOM 6928 C C . SER B 1 235 ? 18.104 -37.379 -63.188 1.00 48.20 235 SER B C 1
ATOM 6929 O O . SER B 1 235 ? 18.944 -37.497 -62.306 1.00 48.24 235 SER B O 1
ATOM 6931 N N . PHE B 1 236 ? 16.827 -37.142 -62.921 1.00 46.73 236 PHE B N 1
ATOM 6932 C CA . PHE B 1 236 ? 16.341 -37.106 -61.546 1.00 43.20 236 PHE B CA 1
ATOM 6933 C C . PHE B 1 236 ? 15.701 -38.461 -61.168 1.00 41.87 236 PHE B C 1
ATOM 6934 O O . PHE B 1 236 ? 15.105 -38.612 -60.096 1.00 40.48 236 PHE B O 1
ATOM 6936 N N . ASP B 1 237 ? 15.858 -39.447 -62.049 1.00 41.88 237 ASP B N 1
ATOM 6937 C CA . ASP B 1 237 ? 15.310 -40.788 -61.846 1.00 40.98 237 ASP B CA 1
ATOM 6938 C C . ASP B 1 237 ? 16.068 -41.610 -60.813 1.00 36.19 237 ASP B C 1
ATOM 6939 O O . ASP B 1 237 ? 15.488 -42.437 -60.121 1.00 32.09 237 ASP B O 1
ATOM 6944 N N . SER B 1 238 ? 17.376 -41.395 -60.741 1.00 39.24 238 SER B N 1
ATOM 6945 C CA . SER B 1 238 ? 18.241 -42.105 -59.799 1.00 40.52 238 SER B CA 1
ATOM 6946 C C . SER B 1 238 ? 19.326 -41.157 -59.298 1.00 39.22 238 SER B C 1
ATOM 6947 O O . SER B 1 238 ? 19.869 -40.387 -60.074 1.00 39.89 238 SER B O 1
ATOM 6950 N N . VAL B 1 239 ? 19.614 -41.196 -58.000 1.00 36.89 239 VAL B N 1
ATOM 6951 C CA . VAL B 1 239 ? 20.685 -40.387 -57.444 1.00 37.45 239 VAL B CA 1
ATOM 6952 C C . VAL B 1 239 ? 21.982 -40.697 -58.187 1.00 44.36 239 VAL B C 1
ATOM 6953 O O . VAL B 1 239 ? 22.699 -39.787 -58.582 1.00 46.19 239 VAL B O 1
ATOM 6955 N N . GLU B 1 240 ? 22.262 -41.990 -58.385 1.00 47.49 240 GLU B N 1
ATOM 6956 C CA . GLU B 1 240 ? 23.432 -42.472 -59.123 1.00 42.67 240 GLU B CA 1
ATOM 6957 C C . GLU B 1 240 ? 23.434 -41.930 -60.548 1.00 43.21 240 GLU B C 1
ATOM 6958 O O . GLU B 1 240 ? 24.441 -41.419 -61.030 1.00 43.55 240 GLU B O 1
ATOM 6960 N N . LYS B 1 241 ? 22.287 -42.033 -61.209 1.00 43.96 241 LYS B N 1
ATOM 6961 C CA . LYS B 1 241 ? 22.123 -41.553 -62.580 1.00 45.32 241 LYS B CA 1
ATOM 6962 C C . LYS B 1 241 ? 22.402 -40.063 -62.712 1.00 45.10 241 LYS B C 1
ATOM 6963 O O . LYS B 1 241 ? 23.057 -39.627 -63.657 1.00 43.89 241 LYS B O 1
ATOM 6969 N N . TYR B 1 242 ? 21.867 -39.300 -61.761 1.00 46.45 242 TYR B N 1
ATOM 6970 C CA . TYR B 1 242 ? 21.989 -37.843 -61.709 1.00 47.51 242 TYR B CA 1
ATOM 6971 C C . TYR B 1 242 ? 23.403 -37.436 -61.408 1.00 48.23 242 TYR B C 1
ATOM 6972 O O . TYR B 1 242 ? 23.891 -36.408 -61.900 1.00 48.02 242 TYR B O 1
ATOM 6981 N N . VAL B 1 243 ? 24.052 -38.232 -60.569 1.00 47.55 243 VAL B N 1
ATOM 6982 C CA . VAL B 1 243 ? 25.451 -38.010 -60.284 1.00 48.47 243 VAL B CA 1
ATOM 6983 C C . VAL B 1 243 ? 26.250 -38.163 -61.573 1.00 48.40 243 VAL B C 1
ATOM 6984 O O . VAL B 1 243 ? 27.083 -37.326 -61.874 1.00 50.68 243 VAL B O 1
ATOM 6988 N N . GLU B 1 244 ? 25.982 -39.205 -62.349 1.00 46.02 244 GLU B N 1
ATOM 6989 C CA . GLU B 1 244 ? 26.730 -39.414 -63.582 1.00 48.63 244 GLU B CA 1
ATOM 6990 C C . GLU B 1 244 ? 26.357 -38.403 -64.672 1.00 50.72 244 GLU B C 1
ATOM 6991 O O . GLU B 1 244 ? 27.226 -37.883 -65.363 1.00 52.99 244 GLU B O 1
ATOM 6997 N N . SER B 1 245 ? 25.078 -38.130 -64.859 1.00 47.93 245 SER B N 1
ATOM 6998 C CA . SER B 1 245 ? 24.703 -37.140 -65.850 1.00 48.28 245 SER B CA 1
ATOM 6999 C C . SER B 1 245 ? 25.361 -35.820 -65.490 1.00 49.77 245 SER B C 1
ATOM 7000 O O . SER B 1 245 ? 25.964 -35.169 -66.333 1.00 50.79 245 SER B O 1
ATOM 7003 N N . LEU B 1 246 ? 25.264 -35.441 -64.222 1.00 49.85 246 LEU B N 1
ATOM 7004 C CA . LEU B 1 246 ? 25.841 -34.195 -63.762 1.00 51.05 246 LEU B CA 1
ATOM 7005 C C . LEU B 1 246 ? 27.354 -34.232 -63.974 1.00 50.60 246 LEU B C 1
ATOM 7006 O O . LEU B 1 246 ? 27.916 -33.381 -64.664 1.00 49.10 246 LEU B O 1
ATOM 7011 N N . GLU B 1 247 ? 28.003 -35.236 -63.402 1.00 49.89 247 GLU B N 1
ATOM 7012 C CA . GLU B 1 247 ? 29.457 -35.286 -63.378 1.00 51.18 247 GLU B CA 1
ATOM 7013 C C . GLU B 1 247 ? 29.984 -35.295 -64.819 1.00 55.03 247 GLU B C 1
ATOM 7014 O O . GLU B 1 247 ? 31.002 -34.661 -65.110 1.00 58.48 247 GLU B O 1
ATOM 7020 N N . HIS B 1 248 ? 29.300 -35.998 -65.724 1.00 54.02 248 HIS B N 1
ATOM 7021 C CA . HIS B 1 248 ? 29.781 -36.119 -67.106 1.00 53.06 248 HIS B CA 1
ATOM 7022 C C . HIS B 1 248 ? 29.596 -34.809 -67.858 1.00 53.94 248 HIS B C 1
ATOM 7023 O O . HIS B 1 248 ? 30.405 -34.452 -68.698 1.00 57.14 248 HIS B O 1
ATOM 7025 N N . TRP B 1 249 ? 28.535 -34.082 -67.560 1.00 51.61 249 TRP B N 1
ATOM 7026 C CA . TRP B 1 249 ? 28.381 -32.773 -68.148 1.00 51.64 249 TRP B CA 1
ATOM 7027 C C . TRP B 1 249 ? 29.595 -31.898 -67.887 1.00 54.87 249 TRP B C 1
ATOM 7028 O O . TRP B 1 249 ? 29.902 -31.006 -68.663 1.00 56.39 249 TRP B O 1
ATOM 7039 N N . VAL B 1 250 ? 30.267 -32.121 -66.766 1.00 56.13 250 VAL B N 1
ATOM 7040 C CA . VAL B 1 250 ? 31.461 -31.355 -66.465 1.00 55.48 250 VAL B CA 1
ATOM 7041 C C . VAL B 1 250 ? 32.406 -31.651 -67.596 1.00 58.34 250 VAL B C 1
ATOM 7042 O O . VAL B 1 250 ? 33.074 -30.765 -68.127 1.00 64.57 250 VAL B O 1
ATOM 7046 N N . SER B 1 251 ? 32.430 -32.916 -67.985 1.00 57.78 251 SER B N 1
ATOM 7047 C CA . SER B 1 251 ? 33.407 -33.395 -68.936 1.00 58.37 251 SER B CA 1
ATOM 7048 C C . SER B 1 251 ? 32.850 -33.262 -70.339 1.00 54.51 251 SER B C 1
ATOM 7049 O O . SER B 1 251 ? 33.567 -33.441 -71.307 1.00 59.81 251 SER B O 1
ATOM 7052 N N . ALA B 1 257 ? 30.420 -26.521 -63.000 1.00 57.62 257 ALA B N 1
ATOM 7053 C CA . ALA B 1 257 ? 30.256 -27.690 -62.132 1.00 52.13 257 ALA B CA 1
ATOM 7054 C C . ALA B 1 257 ? 28.849 -27.781 -61.535 1.00 57.33 257 ALA B C 1
ATOM 7055 O O . ALA B 1 257 ? 27.858 -27.937 -62.259 1.00 56.29 257 ALA B O 1
ATOM 7057 N N . GLU B 1 258 ? 28.770 -27.678 -60.208 1.00 65.27 258 GLU B N 1
ATOM 7058 C CA . GLU B 1 258 ? 27.495 -27.682 -59.475 1.00 63.04 258 GLU B CA 1
ATOM 7059 C C . GLU B 1 258 ? 26.636 -26.455 -59.757 1.00 66.00 258 GLU B C 1
ATOM 7060 O O . GLU B 1 258 ? 25.418 -26.547 -59.751 1.00 68.90 258 GLU B O 1
ATOM 7062 N N . LYS B 1 259 ? 27.274 -25.313 -60.004 1.00 66.20 259 LYS B N 1
ATOM 7063 C CA . LYS B 1 259 ? 26.576 -24.038 -60.113 1.00 68.59 259 LYS B CA 1
ATOM 7064 C C . LYS B 1 259 ? 25.684 -23.905 -61.342 1.00 73.21 259 LYS B C 1
ATOM 7065 O O . LYS B 1 259 ? 24.638 -23.251 -61.280 1.00 80.60 259 LYS B O 1
ATOM 7067 N N . GLU B 1 260 ? 26.088 -24.515 -62.452 1.00 69.73 260 GLU B N 1
ATOM 7068 C CA . GLU B 1 260 ? 25.486 -24.207 -63.748 1.00 69.58 260 GLU B CA 1
ATOM 7069 C C . GLU B 1 260 ? 24.069 -24.763 -63.918 1.00 66.47 260 GLU B C 1
ATOM 7070 O O . GLU B 1 260 ? 23.203 -24.103 -64.501 1.00 61.73 260 GLU B O 1
ATOM 7072 N N . PHE B 1 261 ? 23.823 -25.960 -63.397 1.00 66.08 261 PHE B N 1
ATOM 7073 C CA . PHE B 1 261 ? 22.541 -26.628 -63.621 1.00 66.27 261 PHE B CA 1
ATOM 7074 C C . PHE B 1 261 ? 21.345 -25.834 -63.067 1.00 63.03 261 PHE B C 1
ATOM 7075 O O . PHE B 1 261 ? 21.353 -25.371 -61.927 1.00 60.39 261 PHE B O 1
ATOM 7083 N N . TYR B 1 262 ? 20.328 -25.663 -63.901 1.00 62.28 262 TYR B N 1
ATOM 7084 C CA . TYR B 1 262 ? 19.099 -25.024 -63.468 1.00 65.75 262 TYR B CA 1
ATOM 7085 C C . TYR B 1 262 ? 18.049 -26.089 -63.200 1.00 64.07 262 TYR B C 1
ATOM 7086 O O . TYR B 1 262 ? 17.536 -26.712 -64.123 1.00 64.65 262 TYR B O 1
ATOM 7089 N N . SER B 1 263 ? 17.755 -26.313 -61.926 1.00 60.42 263 SER B N 1
ATOM 7090 C CA . SER B 1 263 ? 16.644 -27.159 -61.536 1.00 55.26 263 SER B CA 1
ATOM 7091 C C . SER B 1 263 ? 15.748 -26.247 -60.749 1.00 53.98 263 SER B C 1
ATOM 7092 O O . SER B 1 263 ? 16.189 -25.625 -59.786 1.00 55.32 263 SER B O 1
ATOM 7094 N N . ASN B 1 264 ? 14.493 -26.131 -61.140 1.00 51.20 264 ASN B N 1
ATOM 7095 C CA . ASN B 1 264 ? 13.630 -25.233 -60.406 1.00 47.77 264 ASN B CA 1
ATOM 7096 C C . ASN B 1 264 ? 13.502 -25.683 -58.972 1.00 47.73 264 ASN B C 1
ATOM 7097 O O . ASN B 1 264 ? 13.266 -24.878 -58.081 1.00 49.31 264 ASN B O 1
ATOM 7102 N N . VAL B 1 265 ? 13.647 -26.983 -58.773 1.00 47.50 265 VAL B N 1
ATOM 7103 C CA . VAL B 1 265 ? 13.806 -27.567 -57.455 1.00 47.65 265 VAL B CA 1
ATOM 7104 C C . VAL B 1 265 ? 15.240 -28.033 -57.457 1.00 46.21 265 VAL B C 1
ATOM 7105 O O . VAL B 1 265 ? 15.677 -28.647 -58.413 1.00 48.35 265 VAL B O 1
ATOM 7109 N N . ARG B 1 266 ? 15.992 -27.718 -56.419 1.00 46.71 266 ARG B N 1
ATOM 7110 C CA . ARG B 1 266 ? 17.407 -28.057 -56.394 1.00 48.54 266 ARG B CA 1
ATOM 7111 C C . ARG B 1 266 ? 17.753 -29.083 -55.320 1.00 49.36 266 ARG B C 1
ATOM 7112 O O . ARG B 1 266 ? 17.314 -29.005 -54.187 1.00 48.97 266 ARG B O 1
ATOM 7115 N N . LEU B 1 267 ? 18.552 -30.058 -55.708 1.00 55.52 267 LEU B N 1
ATOM 7116 C CA . LEU B 1 267 ? 19.126 -31.033 -54.783 1.00 56.10 267 LEU B CA 1
ATOM 7117 C C . LEU B 1 267 ? 20.283 -30.457 -53.963 1.00 59.14 267 LEU B C 1
ATOM 7118 O O . LEU B 1 267 ? 21.454 -30.685 -54.309 1.00 62.94 267 LEU B O 1
ATOM 7123 N N . ARG B 1 268 ? 19.994 -29.726 -52.887 1.00 59.90 268 ARG B N 1
ATOM 7124 C CA . ARG B 1 268 ? 21.070 -28.993 -52.192 1.00 66.38 268 ARG B CA 1
ATOM 7125 C C . ARG B 1 268 ? 21.634 -29.792 -51.016 1.00 63.95 268 ARG B C 1
ATOM 7126 O O . ARG B 1 268 ? 22.540 -29.324 -50.305 1.00 63.83 268 ARG B O 1
ATOM 7134 N N . GLY B 1 269 ? 21.126 -31.012 -50.860 1.00 57.01 269 GLY B N 1
ATOM 7135 C CA . GLY B 1 269 ? 21.463 -31.855 -49.731 1.00 56.31 269 GLY B CA 1
ATOM 7136 C C . GLY B 1 269 ? 22.937 -32.001 -49.368 1.00 62.45 269 GLY B C 1
ATOM 7137 O O . GLY B 1 269 ? 23.269 -32.093 -48.194 1.00 60.81 269 GLY B O 1
ATOM 7138 N N . ALA B 1 270 ? 23.831 -32.051 -50.350 1.00 69.36 270 ALA B N 1
ATOM 7139 C CA . ALA B 1 270 ? 25.245 -32.309 -50.056 1.00 69.62 270 ALA B CA 1
ATOM 7140 C C . ALA B 1 270 ? 26.166 -31.443 -50.881 1.00 73.40 270 ALA B C 1
ATOM 7141 O O . ALA B 1 270 ? 25.769 -30.882 -51.901 1.00 74.48 270 ALA B O 1
ATOM 7143 N N . LYS B 1 271 ? 27.414 -31.371 -50.434 1.00 78.78 271 LYS B N 1
AT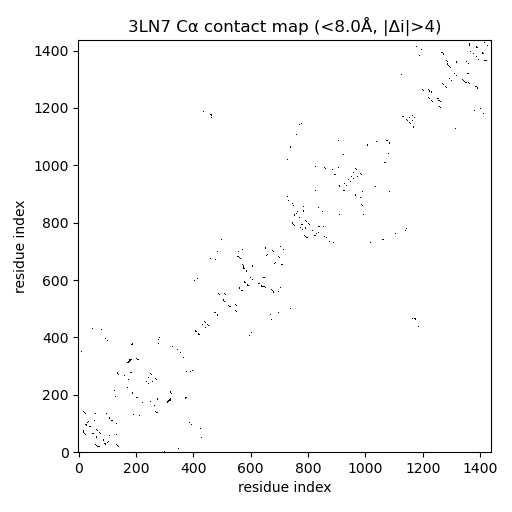OM 7144 C CA . LYS B 1 271 ? 28.440 -30.546 -51.068 1.00 83.32 271 LYS B CA 1
ATOM 7145 C C . LYS B 1 271 ? 28.769 -31.020 -52.483 1.00 82.38 271 LYS B C 1
ATOM 7146 O O . LYS B 1 271 ? 28.928 -30.214 -53.401 1.00 77.74 271 LYS B O 1
ATOM 7149 N N . LYS B 1 272 ? 28.880 -32.334 -52.653 1.00 81.86 272 LYS B N 1
ATOM 7150 C CA . LYS B 1 272 ? 29.177 -32.903 -53.962 1.00 74.14 272 LYS B CA 1
ATOM 7151 C C . LYS B 1 272 ? 28.181 -34.015 -54.284 1.00 74.44 272 LYS B C 1
ATOM 7152 O O . LYS B 1 272 ? 27.675 -34.689 -53.377 1.00 74.97 272 LYS B O 1
ATOM 7154 N N . ALA B 1 273 ? 27.887 -34.202 -55.569 1.00 70.30 273 ALA B N 1
ATOM 7155 C CA . ALA B 1 273 ? 26.921 -35.221 -55.977 1.00 66.16 273 ALA B CA 1
ATOM 7156 C C . ALA B 1 273 ? 27.369 -36.612 -55.536 1.00 64.17 273 ALA B C 1
ATOM 7157 O O . ALA B 1 273 ? 26.563 -37.450 -55.131 1.00 62.88 273 ALA B O 1
ATOM 7159 N N . ARG B 1 274 ? 28.667 -36.848 -55.617 1.00 60.80 274 ARG B N 1
ATOM 7160 C CA . ARG B 1 274 ? 29.214 -38.138 -55.254 1.00 62.73 274 ARG B CA 1
ATOM 7161 C C . ARG B 1 274 ? 28.833 -38.482 -53.830 1.00 69.85 274 ARG B C 1
ATOM 7162 O O . ARG B 1 274 ? 28.550 -39.645 -53.510 1.00 71.00 274 ARG B O 1
ATOM 7170 N N . GLU B 1 275 ? 28.822 -37.456 -52.981 1.00 70.11 275 GLU B N 1
ATOM 7171 C CA . GLU B 1 275 ? 28.559 -37.638 -51.560 1.00 71.87 275 GLU B CA 1
ATOM 7172 C C . GLU B 1 275 ? 27.164 -38.193 -51.363 1.00 67.57 275 GLU B C 1
ATOM 7173 O O . GLU B 1 275 ? 26.875 -38.757 -50.311 1.00 67.11 275 GLU B O 1
ATOM 7175 N N . PHE B 1 276 ? 26.315 -38.030 -52.380 1.00 64.87 276 PHE B N 1
ATOM 7176 C CA . PHE B 1 276 ? 24.926 -38.495 -52.331 1.00 67.96 276 PHE B CA 1
ATOM 7177 C C . PHE B 1 276 ? 24.814 -40.019 -52.353 1.00 66.66 276 PHE B C 1
ATOM 7178 O O . PHE B 1 276 ? 23.852 -40.596 -51.816 1.00 60.83 276 PHE B O 1
ATOM 7186 N N . LEU B 1 277 ? 25.781 -40.658 -53.009 1.00 67.28 277 LEU B N 1
ATOM 7187 C CA . LEU B 1 277 ? 25.894 -42.110 -52.997 1.00 67.92 277 LEU B CA 1
ATOM 7188 C C . LEU B 1 277 ? 26.203 -42.571 -51.564 1.00 70.14 277 LEU B C 1
ATOM 7189 O O . LEU B 1 277 ? 25.591 -43.515 -51.036 1.00 63.10 277 LEU B O 1
ATOM 7191 N N . THR B 1 278 ? 27.141 -41.859 -50.939 1.00 73.13 278 THR B N 1
ATOM 7192 C CA . THR B 1 278 ? 27.575 -42.114 -49.566 1.00 68.68 278 THR B CA 1
ATOM 7193 C C . THR B 1 278 ? 26.535 -41.726 -48.497 1.00 69.26 278 THR B C 1
ATOM 7194 O O . THR B 1 278 ? 26.282 -42.499 -47.576 1.00 65.23 278 THR B O 1
ATOM 7196 N N . THR B 1 279 ? 25.930 -40.544 -48.629 1.00 68.17 279 THR B N 1
ATOM 7197 C CA . THR B 1 279 ? 25.113 -39.962 -47.569 1.00 66.75 279 THR B CA 1
ATOM 7198 C C . THR B 1 279 ? 23.670 -39.604 -47.959 1.00 65.47 279 THR B C 1
ATOM 7199 O O . THR B 1 279 ? 22.837 -39.355 -47.079 1.00 60.60 279 THR B O 1
ATOM 7201 N N . GLY B 1 280 ? 23.372 -39.571 -49.256 1.00 63.38 280 GLY B N 1
ATOM 7202 C CA . GLY B 1 280 ? 22.013 -39.317 -49.720 1.00 62.98 280 GLY B CA 1
ATOM 7203 C C . GLY B 1 280 ? 21.678 -37.839 -49.680 1.00 60.22 280 GLY B C 1
ATOM 7204 O O . GLY B 1 280 ? 22.516 -37.032 -49.284 1.00 61.97 280 GLY B O 1
ATOM 7205 N N . ILE B 1 281 ? 20.458 -37.479 -50.076 1.00 54.05 281 ILE B N 1
ATOM 7206 C CA . ILE B 1 281 ? 20.089 -36.083 -50.175 1.00 50.98 281 ILE B CA 1
ATOM 7207 C C . ILE B 1 281 ? 19.416 -35.663 -48.903 1.00 49.92 281 ILE B C 1
ATOM 7208 O O . ILE B 1 281 ? 18.413 -36.254 -48.545 1.00 52.14 281 ILE B O 1
ATOM 7212 N N . GLN B 1 282 ? 19.929 -34.643 -48.225 1.00 49.01 282 GLN B N 1
ATOM 7213 C CA . GLN B 1 282 ? 19.317 -34.209 -46.969 1.00 51.58 282 GLN B CA 1
ATOM 7214 C C . GLN B 1 282 ? 18.074 -33.274 -47.075 1.00 46.47 282 GLN B C 1
ATOM 7215 O O . GLN B 1 282 ? 17.189 -33.301 -46.215 1.00 42.23 282 GLN B O 1
ATOM 7221 N N . TYR B 1 283 ? 17.996 -32.440 -48.100 1.00 45.62 283 TYR B N 1
ATOM 7222 C CA . TYR B 1 283 ? 16.795 -31.625 -48.268 1.00 43.77 283 TYR B CA 1
ATOM 7223 C C . TYR B 1 283 ? 16.692 -31.087 -49.662 1.00 44.19 283 TYR B C 1
ATOM 7224 O O . TYR B 1 283 ? 17.579 -31.311 -50.477 1.00 48.04 283 TYR B O 1
ATOM 7233 N N . LEU B 1 284 ? 15.609 -30.361 -49.921 1.00 42.25 284 LEU B N 1
ATOM 7234 C CA . LEU B 1 284 ? 15.358 -29.781 -51.240 1.00 44.57 284 LEU B CA 1
ATOM 7235 C C . LEU B 1 284 ? 15.158 -28.263 -51.182 1.00 42.61 284 LEU B C 1
ATOM 7236 O O . LEU B 1 284 ? 14.402 -27.780 -50.346 1.00 42.37 284 LEU B O 1
ATOM 7241 N N . GLU B 1 285 ? 15.835 -27.531 -52.072 1.00 41.86 285 GLU B N 1
ATOM 7242 C CA . GLU B 1 285 ? 15.665 -26.085 -52.225 1.00 39.84 285 GLU B CA 1
ATOM 7243 C C . GLU B 1 285 ? 14.903 -25.739 -53.501 1.00 41.15 285 GLU B C 1
ATOM 7244 O O . GLU B 1 285 ? 15.280 -26.132 -54.572 1.00 42.33 285 GLU B O 1
ATOM 7250 N N . PHE B 1 286 ? 13.843 -24.965 -53.393 1.00 41.54 286 PHE B N 1
ATOM 7251 C CA . PHE B 1 286 ? 13.080 -24.603 -54.557 1.00 40.41 286 PHE B CA 1
ATOM 7252 C C . PHE B 1 286 ? 13.381 -23.190 -54.976 1.00 43.69 286 PHE B C 1
ATOM 7253 O O . PHE B 1 286 ? 13.225 -22.270 -54.196 1.00 47.45 286 PHE B O 1
ATOM 7261 N N . ARG B 1 287 ? 13.794 -23.007 -56.216 1.00 44.42 287 ARG B N 1
ATOM 7262 C CA . ARG B 1 287 ? 14.234 -21.703 -56.691 1.00 49.43 287 ARG B CA 1
ATOM 7263 C C . ARG B 1 287 ? 13.159 -21.054 -57.569 1.00 49.05 287 ARG B C 1
ATOM 7264 O O . ARG B 1 287 ? 13.379 -20.003 -58.174 1.00 50.18 287 ARG B O 1
ATOM 7272 N N . LEU B 1 288 ? 11.985 -21.674 -57.604 1.00 44.93 288 LEU B N 1
ATOM 7273 C CA . LEU B 1 288 ? 10.950 -21.316 -58.567 1.00 42.71 288 LEU B CA 1
ATOM 7274 C C . LEU B 1 288 ? 10.418 -19.892 -58.400 1.00 44.94 288 LEU B C 1
ATOM 7275 O O . LEU B 1 288 ? 10.054 -19.244 -59.381 1.00 46.05 288 LEU B O 1
ATOM 7280 N N . PHE B 1 289 ? 10.406 -19.392 -57.166 1.00 47.87 289 PHE B N 1
ATOM 7281 C CA . PHE B 1 289 ? 9.537 -18.258 -56.803 1.00 48.64 289 PHE B CA 1
ATOM 7282 C C . PHE B 1 289 ? 10.039 -16.869 -57.154 1.00 51.31 289 PHE B C 1
ATOM 7283 O O . PHE B 1 289 ? 11.241 -16.625 -57.313 1.00 52.20 289 PHE B O 1
ATOM 7291 N N . ASP B 1 290 ? 9.063 -15.971 -57.254 1.00 49.18 290 ASP B N 1
ATOM 7292 C CA . ASP B 1 290 ? 9.269 -14.560 -57.504 1.00 49.51 290 ASP B CA 1
ATOM 7293 C C . ASP B 1 290 ? 8.911 -13.810 -56.225 1.00 47.83 290 ASP B C 1
ATOM 7294 O O . ASP B 1 290 ? 8.027 -14.243 -55.493 1.00 48.44 290 ASP B O 1
ATOM 7299 N N . LEU B 1 291 ? 9.564 -12.683 -55.949 1.00 48.90 291 LEU B N 1
ATOM 7300 C CA . LEU B 1 291 ? 9.189 -11.887 -54.774 1.00 47.41 291 LEU B CA 1
ATOM 7301 C C . LEU B 1 291 ? 7.747 -11.462 -54.936 1.00 42.98 291 LEU B C 1
ATOM 7302 O O . LEU B 1 291 ? 7.280 -11.284 -56.055 1.00 44.09 291 LEU B O 1
ATOM 7307 N N . ASN B 1 292 ? 7.033 -11.336 -53.830 1.00 37.97 292 ASN B N 1
ATOM 7308 C CA . ASN B 1 292 ? 5.689 -10.819 -53.901 1.00 37.68 292 ASN B CA 1
ATOM 7309 C C . ASN B 1 292 ? 5.680 -9.378 -53.421 1.00 38.35 292 ASN B C 1
ATOM 7310 O O . ASN B 1 292 ? 6.061 -9.083 -52.291 1.00 37.00 292 ASN B O 1
ATOM 7315 N N . PRO B 1 293 ? 5.252 -8.468 -54.302 1.00 42.07 293 PRO B N 1
ATOM 7316 C CA . PRO B 1 293 ? 5.295 -7.017 -54.064 1.00 45.13 293 PRO B CA 1
ATOM 7317 C C . PRO B 1 293 ? 4.283 -6.619 -53.006 1.00 41.98 293 PRO B C 1
ATOM 7318 O O . PRO B 1 293 ? 4.535 -5.727 -52.201 1.00 41.93 293 PRO B O 1
ATOM 7322 N N . PHE B 1 294 ? 3.145 -7.300 -53.029 1.00 40.54 294 PHE B N 1
ATOM 7323 C CA . PHE B 1 294 ? 2.099 -7.114 -52.043 1.00 42.52 294 PHE B CA 1
ATOM 7324 C C . PHE B 1 294 ? 2.499 -7.469 -50.611 1.00 42.45 294 PHE B C 1
ATOM 7325 O O . PHE B 1 294 ? 2.145 -6.748 -49.671 1.00 48.12 294 PHE B O 1
ATOM 7333 N N . GLU B 1 295 ? 3.216 -8.562 -50.411 1.00 36.55 295 GLU B N 1
ATOM 7334 C CA . GLU B 1 295 ? 3.669 -8.850 -49.073 1.00 34.44 295 GLU B CA 1
ATOM 7335 C C . GLU B 1 295 ? 5.000 -8.150 -48.766 1.00 36.77 295 GLU B C 1
ATOM 7336 O O . GLU B 1 295 ? 5.871 -8.004 -49.613 1.00 36.10 295 GLU B O 1
ATOM 7339 N N . ILE B 1 296 ? 5.098 -7.688 -47.528 1.00 37.93 296 ILE B N 1
ATOM 7340 C CA . ILE B 1 296 ? 6.193 -6.872 -47.037 1.00 37.56 296 ILE B CA 1
ATOM 7341 C C . ILE B 1 296 ? 7.561 -7.489 -47.225 1.00 37.34 296 ILE B C 1
ATOM 7342 O O . ILE B 1 296 ? 8.528 -6.778 -47.495 1.00 35.83 296 ILE B O 1
ATOM 7346 N N . TYR B 1 297 ? 7.656 -8.800 -47.027 1.00 36.74 297 TYR B N 1
ATOM 7347 C CA . TYR B 1 297 ? 8.958 -9.452 -47.039 1.00 38.30 297 TYR B CA 1
ATOM 7348 C C . TYR B 1 297 ? 9.091 -10.281 -48.287 1.00 36.61 297 TYR B C 1
ATOM 7349 O O . TYR B 1 297 ? 10.088 -10.961 -48.487 1.00 36.15 297 TYR B O 1
ATOM 7358 N N . GLY B 1 298 ? 8.068 -10.220 -49.125 1.00 35.19 298 GLY B N 1
ATOM 7359 C CA . GLY B 1 298 ? 8.110 -10.890 -50.404 1.00 35.08 298 GLY B CA 1
ATOM 7360 C C . GLY B 1 298 ? 7.513 -12.278 -50.402 1.00 31.89 298 GLY B C 1
ATOM 7361 O O . GLY B 1 298 ? 7.543 -12.947 -51.425 1.00 33.28 298 GLY B O 1
ATOM 7362 N N . ILE B 1 299 ? 6.980 -12.716 -49.268 1.00 30.59 299 ILE B N 1
ATOM 7363 C CA . ILE B 1 299 ? 6.254 -13.984 -49.205 1.00 30.62 299 ILE B CA 1
ATOM 7364 C C . ILE B 1 299 ? 5.073 -13.856 -48.275 1.00 29.95 299 ILE B C 1
ATOM 7365 O O . ILE B 1 299 ? 5.010 -12.969 -47.458 1.00 34.63 299 ILE B O 1
ATOM 7370 N N . SER B 1 300 ? 4.131 -14.757 -48.404 1.00 30.00 300 SER B N 1
ATOM 7371 C CA . SER B 1 300 ? 2.987 -14.798 -47.526 1.00 30.43 300 SER B CA 1
ATOM 7372 C C . SER B 1 300 ? 3.079 -16.086 -46.731 1.00 34.78 300 SER B C 1
ATOM 7373 O O . SER B 1 300 ? 3.467 -17.120 -47.291 1.00 36.20 300 SER B O 1
ATOM 7376 N N . LEU B 1 301 ? 2.738 -16.052 -45.440 1.00 35.67 301 LEU B N 1
ATOM 7377 C CA . LEU B 1 301 ? 2.744 -17.269 -44.629 1.00 32.15 301 LEU B CA 1
ATOM 7378 C C . LEU B 1 301 ? 1.869 -18.324 -45.296 1.00 33.88 301 LEU B C 1
ATOM 7379 O O . LEU B 1 301 ? 2.243 -19.502 -45.363 1.00 33.80 301 LEU B O 1
ATOM 7384 N N . LYS B 1 302 ? 0.724 -17.882 -45.824 1.00 34.70 302 LYS B N 1
ATOM 7385 C CA . LYS B 1 302 ? -0.230 -18.753 -46.501 1.00 34.64 302 LYS B CA 1
ATOM 7386 C C . LYS B 1 302 ? 0.411 -19.396 -47.713 1.00 32.96 302 LYS B C 1
ATOM 7387 O O . LYS B 1 302 ? 0.364 -20.616 -47.871 1.00 32.26 302 LYS B O 1
ATOM 7389 N N . ASP B 1 303 ? 1.020 -18.584 -48.567 1.00 32.85 303 ASP B N 1
ATOM 7390 C CA . ASP B 1 303 ? 1.711 -19.132 -49.733 1.00 35.64 303 ASP B CA 1
ATOM 7391 C C . ASP B 1 303 ? 2.788 -20.184 -49.330 1.00 33.49 303 ASP B C 1
ATOM 7392 O O . ASP B 1 303 ? 2.841 -21.270 -49.927 1.00 32.60 303 ASP B O 1
ATOM 7394 N N . ALA B 1 304 ? 3.611 -19.895 -48.317 1.00 32.23 304 ALA B N 1
ATOM 7395 C CA . ALA B 1 304 ? 4.608 -20.868 -47.838 1.00 32.03 304 ALA B CA 1
ATOM 7396 C C . ALA B 1 304 ? 3.943 -22.149 -47.331 1.00 30.17 304 ALA B C 1
ATOM 7397 O O . ALA B 1 304 ? 4.460 -23.266 -47.512 1.00 29.40 304 ALA B O 1
ATOM 7399 N N . LYS B 1 305 ? 2.796 -21.989 -46.695 1.00 28.48 305 LYS B N 1
ATOM 7400 C CA . LYS B 1 305 ? 2.084 -23.148 -46.219 1.00 28.41 305 LYS B CA 1
ATOM 7401 C C . LYS B 1 305 ? 1.562 -23.873 -47.426 1.00 29.51 305 LYS B C 1
ATOM 7402 O O . LYS B 1 305 ? 1.572 -25.103 -47.462 1.00 30.02 305 LYS B O 1
ATOM 7408 N N . PHE B 1 306 ? 1.121 -23.116 -48.432 1.00 30.20 306 PHE B N 1
ATOM 7409 C CA . PHE B 1 306 ? 0.476 -23.721 -49.596 1.00 28.07 306 PHE B CA 1
ATOM 7410 C C . PHE B 1 306 ? 1.493 -24.597 -50.227 1.00 26.85 306 PHE B C 1
ATOM 7411 O O . PHE B 1 306 ? 1.251 -25.761 -50.453 1.00 25.82 306 PHE B O 1
ATOM 7414 N N . ILE B 1 307 ? 2.662 -24.021 -50.448 1.00 27.97 307 ILE B N 1
ATOM 7415 C CA . ILE B 1 307 ? 3.792 -24.712 -51.050 1.00 29.69 307 ILE B CA 1
ATOM 7416 C C . ILE B 1 307 ? 4.156 -26.006 -50.326 1.00 30.96 307 ILE B C 1
ATOM 7417 O O . ILE B 1 307 ? 4.401 -27.039 -50.956 1.00 30.43 307 ILE B O 1
ATOM 7422 N N . HIS B 1 308 ? 4.195 -25.932 -49.004 1.00 29.32 308 HIS B N 1
ATOM 7423 C CA . HIS B 1 308 ? 4.451 -27.085 -48.184 1.00 27.73 308 HIS B CA 1
ATOM 7424 C C . HIS B 1 308 ? 3.459 -28.229 -48.516 1.00 28.67 308 HIS B C 1
ATOM 7425 O O . HIS B 1 308 ? 3.847 -29.341 -48.881 1.00 27.92 308 HIS B O 1
ATOM 7432 N N . VAL B 1 309 ? 2.170 -27.935 -48.412 1.00 29.58 309 VAL B N 1
ATOM 7433 C CA . VAL B 1 309 ? 1.134 -28.894 -48.753 1.00 29.26 309 VAL B CA 1
ATOM 7434 C C . VAL B 1 309 ? 1.348 -29.416 -50.183 1.00 31.37 309 VAL B C 1
ATOM 7435 O O . VAL B 1 309 ? 1.193 -30.598 -50.453 1.00 32.84 309 VAL B O 1
ATOM 7437 N N . PHE B 1 310 ? 1.709 -28.525 -51.097 1.00 31.01 310 PHE B N 1
ATOM 7438 C CA . PHE B 1 310 ? 1.944 -28.875 -52.491 1.00 31.30 310 PHE B CA 1
ATOM 7439 C C . PHE B 1 310 ? 3.122 -29.831 -52.658 1.00 31.97 310 PHE B C 1
ATOM 7440 O O . PHE B 1 310 ? 3.097 -30.755 -53.456 1.00 32.43 310 PHE B O 1
ATOM 7448 N N . ALA B 1 311 ? 4.177 -29.598 -51.907 1.00 32.47 311 ALA B N 1
ATOM 7449 C CA . ALA B 1 311 ? 5.326 -30.477 -51.982 1.00 34.45 311 ALA B CA 1
ATOM 7450 C C . ALA B 1 311 ? 4.908 -31.838 -51.491 1.00 34.52 311 ALA B C 1
ATOM 7451 O O . ALA B 1 311 ? 5.323 -32.847 -52.035 1.00 36.98 311 ALA B O 1
ATOM 7453 N N . LEU B 1 312 ? 4.085 -31.887 -50.461 1.00 32.58 312 LEU B N 1
ATOM 7454 C CA . LEU B 1 312 ? 3.680 -33.184 -49.965 1.00 34.55 312 LEU B CA 1
ATOM 7455 C C . LEU B 1 312 ? 2.815 -33.834 -50.990 1.00 35.79 312 LEU B C 1
ATOM 7456 O O . LEU B 1 312 ? 2.850 -35.036 -51.136 1.00 37.79 312 LEU B O 1
ATOM 7461 N N . PHE B 1 313 ? 2.041 -33.051 -51.726 1.00 36.44 313 PHE B N 1
ATOM 7462 C CA . PHE B 1 313 ? 1.195 -33.670 -52.738 1.00 40.01 313 PHE B CA 1
ATOM 7463 C C . PHE B 1 313 ? 2.044 -34.294 -53.810 1.00 40.06 313 PHE B C 1
ATOM 7464 O O . PHE B 1 313 ? 1.723 -35.371 -54.294 1.00 39.45 313 PHE B O 1
ATOM 7480 N N . ILE B 1 315 ? 4.962 -35.672 -53.426 1.00 39.59 315 ILE B N 1
ATOM 7481 C CA . ILE B 1 315 ? 5.388 -36.962 -52.892 1.00 38.19 315 ILE B CA 1
ATOM 7482 C C . ILE B 1 315 ? 4.199 -37.926 -52.812 1.00 43.39 315 ILE B C 1
ATOM 7483 O O . ILE B 1 315 ? 4.313 -39.123 -53.117 1.00 45.31 315 ILE B O 1
ATOM 7485 N N . TRP B 1 316 ? 3.048 -37.375 -52.443 1.00 43.90 316 TRP B N 1
ATOM 7486 C CA . TRP B 1 316 ? 1.863 -38.152 -52.103 1.00 43.30 316 TRP B CA 1
ATOM 7487 C C . TRP B 1 316 ? 1.283 -38.877 -53.277 1.00 47.35 316 TRP B C 1
ATOM 7488 O O . TRP B 1 316 ? 1.015 -40.075 -53.202 1.00 48.95 316 TRP B O 1
ATOM 7507 N N . ASP B 1 318 ? 0.524 -40.918 -56.330 1.00 53.93 318 ASP B N 1
ATOM 7508 C CA . ASP B 1 318 ? 1.135 -42.170 -56.744 1.00 54.12 318 ASP B CA 1
ATOM 7509 C C . ASP B 1 318 ? 1.968 -41.995 -58.039 1.00 52.27 318 ASP B C 1
ATOM 7510 O O . ASP B 1 318 ? 3.032 -42.599 -58.176 1.00 51.22 318 ASP B O 1
ATOM 7515 N N . HIS B 1 319 ? 1.492 -41.128 -58.941 1.00 52.59 319 HIS B N 1
ATOM 7516 C CA . HIS B 1 319 ? 2.208 -40.688 -60.161 1.00 51.11 319 HIS B CA 1
ATOM 7517 C C . HIS B 1 319 ? 2.664 -41.808 -61.116 1.00 47.76 319 HIS B C 1
ATOM 7518 O O . HIS B 1 319 ? 2.583 -41.673 -62.348 1.00 36.07 319 HIS B O 1
ATOM 7525 N N . ASP B 1 322 ? 8.094 -40.019 -65.496 1.00 46.93 322 ASP B N 1
ATOM 7526 C CA . ASP B 1 322 ? 9.288 -40.356 -66.258 1.00 46.59 322 ASP B CA 1
ATOM 7527 C C . ASP B 1 322 ? 9.890 -39.033 -66.679 1.00 45.02 322 ASP B C 1
ATOM 7528 O O . ASP B 1 322 ? 9.270 -37.998 -66.443 1.00 45.51 322 ASP B O 1
ATOM 7533 N N . GLN B 1 323 ? 11.065 -39.048 -67.309 1.00 42.33 323 GLN B N 1
ATOM 7534 C CA . GLN B 1 323 ? 11.722 -37.793 -67.653 1.00 42.72 323 GLN B CA 1
ATOM 7535 C C . GLN B 1 323 ? 10.847 -36.968 -68.580 1.00 44.02 323 GLN B C 1
ATOM 7536 O O . GLN B 1 323 ? 10.720 -35.768 -68.413 1.00 45.41 323 GLN B O 1
ATOM 7538 N N . GLU B 1 324 ? 10.219 -37.612 -69.546 1.00 44.39 324 GLU B N 1
ATOM 7539 C CA . GLU B 1 324 ? 9.485 -36.869 -70.555 1.00 48.60 324 GLU B CA 1
ATOM 7540 C C . GLU B 1 324 ? 8.271 -36.157 -69.961 1.00 51.34 324 GLU B C 1
ATOM 7541 O O . GLU B 1 324 ? 7.955 -35.042 -70.366 1.00 53.25 324 GLU B O 1
ATOM 7547 N N . GLU B 1 325 ? 7.583 -36.797 -69.020 1.00 49.94 325 GLU B N 1
ATOM 7548 C CA . GLU B 1 325 ? 6.454 -36.173 -68.343 1.00 46.74 325 GLU B CA 1
ATOM 7549 C C . GLU B 1 325 ? 6.997 -34.937 -67.658 1.00 50.08 325 GLU B C 1
ATOM 7550 O O . GLU B 1 325 ? 6.383 -33.879 -67.700 1.00 52.55 325 GLU B O 1
ATOM 7552 N N . VAL B 1 326 ? 8.171 -35.067 -67.047 1.00 47.57 326 VAL B N 1
ATOM 7553 C CA . VAL B 1 326 ? 8.836 -33.924 -66.452 1.00 48.16 326 VAL B CA 1
ATOM 7554 C C . VAL B 1 326 ? 9.139 -32.888 -67.518 1.00 50.62 326 VAL B C 1
ATOM 7555 O O . VAL B 1 326 ? 8.826 -31.705 -67.377 1.00 48.58 326 VAL B O 1
ATOM 7559 N N . GLU B 1 327 ? 9.762 -33.350 -68.589 1.00 51.90 327 GLU B N 1
ATOM 7560 C CA . GLU B 1 327 ? 10.141 -32.489 -69.683 1.00 53.68 327 GLU B CA 1
ATOM 7561 C C . GLU B 1 327 ? 8.889 -31.794 -70.214 1.00 53.98 327 GLU B C 1
ATOM 7562 O O . GLU B 1 327 ? 8.904 -30.594 -70.493 1.00 55.30 327 GLU B O 1
ATOM 7564 N N . LEU B 1 328 ? 7.799 -32.534 -70.338 1.00 51.00 328 LEU B N 1
ATOM 7565 C CA . LEU B 1 328 ? 6.555 -31.935 -70.764 1.00 54.57 328 LEU B CA 1
ATOM 7566 C C . LEU B 1 328 ? 6.180 -30.865 -69.746 1.00 56.77 328 LEU B C 1
ATOM 7567 O O . LEU B 1 328 ? 5.802 -29.739 -70.095 1.00 57.89 328 LEU B O 1
ATOM 7572 N N . GLY B 1 329 ? 6.291 -31.215 -68.476 1.00 53.46 329 GLY B N 1
ATOM 7573 C CA . GLY B 1 329 ? 5.909 -30.298 -67.434 1.00 52.52 329 GLY B CA 1
ATOM 7574 C C . GLY B 1 329 ? 6.717 -29.032 -67.572 1.00 52.06 329 GLY B C 1
ATOM 7575 O O . GLY B 1 329 ? 6.190 -27.930 -67.479 1.00 53.79 329 GLY B O 1
ATOM 7576 N N . LYS B 1 330 ? 8.009 -29.185 -67.803 1.00 51.08 330 LYS B N 1
ATOM 7577 C CA . LYS B 1 330 ? 8.876 -28.032 -67.868 1.00 50.62 330 LYS B CA 1
ATOM 7578 C C . LYS B 1 330 ? 8.425 -27.169 -69.016 1.00 53.09 330 LYS B C 1
ATOM 7579 O O . LYS B 1 330 ? 8.440 -25.946 -68.922 1.00 54.89 330 LYS B O 1
ATOM 7582 N N . ALA B 1 331 ? 8.017 -27.804 -70.106 1.00 53.18 331 ALA B N 1
ATOM 7583 C CA . ALA B 1 331 ? 7.563 -27.059 -71.271 1.00 57.58 331 ALA B CA 1
ATOM 7584 C C . ALA B 1 331 ? 6.292 -26.252 -70.928 1.00 58.51 331 ALA B C 1
ATOM 7585 O O . ALA B 1 331 ? 6.176 -25.049 -71.248 1.00 56.02 331 ALA B O 1
ATOM 7587 N N . ARG B 1 332 ? 5.352 -26.906 -70.252 1.00 55.97 332 ARG B N 1
ATOM 7588 C CA . ARG B 1 332 ? 4.117 -26.246 -69.860 1.00 52.54 332 ARG B CA 1
ATOM 7589 C C . ARG B 1 332 ? 4.447 -25.067 -68.950 1.00 51.78 332 ARG B C 1
ATOM 7590 O O . ARG B 1 332 ? 3.739 -24.061 -68.925 1.00 51.11 332 ARG B O 1
ATOM 7592 N N . LEU B 1 333 ? 5.542 -25.198 -68.211 1.00 52.72 333 LEU B N 1
ATOM 7593 C CA . LEU B 1 333 ? 5.965 -24.163 -67.288 1.00 53.80 333 LEU B CA 1
ATOM 7594 C C . LEU B 1 333 ? 6.355 -22.913 -68.076 1.00 55.55 333 LEU B C 1
ATOM 7595 O O . LEU B 1 333 ? 5.880 -21.814 -67.776 1.00 58.54 333 LEU B O 1
ATOM 7600 N N . ALA B 1 334 ? 7.182 -23.069 -69.102 1.00 54.13 334 ALA B N 1
ATOM 7601 C CA . ALA B 1 334 ? 7.698 -21.901 -69.814 1.00 54.91 334 ALA B CA 1
ATOM 7602 C C . ALA B 1 334 ? 6.615 -21.191 -70.618 1.00 53.04 334 ALA B C 1
ATOM 7603 O O . ALA B 1 334 ? 6.659 -19.973 -70.758 1.00 55.89 334 ALA B O 1
ATOM 7605 N N . GLU B 1 335 ? 5.649 -21.940 -71.145 1.00 50.13 335 GLU B N 1
ATOM 7606 C CA . GLU B 1 335 ? 4.599 -21.334 -71.955 1.00 49.60 335 GLU B CA 1
ATOM 7607 C C . GLU B 1 335 ? 3.698 -20.476 -71.074 1.00 52.58 335 GLU B C 1
ATOM 7608 O O . GLU B 1 335 ? 3.360 -19.338 -71.426 1.00 51.83 335 GLU B O 1
ATOM 7614 N N . VAL B 1 336 ? 3.322 -21.038 -69.925 1.00 53.59 336 VAL B N 1
ATOM 7615 C CA . VAL B 1 336 ? 2.444 -20.379 -68.968 1.00 52.22 336 VAL B CA 1
ATOM 7616 C C . VAL B 1 336 ? 3.068 -19.073 -68.521 1.00 53.34 336 VAL B C 1
ATOM 7617 O O . VAL B 1 336 ? 2.375 -18.085 -68.300 1.00 55.43 336 VAL B O 1
ATOM 7619 N N . ALA B 1 337 ? 4.388 -19.080 -68.396 1.00 52.42 337 ALA B N 1
ATOM 7620 C CA . ALA B 1 337 ? 5.130 -17.896 -68.019 1.00 55.50 337 ALA B CA 1
ATOM 7621 C C . ALA B 1 337 ? 4.809 -16.770 -68.984 1.00 58.22 337 ALA B C 1
ATOM 7622 O O . ALA B 1 337 ? 4.361 -15.695 -68.574 1.00 57.67 337 ALA B O 1
ATOM 7624 N N . PHE B 1 338 ? 5.015 -17.046 -70.272 1.00 60.71 338 PHE B N 1
ATOM 7625 C CA . PHE B 1 338 ? 4.936 -16.038 -71.333 1.00 60.30 338 PHE B CA 1
ATOM 7626 C C . PHE B 1 338 ? 3.544 -15.443 -71.445 1.00 58.00 338 PHE B C 1
ATOM 7627 O O . PHE B 1 338 ? 3.391 -14.235 -71.652 1.00 57.96 338 PHE B O 1
ATOM 7629 N N . GLU B 1 339 ? 2.539 -16.301 -71.301 1.00 56.40 339 GLU B N 1
ATOM 7630 C CA . GLU B 1 339 ? 1.153 -15.891 -71.433 1.00 56.61 339 GLU B CA 1
ATOM 7631 C C . GLU B 1 339 ? 0.869 -14.621 -70.640 1.00 59.54 339 GLU B C 1
ATOM 7632 O O . GLU B 1 339 ? 1.415 -14.435 -69.566 1.00 62.53 339 GLU B O 1
ATOM 7638 N N . HIS B 1 340 ? 0.021 -13.747 -71.169 1.00 57.33 340 HIS B N 1
ATOM 7639 C CA . HIS B 1 340 ? -0.431 -12.574 -70.433 1.00 61.05 340 HIS B CA 1
ATOM 7640 C C . HIS B 1 340 ? -1.161 -13.020 -69.179 1.00 63.13 340 HIS B C 1
ATOM 7641 O O . HIS B 1 340 ? -2.072 -13.836 -69.271 1.00 62.69 340 HIS B O 1
ATOM 7648 N N . PRO B 1 341 ? -0.804 -12.454 -68.009 1.00 61.20 341 PRO B N 1
ATOM 7649 C CA . PRO B 1 341 ? -1.353 -12.954 -66.743 1.00 59.14 341 PRO B CA 1
ATOM 7650 C C . PRO B 1 341 ? -2.880 -12.934 -66.734 1.00 62.90 341 PRO B C 1
ATOM 7651 O O . PRO B 1 341 ? -3.531 -13.868 -66.254 1.00 60.49 341 PRO B O 1
ATOM 7655 N N . LEU B 1 342 ? -3.447 -11.869 -67.286 1.00 67.36 342 LEU B N 1
ATOM 7656 C CA . LEU B 1 342 ? -4.894 -11.658 -67.244 1.00 69.36 342 LEU B CA 1
ATOM 7657 C C . LEU B 1 342 ? -5.654 -12.833 -67.864 1.00 71.50 342 LEU B C 1
ATOM 7658 O O . LEU B 1 342 ? -6.641 -13.319 -67.286 1.00 68.53 342 LEU B O 1
ATOM 7660 N N . GLU B 1 343 ? -5.172 -13.294 -69.024 1.00 67.74 343 GLU B N 1
ATOM 7661 C CA . GLU B 1 343 ? -5.868 -14.310 -69.809 1.00 64.59 343 GLU B CA 1
ATOM 7662 C C . GLU B 1 343 ? -5.851 -15.654 -69.111 1.00 62.64 343 GLU B C 1
ATOM 7663 O O . GLU B 1 343 ? -4.924 -15.963 -68.364 1.00 63.34 343 GLU B O 1
ATOM 7665 N N . LYS B 1 344 ? -6.880 -16.450 -69.378 1.00 63.43 344 LYS B N 1
ATOM 7666 C CA . LYS B 1 344 ? -7.100 -17.723 -68.688 1.00 65.52 344 LYS B CA 1
ATOM 7667 C C . LYS B 1 344 ? -6.005 -18.750 -68.968 1.00 62.88 344 LYS B C 1
ATOM 7668 O O . LYS B 1 344 ? -5.569 -18.904 -70.109 1.00 64.74 344 LYS B O 1
ATOM 7670 N N . THR B 1 345 ? -5.575 -19.455 -67.926 1.00 58.81 345 THR B N 1
ATOM 7671 C CA . THR B 1 345 ? -4.477 -20.405 -68.049 1.00 58.15 345 THR B CA 1
ATOM 7672 C C . THR B 1 345 ? -4.830 -21.503 -69.039 1.00 59.54 345 THR B C 1
ATOM 7673 O O . THR B 1 345 ? -6.007 -21.862 -69.169 1.00 56.76 345 THR B O 1
ATOM 7677 N N . ALA B 1 346 ? -3.811 -22.026 -69.730 1.00 59.00 346 ALA B N 1
ATOM 7678 C CA . ALA B 1 346 ? -3.980 -23.139 -70.672 1.00 56.54 346 ALA B CA 1
ATOM 7679 C C . ALA B 1 346 ? -4.496 -24.431 -69.994 1.00 58.22 346 ALA B C 1
ATOM 7680 O O . ALA B 1 346 ? -5.384 -25.121 -70.524 1.00 57.03 346 ALA B O 1
ATOM 7682 N N . TYR B 1 347 ? -3.954 -24.756 -68.823 1.00 55.79 347 TYR B N 1
ATOM 7683 C CA . TYR B 1 347 ? -4.323 -25.997 -68.154 1.00 55.42 347 TYR B CA 1
ATOM 7684 C C . TYR B 1 347 ? -4.892 -25.764 -66.749 1.00 55.98 347 TYR B C 1
ATOM 7685 O O . TYR B 1 347 ? -4.368 -26.274 -65.752 1.00 55.06 347 TYR B O 1
ATOM 7687 N N . ALA B 1 348 ? -5.968 -24.984 -66.672 1.00 55.30 348 ALA B N 1
ATOM 7688 C CA . ALA B 1 348 ? -6.693 -24.843 -65.425 1.00 50.39 348 ALA B CA 1
ATOM 7689 C C . ALA B 1 348 ? -7.188 -26.228 -65.023 1.00 51.24 348 ALA B C 1
ATOM 7690 O O . ALA B 1 348 ? -7.303 -26.538 -63.848 1.00 52.91 348 ALA B O 1
ATOM 7692 N N . VAL B 1 349 ? -7.468 -27.057 -66.022 1.00 53.13 349 VAL B N 1
ATOM 7693 C CA . VAL B 1 349 ? -8.041 -28.384 -65.815 1.00 53.35 349 VAL B CA 1
ATOM 7694 C C . VAL B 1 349 ? -7.116 -29.289 -65.019 1.00 54.52 349 VAL B C 1
ATOM 7695 O O . VAL B 1 349 ? -7.543 -29.955 -64.054 1.00 53.42 349 VAL B O 1
ATOM 7699 N N . GLU B 1 350 ? -5.852 -29.325 -65.443 1.00 52.05 350 GLU B N 1
ATOM 7700 C CA . GLU B 1 350 ? -4.848 -30.101 -64.738 1.00 52.74 350 GLU B CA 1
ATOM 7701 C C . GLU B 1 350 ? -4.814 -29.473 -63.336 1.00 54.19 350 GLU B C 1
ATOM 7702 O O . GLU B 1 350 ? -4.852 -30.159 -62.307 1.00 52.56 350 GLU B O 1
ATOM 7708 N N . GLY B 1 351 ? -4.812 -28.144 -63.309 1.00 53.84 351 GLY B N 1
ATOM 7709 C CA . GLY B 1 351 ? -4.690 -27.412 -62.063 1.00 53.15 351 GLY B CA 1
ATOM 7710 C C . GLY B 1 351 ? -5.813 -27.666 -61.088 1.00 50.14 351 GLY B C 1
ATOM 7711 O O . GLY B 1 351 ? -5.557 -27.870 -59.912 1.00 51.52 351 GLY B O 1
ATOM 7712 N N . GLU B 1 352 ? -7.048 -27.647 -61.568 1.00 49.89 352 GLU B N 1
ATOM 7713 C CA . GLU B 1 352 ? -8.193 -27.908 -60.727 1.00 48.04 352 GLU B CA 1
ATOM 7714 C C . GLU B 1 352 ? -8.062 -29.323 -60.167 1.00 49.59 352 GLU B C 1
ATOM 7715 O O . GLU B 1 352 ? -8.311 -29.563 -58.981 1.00 45.43 352 GLU B O 1
ATOM 7717 N N . LEU B 1 353 ? -7.635 -30.255 -61.017 1.00 51.12 353 LEU B N 1
ATOM 7718 C CA . LEU B 1 353 ? -7.537 -31.652 -60.612 1.00 52.05 353 LEU B CA 1
ATOM 7719 C C . LEU B 1 353 ? -6.490 -31.817 -59.514 1.00 50.65 353 LEU B C 1
ATOM 7720 O O . LEU B 1 353 ? -6.719 -32.522 -58.528 1.00 49.71 353 LEU B O 1
ATOM 7722 N N . VAL B 1 354 ? -5.346 -31.159 -59.675 1.00 50.47 354 VAL B N 1
ATOM 7723 C CA . VAL B 1 354 ? -4.309 -31.208 -58.655 1.00 48.95 354 VAL B CA 1
ATOM 7724 C C . VAL B 1 354 ? -4.854 -30.684 -57.316 1.00 51.96 354 VAL B C 1
ATOM 7725 O O . VAL B 1 354 ? -4.743 -31.355 -56.286 1.00 51.19 354 VAL B O 1
ATOM 7729 N N . LEU B 1 355 ? -5.459 -29.496 -57.338 1.00 51.16 355 LEU B N 1
ATOM 7730 C CA . LEU B 1 355 ? -5.917 -28.851 -56.116 1.00 47.33 355 LEU B CA 1
ATOM 7731 C C . LEU B 1 355 ? -7.004 -29.683 -55.462 1.00 46.16 355 LEU B C 1
ATOM 7732 O O . LEU B 1 355 ? -7.106 -29.729 -54.240 1.00 45.56 355 LEU B O 1
ATOM 7734 N N . LEU B 1 356 ? -7.812 -30.358 -56.268 1.00 47.33 356 LEU B N 1
ATOM 7735 C CA . LEU B 1 356 ? -8.893 -31.150 -55.713 1.00 50.41 356 LEU B CA 1
ATOM 7736 C C . LEU B 1 356 ? -8.292 -32.387 -55.025 1.00 49.19 356 LEU B C 1
ATOM 7737 O O . LEU B 1 356 ? -8.625 -32.696 -53.881 1.00 51.18 356 LEU B O 1
ATOM 7739 N N . GLU B 1 357 ? -7.379 -33.081 -55.676 1.00 44.94 357 GLU B N 1
ATOM 7740 C CA . GLU B 1 357 ? -6.802 -34.221 -55.011 1.00 45.81 357 GLU B CA 1
ATOM 7741 C C . GLU B 1 357 ? -6.188 -33.717 -53.694 1.00 46.59 357 GLU B C 1
ATOM 7742 O O . GLU B 1 357 ? -6.297 -34.363 -52.659 1.00 44.92 357 GLU B O 1
ATOM 7744 N N . LEU B 1 358 ? -5.568 -32.540 -53.753 1.00 46.01 358 LEU B N 1
ATOM 7745 C CA . LEU B 1 358 ? -4.831 -31.954 -52.634 1.00 44.61 358 LEU B CA 1
ATOM 7746 C C . LEU B 1 358 ? -5.777 -31.694 -51.498 1.00 46.28 358 LEU B C 1
ATOM 7747 O O . LEU B 1 358 ? -5.430 -31.857 -50.339 1.00 49.20 358 LEU B O 1
ATOM 7752 N N . LEU B 1 359 ? -6.973 -31.248 -51.830 1.00 44.87 359 LEU B N 1
ATOM 7753 C CA . LEU B 1 359 ? -7.974 -31.083 -50.824 1.00 46.14 359 LEU B CA 1
ATOM 7754 C C . LEU B 1 359 ? -8.147 -32.458 -50.172 1.00 48.63 359 LEU B C 1
ATOM 7755 O O . LEU B 1 359 ? -8.208 -32.570 -48.944 1.00 48.68 359 LEU B O 1
ATOM 7757 N N . SER B 1 360 ? -8.170 -33.507 -50.996 1.00 49.69 360 SER B N 1
ATOM 7758 C CA . SER B 1 360 ? -8.401 -34.878 -50.511 1.00 50.41 360 SER B CA 1
ATOM 7759 C C . SER B 1 360 ? -7.313 -35.273 -49.531 1.00 49.84 360 SER B C 1
ATOM 7760 O O . SER B 1 360 ? -7.565 -35.927 -48.503 1.00 48.75 360 SER B O 1
ATOM 7771 N N . LEU B 1 362 ? -5.669 -33.430 -47.558 1.00 52.38 362 LEU B N 1
ATOM 7772 C CA . LEU B 1 362 ? -5.894 -32.748 -46.281 1.00 49.40 362 LEU B CA 1
ATOM 7773 C C . LEU B 1 362 ? -6.897 -33.492 -45.409 1.00 49.10 362 LEU B C 1
ATOM 7774 O O . LEU B 1 362 ? -6.731 -33.611 -44.195 1.00 47.20 362 LEU B O 1
ATOM 7779 N N . GLU B 1 363 ? -7.938 -33.993 -46.056 1.00 51.49 363 GLU B N 1
ATOM 7780 C CA . GLU B 1 363 ? -8.939 -34.827 -45.414 1.00 52.94 363 GLU B CA 1
ATOM 7781 C C . GLU B 1 363 ? -8.280 -35.975 -44.627 1.00 50.45 363 GLU B C 1
ATOM 7782 O O . GLU B 1 363 ? -8.493 -36.126 -43.419 1.00 45.82 363 GLU B O 1
ATOM 7788 N N . GLN B 1 364 ? -7.460 -36.765 -45.316 1.00 49.45 364 GLN B N 1
ATOM 7789 C CA . GLN B 1 364 ? -6.864 -37.963 -44.727 1.00 45.06 364 GLN B CA 1
ATOM 7790 C C . GLN B 1 364 ? -5.786 -37.682 -43.670 1.00 44.80 364 GLN B C 1
ATOM 7791 O O . GLN B 1 364 ? -5.574 -38.488 -42.774 1.00 41.11 364 GLN B O 1
ATOM 7793 N N . ILE B 1 365 ? -5.088 -36.555 -43.781 1.00 47.46 365 ILE B N 1
ATOM 7794 C CA . ILE B 1 365 ? -4.095 -36.187 -42.777 1.00 46.25 365 ILE B CA 1
ATOM 7795 C C . ILE B 1 365 ? -4.734 -35.414 -41.630 1.00 50.04 365 ILE B C 1
ATOM 7796 O O . ILE B 1 365 ? -4.087 -35.103 -40.627 1.00 51.75 365 ILE B O 1
ATOM 7801 N N . GLY B 1 366 ? -6.010 -35.090 -41.759 1.00 49.95 366 GLY B N 1
ATOM 7802 C CA . GLY B 1 366 ? -6.607 -34.213 -40.778 1.00 53.47 366 GLY B CA 1
ATOM 7803 C C . GLY B 1 366 ? -5.772 -32.948 -40.654 1.00 48.57 366 GLY B C 1
ATOM 7804 O O . GLY B 1 366 ? -5.350 -32.557 -39.569 1.00 50.08 366 GLY B O 1
ATOM 7805 N N . ALA B 1 367 ? -5.521 -32.325 -41.794 1.00 45.56 367 ALA B N 1
ATOM 7806 C CA . ALA B 1 367 ? -4.909 -31.010 -41.838 1.00 51.53 367 ALA B CA 1
ATOM 7807 C C . ALA B 1 367 ? -5.733 -29.956 -41.086 1.00 59.06 367 ALA B C 1
ATOM 7808 O O . ALA B 1 367 ? -6.965 -30.021 -41.054 1.00 59.87 367 ALA B O 1
ATOM 7810 N N . GLU B 1 368 ? -5.059 -28.978 -40.487 1.00 56.78 368 GLU B N 1
ATOM 7811 C CA . GLU B 1 368 ? -5.763 -27.911 -39.797 1.00 56.27 368 GLU B CA 1
ATOM 7812 C C . GLU B 1 368 ? -6.652 -27.172 -40.800 1.00 56.52 368 GLU B C 1
ATOM 7813 O O . GLU B 1 368 ? -6.359 -27.190 -42.002 1.00 54.30 368 GLU B O 1
ATOM 7815 N N . PRO B 1 369 ? -7.743 -26.533 -40.311 1.00 56.94 369 PRO B N 1
ATOM 7816 C CA . PRO B 1 369 ? -8.701 -25.759 -41.123 1.00 54.42 369 PRO B CA 1
ATOM 7817 C C . PRO B 1 369 ? -8.085 -24.679 -42.014 1.00 51.65 369 PRO B C 1
ATOM 7818 O O . PRO B 1 369 ? -8.539 -24.483 -43.133 1.00 50.35 369 PRO B O 1
ATOM 7822 N N . GLU B 1 370 ? -7.072 -23.988 -41.510 1.00 53.32 370 GLU B N 1
ATOM 7823 C CA . GLU B 1 370 ? -6.427 -22.905 -42.245 1.00 55.78 370 GLU B CA 1
ATOM 7824 C C . GLU B 1 370 ? -6.020 -23.344 -43.646 1.00 57.51 370 GLU B C 1
ATOM 7825 O O . GLU B 1 370 ? -6.155 -22.593 -44.629 1.00 57.44 370 GLU B O 1
ATOM 7831 N N . LEU B 1 371 ? -5.502 -24.561 -43.735 1.00 55.51 371 LEU B N 1
ATOM 7832 C CA . LEU B 1 371 ? -5.055 -25.081 -45.009 1.00 53.31 371 LEU B CA 1
ATOM 7833 C C . LEU B 1 371 ? -6.236 -25.188 -45.951 1.00 53.11 371 LEU B C 1
ATOM 7834 O O . LEU B 1 371 ? -6.147 -24.766 -47.099 1.00 51.95 371 LEU B O 1
ATOM 7839 N N . PHE B 1 372 ? -7.349 -25.726 -45.459 1.00 53.71 372 PHE B N 1
ATOM 7840 C CA . PHE B 1 372 ? -8.537 -25.856 -46.280 1.00 53.99 372 PHE B CA 1
ATOM 7841 C C . PHE B 1 372 ? -8.922 -24.498 -46.870 1.00 55.37 372 PHE B C 1
ATOM 7842 O O . PHE B 1 372 ? -9.206 -24.387 -48.064 1.00 53.80 372 PHE B O 1
ATOM 7850 N N . GLU B 1 373 ? -8.902 -23.460 -46.039 1.00 56.65 373 GLU B N 1
ATOM 7851 C CA . GLU B 1 373 ? -9.252 -22.120 -46.495 1.00 54.93 373 GLU B CA 1
ATOM 7852 C C . GLU B 1 373 ? -8.328 -21.675 -47.613 1.00 55.24 373 GLU B C 1
ATOM 7853 O O . GLU B 1 373 ? -8.774 -21.054 -48.575 1.00 55.02 373 GLU B O 1
ATOM 7859 N N . ILE B 1 374 ? -7.045 -22.007 -47.486 1.00 54.65 374 ILE B N 1
ATOM 7860 C CA . ILE B 1 374 ? -6.044 -21.608 -48.469 1.00 52.56 374 ILE B CA 1
ATOM 7861 C C . ILE B 1 374 ? -6.206 -22.325 -49.815 1.00 50.80 374 ILE B C 1
ATOM 7862 O O . ILE B 1 374 ? -6.192 -21.688 -50.858 1.00 50.62 374 ILE B O 1
ATOM 7867 N N . VAL B 1 375 ? -6.342 -23.642 -49.818 1.00 48.72 375 VAL B N 1
ATOM 7868 C CA . VAL B 1 375 ? -6.497 -24.316 -51.091 1.00 49.94 375 VAL B CA 1
ATOM 7869 C C . VAL B 1 375 ? -7.813 -23.889 -51.708 1.00 52.80 375 VAL B C 1
ATOM 7870 O O . VAL B 1 375 ? -7.927 -23.749 -52.925 1.00 53.49 375 VAL B O 1
ATOM 7874 N N . LYS B 1 376 ? -8.816 -23.678 -50.875 1.00 50.36 376 LYS B N 1
ATOM 7875 C CA . LYS B 1 376 ? -10.064 -23.197 -51.405 1.00 53.09 376 LYS B CA 1
ATOM 7876 C C . LYS B 1 376 ? -9.812 -21.885 -52.174 1.00 56.02 376 LYS B C 1
ATOM 7877 O O . LYS B 1 376 ? -10.172 -21.788 -53.344 1.00 57.66 376 LYS B O 1
ATOM 7880 N N . GLU B 1 377 ? -9.158 -20.902 -51.555 1.00 54.10 377 GLU B N 1
ATOM 7881 C CA . GLU B 1 377 ? -8.966 -19.603 -52.201 1.00 49.56 377 GLU B CA 1
ATOM 7882 C C . GLU B 1 377 ? -8.214 -19.759 -53.504 1.00 53.70 377 GLU B C 1
ATOM 7883 O O . GLU B 1 377 ? -8.448 -19.015 -54.452 1.00 57.53 377 GLU B O 1
ATOM 7885 N N . LYS B 1 378 ? -7.295 -20.716 -53.555 1.00 53.51 378 LYS B N 1
ATOM 7886 C CA . LYS B 1 378 ? -6.523 -20.943 -54.774 1.00 54.13 378 LYS B CA 1
ATOM 7887 C C . LYS B 1 378 ? -7.433 -21.480 -55.876 1.00 56.11 378 LYS B C 1
ATOM 7888 O O . LYS B 1 378 ? -7.295 -21.129 -57.050 1.00 53.69 378 LYS B O 1
ATOM 7894 N N . LEU B 1 379 ? -8.371 -22.333 -55.483 1.00 55.85 379 LEU B N 1
ATOM 7895 C CA . LEU B 1 379 ? -9.337 -22.884 -56.416 1.00 54.17 379 LEU B CA 1
ATOM 7896 C C . LEU B 1 379 ? -10.154 -21.746 -57.016 1.00 57.28 379 LEU B C 1
ATOM 7897 O O . LEU B 1 379 ? -10.448 -21.756 -58.217 1.00 57.00 379 LEU B O 1
ATOM 7899 N N . THR B 1 380 ? -10.516 -20.773 -56.171 1.00 55.65 380 THR B N 1
ATOM 7900 C CA . THR B 1 380 ? -11.201 -19.563 -56.616 1.00 54.94 380 THR B CA 1
ATOM 7901 C C . THR B 1 380 ? -10.357 -18.857 -57.649 1.00 57.21 380 THR B C 1
ATOM 7902 O O . THR B 1 380 ? -10.884 -18.334 -58.621 1.00 58.14 380 THR B O 1
ATOM 7904 N N . GLN B 1 381 ? -9.046 -18.851 -57.434 1.00 55.50 381 GLN B N 1
ATOM 7905 C CA . GLN B 1 381 ? -8.119 -18.184 -58.338 1.00 57.79 381 GLN B CA 1
ATOM 7906 C C . GLN B 1 381 ? -8.052 -18.774 -59.758 1.00 57.99 381 GLN B C 1
ATOM 7907 O O . GLN B 1 381 ? -7.853 -18.037 -60.731 1.00 53.82 381 GLN B O 1
ATOM 7913 N N . PHE B 1 382 ? -8.182 -20.097 -59.878 1.00 60.13 382 PHE B N 1
ATOM 7914 C CA . PHE B 1 382 ? -8.226 -20.730 -61.200 1.00 58.92 382 PHE B CA 1
ATOM 7915 C C . PHE B 1 382 ? -9.389 -20.130 -61.987 1.00 59.14 382 PHE B C 1
ATOM 7916 O O . PHE B 1 382 ? -9.226 -19.724 -63.135 1.00 56.60 382 PHE B O 1
ATOM 7918 N N . THR B 1 383 ? -10.551 -20.061 -61.337 1.00 59.45 383 THR B N 1
ATOM 7919 C CA . THR B 1 383 ? -11.775 -19.500 -61.922 1.00 56.71 383 THR B CA 1
ATOM 7920 C C . THR B 1 383 ? -11.704 -17.990 -62.220 1.00 55.03 383 THR B C 1
ATOM 7921 O O . THR B 1 383 ? -12.052 -17.552 -63.311 1.00 49.82 383 THR B O 1
ATOM 7924 N N . ASP B 1 384 ? -11.284 -17.206 -61.229 1.00 57.40 384 ASP B N 1
ATOM 7925 C CA . ASP B 1 384 ? -11.019 -15.777 -61.391 1.00 57.23 384 ASP B CA 1
ATOM 7926 C C . ASP B 1 384 ? -9.523 -15.574 -61.569 1.00 58.81 384 ASP B C 1
ATOM 7927 O O . ASP B 1 384 ? -8.760 -15.744 -60.626 1.00 60.09 384 ASP B O 1
ATOM 7932 N N . PRO B 1 385 ? -9.088 -15.236 -62.782 1.00 59.41 385 PRO B N 1
ATOM 7933 C CA . PRO B 1 385 ? -7.658 -14.973 -62.977 1.00 56.81 385 PRO B CA 1
ATOM 7934 C C . PRO B 1 385 ? -7.137 -13.786 -62.189 1.00 51.20 385 PRO B C 1
ATOM 7935 O O . PRO B 1 385 ? -5.976 -13.774 -61.830 1.00 48.26 385 PRO B O 1
ATOM 7939 N N . SER B 1 386 ? -7.984 -12.806 -61.923 1.00 54.13 386 SER B N 1
ATOM 7940 C CA . SER B 1 386 ? -7.548 -11.592 -61.231 1.00 59.81 386 SER B CA 1
ATOM 7941 C C . SER B 1 386 ? -7.109 -11.847 -59.776 1.00 60.17 386 SER B C 1
ATOM 7942 O O . SER B 1 386 ? -6.248 -11.123 -59.257 1.00 57.45 386 SER B O 1
ATOM 7944 N N . LYS B 1 387 ? -7.714 -12.863 -59.138 1.00 62.19 387 LYS B N 1
ATOM 7945 C CA . LYS B 1 387 ? -7.401 -13.295 -57.753 1.00 60.70 387 LYS B CA 1
ATOM 7946 C C . LYS B 1 387 ? -5.973 -13.860 -57.634 1.00 59.34 387 LYS B C 1
ATOM 7947 O O . LYS B 1 387 ? -5.359 -13.856 -56.563 1.00 60.35 387 LYS B O 1
ATOM 7950 N N . THR B 1 388 ? -5.475 -14.364 -58.753 1.00 58.88 388 THR B N 1
ATOM 7951 C CA . THR B 1 388 ? -4.081 -14.746 -58.905 1.00 60.14 388 THR B CA 1
ATOM 7952 C C . THR B 1 388 ? -3.118 -13.593 -58.580 1.00 58.43 388 THR B C 1
ATOM 7953 O O . THR B 1 388 ? -3.379 -12.436 -58.901 1.00 55.95 388 THR B O 1
ATOM 7957 N N . VAL B 1 389 ? -1.999 -13.926 -57.946 1.00 59.88 389 VAL B N 1
ATOM 7958 C CA . VAL B 1 389 ? -0.965 -12.941 -57.612 1.00 57.77 389 VAL B CA 1
ATOM 7959 C C . VAL B 1 389 ? -0.419 -12.254 -58.867 1.00 56.64 389 VAL B C 1
ATOM 7960 O O . VAL B 1 389 ? -0.096 -11.064 -58.865 1.00 53.07 389 VAL B O 1
ATOM 7962 N N . ALA B 1 390 ? -0.298 -13.025 -59.938 1.00 59.69 390 ALA B N 1
ATOM 7963 C CA . ALA B 1 390 ? 0.163 -12.490 -61.205 1.00 61.14 390 ALA B CA 1
ATOM 7964 C C . ALA B 1 390 ? -0.808 -11.432 -61.745 1.00 57.89 390 ALA B C 1
ATOM 7965 O O . ALA B 1 390 ? -0.396 -10.321 -62.108 1.00 51.97 390 ALA B O 1
ATOM 7967 N N . GLY B 1 391 ? -2.095 -11.796 -61.772 1.00 58.68 391 GLY B N 1
ATOM 7968 C CA . GLY B 1 391 ? -3.159 -10.950 -62.290 1.00 56.66 391 GLY B CA 1
ATOM 7969 C C . GLY B 1 391 ? -3.371 -9.675 -61.488 1.00 56.76 391 GLY B C 1
ATOM 7970 O O . GLY B 1 391 ? -3.475 -8.590 -62.055 1.00 57.28 391 GLY B O 1
ATOM 7971 N N . ARG B 1 392 ? -3.418 -9.802 -60.167 1.00 58.74 392 ARG B N 1
ATOM 7972 C CA . ARG B 1 392 ? -3.607 -8.649 -59.279 1.00 57.36 392 ARG B CA 1
ATOM 7973 C C . ARG B 1 392 ? -2.519 -7.584 -59.473 1.00 53.31 392 ARG B C 1
ATOM 7974 O O . ARG B 1 392 ? -2.772 -6.377 -59.363 1.00 52.73 392 ARG B O 1
ATOM 7976 N N . LEU B 1 393 ? -1.309 -8.038 -59.762 1.00 51.84 393 LEU B N 1
ATOM 7977 C CA . LEU B 1 393 ? -0.189 -7.139 -59.866 1.00 50.75 393 LEU B CA 1
ATOM 7978 C C . LEU B 1 393 ? -0.306 -6.251 -61.093 1.00 52.78 393 LEU B C 1
ATOM 7979 O O . LEU B 1 393 ? 0.120 -5.099 -61.058 1.00 52.27 393 LEU B O 1
ATOM 7984 N N . VAL B 1 394 ? -0.866 -6.785 -62.180 1.00 53.26 394 VAL B N 1
ATOM 7985 C CA . VAL B 1 394 ? -0.914 -6.051 -63.452 1.00 50.66 394 VAL B CA 1
ATOM 7986 C C . VAL B 1 394 ? -1.818 -4.829 -63.345 1.00 51.73 394 VAL B C 1
ATOM 7987 O O . VAL B 1 394 ? -1.444 -3.746 -63.764 1.00 52.04 394 VAL B O 1
ATOM 7990 N N . ARG B 1 395 ? -3.006 -5.000 -62.780 1.00 51.32 395 ARG B N 1
ATOM 7991 C CA . ARG B 1 395 ? -3.888 -3.873 -62.560 1.00 48.78 395 ARG B CA 1
ATOM 7992 C C . ARG B 1 395 ? -3.154 -2.811 -61.758 1.00 50.80 395 ARG B C 1
ATOM 7993 O O . ARG B 1 395 ? -3.123 -1.658 -62.141 1.00 54.58 395 ARG B O 1
ATOM 7995 N N . ALA B 1 396 ? -2.551 -3.198 -60.646 1.00 51.39 396 ALA B N 1
ATOM 7996 C CA . ALA B 1 396 ? -1.909 -2.230 -59.769 1.00 52.32 396 ALA B CA 1
ATOM 7997 C C . ALA B 1 396 ? -0.711 -1.595 -60.449 1.00 53.56 396 ALA B C 1
ATOM 7998 O O . ALA B 1 396 ? -0.512 -0.395 -60.365 1.00 54.61 396 ALA B O 1
ATOM 8000 N N . ILE B 1 397 ? 0.102 -2.401 -61.111 1.00 53.23 397 ILE B N 1
ATOM 8001 C CA . ILE B 1 397 ? 1.262 -1.882 -61.805 1.00 54.06 397 ILE B CA 1
ATOM 8002 C C . ILE B 1 397 ? 0.750 -0.945 -62.882 1.00 56.79 397 ILE B C 1
ATOM 8003 O O . ILE B 1 397 ? 1.319 0.128 -63.106 1.00 57.44 397 ILE B O 1
ATOM 8008 N N . GLU B 1 398 ? -0.329 -1.359 -63.547 1.00 56.06 398 GLU B N 1
ATOM 8009 C CA . GLU B 1 398 ? -0.940 -0.557 -64.604 1.00 55.83 398 GLU B CA 1
ATOM 8010 C C . GLU B 1 398 ? -1.376 0.751 -63.985 1.00 55.88 398 GLU B C 1
ATOM 8011 O O . GLU B 1 398 ? -1.161 1.812 -64.551 1.00 56.03 398 GLU B O 1
ATOM 8013 N N . GLN B 1 399 ? -1.970 0.657 -62.801 1.00 56.25 399 GLN B N 1
ATOM 8014 C CA . GLN B 1 399 ? -2.487 1.812 -62.084 1.00 54.36 399 GLN B CA 1
ATOM 8015 C C . GLN B 1 399 ? -1.358 2.744 -61.645 1.00 54.24 399 GLN B C 1
ATOM 8016 O O . GLN B 1 399 ? -1.515 3.957 -61.615 1.00 54.74 399 GLN B O 1
ATOM 8018 N N . ALA B 1 400 ? -0.213 2.172 -61.302 1.00 57.21 400 ALA B N 1
ATOM 8019 C CA . ALA B 1 400 ? 0.966 2.959 -60.952 1.00 57.16 400 ALA B CA 1
ATOM 8020 C C . ALA B 1 400 ? 1.534 3.595 -62.209 1.00 57.32 400 ALA B C 1
ATOM 8021 O O . ALA B 1 400 ? 2.213 4.617 -62.147 1.00 51.75 400 ALA B O 1
ATOM 8023 N N . GLY B 1 401 ? 1.284 2.946 -63.347 1.00 57.77 401 GLY B N 1
ATOM 8024 C CA . GLY B 1 401 ? 1.710 3.452 -64.637 1.00 58.27 401 GLY B CA 1
ATOM 8025 C C . GLY B 1 401 ? 3.105 3.002 -65.048 1.00 61.95 401 GLY B C 1
ATOM 8026 O O . GLY B 1 401 ? 3.499 3.102 -66.217 1.00 65.62 401 GLY B O 1
ATOM 8027 N N . SER B 1 402 ? 3.870 2.497 -64.095 1.00 58.60 402 SER B N 1
ATOM 8028 C CA . SER B 1 402 ? 5.213 2.047 -64.412 1.00 55.40 402 SER B CA 1
ATOM 8029 C C . SER B 1 402 ? 5.673 0.912 -63.487 1.00 59.76 402 SER B C 1
ATOM 8030 O O . SER B 1 402 ? 5.224 0.809 -62.334 1.00 55.40 402 SER B O 1
ATOM 8032 N N . ASP B 1 403 ? 6.550 0.052 -64.016 1.00 59.26 403 ASP B N 1
ATOM 8033 C CA . ASP B 1 403 ? 7.153 -1.012 -63.226 1.00 51.21 403 ASP B CA 1
ATOM 8034 C C . ASP B 1 403 ? 7.938 -0.346 -62.132 1.00 49.42 403 ASP B C 1
ATOM 8035 O O . ASP B 1 403 ? 7.863 -0.741 -60.992 1.00 50.01 403 ASP B O 1
ATOM 8037 N N . GLN B 1 404 ? 8.659 0.706 -62.482 1.00 50.80 404 GLN B N 1
ATOM 8038 C CA . GLN B 1 404 ? 9.469 1.440 -61.512 1.00 53.61 404 GLN B CA 1
ATOM 8039 C C . GLN B 1 404 ? 8.648 2.231 -60.478 1.00 53.29 404 GLN B C 1
ATOM 8040 O O . GLN B 1 404 ? 9.021 2.320 -59.305 1.00 49.97 404 GLN B O 1
ATOM 8046 N N . GLN B 1 405 ? 7.535 2.806 -60.919 1.00 54.36 405 GLN B N 1
ATOM 8047 C CA . GLN B 1 405 ? 6.712 3.650 -60.062 1.00 53.80 405 GLN B CA 1
ATOM 8048 C C . GLN B 1 405 ? 6.104 2.890 -58.862 1.00 52.91 405 GLN B C 1
ATOM 8049 O O . GLN B 1 405 ? 6.105 3.388 -57.733 1.00 51.03 405 GLN B O 1
ATOM 8051 N N . LEU B 1 406 ? 5.586 1.689 -59.098 1.00 53.88 406 LEU B N 1
ATOM 8052 C CA . LEU B 1 406 ? 4.968 0.906 -58.020 1.00 52.07 406 LEU B CA 1
ATOM 8053 C C . LEU B 1 406 ? 6.026 0.320 -57.095 1.00 51.45 406 LEU B C 1
ATOM 8054 O O . LEU B 1 406 ? 5.872 0.321 -55.881 1.00 50.61 406 LEU B O 1
ATOM 8059 N N . GLY B 1 407 ? 7.095 -0.202 -57.685 1.00 50.01 407 GLY B N 1
ATOM 8060 C CA . GLY B 1 407 ? 8.185 -0.735 -56.908 1.00 47.72 407 GLY B CA 1
ATOM 8061 C C . GLY B 1 407 ? 8.692 0.358 -56.001 1.00 50.45 407 GLY B C 1
ATOM 8062 O O . GLY B 1 407 ? 8.689 0.202 -54.781 1.00 51.32 407 GLY B O 1
ATOM 8063 N N . ALA B 1 408 ? 9.098 1.476 -56.595 1.00 50.28 408 ALA B N 1
ATOM 8064 C CA . ALA B 1 408 ? 9.607 2.617 -55.835 1.00 51.64 408 ALA B CA 1
ATOM 8065 C C . ALA B 1 408 ? 8.599 3.083 -54.778 1.00 49.72 408 ALA B C 1
ATOM 8066 O O . ALA B 1 408 ? 8.957 3.366 -53.635 1.00 47.51 408 ALA B O 1
ATOM 8068 N N . GLN B 1 409 ? 7.339 3.158 -55.178 1.00 49.87 409 GLN B N 1
ATOM 8069 C CA . GLN B 1 409 ? 6.286 3.538 -54.278 1.00 50.68 409 GLN B CA 1
ATOM 8070 C C . GLN B 1 409 ? 6.279 2.541 -53.126 1.00 51.74 409 GLN B C 1
ATOM 8071 O O . GLN B 1 409 ? 6.144 2.936 -51.969 1.00 54.43 409 GLN B O 1
ATOM 8077 N N . LEU B 1 410 ? 6.453 1.256 -53.424 1.00 50.04 410 LEU B N 1
ATOM 8078 C CA . LEU B 1 410 ? 6.333 0.228 -52.388 1.00 47.42 410 LEU B CA 1
ATOM 8079 C C . LEU B 1 410 ? 7.552 0.183 -51.448 1.00 47.74 410 LEU B C 1
ATOM 8080 O O . LEU B 1 410 ? 7.429 -0.276 -50.317 1.00 47.86 410 LEU B O 1
ATOM 8085 N N . ALA B 1 411 ? 8.712 0.673 -51.897 1.00 48.17 411 ALA B N 1
ATOM 8086 C CA . ALA B 1 411 ? 9.925 0.723 -51.058 1.00 47.84 411 ALA B CA 1
ATOM 8087 C C . ALA B 1 411 ? 9.761 1.657 -49.887 1.00 49.64 411 ALA B C 1
ATOM 8088 O O . ALA B 1 411 ? 10.290 1.419 -48.817 1.00 50.05 411 ALA B O 1
ATOM 8090 N N . GLN B 1 412 ? 9.080 2.764 -50.130 1.00 51.99 412 GLN B N 1
ATOM 8091 C CA . GLN B 1 412 ? 8.853 3.759 -49.106 1.00 51.63 412 GLN B CA 1
ATOM 8092 C C . GLN B 1 412 ? 7.808 3.292 -48.113 1.00 51.57 412 GLN B C 1
ATOM 8093 O O . GLN B 1 412 ? 7.910 3.619 -46.941 1.00 52.84 412 GLN B O 1
ATOM 8099 N N . GLN B 1 413 ? 6.798 2.555 -48.582 1.00 50.53 413 GLN B N 1
ATOM 8100 C CA . GLN B 1 413 ? 5.722 2.078 -47.715 1.00 50.37 413 GLN B CA 1
ATOM 8101 C C . GLN B 1 413 ? 6.262 1.117 -46.691 1.00 50.05 413 GLN B C 1
ATOM 8102 O O . GLN B 1 413 ? 5.866 1.153 -45.531 1.00 50.88 413 GLN B O 1
ATOM 8108 N N . TYR B 1 414 ? 7.164 0.253 -47.138 1.00 48.27 414 TYR B N 1
ATOM 8109 C CA . TYR B 1 414 ? 7.672 -0.806 -46.296 1.00 47.28 414 TYR B CA 1
ATOM 8110 C C . TYR B 1 414 ? 8.726 -0.306 -45.326 1.00 47.83 414 TYR B C 1
ATOM 8111 O O . TYR B 1 414 ? 8.657 -0.608 -44.132 1.00 50.12 414 TYR B O 1
ATOM 8120 N N . LYS B 1 415 ? 9.690 0.466 -45.814 1.00 46.70 415 LYS B N 1
ATOM 8121 C CA . LYS B 1 415 ? 10.686 1.045 -44.922 1.00 45.83 415 LYS B CA 1
ATOM 8122 C C . LYS B 1 415 ? 9.926 1.892 -43.940 1.00 48.09 415 LYS B C 1
ATOM 8123 O O . LYS B 1 415 ? 10.165 1.870 -42.740 1.00 47.33 415 LYS B O 1
ATOM 8129 N N . ALA B 1 416 ? 8.976 2.631 -44.483 1.00 50.43 416 ALA B N 1
ATOM 8130 C CA . ALA B 1 416 ? 8.214 3.576 -43.711 1.00 49.61 416 ALA B CA 1
ATOM 8131 C C . ALA B 1 416 ? 7.358 2.838 -42.699 1.00 49.01 416 ALA B C 1
ATOM 8132 O O . ALA B 1 416 ? 7.308 3.222 -41.528 1.00 50.23 416 ALA B O 1
ATOM 8134 N N . GLN B 1 417 ? 6.698 1.769 -43.125 1.00 50.04 417 GLN B N 1
ATOM 8135 C CA . GLN B 1 417 ? 5.803 1.052 -42.213 1.00 55.60 417 GLN B CA 1
ATOM 8136 C C . GLN B 1 417 ? 6.567 0.525 -41.029 1.00 52.16 417 GLN B C 1
ATOM 8137 O O . GLN B 1 417 ? 6.071 0.517 -39.915 1.00 56.22 417 GLN B O 1
ATOM 8143 N N . ALA B 1 418 ? 7.777 0.074 -41.289 1.00 48.98 418 ALA B N 1
ATOM 8144 C CA . ALA B 1 418 ? 8.607 -0.512 -40.260 1.00 49.52 418 ALA B CA 1
ATOM 8145 C C . ALA B 1 418 ? 9.174 0.505 -39.242 1.00 53.75 418 ALA B C 1
ATOM 8146 O O . ALA B 1 418 ? 9.392 0.134 -38.072 1.00 52.47 418 ALA B O 1
ATOM 8148 N N . PHE B 1 419 ? 9.422 1.755 -39.676 1.00 49.13 419 PHE B N 1
ATOM 8149 C CA . PHE B 1 419 ? 9.991 2.789 -38.802 1.00 44.90 419 PHE B CA 1
ATOM 8150 C C . PHE B 1 419 ? 8.993 3.313 -37.778 1.00 48.05 419 PHE B C 1
ATOM 8151 O O . PHE B 1 419 ? 9.300 4.251 -37.045 1.00 50.93 419 PHE B O 1
ATOM 8159 N N . GLU B 1 420 ? 7.804 2.717 -37.726 1.00 46.53 420 GLU B N 1
ATOM 8160 C CA . GLU B 1 420 ? 6.794 3.095 -36.742 1.00 43.91 420 GLU B CA 1
ATOM 8161 C C . GLU B 1 420 ? 7.190 2.783 -35.300 1.00 43.49 420 GLU B C 1
ATOM 8162 O O . GLU B 1 420 ? 6.973 3.594 -34.414 1.00 45.54 420 GLU B O 1
ATOM 8168 N N . ARG B 1 421 ? 7.745 1.607 -35.047 1.00 41.61 421 ARG B N 1
ATOM 8169 C CA . ARG B 1 421 ? 8.092 1.241 -33.682 1.00 36.12 421 ARG B CA 1
ATOM 8170 C C . ARG B 1 421 ? 9.542 0.848 -33.666 1.00 38.47 421 ARG B C 1
ATOM 8171 O O . ARG B 1 421 ? 9.856 -0.319 -33.421 1.00 37.68 421 ARG B O 1
ATOM 8173 N N . PHE B 1 422 ? 10.402 1.838 -33.931 1.00 38.85 422 PHE B N 1
ATOM 8174 C CA . PHE B 1 422 ? 11.836 1.660 -34.164 1.00 38.17 422 PHE B CA 1
ATOM 8175 C C . PHE B 1 422 ? 12.508 0.950 -33.010 1.00 37.89 422 PHE B C 1
ATOM 8176 O O . PHE B 1 422 ? 13.456 0.207 -33.220 1.00 44.44 422 PHE B O 1
ATOM 8184 N N . TYR B 1 423 ? 12.029 1.178 -31.799 1.00 34.89 423 TYR B N 1
ATOM 8185 C CA . TYR B 1 423 ? 12.658 0.609 -30.616 1.00 35.33 423 TYR B CA 1
ATOM 8186 C C . TYR B 1 423 ? 12.440 -0.902 -30.523 1.00 34.80 423 TYR B C 1
ATOM 8187 O O . TYR B 1 423 ? 13.264 -1.624 -29.961 1.00 35.10 423 TYR B O 1
ATOM 8196 N N . ALA B 1 424 ? 11.331 -1.378 -31.074 1.00 33.06 424 ALA B N 1
ATOM 8197 C CA . ALA B 1 424 ? 10.959 -2.774 -30.926 1.00 32.05 424 ALA B CA 1
ATOM 8198 C C . ALA B 1 424 ? 10.896 -3.503 -32.254 1.00 35.06 424 ALA B C 1
ATOM 8199 O O . ALA B 1 424 ? 10.443 -2.949 -33.263 1.00 36.18 424 ALA B O 1
ATOM 8201 N N . LEU B 1 425 ? 11.346 -4.759 -32.219 1.00 32.27 425 LEU B N 1
ATOM 8202 C CA . LEU B 1 425 ? 11.295 -5.683 -33.347 1.00 29.77 425 LEU B CA 1
ATOM 8203 C C . LEU B 1 425 ? 9.901 -6.316 -33.464 1.00 31.69 425 LEU B C 1
ATOM 8204 O O . LEU B 1 425 ? 9.387 -6.940 -32.539 1.00 30.56 425 LEU B O 1
ATOM 8209 N N . SER B 1 426 ? 9.294 -6.159 -34.623 1.00 33.49 426 SER B N 1
ATOM 8210 C CA . SER B 1 426 ? 7.979 -6.713 -34.855 1.00 32.48 426 SER B CA 1
ATOM 8211 C C . SER B 1 426 ? 7.920 -8.182 -34.422 1.00 31.45 426 SER B C 1
ATOM 8212 O O . SER B 1 426 ? 6.991 -8.578 -33.757 1.00 28.50 426 SER B O 1
ATOM 8215 N N . ALA B 1 427 ? 8.945 -8.963 -34.788 1.00 36.85 427 ALA B N 1
ATOM 8216 C CA . ALA B 1 427 ? 8.998 -10.428 -34.592 1.00 35.01 427 ALA B CA 1
ATOM 8217 C C . ALA B 1 427 ? 8.878 -10.870 -33.164 1.00 35.06 427 ALA B C 1
ATOM 8218 O O . ALA B 1 427 ? 8.345 -11.956 -32.905 1.00 33.59 427 ALA B O 1
ATOM 8220 N N . PHE B 1 428 ? 9.434 -10.058 -32.257 1.00 34.65 428 PHE B N 1
ATOM 8221 C CA . PHE B 1 428 ? 9.461 -10.396 -30.833 1.00 34.56 428 PHE B CA 1
ATOM 8222 C C . PHE B 1 428 ? 8.996 -9.262 -29.898 1.00 32.19 428 PHE B C 1
ATOM 8223 O O . PHE B 1 428 ? 9.656 -8.947 -28.916 1.00 30.91 428 PHE B O 1
ATOM 8231 N N . ASP B 1 429 ? 7.824 -8.707 -30.184 1.00 30.70 429 ASP B N 1
ATOM 8232 C CA . ASP B 1 429 ? 7.318 -7.559 -29.462 1.00 30.61 429 ASP B CA 1
ATOM 8233 C C . ASP B 1 429 ? 7.216 -7.811 -27.989 1.00 36.40 429 ASP B C 1
ATOM 8234 O O . ASP B 1 429 ? 7.315 -6.886 -27.170 1.00 37.10 429 ASP B O 1
ATOM 8239 N N . ASN B 1 430 ? 6.968 -9.068 -27.649 1.00 38.75 430 ASN B N 1
ATOM 8240 C CA . ASN B 1 430 ? 6.777 -9.453 -26.257 1.00 37.53 430 ASN B CA 1
ATOM 8241 C C . ASN B 1 430 ? 8.074 -9.428 -25.477 1.00 37.54 430 ASN B C 1
ATOM 8242 O O . ASN B 1 430 ? 8.118 -8.946 -24.347 1.00 41.14 430 ASN B O 1
ATOM 8255 N N . GLU B 1 432 ? 11.329 -8.536 -23.574 1.00 29.03 432 GLU B N 1
ATOM 8256 C CA . GLU B 1 432 ? 11.685 -7.240 -23.011 1.00 30.54 432 GLU B CA 1
ATOM 8257 C C . GLU B 1 432 ? 12.436 -6.330 -24.013 1.00 26.90 432 GLU B C 1
ATOM 8258 O O . GLU B 1 432 ? 13.180 -6.798 -24.848 1.00 26.08 432 GLU B O 1
ATOM 8264 N N . LEU B 1 433 ? 12.259 -5.030 -23.919 1.00 25.79 433 LEU B N 1
ATOM 8265 C CA . LEU B 1 433 ? 12.944 -4.154 -24.840 1.00 26.78 433 LEU B CA 1
ATOM 8266 C C . LEU B 1 433 ? 14.453 -4.246 -24.728 1.00 27.07 433 LEU B C 1
ATOM 8267 O O . LEU B 1 433 ? 15.168 -3.971 -25.692 1.00 27.23 433 LEU B O 1
ATOM 8272 N N . SER B 1 434 ? 14.966 -4.598 -23.563 1.00 27.24 434 SER B N 1
ATOM 8273 C CA . SER B 1 434 ? 16.412 -4.701 -23.452 1.00 26.04 434 SER B CA 1
ATOM 8274 C C . SER B 1 434 ? 16.761 -5.821 -24.405 1.00 26.22 434 SER B C 1
ATOM 8275 O O . SER B 1 434 ? 17.631 -5.660 -25.246 1.00 26.99 434 SER B O 1
ATOM 8278 N N . THR B 1 435 ? 16.005 -6.917 -24.330 1.00 25.54 435 THR B N 1
ATOM 8279 C CA . THR B 1 435 ? 16.291 -8.138 -25.081 1.00 24.41 435 THR B CA 1
ATOM 8280 C C . THR B 1 435 ? 15.987 -8.015 -26.561 1.00 24.44 435 THR B C 1
ATOM 8281 O O . THR B 1 435 ? 16.747 -8.494 -27.388 1.00 24.12 435 THR B O 1
ATOM 8285 N N . GLN B 1 436 ? 14.867 -7.407 -26.914 1.00 25.08 436 GLN B N 1
ATOM 8286 C CA . GLN B 1 436 ? 14.571 -7.174 -28.315 1.00 23.83 436 GLN B CA 1
ATOM 8287 C C . GLN B 1 436 ? 15.744 -6.497 -28.958 1.00 24.19 436 GLN B C 1
ATOM 8288 O O . GLN B 1 436 ? 16.175 -6.904 -30.028 1.00 25.45 436 GLN B O 1
ATOM 8294 N N . ALA B 1 437 ? 16.242 -5.437 -28.332 1.00 23.31 437 ALA B N 1
ATOM 8295 C CA . ALA B 1 437 ? 17.305 -4.668 -28.942 1.00 23.69 437 ALA B CA 1
ATOM 8296 C C . ALA B 1 437 ? 18.523 -5.536 -29.066 1.00 22.87 437 ALA B C 1
ATOM 8297 O O . ALA B 1 437 ? 19.143 -5.546 -30.110 1.00 23.23 437 ALA B O 1
ATOM 8299 N N . LEU B 1 438 ? 18.878 -6.280 -28.026 1.00 22.11 438 LEU B N 1
ATOM 8300 C CA . LEU B 1 438 ? 20.043 -7.159 -28.136 1.00 21.69 438 LEU B CA 1
ATOM 8301 C C . LEU B 1 438 ? 19.910 -7.991 -29.400 1.00 21.23 438 LEU B C 1
ATOM 8302 O O . LEU B 1 438 ? 20.839 -8.134 -30.158 1.00 20.78 438 LEU B O 1
ATOM 8307 N N . LEU B 1 439 ? 18.725 -8.510 -29.641 1.00 21.67 439 LEU B N 1
ATOM 8308 C CA . LEU B 1 439 ? 18.502 -9.333 -30.806 1.00 21.89 439 LEU B CA 1
ATOM 8309 C C . LEU B 1 439 ? 18.975 -8.585 -31.998 1.00 22.31 439 LEU B C 1
ATOM 8310 O O . LEU B 1 439 ? 19.766 -9.069 -32.761 1.00 23.20 439 LEU B O 1
ATOM 8315 N N . PHE B 1 440 ? 18.479 -7.371 -32.127 1.00 22.45 440 PHE B N 1
ATOM 8316 C CA . PHE B 1 440 ? 18.716 -6.543 -33.290 1.00 23.07 440 PHE B CA 1
ATOM 8317 C C . PHE B 1 440 ? 20.197 -6.479 -33.529 1.00 22.49 440 PHE B C 1
ATOM 8318 O O . PHE B 1 440 ? 20.667 -6.760 -34.624 1.00 23.72 440 PHE B O 1
ATOM 8326 N N . ASP B 1 441 ? 20.926 -6.123 -32.486 1.00 21.18 441 ASP B N 1
ATOM 8327 C CA . ASP B 1 441 ? 22.336 -5.955 -32.606 1.00 22.42 441 ASP B CA 1
ATOM 8328 C C . ASP B 1 441 ? 22.891 -7.249 -33.164 1.00 24.57 441 ASP B C 1
ATOM 8329 O O . ASP B 1 441 ? 23.665 -7.239 -34.105 1.00 27.10 441 ASP B O 1
ATOM 8334 N N . VAL B 1 442 ? 22.459 -8.373 -32.617 1.00 23.53 442 VAL B N 1
ATOM 8335 C CA . VAL B 1 442 ? 23.028 -9.665 -32.978 1.00 22.45 442 VAL B CA 1
ATOM 8336 C C . VAL B 1 442 ? 22.819 -9.918 -34.460 1.00 24.45 442 VAL B C 1
ATOM 8337 O O . VAL B 1 442 ? 23.754 -10.151 -35.216 1.00 26.19 442 VAL B O 1
ATOM 8341 N N . ILE B 1 443 ? 21.582 -9.824 -34.890 1.00 24.49 443 ILE B N 1
ATOM 8342 C CA . ILE B 1 443 ? 21.252 -10.076 -36.277 1.00 24.74 443 ILE B CA 1
ATOM 8343 C C . ILE B 1 443 ? 21.962 -9.109 -37.213 1.00 26.90 443 ILE B C 1
ATOM 8344 O O . ILE B 1 443 ? 22.335 -9.479 -38.303 1.00 28.10 443 ILE B O 1
ATOM 8349 N N . GLN B 1 444 ? 22.115 -7.854 -36.810 1.00 27.22 444 GLN B N 1
ATOM 8350 C CA . GLN B 1 444 ? 22.808 -6.874 -37.643 1.00 29.53 444 GLN B CA 1
ATOM 8351 C C . GLN B 1 444 ? 24.324 -7.148 -37.705 1.00 32.16 444 GLN B C 1
ATOM 8352 O O . GLN B 1 444 ? 24.989 -6.827 -38.698 1.00 33.32 444 GLN B O 1
ATOM 8358 N N . LYS B 1 445 ? 24.864 -7.720 -36.631 1.00 30.52 445 LYS B N 1
ATOM 8359 C CA . LYS B 1 445 ? 26.301 -7.922 -36.504 1.00 30.42 445 LYS B CA 1
ATOM 8360 C C . LYS B 1 445 ? 26.663 -9.309 -37.002 1.00 28.26 445 LYS B C 1
ATOM 8361 O O . LYS B 1 445 ? 27.827 -9.659 -37.136 1.00 28.32 445 LYS B O 1
ATOM 8363 N N . GLY B 1 446 ? 25.648 -10.095 -37.298 1.00 27.27 446 GLY B N 1
ATOM 8364 C CA . GLY B 1 446 ? 25.890 -11.382 -37.901 1.00 30.61 446 GLY B CA 1
ATOM 8365 C C . GLY B 1 446 ? 26.209 -12.506 -36.926 1.00 30.52 446 GLY B C 1
ATOM 8366 O O . GLY B 1 446 ? 26.618 -13.596 -37.347 1.00 33.00 446 GLY B O 1
ATOM 8367 N N . ILE B 1 447 ? 26.029 -12.277 -35.633 1.00 25.99 447 ILE B N 1
ATOM 8368 C CA . ILE B 1 447 ? 26.192 -13.365 -34.688 1.00 24.92 447 ILE B CA 1
ATOM 8369 C C . ILE B 1 447 ? 24.957 -14.252 -34.747 1.00 25.55 447 ILE B C 1
ATOM 8370 O O . ILE B 1 447 ? 23.853 -13.792 -34.913 1.00 25.00 447 ILE B O 1
ATOM 8375 N N . HIS B 1 448 ? 25.161 -15.546 -34.646 1.00 28.39 448 HIS B N 1
ATOM 8376 C CA . HIS B 1 448 ? 24.077 -16.484 -34.849 1.00 31.61 448 HIS B CA 1
ATOM 8377 C C . HIS B 1 448 ? 23.415 -16.730 -33.515 1.00 32.77 448 HIS B C 1
ATOM 8378 O O . HIS B 1 448 ? 24.089 -17.120 -32.558 1.00 32.31 448 HIS B O 1
ATOM 8385 N N . THR B 1 449 ? 22.103 -16.526 -33.441 1.00 31.59 449 THR B N 1
ATOM 8386 C CA . THR B 1 449 ? 21.420 -16.651 -32.164 1.00 32.17 449 THR B CA 1
ATOM 8387 C C . THR B 1 449 ? 20.219 -17.631 -32.148 1.00 33.20 449 THR B C 1
ATOM 8388 O O . THR B 1 449 ? 19.534 -17.830 -33.155 1.00 33.65 449 THR B O 1
ATOM 8392 N N . GLU B 1 450 ? 19.985 -18.250 -30.993 1.00 31.74 450 GLU B N 1
ATOM 8393 C CA . GLU B 1 450 ? 18.879 -19.185 -30.812 1.00 33.24 450 GLU B CA 1
ATOM 8394 C C . GLU B 1 450 ? 18.084 -18.698 -29.625 1.00 31.75 450 GLU B C 1
ATOM 8395 O O . GLU B 1 450 ? 18.640 -18.372 -28.585 1.00 32.36 450 GLU B O 1
ATOM 8401 N N . ILE B 1 451 ? 16.778 -18.632 -29.758 1.00 30.99 451 ILE B N 1
ATOM 8402 C CA . ILE B 1 451 ? 15.985 -18.224 -28.626 1.00 31.60 451 ILE B CA 1
ATOM 8403 C C . ILE B 1 451 ? 15.679 -19.505 -27.870 1.00 35.17 451 ILE B C 1
ATOM 8404 O O . ILE B 1 451 ? 14.812 -20.262 -28.289 1.00 37.23 451 ILE B O 1
ATOM 8409 N N . LEU B 1 452 ? 16.401 -19.781 -26.784 1.00 35.71 452 LEU B N 1
ATOM 8410 C CA . LEU B 1 452 ? 16.112 -20.975 -25.978 1.00 34.19 452 LEU B CA 1
ATOM 8411 C C . LEU B 1 452 ? 14.762 -20.856 -25.287 1.00 35.60 452 LEU B C 1
ATOM 8412 O O . LEU B 1 452 ? 14.011 -21.822 -25.260 1.00 36.04 452 LEU B O 1
ATOM 8417 N N . ASP B 1 453 ? 14.463 -19.689 -24.709 1.00 35.38 453 ASP B N 1
ATOM 8418 C CA . ASP B 1 453 ? 13.140 -19.450 -24.134 1.00 37.08 453 ASP B CA 1
ATOM 8419 C C . ASP B 1 453 ? 12.609 -18.075 -24.464 1.00 36.88 453 ASP B C 1
ATOM 8420 O O . ASP B 1 453 ? 13.008 -17.097 -23.860 1.00 35.83 453 ASP B O 1
ATOM 8425 N N . GLU B 1 454 ? 11.685 -18.014 -25.418 1.00 39.13 454 GLU B N 1
ATOM 8426 C CA . GLU B 1 454 ? 11.098 -16.752 -25.826 1.00 37.87 454 GLU B CA 1
ATOM 8427 C C . GLU B 1 454 ? 10.615 -16.044 -24.565 1.00 39.32 454 GLU B C 1
ATOM 8428 O O . GLU B 1 454 ? 10.889 -14.871 -24.366 1.00 40.51 454 GLU B O 1
ATOM 8434 N N . ASN B 1 455 ? 9.941 -16.784 -23.693 1.00 38.96 455 ASN B N 1
ATOM 8435 C CA . ASN B 1 455 ? 9.322 -16.219 -22.503 1.00 39.00 455 ASN B CA 1
ATOM 8436 C C . ASN B 1 455 ? 10.307 -15.840 -21.416 1.00 39.12 455 ASN B C 1
ATOM 8437 O O . ASN B 1 455 ? 10.079 -14.867 -20.691 1.00 39.50 455 ASN B O 1
ATOM 8442 N N . ASP B 1 456 ? 11.398 -16.593 -21.288 1.00 36.94 456 ASP B N 1
ATOM 8443 C CA . ASP B 1 456 ? 12.356 -16.286 -20.230 1.00 37.36 456 ASP B CA 1
ATOM 8444 C C . ASP B 1 456 ? 13.556 -15.465 -20.659 1.00 36.58 456 ASP B C 1
ATOM 8445 O O . ASP B 1 456 ? 14.451 -15.220 -19.856 1.00 36.58 456 ASP B O 1
ATOM 8450 N N . GLN B 1 457 ? 13.578 -15.038 -21.912 1.00 36.07 457 GLN B N 1
ATOM 8451 C CA . GLN B 1 457 ? 14.592 -14.107 -22.366 1.00 33.52 457 GLN B CA 1
ATOM 8452 C C . GLN B 1 457 ? 15.979 -14.713 -22.220 1.00 34.80 457 GLN B C 1
ATOM 8453 O O . GLN B 1 457 ? 16.923 -14.044 -21.796 1.00 36.65 457 GLN B O 1
ATOM 8459 N N . PHE B 1 458 ? 16.093 -15.986 -22.579 1.00 34.62 458 PHE B N 1
ATOM 8460 C CA . PHE B 1 458 ? 17.365 -16.695 -22.609 1.00 32.11 458 PHE B CA 1
ATOM 8461 C C . PHE B 1 458 ? 17.823 -16.861 -24.071 1.00 30.76 458 PHE B C 1
ATOM 8462 O O . PHE B 1 458 ? 17.183 -17.510 -24.896 1.00 30.68 458 PHE B O 1
ATOM 8470 N N . LEU B 1 459 ? 18.937 -16.239 -24.392 1.00 30.47 459 LEU B N 1
ATOM 8471 C CA . LEU B 1 459 ? 19.449 -16.268 -25.738 1.00 29.39 459 LEU B CA 1
ATOM 8472 C C . LEU B 1 459 ? 20.722 -17.089 -25.729 1.00 31.04 459 LEU B C 1
ATOM 8473 O O . LEU B 1 459 ? 21.471 -17.069 -24.742 1.00 30.81 459 LEU B O 1
ATOM 8478 N N . CYS B 1 460 ? 20.956 -17.824 -26.818 1.00 32.90 460 CYS B N 1
ATOM 8479 C CA . CYS B 1 460 ? 22.216 -18.542 -27.044 1.00 30.22 460 CYS B CA 1
ATOM 8480 C C . CYS B 1 460 ? 22.856 -18.055 -28.335 1.00 29.66 460 CYS B C 1
ATOM 8481 O O . CYS B 1 460 ? 22.254 -18.163 -29.400 1.00 29.54 460 CYS B O 1
ATOM 8484 N N . LEU B 1 461 ? 24.077 -17.540 -28.230 1.00 27.86 461 LEU B N 1
ATOM 8485 C CA . LEU B 1 461 ? 24.737 -16.868 -29.326 1.00 27.66 461 LEU B CA 1
ATOM 8486 C C . LEU B 1 461 ? 25.989 -17.611 -29.680 1.00 31.49 461 LEU B C 1
ATOM 8487 O O . LEU B 1 461 ? 26.845 -17.814 -28.825 1.00 31.79 461 LEU B O 1
ATOM 8492 N N . LYS B 1 462 ? 26.143 -17.997 -30.938 1.00 34.38 462 LYS B N 1
ATOM 8493 C CA . LYS B 1 462 ? 27.391 -18.623 -31.348 1.00 33.84 462 LYS B CA 1
ATOM 8494 C C . LYS B 1 462 ? 27.882 -17.977 -32.622 1.00 33.44 462 LYS B C 1
ATOM 8495 O O . LYS B 1 462 ? 27.134 -17.829 -33.589 1.00 32.74 462 LYS B O 1
ATOM 8499 N N . TYR B 1 463 ? 29.133 -17.550 -32.592 1.00 33.54 463 TYR B N 1
ATOM 8500 C CA . TYR B 1 463 ? 29.817 -17.132 -33.801 1.00 36.08 463 TYR B CA 1
ATOM 8501 C C . TYR B 1 463 ? 31.139 -17.892 -33.914 1.00 40.34 463 TYR B C 1
ATOM 8502 O O . TYR B 1 463 ? 32.020 -17.723 -33.080 1.00 39.91 463 TYR B O 1
ATOM 8511 N N . GLY B 1 464 ? 31.301 -18.720 -34.941 1.00 42.43 464 GLY B N 1
ATOM 8512 C CA . GLY B 1 464 ? 32.443 -19.615 -34.972 1.00 41.71 464 GLY B CA 1
ATOM 8513 C C . GLY B 1 464 ? 32.264 -20.679 -33.900 1.00 41.34 464 GLY B C 1
ATOM 8514 O O . GLY B 1 464 ? 31.138 -21.007 -33.516 1.00 39.99 464 GLY B O 1
ATOM 8515 N N . ASP B 1 465 ? 33.363 -21.229 -33.404 1.00 41.72 465 ASP B N 1
ATOM 8516 C CA . ASP B 1 465 ? 33.277 -22.289 -32.390 1.00 45.27 465 ASP B CA 1
ATOM 8517 C C . ASP B 1 465 ? 32.756 -21.743 -31.065 1.00 41.59 465 ASP B C 1
ATOM 8518 O O . ASP B 1 465 ? 32.083 -22.434 -30.301 1.00 41.04 465 ASP B O 1
ATOM 8523 N N . HIS B 1 466 ? 33.110 -20.491 -30.820 1.00 38.67 466 HIS B N 1
ATOM 8524 C CA . HIS B 1 466 ? 32.726 -19.733 -29.643 1.00 34.62 466 HIS B CA 1
ATOM 8525 C C . HIS B 1 466 ? 31.230 -19.689 -29.416 1.00 34.30 466 HIS B C 1
ATOM 8526 O O . HIS B 1 466 ? 30.452 -19.323 -30.311 1.00 34.57 466 HIS B O 1
ATOM 8533 N N . ILE B 1 467 ? 30.828 -20.019 -28.196 1.00 33.53 467 ILE B N 1
ATOM 8534 C CA . ILE B 1 467 ? 29.415 -19.939 -27.804 1.00 34.67 467 ILE B CA 1
ATOM 8535 C C . ILE B 1 467 ? 29.262 -19.164 -26.472 1.00 30.97 467 ILE B C 1
ATOM 8536 O O . ILE B 1 467 ? 30.023 -19.380 -25.517 1.00 29.47 467 ILE B O 1
ATOM 8540 N N . GLU B 1 468 ? 28.293 -18.249 -26.431 1.00 28.83 468 GLU B N 1
ATOM 8541 C CA . GLU B 1 468 ? 27.998 -17.460 -25.225 1.00 28.43 468 GLU B CA 1
ATOM 8542 C C . GLU B 1 468 ? 26.491 -17.262 -24.984 1.00 27.12 468 GLU B C 1
ATOM 8543 O O . GLU B 1 468 ? 25.745 -16.891 -25.891 1.00 26.85 468 GLU B O 1
ATOM 8549 N N . TYR B 1 469 ? 26.067 -17.501 -23.745 1.00 26.75 469 TYR B N 1
ATOM 8550 C CA . TYR B 1 469 ? 24.664 -17.434 -23.379 1.00 26.05 469 TYR B CA 1
ATOM 8551 C C . TYR B 1 469 ? 24.448 -16.182 -22.585 1.00 24.14 469 TYR B C 1
ATOM 8552 O O . TYR B 1 469 ? 25.253 -15.842 -21.727 1.00 23.15 469 TYR B O 1
ATOM 8561 N N . VAL B 1 470 ? 23.355 -15.502 -22.881 1.00 23.49 470 VAL B N 1
ATOM 8562 C CA . VAL B 1 470 ? 23.005 -14.293 -22.185 1.00 24.31 470 VAL B CA 1
ATOM 8563 C C . VAL B 1 470 ? 21.530 -14.450 -21.776 1.00 28.27 470 VAL B C 1
ATOM 8564 O O . VAL B 1 470 ? 20.746 -15.109 -22.456 1.00 27.78 470 VAL B O 1
ATOM 8568 N N . LYS B 1 471 ? 21.166 -13.870 -20.640 1.00 29.56 471 LYS B N 1
ATOM 8569 C CA . LYS B 1 471 ? 19.781 -13.869 -20.180 1.00 29.08 471 LYS B CA 1
ATOM 8570 C C . LYS B 1 471 ? 19.397 -12.491 -19.726 1.00 29.70 471 LYS B C 1
ATOM 8571 O O . LYS B 1 471 ? 20.009 -11.926 -18.824 1.00 28.93 471 LYS B O 1
ATOM 8577 N N . ASN B 1 472 ? 18.359 -11.953 -20.340 1.00 31.87 472 ASN B N 1
ATOM 8578 C CA . ASN B 1 472 ? 17.920 -10.601 -20.036 1.00 31.14 472 ASN B CA 1
ATOM 8579 C C . ASN B 1 472 ? 18.971 -9.576 -20.438 1.00 27.65 472 ASN B C 1
ATOM 8580 O O . ASN B 1 472 ? 19.095 -8.519 -19.830 1.00 25.94 472 ASN B O 1
ATOM 8585 N N . GLY B 1 473 ? 19.712 -9.912 -21.485 1.00 26.55 473 GLY B N 1
ATOM 8586 C CA . GLY B 1 473 ? 20.678 -9.006 -22.064 1.00 24.99 473 GLY B CA 1
ATOM 8587 C C . GLY B 1 473 ? 21.925 -8.830 -21.238 1.00 25.30 473 GLY B C 1
ATOM 8588 O O . GLY B 1 473 ? 22.996 -9.091 -21.709 1.00 25.73 473 GLY B O 1
ATOM 8589 N N . ASN B 1 474 ? 21.804 -8.389 -20.002 1.00 26.62 474 ASN B N 1
ATOM 8590 C CA . ASN B 1 474 ? 22.975 -8.039 -19.215 1.00 25.41 474 ASN B CA 1
ATOM 8591 C C . ASN B 1 474 ? 23.698 -9.245 -18.698 1.00 25.26 474 ASN B C 1
ATOM 8592 O O . ASN B 1 474 ? 24.916 -9.250 -18.634 1.00 24.89 474 ASN B O 1
ATOM 8605 N N . THR B 1 476 ? 25.656 -12.382 -18.278 1.00 24.92 476 THR B N 1
ATOM 8606 C CA . THR B 1 476 ? 26.660 -12.974 -19.149 1.00 23.50 476 THR B CA 1
ATOM 8607 C C . THR B 1 476 ? 27.582 -13.921 -18.381 1.00 22.57 476 THR B C 1
ATOM 8608 O O . THR B 1 476 ? 27.569 -13.968 -17.167 1.00 22.88 476 THR B O 1
ATOM 8612 N N . SER B 1 477 ? 28.380 -14.673 -19.123 1.00 22.89 477 SER B N 1
ATOM 8613 C CA . SER B 1 477 ? 29.383 -15.572 -18.566 1.00 21.53 477 SER B CA 1
ATOM 8614 C C . SER B 1 477 ? 30.348 -14.804 -17.715 1.00 22.43 477 SER B C 1
ATOM 8615 O O . SER B 1 477 ? 30.842 -15.332 -16.737 1.00 23.69 477 SER B O 1
ATOM 8618 N N . HIS B 1 478 ? 30.612 -13.557 -18.103 1.00 21.99 478 HIS B N 1
ATOM 8619 C CA . HIS B 1 478 ? 31.656 -12.713 -17.507 1.00 22.37 478 HIS B CA 1
ATOM 8620 C C . HIS B 1 478 ? 31.370 -12.240 -16.084 1.00 23.81 478 HIS B C 1
ATOM 8621 O O . HIS B 1 478 ? 32.205 -11.591 -15.444 1.00 22.46 478 HIS B O 1
ATOM 8628 N N . ASP B 1 479 ? 30.159 -12.504 -15.621 1.00 24.15 479 ASP B N 1
ATOM 8629 C CA . ASP B 1 479 ? 29.788 -12.188 -14.261 1.00 26.48 479 ASP B CA 1
ATOM 8630 C C . ASP B 1 479 ? 29.863 -13.447 -13.396 1.00 28.82 479 ASP B C 1
ATOM 8631 O O . ASP B 1 479 ? 29.084 -14.386 -13.607 1.00 29.15 479 ASP B O 1
ATOM 8636 N N . SER B 1 480 ? 30.740 -13.466 -12.395 1.00 28.38 480 SER B N 1
ATOM 8637 C CA . SER B 1 480 ? 30.667 -14.543 -11.395 1.00 28.92 480 SER B CA 1
ATOM 8638 C C . SER B 1 480 ? 29.304 -14.564 -10.700 1.00 28.79 480 SER B C 1
ATOM 8639 O O . SER B 1 480 ? 28.607 -13.571 -10.697 1.00 28.43 480 SER B O 1
ATOM 8642 N N . TYR B 1 481 ? 28.905 -15.684 -10.114 1.00 30.41 481 TYR B N 1
ATOM 8643 C CA . TYR B 1 481 ? 27.573 -15.724 -9.481 1.00 32.61 481 TYR B CA 1
ATOM 8644 C C . TYR B 1 481 ? 27.561 -14.844 -8.234 1.00 32.55 481 TYR B C 1
ATOM 8645 O O . TYR B 1 481 ? 26.550 -14.209 -7.896 1.00 30.28 481 TYR B O 1
ATOM 8647 N N . ILE B 1 482 ? 28.722 -14.792 -7.582 1.00 33.60 482 ILE B N 1
ATOM 8648 C CA . ILE B 1 482 ? 28.861 -14.162 -6.278 1.00 32.22 482 ILE B CA 1
ATOM 8649 C C . ILE B 1 482 ? 28.630 -12.673 -6.320 1.00 31.04 482 ILE B C 1
ATOM 8650 O O . ILE B 1 482 ? 28.236 -12.099 -5.313 1.00 31.06 482 ILE B O 1
ATOM 8654 N N . SER B 1 483 ? 28.910 -12.042 -7.458 1.00 29.56 483 SER B N 1
ATOM 8655 C CA . SER B 1 483 ? 28.674 -10.608 -7.578 1.00 31.11 483 SER B CA 1
ATOM 8656 C C . SER B 1 483 ? 27.210 -10.359 -7.275 1.00 33.78 483 SER B C 1
ATOM 8657 O O . SER B 1 483 ? 26.872 -9.683 -6.305 1.00 34.09 483 SER B O 1
ATOM 8659 N N . PRO B 1 484 ? 26.325 -10.938 -8.086 1.00 34.07 484 PRO B N 1
ATOM 8660 C CA . PRO B 1 484 ? 24.897 -10.745 -7.868 1.00 33.42 484 PRO B CA 1
ATOM 8661 C C . PRO B 1 484 ? 24.538 -11.165 -6.480 1.00 33.10 484 PRO B C 1
ATOM 8662 O O . PRO B 1 484 ? 23.744 -10.524 -5.819 1.00 36.08 484 PRO B O 1
ATOM 8666 N N . LEU B 1 485 ? 25.142 -12.246 -6.032 1.00 32.60 485 LEU B N 1
ATOM 8667 C CA . LEU B 1 485 ? 24.886 -12.723 -4.699 1.00 32.56 485 LEU B CA 1
ATOM 8668 C C . LEU B 1 485 ? 25.185 -11.622 -3.710 1.00 32.05 485 LEU B C 1
ATOM 8669 O O . LEU B 1 485 ? 24.499 -11.480 -2.722 1.00 34.61 485 LEU B O 1
ATOM 8674 N N . ILE B 1 486 ? 26.214 -10.843 -3.978 1.00 32.22 486 ILE B N 1
ATOM 8675 C CA . ILE B 1 486 ? 26.641 -9.800 -3.064 1.00 32.64 486 ILE B CA 1
ATOM 8676 C C . ILE B 1 486 ? 25.627 -8.667 -3.046 1.00 35.43 486 ILE B C 1
ATOM 8677 O O . ILE B 1 486 ? 25.230 -8.157 -2.006 1.00 37.31 486 ILE B O 1
ATOM 8690 N N . GLU B 1 488 ? 22.432 -8.596 -4.002 1.00 37.73 488 GLU B N 1
ATOM 8691 C CA . GLU B 1 488 ? 21.112 -8.914 -3.503 1.00 38.94 488 GLU B CA 1
ATOM 8692 C C . GLU B 1 488 ? 21.110 -8.669 -2.008 1.00 38.45 488 GLU B C 1
ATOM 8693 O O . GLU B 1 488 ? 20.192 -8.059 -1.485 1.00 39.20 488 GLU B O 1
ATOM 8695 N N . ASN B 1 489 ? 22.161 -9.110 -1.326 1.00 37.97 489 ASN B N 1
ATOM 8696 C CA . ASN B 1 489 ? 22.151 -9.128 0.138 1.00 41.68 489 ASN B CA 1
ATOM 8697 C C . ASN B 1 489 ? 22.179 -7.762 0.792 1.00 42.79 489 ASN B C 1
ATOM 8698 O O . ASN B 1 489 ? 21.438 -7.529 1.736 1.00 43.77 489 ASN B O 1
ATOM 8703 N N . LYS B 1 490 ? 23.041 -6.872 0.310 1.00 42.67 490 LYS B N 1
ATOM 8704 C CA . LYS B 1 490 ? 23.082 -5.499 0.807 1.00 41.88 490 LYS B CA 1
ATOM 8705 C C . LYS B 1 490 ? 23.812 -5.393 2.129 1.00 40.26 490 LYS B C 1
ATOM 8706 O O . LYS B 1 490 ? 24.648 -4.531 2.288 1.00 42.35 490 LYS B O 1
ATOM 8712 N N . VAL B 1 491 ? 23.500 -6.232 3.098 1.00 38.52 491 VAL B N 1
ATOM 8713 C CA . VAL B 1 491 ? 24.309 -6.234 4.301 1.00 35.71 491 VAL B CA 1
ATOM 8714 C C . VAL B 1 491 ? 25.728 -6.471 3.854 1.00 36.14 491 VAL B C 1
ATOM 8715 O O . VAL B 1 491 ? 26.665 -5.824 4.319 1.00 34.69 491 VAL B O 1
ATOM 8719 N N . VAL B 1 492 ? 25.880 -7.416 2.934 1.00 37.62 492 VAL B N 1
ATOM 8720 C CA . VAL B 1 492 ? 27.193 -7.786 2.468 1.00 37.41 492 VAL B CA 1
ATOM 8721 C C . VAL B 1 492 ? 27.725 -6.652 1.607 1.00 36.38 492 VAL B C 1
ATOM 8722 O O . VAL B 1 492 ? 28.897 -6.266 1.707 1.00 34.14 492 VAL B O 1
ATOM 8726 N N . THR B 1 493 ? 26.868 -6.101 0.761 1.00 36.97 493 THR B N 1
ATOM 8727 C CA . THR B 1 493 ? 27.351 -5.069 -0.131 1.00 38.09 493 THR B CA 1
ATOM 8728 C C . THR B 1 493 ? 27.772 -3.926 0.754 1.00 34.19 493 THR B C 1
ATOM 8729 O O . THR B 1 493 ? 28.840 -3.372 0.590 1.00 33.54 493 THR B O 1
ATOM 8733 N N . LYS B 1 494 ? 26.936 -3.597 1.716 1.00 33.85 494 LYS B N 1
ATOM 8734 C CA . LYS B 1 494 ? 27.201 -2.486 2.611 1.00 35.66 494 LYS B CA 1
ATOM 8735 C C . LYS B 1 494 ? 28.506 -2.703 3.320 1.00 34.17 494 LYS B C 1
ATOM 8736 O O . LYS B 1 494 ? 29.332 -1.795 3.426 1.00 32.53 494 LYS B O 1
ATOM 8742 N N . LYS B 1 495 ? 28.690 -3.916 3.813 1.00 33.61 495 LYS B N 1
ATOM 8743 C CA . LYS B 1 495 ? 29.890 -4.223 4.564 1.00 33.86 495 LYS B CA 1
ATOM 8744 C C . LYS B 1 495 ? 31.110 -4.300 3.608 1.00 32.17 495 LYS B C 1
ATOM 8745 O O . LYS B 1 495 ? 32.225 -3.935 3.980 1.00 30.54 495 LYS B O 1
ATOM 8747 N N . VAL B 1 496 ? 30.894 -4.735 2.372 1.00 31.00 496 VAL B N 1
ATOM 8748 C CA . VAL B 1 496 ? 31.995 -4.898 1.446 1.00 30.29 496 VAL B CA 1
ATOM 8749 C C . VAL B 1 496 ? 32.369 -3.552 0.838 1.00 29.75 496 VAL B C 1
ATOM 8750 O O . VAL B 1 496 ? 33.544 -3.256 0.627 1.00 28.03 496 VAL B O 1
ATOM 8754 N N . LEU B 1 497 ? 31.359 -2.738 0.562 1.00 31.20 497 LEU B N 1
ATOM 8755 C CA . LEU B 1 497 ? 31.550 -1.409 -0.020 1.00 30.42 497 LEU B CA 1
ATOM 8756 C C . LEU B 1 497 ? 32.271 -0.446 0.931 1.00 32.21 497 LEU B C 1
ATOM 8757 O O . LEU B 1 497 ? 33.151 0.305 0.497 1.00 30.71 497 LEU B O 1
ATOM 8762 N N . GLN B 1 498 ? 31.898 -0.464 2.217 1.00 32.39 498 GLN B N 1
ATOM 8763 C CA . GLN B 1 498 ? 32.521 0.414 3.210 1.00 30.34 498 GLN B CA 1
ATOM 8764 C C . GLN B 1 498 ? 34.000 0.068 3.330 1.00 30.82 498 GLN B C 1
ATOM 8765 O O . GLN B 1 498 ? 34.832 0.957 3.535 1.00 31.94 498 GLN B O 1
ATOM 8767 N N . LYS B 1 499 ? 34.323 -1.220 3.201 1.00 29.32 499 LYS B N 1
ATOM 8768 C CA . LYS B 1 499 ? 35.705 -1.680 3.299 1.00 28.69 499 LYS B CA 1
ATOM 8769 C C . LYS B 1 499 ? 36.461 -1.226 2.079 1.00 29.68 499 LYS B C 1
ATOM 8770 O O . LYS B 1 499 ? 37.640 -0.889 2.154 1.00 29.42 499 LYS B O 1
ATOM 8773 N N . ALA B 1 500 ? 35.774 -1.233 0.943 1.00 29.43 500 ALA B N 1
ATOM 8774 C CA . ALA B 1 500 ? 36.321 -0.643 -0.269 1.00 29.74 500 ALA B CA 1
ATOM 8775 C C . ALA B 1 500 ? 36.750 0.792 0.020 1.00 33.00 500 ALA B C 1
ATOM 8776 O O . ALA B 1 500 ? 37.639 1.329 -0.661 1.00 31.66 500 ALA B O 1
ATOM 8778 N N . GLY B 1 501 ? 36.096 1.390 1.031 1.00 34.24 501 GLY B N 1
ATOM 8779 C CA . GLY B 1 501 ? 36.347 2.747 1.497 1.00 30.25 501 GLY B CA 1
ATOM 8780 C C . GLY B 1 501 ? 35.336 3.735 0.957 1.00 29.69 501 GLY B C 1
ATOM 8781 O O . GLY B 1 501 ? 35.428 4.935 1.191 1.00 33.10 501 GLY B O 1
ATOM 8782 N N . PHE B 1 502 ? 34.369 3.245 0.205 1.00 30.39 502 PHE B N 1
ATOM 8783 C CA . PHE B 1 502 ? 33.387 4.132 -0.407 1.00 32.77 502 PHE B CA 1
ATOM 8784 C C . PHE B 1 502 ? 32.394 4.643 0.630 1.00 34.51 502 PHE B C 1
ATOM 8785 O O . PHE B 1 502 ? 32.297 4.079 1.740 1.00 33.63 502 PHE B O 1
ATOM 8793 N N . ASN B 1 503 ? 31.646 5.684 0.250 1.00 31.61 503 ASN B N 1
ATOM 8794 C CA . ASN B 1 503 ? 30.645 6.257 1.119 1.00 31.06 503 ASN B CA 1
ATOM 8795 C C . ASN B 1 503 ? 29.343 5.552 1.006 1.00 33.36 503 ASN B C 1
ATOM 8796 O O . ASN B 1 503 ? 28.621 5.714 0.033 1.00 32.31 503 ASN B O 1
ATOM 8801 N N . VAL B 1 504 ? 29.026 4.803 2.047 1.00 35.24 504 VAL B N 1
ATOM 8802 C CA . VAL B 1 504 ? 27.813 4.044 2.091 1.00 33.22 504 VAL B CA 1
ATOM 8803 C C . VAL B 1 504 ? 26.986 4.587 3.210 1.00 32.07 504 VAL B C 1
ATOM 8804 O O . VAL B 1 504 ? 27.482 4.704 4.313 1.00 31.84 504 VAL B O 1
ATOM 8808 N N . PRO B 1 505 ? 25.716 4.903 2.929 1.00 34.03 505 PRO B N 1
ATOM 8809 C CA . PRO B 1 505 ? 24.763 5.392 3.927 1.00 36.40 505 PRO B CA 1
ATOM 8810 C C . PRO B 1 505 ? 24.557 4.352 4.997 1.00 37.69 505 PRO B C 1
ATOM 8811 O O . PRO B 1 505 ? 24.315 3.186 4.678 1.00 36.13 505 PRO B O 1
ATOM 8815 N N . GLN B 1 506 ? 24.614 4.770 6.251 1.00 38.26 506 GLN B N 1
ATOM 8816 C CA . GLN B 1 506 ? 24.557 3.821 7.341 1.00 41.49 506 GLN B CA 1
ATOM 8817 C C . GLN B 1 506 ? 23.140 3.695 7.923 1.00 42.59 506 GLN B C 1
ATOM 8818 O O . GLN B 1 506 ? 22.437 4.688 8.104 1.00 41.46 506 GLN B O 1
ATOM 8820 N N . SER B 1 507 ? 22.722 2.461 8.189 1.00 44.90 507 SER B N 1
ATOM 8821 C CA . SER B 1 507 ? 21.469 2.188 8.883 1.00 43.54 507 SER B CA 1
ATOM 8822 C C . SER B 1 507 ? 21.789 1.596 10.263 1.00 45.35 507 SER B C 1
ATOM 8823 O O . SER B 1 507 ? 22.698 0.768 10.410 1.00 49.96 507 SER B O 1
ATOM 8826 N N . VAL B 1 508 ? 21.056 2.034 11.276 1.00 41.41 508 VAL B N 1
ATOM 8827 C CA . VAL B 1 508 ? 21.204 1.504 12.622 1.00 42.20 508 VAL B CA 1
ATOM 8828 C C . VAL B 1 508 ? 19.878 0.979 13.172 1.00 40.54 508 VAL B C 1
ATOM 8829 O O . VAL B 1 508 ? 18.895 1.703 13.175 1.00 39.03 508 VAL B O 1
ATOM 8833 N N . GLU B 1 509 ? 19.851 -0.272 13.634 1.00 41.25 509 GLU B N 1
ATOM 8834 C CA . GLU B 1 509 ? 18.599 -0.902 14.046 1.00 40.48 509 GLU B CA 1
ATOM 8835 C C . GLU B 1 509 ? 18.611 -1.234 15.530 1.00 43.89 509 GLU B C 1
ATOM 8836 O O . GLU B 1 509 ? 19.538 -1.876 16.012 1.00 42.30 509 GLU B O 1
ATOM 8842 N N . PHE B 1 510 ? 17.590 -0.782 16.260 1.00 43.21 510 PHE B N 1
ATOM 8843 C CA . PHE B 1 510 ? 17.559 -0.972 17.703 1.00 40.98 510 PHE B CA 1
ATOM 8844 C C . PHE B 1 510 ? 16.400 -1.844 18.109 1.00 43.07 510 PHE B C 1
ATOM 8845 O O . PHE B 1 510 ? 15.261 -1.541 17.787 1.00 43.59 510 PHE B O 1
ATOM 8853 N N . THR B 1 511 ? 16.696 -2.928 18.824 1.00 49.93 511 THR B N 1
ATOM 8854 C CA . THR B 1 511 ? 15.658 -3.813 19.366 1.00 47.81 511 THR B CA 1
ATOM 8855 C C . THR B 1 511 ? 14.958 -3.135 20.521 1.00 43.27 511 THR B C 1
ATOM 8856 O O . THR B 1 511 ? 13.753 -3.266 20.665 1.00 47.48 511 THR B O 1
ATOM 8858 N N . SER B 1 512 ? 15.710 -2.400 21.329 1.00 39.73 512 SER B N 1
ATOM 8859 C CA . SER B 1 512 ? 15.158 -1.813 22.541 1.00 45.29 512 SER B CA 1
ATOM 8860 C C . SER B 1 512 ? 15.396 -0.312 22.664 1.00 44.59 512 SER B C 1
ATOM 8861 O O . SER B 1 512 ? 16.515 0.150 22.529 1.00 43.63 512 SER B O 1
ATOM 8864 N N . LEU B 1 513 ? 14.337 0.427 22.994 1.00 45.07 513 LEU B N 1
ATOM 8865 C CA . LEU B 1 513 ? 14.362 1.892 23.001 1.00 44.79 513 LEU B CA 1
ATOM 8866 C C . LEU B 1 513 ? 15.267 2.517 24.056 1.00 43.94 513 LEU B C 1
ATOM 8867 O O . LEU B 1 513 ? 15.837 3.590 23.830 1.00 43.41 513 LEU B O 1
ATOM 8872 N N . GLU B 1 514 ? 15.387 1.902 25.219 1.00 43.77 514 GLU B N 1
ATOM 8873 C CA . GLU B 1 514 ? 16.245 2.521 26.224 1.00 44.70 514 GLU B CA 1
ATOM 8874 C C . GLU B 1 514 ? 17.664 2.573 25.681 1.00 42.28 514 GLU B C 1
ATOM 8875 O O . GLU B 1 514 ? 18.371 3.554 25.856 1.00 39.15 514 GLU B O 1
ATOM 8881 N N . LYS B 1 515 ? 18.064 1.506 25.002 1.00 44.50 515 LYS B N 1
ATOM 8882 C CA . LYS B 1 515 ? 19.387 1.439 24.405 1.00 41.34 515 LYS B CA 1
ATOM 8883 C C . LYS B 1 515 ? 19.517 2.537 23.362 1.00 40.14 515 LYS B C 1
ATOM 8884 O O . LYS B 1 515 ? 20.580 3.129 23.186 1.00 39.69 515 LYS B O 1
ATOM 8887 N N . ALA B 1 516 ? 18.411 2.811 22.684 1.00 40.59 516 ALA B N 1
ATOM 8888 C CA . ALA B 1 516 ? 18.384 3.786 21.605 1.00 39.84 516 ALA B CA 1
ATOM 8889 C C . ALA B 1 516 ? 18.617 5.197 22.133 1.00 39.08 516 ALA B C 1
ATOM 8890 O O . ALA B 1 516 ? 19.337 5.982 21.525 1.00 37.48 516 ALA B O 1
ATOM 8892 N N . VAL B 1 517 ? 17.994 5.542 23.251 1.00 38.23 517 VAL B N 1
ATOM 8893 C CA . VAL B 1 517 ? 18.218 6.860 23.781 1.00 35.65 517 VAL B CA 1
ATOM 8894 C C . VAL B 1 517 ? 19.706 6.955 24.064 1.00 36.87 517 VAL B C 1
ATOM 8895 O O . VAL B 1 517 ? 20.326 7.954 23.742 1.00 38.90 517 VAL B O 1
ATOM 8897 N N . ALA B 1 518 ? 20.288 5.902 24.635 1.00 38.80 518 ALA B N 1
ATOM 8898 C CA . ALA B 1 518 ? 21.700 5.911 25.014 1.00 36.58 518 ALA B CA 1
ATOM 8899 C C . ALA B 1 518 ? 22.545 6.163 23.796 1.00 36.26 518 ALA B C 1
ATOM 8900 O O . ALA B 1 518 ? 23.580 6.816 23.868 1.00 38.47 518 ALA B O 1
ATOM 8902 N N . SER B 1 519 ? 22.074 5.653 22.669 1.00 35.52 519 SER B N 1
ATOM 8903 C CA . SER B 1 519 ? 22.856 5.623 21.455 1.00 35.83 519 SER B CA 1
ATOM 8904 C C . SER B 1 519 ? 22.765 6.920 20.666 1.00 36.43 519 SER B C 1
ATOM 8905 O O . SER B 1 519 ? 23.084 6.954 19.478 1.00 37.97 519 SER B O 1
ATOM 8907 N N . TYR B 1 520 ? 22.347 7.986 21.336 1.00 35.69 520 TYR B N 1
ATOM 8908 C CA . TYR B 1 520 ? 22.074 9.266 20.686 1.00 37.29 520 TYR B CA 1
ATOM 8909 C C . TYR B 1 520 ? 23.359 9.923 20.253 1.00 39.26 520 TYR B C 1
ATOM 8910 O O . TYR B 1 520 ? 23.404 10.740 19.338 1.00 40.33 520 TYR B O 1
ATOM 8919 N N . ALA B 1 521 ? 24.429 9.540 20.912 1.00 39.77 521 ALA B N 1
ATOM 8920 C CA . ALA B 1 521 ? 25.715 10.083 20.570 1.00 37.68 521 ALA B CA 1
ATOM 8921 C C . ALA B 1 521 ? 26.105 9.707 19.141 1.00 38.62 521 ALA B C 1
ATOM 8922 O O . ALA B 1 521 ? 26.785 10.478 18.480 1.00 41.34 521 ALA B O 1
ATOM 8924 N N . LEU B 1 522 ? 25.668 8.549 18.651 1.00 37.56 522 LEU B N 1
ATOM 8925 C CA . LEU B 1 522 ? 26.145 8.049 17.356 1.00 41.88 522 LEU B CA 1
ATOM 8926 C C . LEU B 1 522 ? 25.671 8.797 16.116 1.00 42.67 522 LEU B C 1
ATOM 8927 O O . LEU B 1 522 ? 26.212 8.601 15.021 1.00 35.53 522 LEU B O 1
ATOM 8932 N N . PHE B 1 523 ? 24.630 9.606 16.277 1.00 43.91 523 PHE B N 1
ATOM 8933 C CA . PHE B 1 523 ? 24.084 10.373 15.153 1.00 45.75 523 PHE B CA 1
ATOM 8934 C C . PHE B 1 523 ? 24.108 11.881 15.430 1.00 43.28 523 PHE B C 1
ATOM 8935 O O . PHE B 1 523 ? 23.259 12.628 14.933 1.00 41.89 523 PHE B O 1
ATOM 8943 N N . ARG B 1 526 ? 24.273 15.236 12.281 1.00 20.72 526 ARG B N 1
ATOM 8944 C CA . ARG B 1 526 ? 23.936 14.356 11.147 1.00 26.89 526 ARG B CA 1
ATOM 8945 C C . ARG B 1 526 ? 22.431 14.374 10.819 1.00 31.45 526 ARG B C 1
ATOM 8946 O O . ARG B 1 526 ? 21.614 14.772 11.671 1.00 34.53 526 ARG B O 1
ATOM 8948 N N . ALA B 1 527 ? 22.059 13.945 9.606 1.00 27.95 527 ALA B N 1
ATOM 8949 C CA . ALA B 1 527 ? 20.653 13.957 9.203 1.00 29.14 527 ALA B CA 1
ATOM 8950 C C . ALA B 1 527 ? 20.146 12.558 9.092 1.00 30.28 527 ALA B C 1
ATOM 8951 O O . ALA B 1 527 ? 20.622 11.814 8.271 1.00 30.06 527 ALA B O 1
ATOM 8953 N N . VAL B 1 528 ? 19.150 12.231 9.909 1.00 32.69 528 VAL B N 1
ATOM 8954 C CA . VAL B 1 528 ? 18.607 10.889 9.997 1.00 31.53 528 VAL B CA 1
ATOM 8955 C C . VAL B 1 528 ? 17.063 10.842 9.933 1.00 33.63 528 VAL B C 1
ATOM 8956 O O . VAL B 1 528 ? 16.376 11.838 10.103 1.00 34.49 528 VAL B O 1
ATOM 8958 N N . VAL B 1 529 ? 16.528 9.657 9.676 1.00 35.12 529 VAL B N 1
ATOM 8959 C CA . VAL B 1 529 ? 15.087 9.412 9.655 1.00 34.83 529 VAL B CA 1
ATOM 8960 C C . VAL B 1 529 ? 14.816 8.264 10.562 1.00 32.69 529 VAL B C 1
ATOM 8961 O O . VAL B 1 529 ? 15.470 7.255 10.458 1.00 32.94 529 VAL B O 1
ATOM 8965 N N . ILE B 1 530 ? 13.852 8.384 11.448 1.00 33.19 530 ILE B N 1
ATOM 8966 C CA . ILE B 1 530 ? 13.574 7.286 12.337 1.00 33.70 530 ILE B CA 1
ATOM 8967 C C . ILE B 1 530 ? 12.254 6.695 11.960 1.00 33.40 530 ILE B C 1
ATOM 8968 O O . ILE B 1 530 ? 11.235 7.379 11.998 1.00 33.30 530 ILE B O 1
ATOM 8973 N N . LYS B 1 531 ? 12.271 5.423 11.579 1.00 31.25 531 LYS B N 1
ATOM 8974 C CA . LYS B 1 531 ? 11.033 4.754 11.254 1.00 32.92 531 LYS B CA 1
ATOM 8975 C C . LYS B 1 531 ? 10.933 3.411 11.933 1.00 32.40 531 LYS B C 1
ATOM 8976 O O . LYS B 1 531 ? 11.923 2.854 12.383 1.00 31.64 531 LYS B O 1
ATOM 8979 N N . PRO B 1 532 ? 9.705 2.915 12.040 1.00 34.06 532 PRO B N 1
ATOM 8980 C CA . PRO B 1 532 ? 9.389 1.564 12.498 1.00 36.98 532 PRO B CA 1
ATOM 8981 C C . PRO B 1 532 ? 9.544 0.509 11.376 1.00 39.01 532 PRO B C 1
ATOM 8982 O O . PRO B 1 532 ? 9.155 0.739 10.223 1.00 38.32 532 PRO B O 1
ATOM 8986 N N . LYS B 1 533 ? 10.107 -0.644 11.717 1.00 38.70 533 LYS B N 1
ATOM 8987 C CA . LYS B 1 533 ? 10.279 -1.699 10.747 1.00 36.96 533 LYS B CA 1
ATOM 8988 C C . LYS B 1 533 ? 8.984 -1.819 9.966 1.00 39.46 533 LYS B C 1
ATOM 8989 O O . LYS B 1 533 ? 8.965 -1.743 8.756 1.00 43.23 533 LYS B O 1
ATOM 8991 N N . SER B 1 534 ? 7.879 -1.970 10.659 1.00 40.51 534 SER B N 1
ATOM 8992 C CA . SER B 1 534 ? 6.630 -2.171 9.964 1.00 44.59 534 SER B CA 1
ATOM 8993 C C . SER B 1 534 ? 5.649 -1.146 10.485 1.00 43.72 534 SER B C 1
ATOM 8994 O O . SER B 1 534 ? 5.262 -1.194 11.649 1.00 44.34 534 SER B O 1
ATOM 8996 N N . THR B 1 535 ? 5.249 -0.212 9.641 1.00 40.53 535 THR B N 1
ATOM 8997 C CA . THR B 1 535 ? 4.263 0.765 10.065 1.00 41.85 535 THR B CA 1
ATOM 8998 C C . THR B 1 535 ? 3.379 1.066 8.907 1.00 45.84 535 THR B C 1
ATOM 8999 O O . THR B 1 535 ? 3.740 0.814 7.762 1.00 47.82 535 THR B O 1
ATOM 9001 N N . ASN B 1 536 ? 2.213 1.607 9.221 1.00 46.02 536 ASN B N 1
ATOM 9002 C CA . ASN B 1 536 ? 1.223 1.919 8.216 1.00 47.64 536 ASN B CA 1
ATOM 9003 C C . ASN B 1 536 ? 0.845 3.396 8.391 1.00 46.82 536 ASN B C 1
ATOM 9004 O O . ASN B 1 536 ? 1.023 3.988 9.458 1.00 43.38 536 ASN B O 1
ATOM 9009 N N . TYR B 1 537 ? 0.381 4.016 7.321 1.00 48.55 537 TYR B N 1
ATOM 9010 C CA . TYR B 1 537 ? 0.034 5.417 7.398 1.00 46.14 537 TYR B CA 1
ATOM 9011 C C . TYR B 1 537 ? 1.214 6.271 7.867 1.00 43.85 537 TYR B C 1
ATOM 9012 O O . TYR B 1 537 ? 1.046 7.292 8.511 1.00 41.33 537 TYR B O 1
ATOM 9021 N N . GLY B 1 538 ? 2.415 5.833 7.510 1.00 46.37 538 GLY B N 1
ATOM 9022 C CA . GLY B 1 538 ? 3.635 6.550 7.813 1.00 40.17 538 GLY B CA 1
ATOM 9023 C C . GLY B 1 538 ? 3.816 6.887 9.273 1.00 38.81 538 GLY B C 1
ATOM 9024 O O . GLY B 1 538 ? 4.366 7.936 9.575 1.00 40.22 538 GLY B O 1
ATOM 9025 N N . LEU B 1 539 ? 3.386 6.008 10.178 1.00 39.80 539 LEU B N 1
ATOM 9026 C CA . LEU B 1 539 ? 3.430 6.314 11.613 1.00 37.85 539 LEU B CA 1
ATOM 9027 C C . LEU B 1 539 ? 4.768 6.039 12.230 1.00 35.48 539 LEU B C 1
ATOM 9028 O O . LEU B 1 539 ? 5.298 4.949 12.084 1.00 37.53 539 LEU B O 1
ATOM 9033 N N . GLY B 1 540 ? 5.309 7.030 12.926 1.00 34.71 540 GLY B N 1
ATOM 9034 C CA . GLY B 1 540 ? 6.576 6.876 13.635 1.00 36.28 540 GLY B CA 1
ATOM 9035 C C . GLY B 1 540 ? 7.780 7.398 12.868 1.00 35.34 540 GLY B C 1
ATOM 9036 O O . GLY B 1 540 ? 8.875 7.589 13.410 1.00 33.74 540 GLY B O 1
ATOM 9037 N N . ILE B 1 541 ? 7.565 7.624 11.581 1.00 36.33 541 ILE B N 1
ATOM 9038 C CA . ILE B 1 541 ? 8.602 8.128 10.723 1.00 34.30 541 ILE B CA 1
ATOM 9039 C C . ILE B 1 541 ? 8.833 9.544 11.185 1.00 34.17 541 ILE B C 1
ATOM 9040 O O . ILE B 1 541 ? 7.900 10.333 11.256 1.00 32.34 541 ILE B O 1
ATOM 9045 N N . THR B 1 542 ? 10.078 9.825 11.561 1.00 37.42 542 THR B N 1
ATOM 9046 C CA . THR B 1 542 ? 10.532 11.157 11.960 1.00 36.87 542 THR B CA 1
ATOM 9047 C C . THR B 1 542 ? 11.711 11.560 11.063 1.00 37.06 542 THR B C 1
ATOM 9048 O O . THR B 1 542 ? 12.681 10.815 10.943 1.00 39.18 542 THR B O 1
ATOM 9052 N N . ILE B 1 543 ? 11.650 12.712 10.413 1.00 36.75 543 ILE B N 1
ATOM 9053 C CA . ILE B 1 543 ? 12.754 13.107 9.528 1.00 36.73 543 ILE B CA 1
ATOM 9054 C C . ILE B 1 543 ? 13.557 14.325 10.020 1.00 39.13 543 ILE B C 1
ATOM 9055 O O . ILE B 1 543 ? 13.038 15.455 10.109 1.00 39.42 543 ILE B O 1
ATOM 9060 N N . PHE B 1 544 ? 14.828 14.106 10.323 1.00 36.72 544 PHE B N 1
ATOM 9061 C CA . PHE B 1 544 ? 15.688 15.196 10.752 1.00 38.30 544 PHE B CA 1
ATOM 9062 C C . PHE B 1 544 ? 16.636 15.546 9.607 1.00 40.89 544 PHE B C 1
ATOM 9063 O O . PHE B 1 544 ? 17.638 14.876 9.397 1.00 40.19 544 PHE B O 1
ATOM 9071 N N . GLN B 1 545 ? 16.318 16.600 8.868 1.00 43.48 545 GLN B N 1
ATOM 9072 C CA . GLN B 1 545 ? 17.096 16.984 7.702 1.00 39.35 545 GLN B CA 1
ATOM 9073 C C . GLN B 1 545 ? 17.995 18.129 8.119 1.00 40.75 545 GLN B C 1
ATOM 9074 O O . GLN B 1 545 ? 17.541 19.249 8.322 1.00 44.80 545 GLN B O 1
ATOM 9080 N N . GLN B 1 546 ? 19.274 17.869 8.283 1.00 40.40 546 GLN B N 1
ATOM 9081 C CA . GLN B 1 546 ? 20.130 18.918 8.814 1.00 44.53 546 GLN B CA 1
ATOM 9082 C C . GLN B 1 546 ? 19.675 19.161 10.234 1.00 42.96 546 GLN B C 1
ATOM 9083 O O . GLN B 1 546 ? 19.662 20.311 10.686 1.00 42.53 546 GLN B O 1
ATOM 9085 N N . GLY B 1 547 ? 19.282 18.105 10.949 1.00 37.79 547 GLY B N 1
ATOM 9086 C CA . GLY B 1 547 ? 18.469 18.359 12.120 1.00 41.21 547 GLY B CA 1
ATOM 9087 C C . GLY B 1 547 ? 18.664 17.738 13.492 1.00 42.69 547 GLY B C 1
ATOM 9088 O O . GLY B 1 547 ? 17.890 18.099 14.391 1.00 46.43 547 GLY B O 1
ATOM 9089 N N . VAL B 1 548 ? 19.623 16.843 13.714 1.00 38.10 548 VAL B N 1
ATOM 9090 C CA . VAL B 1 548 ? 19.655 16.165 15.018 1.00 39.51 548 VAL B CA 1
ATOM 9091 C C . VAL B 1 548 ? 20.140 17.079 16.151 1.00 45.91 548 VAL B C 1
ATOM 9092 O O . VAL B 1 548 ? 20.962 16.643 16.971 1.00 47.01 548 VAL B O 1
ATOM 9094 N N . GLN B 1 549 ? 19.615 18.317 16.220 1.00 46.15 549 GLN B N 1
ATOM 9095 C CA . GLN B 1 549 ? 20.185 19.398 17.045 1.00 45.78 549 GLN B CA 1
ATOM 9096 C C . GLN B 1 549 ? 19.930 19.263 18.543 1.00 43.20 549 GLN B C 1
ATOM 9097 O O . GLN B 1 549 ? 20.752 19.703 19.361 1.00 44.55 549 GLN B O 1
ATOM 9103 N N . ASN B 1 550 ? 18.800 18.669 18.903 1.00 40.55 550 ASN B N 1
ATOM 9104 C CA . ASN B 1 550 ? 18.462 18.508 20.321 1.00 41.35 550 ASN B CA 1
ATOM 9105 C C . ASN B 1 550 ? 18.158 17.066 20.706 1.00 40.80 550 ASN B C 1
ATOM 9106 O O . ASN B 1 550 ? 17.452 16.338 19.996 1.00 40.57 550 ASN B O 1
ATOM 9111 N N . ARG B 1 551 ? 18.710 16.667 21.843 1.00 39.29 551 ARG B N 1
ATOM 9112 C CA . ARG B 1 551 ? 18.545 15.313 22.350 1.00 38.95 551 ARG B CA 1
ATOM 9113 C C . ARG B 1 551 ? 17.074 15.013 22.724 1.00 39.24 551 ARG B C 1
ATOM 9114 O O . ARG B 1 551 ? 16.599 13.884 22.606 1.00 38.64 551 ARG B O 1
ATOM 9116 N N . GLU B 1 552 ? 16.344 16.028 23.161 1.00 38.61 552 GLU B N 1
ATOM 9117 C CA . GLU B 1 552 ? 14.992 15.803 23.643 1.00 37.13 552 GLU B CA 1
ATOM 9118 C C . GLU B 1 552 ? 14.054 15.444 22.525 1.00 36.99 552 GLU B C 1
ATOM 9119 O O . GLU B 1 552 ? 13.209 14.574 22.698 1.00 36.45 552 GLU B O 1
ATOM 9121 N N . ASP B 1 553 ? 14.191 16.118 21.383 1.00 39.25 553 ASP B N 1
ATOM 9122 C CA . ASP B 1 553 ? 13.353 15.821 20.217 1.00 40.95 553 ASP B CA 1
ATOM 9123 C C . ASP B 1 553 ? 13.671 14.450 19.618 1.00 38.45 553 ASP B C 1
ATOM 9124 O O . ASP B 1 553 ? 12.787 13.775 19.076 1.00 36.49 553 ASP B O 1
ATOM 9129 N N . PHE B 1 554 ? 14.931 14.046 19.729 1.00 36.68 554 PHE B N 1
ATOM 9130 C CA . PHE B 1 554 ? 15.359 12.745 19.249 1.00 35.63 554 PHE B CA 1
ATOM 9131 C C . PHE B 1 554 ? 14.704 11.629 20.018 1.00 34.45 554 PHE B C 1
ATOM 9132 O O . PHE B 1 554 ? 14.181 10.675 19.460 1.00 33.57 554 PHE B O 1
ATOM 9140 N N . ALA B 1 555 ? 14.756 11.764 21.327 1.00 36.51 555 ALA B N 1
ATOM 9141 C CA . ALA B 1 555 ? 14.071 10.851 22.231 1.00 36.25 555 ALA B CA 1
ATOM 9142 C C . ALA B 1 555 ? 12.584 10.724 21.892 1.00 35.45 555 ALA B C 1
ATOM 9143 O O . ALA B 1 555 ? 12.054 9.618 21.826 1.00 35.82 555 ALA B O 1
ATOM 9145 N N . LYS B 1 556 ? 11.911 11.852 21.686 1.00 34.82 556 LYS B N 1
ATOM 9146 C CA . LYS B 1 556 ? 10.497 11.834 21.329 1.00 32.66 556 LYS B CA 1
ATOM 9147 C C . LYS B 1 556 ? 10.274 11.052 20.037 1.00 32.78 556 LYS B C 1
ATOM 9148 O O . LYS B 1 556 ? 9.316 10.304 19.919 1.00 32.25 556 LYS B O 1
ATOM 9150 N N . ALA B 1 557 ? 11.175 11.209 19.074 1.00 34.70 557 ALA B N 1
ATOM 9151 C CA . ALA B 1 557 ? 11.007 10.567 17.777 1.00 34.97 557 ALA B CA 1
ATOM 9152 C C . ALA B 1 557 ? 11.030 9.066 17.921 1.00 36.43 557 ALA B C 1
ATOM 9153 O O . ALA B 1 557 ? 10.217 8.375 17.319 1.00 37.91 557 ALA B O 1
ATOM 9155 N N . LEU B 1 558 ? 11.961 8.553 18.714 1.00 36.44 558 LEU B N 1
ATOM 9156 C CA . LEU B 1 558 ? 11.988 7.123 18.993 1.00 36.60 558 LEU B CA 1
ATOM 9157 C C . LEU B 1 558 ? 10.671 6.640 19.603 1.00 36.60 558 LEU B C 1
ATOM 9158 O O . LEU B 1 558 ? 10.093 5.685 19.118 1.00 39.01 558 LEU B O 1
ATOM 9163 N N . GLU B 1 559 ? 10.183 7.295 20.647 1.00 35.03 559 GLU B N 1
ATOM 9164 C CA . GLU B 1 559 ? 8.934 6.865 21.270 1.00 35.27 559 GLU B CA 1
ATOM 9165 C C . GLU B 1 559 ? 7.820 6.678 20.250 1.00 35.68 559 GLU B C 1
ATOM 9166 O O . GLU B 1 559 ? 7.227 5.603 20.171 1.00 35.16 559 GLU B O 1
ATOM 9168 N N . ILE B 1 560 ? 7.526 7.717 19.475 1.00 35.05 560 ILE B N 1
ATOM 9169 C CA . ILE B 1 560 ? 6.426 7.622 18.539 1.00 36.00 560 ILE B CA 1
ATOM 9170 C C . ILE B 1 560 ? 6.709 6.462 17.609 1.00 36.60 560 ILE B C 1
ATOM 9171 O O . ILE B 1 560 ? 5.818 5.698 17.260 1.00 35.99 560 ILE B O 1
ATOM 9176 N N . ALA B 1 561 ? 7.969 6.332 17.216 1.00 36.86 561 ALA B N 1
ATOM 9177 C CA . ALA B 1 561 ? 8.387 5.254 16.319 1.00 37.75 561 ALA B CA 1
ATOM 9178 C C . ALA B 1 561 ? 8.157 3.882 16.936 1.00 36.46 561 ALA B C 1
ATOM 9179 O O . ALA B 1 561 ? 7.675 2.959 16.276 1.00 35.62 561 ALA B O 1
ATOM 9181 N N . PHE B 1 562 ? 8.480 3.752 18.212 1.00 36.88 562 PHE B N 1
ATOM 9182 C CA . PHE B 1 562 ? 8.471 2.447 18.849 1.00 37.99 562 PHE B CA 1
ATOM 9183 C C . PHE B 1 562 ? 7.087 1.837 19.052 1.00 38.21 562 PHE B C 1
ATOM 9184 O O . PHE B 1 562 ? 6.946 0.623 18.954 1.00 43.44 562 PHE B O 1
ATOM 9192 N N . ARG B 1 563 ? 6.068 2.639 19.317 1.00 34.40 563 ARG B N 1
ATOM 9193 C CA . ARG B 1 563 ? 4.718 2.094 19.378 1.00 34.36 563 ARG B CA 1
ATOM 9194 C C . ARG B 1 563 ? 4.301 1.332 18.129 1.00 36.73 563 ARG B C 1
ATOM 9195 O O . ARG B 1 563 ? 3.468 0.438 18.206 1.00 39.26 563 ARG B O 1
ATOM 9203 N N . GLU B 1 564 ? 4.833 1.714 16.975 1.00 34.89 564 GLU B N 1
ATOM 9204 C CA . GLU B 1 564 ? 4.370 1.167 15.725 1.00 31.91 564 GLU B CA 1
ATOM 9205 C C . GLU B 1 564 ? 4.974 -0.188 15.436 1.00 32.14 564 GLU B C 1
ATOM 9206 O O . GLU B 1 564 ? 4.329 -1.019 14.805 1.00 32.25 564 GLU B O 1
ATOM 9212 N N . ASP B 1 565 ? 6.211 -0.417 15.860 1.00 32.13 565 ASP B N 1
ATOM 9213 C CA . ASP B 1 565 ? 6.840 -1.715 15.620 1.00 35.88 565 ASP B CA 1
ATOM 9214 C C . ASP B 1 565 ? 7.738 -2.130 16.758 1.00 40.53 565 ASP B C 1
ATOM 9215 O O . ASP B 1 565 ? 8.145 -1.311 17.570 1.00 40.11 565 ASP B O 1
ATOM 9217 N N . LYS B 1 566 ? 8.040 -3.424 16.792 1.00 44.97 566 LYS B N 1
ATOM 9218 C CA . LYS B 1 566 ? 8.919 -4.008 17.802 1.00 43.26 566 LYS B CA 1
ATOM 9219 C C . LYS B 1 566 ? 10.349 -3.535 17.588 1.00 40.63 566 LYS B C 1
ATOM 9220 O O . LYS B 1 566 ? 11.123 -3.405 18.535 1.00 41.59 566 LYS B O 1
ATOM 9222 N N . GLU B 1 567 ? 10.703 -3.281 16.337 1.00 39.95 567 GLU B N 1
ATOM 9223 C CA . GLU B 1 567 ? 12.032 -2.765 16.042 1.00 44.77 567 GLU B CA 1
ATOM 9224 C C . GLU B 1 567 ? 11.950 -1.507 15.152 1.00 43.79 567 GLU B C 1
ATOM 9225 O O . GLU B 1 567 ? 11.250 -1.503 14.135 1.00 41.66 567 GLU B O 1
ATOM 9227 N N . VAL B 1 568 ? 12.659 -0.450 15.567 1.00 41.24 568 VAL B N 1
ATOM 9228 C CA . VAL B 1 568 ? 12.762 0.806 14.831 1.00 35.64 568 VAL B CA 1
ATOM 9229 C C . VAL B 1 568 ? 14.175 0.956 14.250 1.00 36.19 568 VAL B C 1
ATOM 9230 O O . VAL B 1 568 ? 15.154 0.442 14.816 1.00 35.95 568 VAL B O 1
ATOM 9237 N N . VAL B 1 570 ? 17.246 3.615 12.398 1.00 30.83 570 VAL B N 1
ATOM 9238 C CA . VAL B 1 570 ? 17.770 4.967 12.275 1.00 31.36 570 VAL B CA 1
ATOM 9239 C C . VAL B 1 570 ? 18.643 4.914 11.065 1.00 33.87 570 VAL B C 1
ATOM 9240 O O . VAL B 1 570 ? 19.560 4.131 11.016 1.00 35.90 570 VAL B O 1
ATOM 9244 N N . GLU B 1 571 ? 18.355 5.755 10.088 1.00 35.22 571 GLU B N 1
ATOM 9245 C CA . GLU B 1 571 ? 19.015 5.718 8.792 1.00 36.17 571 GLU B CA 1
ATOM 9246 C C . GLU B 1 571 ? 19.463 7.112 8.435 1.00 35.33 571 GLU B C 1
ATOM 9247 O O . GLU B 1 571 ? 18.848 8.075 8.847 1.00 36.69 571 GLU B O 1
ATOM 9253 N N . ASP B 1 572 ? 20.529 7.246 7.667 1.00 34.76 572 ASP B N 1
ATOM 9254 C CA . ASP B 1 572 ? 20.951 8.572 7.243 1.00 33.33 572 ASP B CA 1
ATOM 9255 C C . ASP B 1 572 ? 19.967 9.124 6.182 1.00 35.32 572 ASP B C 1
ATOM 9256 O O . ASP B 1 572 ? 19.462 8.384 5.343 1.00 34.14 572 ASP B O 1
ATOM 9261 N N . TYR B 1 573 ? 19.690 10.424 6.243 1.00 36.68 573 TYR B N 1
ATOM 9262 C CA . TYR B 1 573 ? 18.843 11.109 5.277 1.00 37.10 573 TYR B CA 1
ATOM 9263 C C . TYR B 1 573 ? 19.719 12.038 4.445 1.00 39.37 573 TYR B C 1
ATOM 9264 O O . TYR B 1 573 ? 20.220 13.038 4.972 1.00 37.89 573 TYR B O 1
ATOM 9273 N N . LEU B 1 574 ? 19.919 11.702 3.165 1.00 40.49 574 LEU B N 1
ATOM 9274 C CA . LEU B 1 574 ? 20.753 12.515 2.264 1.00 41.84 574 LEU B CA 1
ATOM 9275 C C . LEU B 1 574 ? 19.935 13.098 1.128 1.00 40.64 574 LEU B C 1
ATOM 9276 O O . LEU B 1 574 ? 19.222 12.390 0.433 1.00 42.60 574 LEU B O 1
ATOM 9281 N N . VAL B 1 575 ? 20.057 14.390 0.905 1.00 37.92 575 VAL B N 1
ATOM 9282 C CA . VAL B 1 575 ? 19.210 15.003 -0.075 1.00 34.84 575 VAL B CA 1
ATOM 9283 C C . VAL B 1 575 ? 20.059 15.310 -1.237 1.00 34.94 575 VAL B C 1
ATOM 9284 O O . VAL B 1 575 ? 21.132 15.863 -1.073 1.00 40.70 575 VAL B O 1
ATOM 9288 N N . GLY B 1 576 ? 19.596 14.951 -2.419 1.00 32.71 576 GLY B N 1
ATOM 9289 C CA . GLY B 1 576 ? 20.292 15.321 -3.641 1.00 27.21 576 GLY B CA 1
ATOM 9290 C C . GLY B 1 576 ? 19.604 14.629 -4.778 1.00 22.64 576 GLY B C 1
ATOM 9291 O O . GLY B 1 576 ? 18.893 13.674 -4.543 1.00 23.52 576 GLY B O 1
ATOM 9292 N N . THR B 1 577 ? 19.790 15.085 -6.002 1.00 20.40 577 THR B N 1
ATOM 9293 C CA . THR B 1 577 ? 19.231 14.348 -7.121 1.00 19.42 577 THR B CA 1
ATOM 9294 C C . THR B 1 577 ? 19.758 12.907 -7.079 1.00 21.15 577 THR B C 1
ATOM 9295 O O . THR B 1 577 ? 20.692 12.601 -6.341 1.00 22.97 577 THR B O 1
ATOM 9299 N N . GLU B 1 578 ? 19.158 11.995 -7.822 1.00 20.70 578 GLU B N 1
ATOM 9300 C CA . GLU B 1 578 ? 19.678 10.628 -7.830 1.00 22.41 578 GLU B CA 1
ATOM 9301 C C . GLU B 1 578 ? 19.983 10.161 -9.255 1.00 21.90 578 GLU B C 1
ATOM 9302 O O . GLU B 1 578 ? 19.248 10.434 -10.192 1.00 21.78 578 GLU B O 1
ATOM 9308 N N . TYR B 1 579 ? 21.096 9.477 -9.424 1.00 22.45 579 TYR B N 1
ATOM 9309 C CA . TYR B 1 579 ? 21.558 9.132 -10.749 1.00 22.52 579 TYR B CA 1
ATOM 9310 C C . TYR B 1 579 ? 21.822 7.665 -10.819 1.00 24.14 579 TYR B C 1
ATOM 9311 O O . TYR B 1 579 ? 22.047 7.020 -9.809 1.00 24.23 579 TYR B O 1
ATOM 9320 N N . ARG B 1 580 ? 21.819 7.144 -12.032 1.00 25.60 580 ARG B N 1
ATOM 9321 C CA . ARG B 1 580 ? 22.115 5.743 -12.248 1.00 26.74 580 ARG B CA 1
ATOM 9322 C C . ARG B 1 580 ? 23.193 5.589 -13.307 1.00 24.96 580 ARG B C 1
ATOM 9323 O O . ARG B 1 580 ? 22.977 5.959 -14.456 1.00 24.55 580 ARG B O 1
ATOM 9331 N N . PHE B 1 581 ? 24.335 5.022 -12.917 1.00 23.92 581 PHE B N 1
ATOM 9332 C CA . PHE B 1 581 ? 25.445 4.812 -13.825 1.00 23.72 581 PHE B CA 1
ATOM 9333 C C . PHE B 1 581 ? 25.585 3.377 -14.252 1.00 22.66 581 PHE B C 1
ATOM 9334 O O . PHE B 1 581 ? 25.908 2.542 -13.431 1.00 21.90 581 PHE B O 1
ATOM 9342 N N . PHE B 1 582 ? 25.410 3.125 -15.547 1.00 22.43 582 PHE B N 1
ATOM 9343 C CA . PHE B 1 582 ? 25.582 1.807 -16.127 1.00 22.43 582 PHE B CA 1
ATOM 9344 C C . PHE B 1 582 ? 27.056 1.487 -16.361 1.00 24.37 582 PHE B C 1
ATOM 9345 O O . PHE B 1 582 ? 27.674 2.048 -17.243 1.00 26.32 582 PHE B O 1
ATOM 9353 N N . VAL B 1 583 ? 27.636 0.582 -15.592 1.00 23.11 583 VAL B N 1
ATOM 9354 C CA . VAL B 1 583 ? 29.039 0.294 -15.779 1.00 25.31 583 VAL B CA 1
ATOM 9355 C C . VAL B 1 583 ? 29.304 -1.070 -16.392 1.00 27.53 583 VAL B C 1
ATOM 9356 O O . VAL B 1 583 ? 28.901 -2.076 -15.842 1.00 27.52 583 VAL B O 1
ATOM 9360 N N . LEU B 1 584 ? 30.013 -1.091 -17.519 1.00 28.37 584 LEU B N 1
ATOM 9361 C CA . LEU B 1 584 ? 30.477 -2.336 -18.110 1.00 28.73 584 LEU B CA 1
ATOM 9362 C C . LEU B 1 584 ? 31.994 -2.307 -18.120 1.00 29.17 584 LEU B C 1
ATOM 9363 O O . LEU B 1 584 ? 32.633 -1.409 -18.668 1.00 30.20 584 LEU B O 1
ATOM 9368 N N . GLY B 1 585 ? 32.579 -3.297 -17.491 1.00 29.66 585 GLY B N 1
ATOM 9369 C CA . GLY B 1 585 ? 34.012 -3.398 -17.495 1.00 33.27 585 GLY B CA 1
ATOM 9370 C C . GLY B 1 585 ? 34.670 -2.351 -16.639 1.00 30.92 585 GLY B C 1
ATOM 9371 O O . GLY B 1 585 ? 34.484 -2.329 -15.433 1.00 27.91 585 GLY B O 1
ATOM 9372 N N . ASP B 1 586 ? 35.476 -1.506 -17.265 1.00 31.82 586 ASP B N 1
ATOM 9373 C CA . ASP B 1 586 ? 36.330 -0.613 -16.500 1.00 33.90 586 ASP B CA 1
ATOM 9374 C C . ASP B 1 586 ? 35.840 0.795 -16.607 1.00 32.66 586 ASP B C 1
ATOM 9375 O O . ASP B 1 586 ? 36.432 1.699 -16.027 1.00 31.91 586 ASP B O 1
ATOM 9380 N N . GLU B 1 587 ? 34.774 1.004 -17.362 1.00 31.80 587 GLU B N 1
ATOM 9381 C CA . GLU B 1 587 ? 34.300 2.366 -17.559 1.00 31.73 587 GLU B CA 1
ATOM 9382 C C . GLU B 1 587 ? 32.789 2.518 -17.375 1.00 28.86 587 GLU B C 1
ATOM 9383 O O . GLU B 1 587 ? 32.020 1.598 -17.610 1.00 28.86 587 GLU B O 1
ATOM 9389 N N . THR B 1 588 ? 32.367 3.701 -16.953 1.00 27.95 588 THR B N 1
ATOM 9390 C CA . THR B 1 588 ? 30.939 4.009 -16.891 1.00 26.83 588 THR B CA 1
ATOM 9391 C C . THR B 1 588 ? 30.391 4.279 -18.311 1.00 26.81 588 THR B C 1
ATOM 9392 O O . THR B 1 588 ? 30.608 5.351 -18.894 1.00 24.94 588 THR B O 1
ATOM 9396 N N . LEU B 1 589 ? 29.694 3.283 -18.857 1.00 27.35 589 LEU B N 1
ATOM 9397 C CA . LEU B 1 589 ? 29.072 3.394 -20.173 1.00 26.48 589 LEU B CA 1
ATOM 9398 C C . LEU B 1 589 ? 28.080 4.557 -20.289 1.00 29.32 589 LEU B C 1
ATOM 9399 O O . LEU B 1 589 ? 28.171 5.301 -21.240 1.00 31.10 589 LEU B O 1
ATOM 9404 N N . ALA B 1 590 ? 27.142 4.722 -19.342 1.00 28.72 590 ALA B N 1
ATOM 9405 C CA . ALA B 1 590 ? 26.078 5.750 -19.447 1.00 26.58 590 ALA B CA 1
ATOM 9406 C C . ALA B 1 590 ? 25.488 6.188 -18.101 1.00 26.25 590 ALA B C 1
ATOM 9407 O O . ALA B 1 590 ? 25.645 5.501 -17.096 1.00 25.81 590 ALA B O 1
ATOM 9409 N N . VAL B 1 591 ? 24.792 7.325 -18.089 1.00 26.36 591 VAL B N 1
ATOM 9410 C CA . VAL B 1 591 ? 24.174 7.843 -16.866 1.00 25.35 591 VAL B CA 1
ATOM 9411 C C . VAL B 1 591 ? 22.762 8.329 -17.129 1.00 25.70 591 VAL B C 1
ATOM 9412 O O . VAL B 1 591 ? 22.516 9.064 -18.074 1.00 26.23 591 VAL B O 1
ATOM 9416 N N . LEU B 1 592 ? 21.826 7.942 -16.276 1.00 25.69 592 LEU B N 1
ATOM 9417 C CA . LEU B 1 592 ? 20.425 8.295 -16.512 1.00 26.17 592 LEU B CA 1
ATOM 9418 C C . LEU B 1 592 ? 19.812 9.005 -15.330 1.00 25.19 592 LEU B C 1
ATOM 9419 O O . LEU B 1 592 ? 19.987 8.590 -14.192 1.00 25.53 592 LEU B O 1
ATOM 9424 N N . LEU B 1 593 ? 19.085 10.071 -15.633 1.00 23.59 593 LEU B N 1
ATOM 9425 C CA . LEU B 1 593 ? 18.401 10.855 -14.653 1.00 22.57 593 LEU B CA 1
ATOM 9426 C C . LEU B 1 593 ? 16.956 10.639 -14.957 1.00 25.48 593 LEU B C 1
ATOM 9427 O O . LEU B 1 593 ? 16.576 10.477 -16.115 1.00 26.44 593 LEU B O 1
ATOM 9432 N N . ARG B 1 594 ? 16.131 10.607 -13.932 1.00 25.44 594 ARG B N 1
ATOM 9433 C CA . ARG B 1 594 ? 14.718 10.469 -14.170 1.00 27.42 594 ARG B CA 1
ATOM 9434 C C . ARG B 1 594 ? 13.991 11.662 -13.546 1.00 30.56 594 ARG B C 1
ATOM 9435 O O . ARG B 1 594 ? 14.355 12.133 -12.481 1.00 33.86 594 ARG B O 1
ATOM 9443 N N . VAL B 1 595 ? 12.967 12.158 -14.214 1.00 30.44 595 VAL B N 1
ATOM 9444 C CA . VAL B 1 595 ? 12.286 13.333 -13.746 1.00 30.75 595 VAL B CA 1
ATOM 9445 C C . VAL B 1 595 ? 10.820 13.026 -13.800 1.00 33.20 595 VAL B C 1
ATOM 9446 O O . VAL B 1 595 ? 10.393 12.284 -14.668 1.00 33.84 595 VAL B O 1
ATOM 9450 N N . PRO B 1 596 ? 10.055 13.558 -12.839 1.00 36.32 596 PRO B N 1
ATOM 9451 C CA . PRO B 1 596 ? 8.618 13.349 -12.668 1.00 37.09 596 PRO B CA 1
ATOM 9452 C C . PRO B 1 596 ? 7.843 13.819 -13.873 1.00 34.05 596 PRO B C 1
ATOM 9453 O O . PRO B 1 596 ? 8.296 14.735 -14.561 1.00 32.68 596 PRO B O 1
ATOM 9457 N N . ALA B 1 597 ? 6.690 13.212 -14.126 1.00 35.79 597 ALA B N 1
ATOM 9458 C CA . ALA B 1 597 ? 5.874 13.635 -15.261 1.00 37.31 597 ALA B CA 1
ATOM 9459 C C . ALA B 1 597 ? 5.817 15.143 -15.271 1.00 34.28 597 ALA B C 1
ATOM 9460 O O . ALA B 1 597 ? 5.708 15.768 -14.210 1.00 33.72 597 ALA B O 1
ATOM 9462 N N . ASN B 1 598 ? 5.930 15.723 -16.463 1.00 31.77 598 ASN B N 1
ATOM 9463 C CA . ASN B 1 598 ? 5.815 17.157 -16.600 1.00 31.43 598 ASN B CA 1
ATOM 9464 C C . ASN B 1 598 ? 5.676 17.558 -18.032 1.00 30.96 598 ASN B C 1
ATOM 9465 O O . ASN B 1 598 ? 6.036 16.798 -18.909 1.00 31.80 598 ASN B O 1
ATOM 9470 N N . VAL B 1 599 ? 5.144 18.755 -18.257 1.00 30.46 599 VAL B N 1
ATOM 9471 C CA . VAL B 1 599 ? 5.126 19.366 -19.571 1.00 30.35 599 VAL B CA 1
ATOM 9472 C C . VAL B 1 599 ? 5.747 20.733 -19.411 1.00 32.85 599 VAL B C 1
ATOM 9473 O O . VAL B 1 599 ? 5.579 21.357 -18.378 1.00 34.68 599 VAL B O 1
ATOM 9477 N N . VAL B 1 600 ? 6.501 21.188 -20.404 1.00 35.09 600 VAL B N 1
ATOM 9478 C CA . VAL B 1 600 ? 7.075 22.530 -20.371 1.00 37.48 600 VAL B CA 1
ATOM 9479 C C . VAL B 1 600 ? 6.070 23.525 -20.889 1.00 42.11 600 VAL B C 1
ATOM 9480 O O . VAL B 1 600 ? 5.257 23.214 -21.748 1.00 44.61 600 VAL B O 1
ATOM 9484 N N . GLY B 1 601 ? 6.133 24.741 -20.383 1.00 45.30 601 GLY B N 1
ATOM 9485 C CA . GLY B 1 601 ? 5.080 25.686 -20.651 1.00 46.35 601 GLY B CA 1
ATOM 9486 C C . GLY B 1 601 ? 5.375 26.492 -21.887 1.00 48.79 601 GLY B C 1
ATOM 9487 O O . GLY B 1 601 ? 4.647 27.426 -22.206 1.00 53.82 601 GLY B O 1
ATOM 9488 N N . ASP B 1 602 ? 6.435 26.146 -22.595 1.00 48.29 602 ASP B N 1
ATOM 9489 C CA . ASP B 1 602 ? 6.856 26.956 -23.732 1.00 55.58 602 ASP B CA 1
ATOM 9490 C C . ASP B 1 602 ? 5.660 27.346 -24.617 1.00 53.42 602 ASP B C 1
ATOM 9491 O O . ASP B 1 602 ? 5.369 28.538 -24.866 1.00 52.07 602 ASP B O 1
ATOM 9493 N N . SER B 1 603 ? 4.967 26.324 -25.086 1.00 49.96 603 SER B N 1
ATOM 9494 C CA . SER B 1 603 ? 3.788 26.552 -25.877 1.00 52.00 603 SER B CA 1
ATOM 9495 C C . SER B 1 603 ? 2.812 27.196 -24.948 1.00 53.26 603 SER B C 1
ATOM 9496 O O . SER B 1 603 ? 2.671 26.756 -23.818 1.00 55.09 603 SER B O 1
ATOM 9498 N N . VAL B 1 604 ? 2.176 28.264 -25.400 1.00 58.01 604 VAL B N 1
ATOM 9499 C CA . VAL B 1 604 ? 1.009 28.791 -24.708 1.00 59.20 604 VAL B CA 1
ATOM 9500 C C . VAL B 1 604 ? -0.194 27.937 -25.154 1.00 59.08 604 VAL B C 1
ATOM 9501 O O . VAL B 1 604 ? -1.098 28.391 -25.886 1.00 53.83 604 VAL B O 1
ATOM 9505 N N . HIS B 1 605 ? -0.173 26.688 -24.688 1.00 52.75 605 HIS B N 1
ATOM 9506 C CA . HIS B 1 605 ? -1.148 25.697 -25.065 1.00 45.64 605 HIS B CA 1
ATOM 9507 C C . HIS B 1 605 ? -1.821 25.211 -23.828 1.00 41.76 605 HIS B C 1
ATOM 9508 O O . HIS B 1 605 ? -1.197 25.229 -22.771 1.00 41.38 605 HIS B O 1
ATOM 9515 N N . SER B 1 606 ? -3.081 24.779 -23.951 1.00 41.67 606 SER B N 1
ATOM 9516 C CA . SER B 1 606 ? -3.787 24.149 -22.835 1.00 37.48 606 SER B CA 1
ATOM 9517 C C . SER B 1 606 ? -2.886 23.043 -22.316 1.00 38.57 606 SER B C 1
ATOM 9518 O O . SER B 1 606 ? -2.397 22.245 -23.086 1.00 37.51 606 SER B O 1
ATOM 9520 N N . VAL B 1 607 ? -2.638 22.987 -21.021 1.00 38.07 607 VAL B N 1
ATOM 9521 C CA . VAL B 1 607 ? -1.795 21.927 -20.529 1.00 35.76 607 VAL B CA 1
ATOM 9522 C C . VAL B 1 607 ? -2.325 20.628 -21.080 1.00 35.82 607 VAL B C 1
ATOM 9523 O O . VAL B 1 607 ? -1.557 19.820 -21.507 1.00 39.65 607 VAL B O 1
ATOM 9527 N N . ALA B 1 608 ? -3.632 20.420 -21.083 1.00 34.97 608 ALA B N 1
ATOM 9528 C CA . ALA B 1 608 ? -4.188 19.212 -21.688 1.00 36.61 608 ALA B CA 1
ATOM 9529 C C . ALA B 1 608 ? -3.773 19.097 -23.145 1.00 37.06 608 ALA B C 1
ATOM 9530 O O . ALA B 1 608 ? -3.345 18.050 -23.612 1.00 36.14 608 ALA B O 1
ATOM 9532 N N . GLU B 1 609 ? -3.938 20.188 -23.867 1.00 39.92 609 GLU B N 1
ATOM 9533 C CA . GLU B 1 609 ? -3.478 20.271 -25.238 1.00 42.16 609 GLU B CA 1
ATOM 9534 C C . GLU B 1 609 ? -1.966 19.972 -25.260 1.00 40.86 609 GLU B C 1
ATOM 9535 O O . GLU B 1 609 ? -1.457 19.276 -26.150 1.00 41.53 609 GLU B O 1
ATOM 9541 N N . LEU B 1 610 ? -1.265 20.484 -24.256 1.00 38.74 610 LEU B N 1
ATOM 9542 C CA . LEU B 1 610 ? 0.181 20.409 -24.158 1.00 37.34 610 LEU B CA 1
ATOM 9543 C C . LEU B 1 610 ? 0.616 19.004 -23.795 1.00 36.74 610 LEU B C 1
ATOM 9544 O O . LEU B 1 610 ? 1.625 18.515 -24.281 1.00 36.24 610 LEU B O 1
ATOM 9549 N N . VAL B 1 611 ? -0.176 18.354 -22.949 1.00 37.50 611 VAL B N 1
ATOM 9550 C CA . VAL B 1 611 ? 0.041 16.975 -22.533 1.00 36.68 611 VAL B CA 1
ATOM 9551 C C . VAL B 1 611 ? -0.125 16.020 -23.715 1.00 34.41 611 VAL B C 1
ATOM 9552 O O . VAL B 1 611 ? 0.713 15.162 -23.941 1.00 32.32 611 VAL B O 1
ATOM 9556 N N . ALA B 1 612 ? -1.200 16.185 -24.474 1.00 34.83 612 ALA B N 1
ATOM 9557 C CA . ALA B 1 612 ? -1.496 15.272 -25.558 1.00 34.77 612 ALA B CA 1
ATOM 9558 C C . ALA B 1 612 ? -0.361 15.319 -26.539 1.00 34.04 612 ALA B C 1
ATOM 9559 O O . ALA B 1 612 ? 0.002 14.313 -27.146 1.00 34.19 612 ALA B O 1
ATOM 9569 N N . LYS B 1 614 ? 2.779 15.804 -25.834 1.00 32.10 614 LYS B N 1
ATOM 9570 C CA . LYS B 1 614 ? 3.886 15.011 -25.349 1.00 31.10 614 LYS B CA 1
ATOM 9571 C C . LYS B 1 614 ? 3.667 13.513 -25.545 1.00 30.86 614 LYS B C 1
ATOM 9572 O O . LYS B 1 614 ? 4.627 12.755 -25.592 1.00 31.53 614 LYS B O 1
ATOM 9578 N N . ASN B 1 615 ? 2.415 13.086 -25.643 1.00 30.55 615 ASN B N 1
ATOM 9579 C CA . ASN B 1 615 ? 2.107 11.671 -25.805 1.00 31.34 615 ASN B CA 1
ATOM 9580 C C . ASN B 1 615 ? 2.050 11.182 -27.256 1.00 34.45 615 ASN B C 1
ATOM 9581 O O . ASN B 1 615 ? 1.856 9.992 -27.513 1.00 35.70 615 ASN B O 1
ATOM 9586 N N . ASP B 1 616 ? 2.223 12.087 -28.202 1.00 34.71 616 ASP B N 1
ATOM 9587 C CA . ASP B 1 616 ? 2.202 11.714 -29.607 1.00 36.50 616 ASP B CA 1
ATOM 9588 C C . ASP B 1 616 ? 3.419 10.901 -30.079 1.00 41.15 616 ASP B C 1
ATOM 9589 O O . ASP B 1 616 ? 3.378 10.300 -31.156 1.00 42.54 616 ASP B O 1
ATOM 9594 N N . HIS B 1 617 ? 4.507 10.922 -29.308 1.00 37.18 617 HIS B N 1
ATOM 9595 C CA . HIS B 1 617 ? 5.700 10.186 -29.662 1.00 35.46 617 HIS B CA 1
ATOM 9596 C C . HIS B 1 617 ? 5.477 8.706 -29.513 1.00 34.62 617 HIS B C 1
ATOM 9597 O O . HIS B 1 617 ? 4.815 8.280 -28.586 1.00 31.71 617 HIS B O 1
ATOM 9604 N N . PRO B 1 618 ? 6.044 7.915 -30.440 1.00 40.39 618 PRO B N 1
ATOM 9605 C CA . PRO B 1 618 ? 5.945 6.451 -30.414 1.00 38.65 618 PRO B CA 1
ATOM 9606 C C . PRO B 1 618 ? 6.527 5.855 -29.144 1.00 34.62 618 PRO B C 1
ATOM 9607 O O . PRO B 1 618 ? 6.136 4.763 -28.753 1.00 37.27 618 PRO B O 1
ATOM 9611 N N . LEU B 1 619 ? 7.461 6.542 -28.515 1.00 31.12 619 LEU B N 1
ATOM 9612 C CA . LEU B 1 619 ? 8.103 5.974 -27.360 1.00 29.40 619 LEU B CA 1
ATOM 9613 C C . LEU B 1 619 ? 7.132 6.021 -26.207 1.00 28.73 619 LEU B C 1
ATOM 9614 O O . LEU B 1 619 ? 7.359 5.395 -25.186 1.00 28.78 619 LEU B O 1
ATOM 9619 N N . ARG B 1 620 ? 6.041 6.763 -26.358 1.00 28.50 620 ARG B N 1
ATOM 9620 C CA . ARG B 1 620 ? 5.024 6.785 -25.306 1.00 27.98 620 ARG B CA 1
ATOM 9621 C C . ARG B 1 620 ? 3.976 5.732 -25.530 1.00 27.20 620 ARG B C 1
ATOM 9622 O O . ARG B 1 620 ? 3.240 5.763 -26.496 1.00 25.85 620 ARG B O 1
ATOM 9630 N N . GLY B 1 621 ? 3.935 4.802 -24.599 1.00 29.37 621 GLY B N 1
ATOM 9631 C CA . GLY B 1 621 ? 2.891 3.809 -24.500 1.00 31.14 621 GLY B CA 1
ATOM 9632 C C . GLY B 1 621 ? 2.768 3.481 -23.015 1.00 35.14 621 GLY B C 1
ATOM 9633 O O . GLY B 1 621 ? 3.334 4.184 -22.170 1.00 33.21 621 GLY B O 1
ATOM 9634 N N . ASP B 1 622 ? 2.031 2.429 -22.677 1.00 37.47 622 ASP B N 1
ATOM 9635 C CA . ASP B 1 622 ? 2.133 1.866 -21.337 1.00 34.11 622 ASP B CA 1
ATOM 9636 C C . ASP B 1 622 ? 3.613 1.675 -21.019 1.00 34.25 622 ASP B C 1
ATOM 9637 O O . ASP B 1 622 ? 4.444 1.631 -21.910 1.00 34.50 622 ASP B O 1
ATOM 9642 N N . GLY B 1 623 ? 3.966 1.553 -19.759 1.00 32.46 623 GLY B N 1
ATOM 9643 C CA . GLY B 1 623 ? 5.375 1.567 -19.406 1.00 34.25 623 GLY B CA 1
ATOM 9644 C C . GLY B 1 623 ? 6.208 0.378 -19.838 1.00 34.11 623 GLY B C 1
ATOM 9645 O O . GLY B 1 623 ? 7.388 0.524 -20.156 1.00 30.20 623 GLY B O 1
ATOM 9646 N N . SER B 1 624 ? 5.597 -0.806 -19.831 1.00 37.73 624 SER B N 1
ATOM 9647 C CA . SER B 1 624 ? 6.310 -2.052 -20.132 1.00 35.50 624 SER B CA 1
ATOM 9648 C C . SER B 1 624 ? 6.548 -2.239 -21.628 1.00 32.15 624 SER B C 1
ATOM 9649 O O . SER B 1 624 ? 7.645 -2.561 -22.039 1.00 31.96 624 SER B O 1
ATOM 9651 N N . ARG B 1 625 ? 5.528 -2.033 -22.442 1.00 32.06 625 ARG B N 1
ATOM 9652 C CA . ARG B 1 625 ? 5.649 -2.340 -23.847 1.00 31.33 625 ARG B CA 1
ATOM 9653 C C . ARG B 1 625 ? 6.487 -1.290 -24.544 1.00 32.13 625 ARG B C 1
ATOM 9654 O O . ARG B 1 625 ? 7.142 -1.570 -25.528 1.00 34.70 625 ARG B O 1
ATOM 9656 N N . THR B 1 626 ? 6.478 -0.073 -24.040 1.00 32.98 626 THR B N 1
ATOM 9657 C CA . THR B 1 626 ? 7.228 0.997 -24.682 1.00 31.19 626 THR B CA 1
ATOM 9658 C C . THR B 1 626 ? 8.220 1.567 -23.682 1.00 31.25 626 THR B C 1
ATOM 9659 O O . THR B 1 626 ? 8.069 1.398 -22.477 1.00 33.87 626 THR B O 1
ATOM 9663 N N . PRO B 1 627 ? 9.249 2.247 -24.165 1.00 30.22 627 PRO B N 1
ATOM 9664 C CA . PRO B 1 627 ? 10.261 2.754 -23.229 1.00 30.05 627 PRO B CA 1
ATOM 9665 C C . PRO B 1 627 ? 9.697 3.768 -22.254 1.00 28.96 627 PRO B C 1
ATOM 9666 O O . PRO B 1 627 ? 10.172 3.851 -21.130 1.00 27.91 627 PRO B O 1
ATOM 9670 N N . LEU B 1 628 ? 8.690 4.518 -22.698 1.00 30.22 628 LEU B N 1
ATOM 9671 C CA . LEU B 1 628 ? 8.144 5.640 -21.932 1.00 28.87 628 LEU B CA 1
ATOM 9672 C C . LEU B 1 628 ? 6.689 5.414 -21.633 1.00 30.19 628 LEU B C 1
ATOM 9673 O O . LEU B 1 628 ? 6.016 4.698 -22.360 1.00 30.57 628 LEU B O 1
ATOM 9678 N N . LYS B 1 629 ? 6.215 6.015 -20.545 1.00 31.79 629 LYS B N 1
ATOM 9679 C CA . LYS B 1 629 ? 4.802 5.921 -20.157 1.00 35.11 629 LYS B CA 1
ATOM 9680 C C . LYS B 1 629 ? 4.088 7.191 -20.519 1.00 32.43 629 LYS B C 1
ATOM 9681 O O . LYS B 1 629 ? 4.710 8.215 -20.695 1.00 30.94 629 LYS B O 1
ATOM 9683 N N . LYS B 1 630 ? 2.771 7.104 -20.615 1.00 32.14 630 LYS B N 1
ATOM 9684 C CA . LYS B 1 630 ? 1.953 8.171 -21.159 1.00 32.86 630 LYS B CA 1
ATOM 9685 C C . LYS B 1 630 ? 1.334 9.002 -20.068 1.00 34.88 630 LYS B C 1
ATOM 9686 O O . LYS B 1 630 ? 0.467 8.523 -19.376 1.00 41.94 630 LYS B O 1
ATOM 9688 N N . ILE B 1 631 ? 1.728 10.260 -19.932 1.00 34.49 631 ILE B N 1
ATOM 9689 C CA . ILE B 1 631 ? 1.232 11.077 -18.833 1.00 37.35 631 ILE B CA 1
ATOM 9690 C C . ILE B 1 631 ? -0.279 11.178 -18.889 1.00 38.63 631 ILE B C 1
ATOM 9691 O O . ILE B 1 631 ? -0.871 11.235 -19.970 1.00 36.80 631 ILE B O 1
ATOM 9695 N N . ALA B 1 632 ? -0.904 11.204 -17.715 1.00 40.82 632 ALA B N 1
ATOM 9696 C CA . ALA B 1 632 ? -2.354 11.353 -17.632 1.00 40.49 632 ALA B CA 1
ATOM 9697 C C . ALA B 1 632 ? -2.722 12.481 -16.663 1.00 37.32 632 ALA B C 1
ATOM 9698 O O . ALA B 1 632 ? -2.130 12.609 -15.593 1.00 35.99 632 ALA B O 1
ATOM 9700 N N . LEU B 1 633 ? -3.698 13.302 -17.039 1.00 36.59 633 LEU B N 1
ATOM 9701 C CA . LEU B 1 633 ? -4.082 14.413 -16.189 1.00 33.58 633 LEU B CA 1
ATOM 9702 C C . LEU B 1 633 ? -5.208 13.993 -15.267 1.00 32.64 633 LEU B C 1
ATOM 9703 O O . LEU B 1 633 ? -6.304 14.524 -15.362 1.00 30.60 633 LEU B O 1
ATOM 9708 N N . GLY B 1 634 ? -4.902 13.048 -14.369 1.00 32.25 634 GLY B N 1
ATOM 9709 C CA . GLY B 1 634 ? -5.838 12.565 -13.360 1.00 32.72 634 GLY B CA 1
ATOM 9710 C C . GLY B 1 634 ? -5.832 13.446 -12.122 1.00 33.48 634 GLY B C 1
ATOM 9711 O O . GLY B 1 634 ? -5.198 14.478 -12.132 1.00 33.68 634 GLY B O 1
ATOM 9712 N N . GLU B 1 635 ? -6.517 13.058 -11.050 1.00 34.15 635 GLU B N 1
ATOM 9713 C CA . GLU B 1 635 ? -6.604 13.926 -9.868 1.00 33.88 635 GLU B CA 1
ATOM 9714 C C . GLU B 1 635 ? -5.261 14.063 -9.171 1.00 31.92 635 GLU B C 1
ATOM 9715 O O . GLU B 1 635 ? -4.930 15.118 -8.664 1.00 31.84 635 GLU B O 1
ATOM 9721 N N . ILE B 1 636 ? -4.469 13.014 -9.128 1.00 32.39 636 ILE B N 1
ATOM 9722 C CA . ILE B 1 636 ? -3.133 13.199 -8.577 1.00 33.08 636 ILE B CA 1
ATOM 9723 C C . ILE B 1 636 ? -2.423 14.281 -9.386 1.00 32.42 636 ILE B C 1
ATOM 9724 O O . ILE B 1 636 ? -1.873 15.218 -8.838 1.00 33.94 636 ILE B O 1
ATOM 9726 N N . GLU B 1 637 ? -2.472 14.176 -10.698 1.00 32.83 637 GLU B N 1
ATOM 9727 C CA . GLU B 1 637 ? -1.792 15.125 -11.563 1.00 32.76 637 GLU B CA 1
ATOM 9728 C C . GLU B 1 637 ? -2.463 16.497 -11.498 1.00 29.65 637 GLU B C 1
ATOM 9729 O O . GLU B 1 637 ? -1.793 17.501 -11.334 1.00 28.32 637 GLU B O 1
ATOM 9735 N N . GLN B 1 638 ? -3.785 16.517 -11.587 1.00 30.17 638 GLN B N 1
ATOM 9736 C CA . GLN B 1 638 ? -4.596 17.733 -11.513 1.00 30.81 638 GLN B CA 1
ATOM 9737 C C . GLN B 1 638 ? -4.334 18.501 -10.218 1.00 30.45 638 GLN B C 1
ATOM 9738 O O . GLN B 1 638 ? -4.176 19.716 -10.225 1.00 27.52 638 GLN B O 1
ATOM 9744 N N . LEU B 1 639 ? -4.318 17.766 -9.109 1.00 31.97 639 LEU B N 1
ATOM 9745 C CA . LEU B 1 639 ? -4.084 18.308 -7.772 1.00 31.35 639 LEU B CA 1
ATOM 9746 C C . LEU B 1 639 ? -2.776 19.042 -7.671 1.00 30.41 639 LEU B C 1
ATOM 9747 O O . LEU B 1 639 ? -2.707 20.127 -7.117 1.00 31.40 639 LEU B O 1
ATOM 9752 N N . GLN B 1 640 ? -1.717 18.428 -8.163 1.00 29.28 640 GLN B N 1
ATOM 9753 C CA . GLN B 1 640 ? -0.430 19.040 -8.031 1.00 29.47 640 GLN B CA 1
ATOM 9754 C C . GLN B 1 640 ? -0.373 20.287 -8.895 1.00 29.05 640 GLN B C 1
ATOM 9755 O O . GLN B 1 640 ? 0.089 21.319 -8.453 1.00 28.72 640 GLN B O 1
ATOM 9761 N N . LEU B 1 641 ? -0.835 20.191 -10.132 1.00 28.83 641 LEU B N 1
ATOM 9762 C CA . LEU B 1 641 ? -0.918 21.360 -10.975 1.00 27.74 641 LEU B CA 1
ATOM 9763 C C . LEU B 1 641 ? -1.561 22.521 -10.198 1.00 29.50 641 LEU B C 1
ATOM 9764 O O . LEU B 1 641 ? -1.113 23.644 -10.259 1.00 30.23 641 LEU B O 1
ATOM 9769 N N . LYS B 1 642 ? -2.625 22.249 -9.467 1.00 29.86 642 LYS B N 1
ATOM 9770 C CA . LYS B 1 642 ? -3.287 23.285 -8.700 1.00 28.89 642 LYS B CA 1
ATOM 9771 C C . LYS B 1 642 ? -2.329 23.862 -7.679 1.00 28.28 642 LYS B C 1
ATOM 9772 O O . LYS B 1 642 ? -2.405 25.027 -7.335 1.00 29.28 642 LYS B O 1
ATOM 9778 N N . GLU B 1 643 ? -1.423 23.049 -7.169 1.00 28.56 643 GLU B N 1
ATOM 9779 C CA . GLU B 1 643 ? -0.419 23.587 -6.266 1.00 30.05 643 GLU B CA 1
ATOM 9780 C C . GLU B 1 643 ? 0.459 24.562 -7.072 1.00 28.88 643 GLU B C 1
ATOM 9781 O O . GLU B 1 643 ? 0.914 25.568 -6.563 1.00 28.75 643 GLU B O 1
ATOM 9783 N N . GLN B 1 644 ? 0.665 24.258 -8.343 1.00 28.85 644 GLN B N 1
ATOM 9784 C CA . GLN B 1 644 ? 1.407 25.119 -9.251 1.00 28.21 644 GLN B CA 1
ATOM 9785 C C . GLN B 1 644 ? 0.541 26.324 -9.689 1.00 30.15 644 GLN B C 1
ATOM 9786 O O . GLN B 1 644 ? 1.001 27.205 -10.402 1.00 29.71 644 GLN B O 1
ATOM 9792 N N . GLY B 1 645 ? -0.723 26.355 -9.286 1.00 32.03 645 GLY B N 1
ATOM 9793 C CA . GLY B 1 645 ? -1.624 27.433 -9.673 1.00 29.79 645 GLY B CA 1
ATOM 9794 C C . GLY B 1 645 ? -2.400 27.198 -10.963 1.00 30.21 645 GLY B C 1
ATOM 9795 O O . GLY B 1 645 ? -3.172 28.058 -11.367 1.00 29.55 645 GLY B O 1
ATOM 9796 N N . LEU B 1 646 ? -2.212 26.029 -11.586 1.00 32.02 646 LEU B N 1
ATOM 9797 C CA . LEU B 1 646 ? -2.765 25.719 -12.903 1.00 32.32 646 LEU B CA 1
ATOM 9798 C C . LEU B 1 646 ? -3.997 24.818 -12.882 1.00 31.13 646 LEU B C 1
ATOM 9799 O O . LEU B 1 646 ? -4.360 24.240 -11.864 1.00 28.87 646 LEU B O 1
ATOM 9804 N N . THR B 1 647 ? -4.610 24.721 -14.055 1.00 33.03 647 THR B N 1
ATOM 9805 C CA . THR B 1 647 ? -5.766 23.878 -14.327 1.00 33.78 647 THR B CA 1
ATOM 9806 C C . THR B 1 647 ? -5.449 23.190 -15.620 1.00 34.91 647 THR B C 1
ATOM 9807 O O . THR B 1 647 ? -4.577 23.667 -16.352 1.00 35.49 647 THR B O 1
ATOM 9811 N N . ILE B 1 648 ? -6.123 22.087 -15.929 1.00 32.80 648 ILE B N 1
ATOM 9812 C CA . ILE B 1 648 ? -5.964 21.511 -17.261 1.00 32.63 648 ILE B CA 1
ATOM 9813 C C . ILE B 1 648 ? -5.980 22.633 -18.304 1.00 35.11 648 ILE B C 1
ATOM 9814 O O . ILE B 1 648 ? -5.202 22.647 -19.263 1.00 33.99 648 ILE B O 1
ATOM 9818 N N . ASP B 1 649 ? -6.860 23.598 -18.081 1.00 37.34 649 ASP B N 1
ATOM 9819 C CA . ASP B 1 649 ? -7.144 24.625 -19.059 1.00 34.90 649 ASP B CA 1
ATOM 9820 C C . ASP B 1 649 ? -6.153 25.763 -19.109 1.00 33.04 649 ASP B C 1
ATOM 9821 O O . ASP B 1 649 ? -6.083 26.456 -20.104 1.00 33.93 649 ASP B O 1
ATOM 9826 N N . SER B 1 650 ? -5.373 25.956 -18.061 1.00 32.57 650 SER B N 1
ATOM 9827 C CA . SER B 1 650 ? -4.475 27.103 -18.026 1.00 35.36 650 SER B CA 1
ATOM 9828 C C . SER B 1 650 ? -3.395 26.989 -19.079 1.00 34.36 650 SER B C 1
ATOM 9829 O O . SER B 1 650 ? -2.950 25.887 -19.366 1.00 36.05 650 SER B O 1
ATOM 9832 N N . ILE B 1 651 ? -2.977 28.112 -19.665 1.00 34.90 651 ILE B N 1
ATOM 9833 C CA . ILE B 1 651 ? -1.807 28.100 -20.561 1.00 39.96 651 ILE B CA 1
ATOM 9834 C C . ILE B 1 651 ? -0.554 28.555 -19.828 1.00 38.19 651 ILE B C 1
ATOM 9835 O O . ILE B 1 651 ? -0.448 29.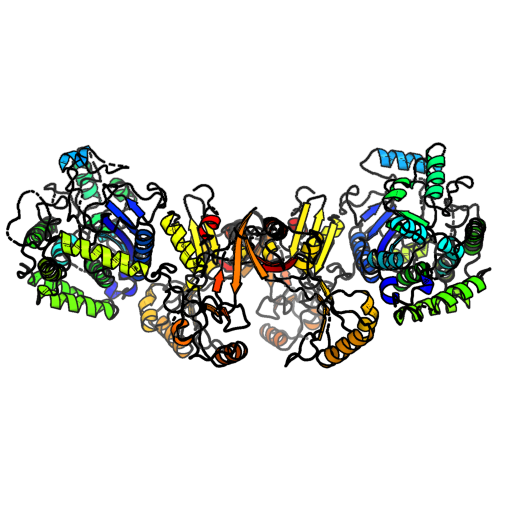726 -19.404 1.00 33.82 651 ILE B O 1
ATOM 9839 N N . PRO B 1 652 ? 0.385 27.611 -19.656 1.00 37.18 652 PRO B N 1
ATOM 9840 C CA . PRO B 1 652 ? 1.643 27.842 -18.958 1.00 37.61 652 PRO B CA 1
ATOM 9841 C C . PRO B 1 652 ? 2.454 28.879 -19.669 1.00 37.50 652 PRO B C 1
ATOM 9842 O O . PRO B 1 652 ? 2.537 28.866 -20.881 1.00 39.51 652 PRO B O 1
ATOM 9846 N N . ALA B 1 653 ? 3.022 29.788 -18.904 1.00 38.01 653 ALA B N 1
ATOM 9847 C CA . ALA B 1 653 ? 3.792 30.869 -19.465 1.00 40.69 653 ALA B CA 1
ATOM 9848 C C . ALA B 1 653 ? 4.954 30.206 -20.150 1.00 45.35 653 ALA B C 1
ATOM 9849 O O . ALA B 1 653 ? 5.321 29.094 -19.786 1.00 46.94 653 ALA B O 1
ATOM 9851 N N . LYS B 1 654 ? 5.523 30.860 -21.153 1.00 47.27 654 LYS B N 1
ATOM 9852 C CA . LYS B 1 654 ? 6.641 30.276 -21.883 1.00 45.32 654 LYS B CA 1
ATOM 9853 C C . LYS B 1 654 ? 7.647 29.746 -20.875 1.00 45.82 654 LYS B C 1
ATOM 9854 O O . LYS B 1 654 ? 7.752 30.269 -19.765 1.00 46.83 654 LYS B O 1
ATOM 9858 N N . ASP B 1 655 ? 8.352 28.686 -21.229 1.00 45.74 655 ASP B N 1
ATOM 9859 C CA . ASP B 1 655 ? 9.442 28.189 -20.391 1.00 49.48 655 ASP B CA 1
ATOM 9860 C C . ASP B 1 655 ? 9.078 28.072 -18.914 1.00 49.38 655 ASP B C 1
ATOM 9861 O O . ASP B 1 655 ? 9.906 28.347 -18.032 1.00 50.09 655 ASP B O 1
ATOM 9866 N N . GLN B 1 656 ? 7.838 27.690 -18.645 1.00 47.93 656 GLN B N 1
ATOM 9867 C CA . GLN B 1 656 ? 7.414 27.393 -17.287 1.00 45.53 656 GLN B CA 1
ATOM 9868 C C . GLN B 1 656 ? 7.178 25.909 -17.234 1.00 41.81 656 GLN B C 1
ATOM 9869 O O . GLN B 1 656 ? 6.216 25.403 -17.813 1.00 40.97 656 GLN B O 1
ATOM 9875 N N . LEU B 1 657 ? 8.055 25.187 -16.564 1.00 37.46 657 LEU B N 1
ATOM 9876 C CA . LEU B 1 657 ? 7.852 23.763 -16.504 1.00 38.93 657 LEU B CA 1
ATOM 9877 C C . LEU B 1 657 ? 6.823 23.521 -15.429 1.00 34.25 657 LEU B C 1
ATOM 9878 O O . LEU B 1 657 ? 6.969 24.066 -14.350 1.00 35.93 657 LEU B O 1
ATOM 9883 N N . VAL B 1 658 ? 5.767 22.766 -15.717 1.00 31.53 658 VAL B N 1
ATOM 9884 C CA . VAL B 1 658 ? 4.877 22.327 -14.647 1.00 33.18 658 VAL B CA 1
ATOM 9885 C C . VAL B 1 658 ? 5.161 20.886 -14.451 1.00 31.70 658 VAL B C 1
ATOM 9886 O O . VAL B 1 658 ? 5.186 20.143 -15.407 1.00 31.91 658 VAL B O 1
ATOM 9890 N N . GLN B 1 659 ? 5.420 20.481 -13.224 1.00 30.98 659 GLN B N 1
ATOM 9891 C CA . GLN B 1 659 ? 5.548 19.072 -12.971 1.00 32.96 659 GLN B CA 1
ATOM 9892 C C . GLN B 1 659 ? 4.139 18.593 -12.669 1.00 32.89 659 GLN B C 1
ATOM 9893 O O . GLN B 1 659 ? 3.362 19.345 -12.101 1.00 32.97 659 GLN B O 1
ATOM 9899 N N . LEU B 1 660 ? 3.780 17.388 -13.099 1.00 31.48 660 LEU B N 1
ATOM 9900 C CA . LEU B 1 660 ? 2.469 16.850 -12.800 1.00 31.30 660 LEU B CA 1
ATOM 9901 C C . LEU B 1 660 ? 2.551 15.670 -11.832 1.00 35.71 660 LEU B C 1
ATOM 9902 O O . LEU B 1 660 ? 1.518 15.099 -11.488 1.00 37.88 660 LEU B O 1
ATOM 9907 N N . ARG B 1 661 ? 3.764 15.309 -11.391 1.00 37.07 661 ARG B N 1
ATOM 9908 C CA . ARG B 1 661 ? 3.947 14.251 -10.375 1.00 37.56 661 ARG B CA 1
ATOM 9909 C C . ARG B 1 661 ? 5.188 14.518 -9.463 1.00 37.43 661 ARG B C 1
ATOM 9910 O O . ARG B 1 661 ? 6.116 15.220 -9.856 1.00 36.01 661 ARG B O 1
ATOM 9918 N N . ALA B 1 662 ? 5.163 14.016 -8.228 1.00 36.88 662 ALA B N 1
ATOM 9919 C CA . ALA B 1 662 ? 6.286 14.177 -7.307 1.00 37.45 662 ALA B CA 1
ATOM 9920 C C . ALA B 1 662 ? 7.142 12.919 -7.345 1.00 45.06 662 ALA B C 1
ATOM 9921 O O . ALA B 1 662 ? 8.138 12.755 -6.630 1.00 42.07 662 ALA B O 1
ATOM 9923 N N . ASN B 1 663 ? 6.717 12.017 -8.209 1.00 50.21 663 ASN B N 1
ATOM 9924 C CA . ASN B 1 663 ? 7.329 10.720 -8.343 1.00 51.81 663 ASN B CA 1
ATOM 9925 C C . ASN B 1 663 ? 8.042 10.654 -9.685 1.00 50.63 663 ASN B C 1
ATOM 9926 O O . ASN B 1 663 ? 7.442 10.891 -10.764 1.00 48.11 663 ASN B O 1
ATOM 9931 N N . SER B 1 664 ? 9.323 10.319 -9.599 1.00 47.58 664 SER B N 1
ATOM 9932 C CA . SER B 1 664 ? 10.141 10.099 -10.777 1.00 47.30 664 SER B CA 1
ATOM 9933 C C . SER B 1 664 ? 9.884 8.777 -11.551 1.00 51.56 664 SER B C 1
ATOM 9934 O O . SER B 1 664 ? 10.146 8.733 -12.764 1.00 46.34 664 SER B O 1
ATOM 9937 N N . ASN B 1 665 ? 9.378 7.711 -10.921 1.00 51.19 665 ASN B N 1
ATOM 9938 C CA . ASN B 1 665 ? 9.296 6.480 -11.703 1.00 56.68 665 ASN B CA 1
ATOM 9939 C C . ASN B 1 665 ? 8.558 6.820 -12.984 1.00 53.53 665 ASN B C 1
ATOM 9940 O O . ASN B 1 665 ? 7.573 7.540 -12.947 1.00 52.06 665 ASN B O 1
ATOM 9945 N N . ILE B 1 666 ? 9.085 6.327 -14.107 1.00 55.11 666 ILE B N 1
ATOM 9946 C CA . ILE B 1 666 ? 8.514 6.553 -15.425 1.00 52.58 666 ILE B CA 1
ATOM 9947 C C . ILE B 1 666 ? 7.215 5.781 -15.571 1.00 53.50 666 ILE B C 1
ATOM 9948 O O . ILE B 1 666 ? 6.468 5.996 -16.530 1.00 56.44 666 ILE B O 1
ATOM 9952 N N . SER B 1 667 ? 6.947 4.879 -14.630 1.00 54.54 667 SER B N 1
ATOM 9953 C CA . SER B 1 667 ? 5.678 4.167 -14.613 1.00 57.64 667 SER B CA 1
ATOM 9954 C C . SER B 1 667 ? 4.577 5.203 -14.675 1.00 55.98 667 SER B C 1
ATOM 9955 O O . SER B 1 667 ? 3.634 5.043 -15.445 1.00 59.20 667 SER B O 1
ATOM 9958 N N . THR B 1 668 ? 4.731 6.277 -13.890 1.00 55.70 668 THR B N 1
ATOM 9959 C CA . THR B 1 668 ? 3.770 7.399 -13.868 1.00 54.88 668 THR B CA 1
ATOM 9960 C C . THR B 1 668 ? 3.816 8.259 -15.143 1.00 57.03 668 THR B C 1
ATOM 9961 O O . THR B 1 668 ? 2.781 8.767 -15.596 1.00 63.01 668 THR B O 1
ATOM 9965 N N . GLY B 1 669 ? 4.998 8.417 -15.723 1.00 48.61 669 GLY B N 1
ATOM 9966 C CA . GLY B 1 669 ? 5.138 9.158 -16.964 1.00 43.69 669 GLY B CA 1
ATOM 9967 C C . GLY B 1 669 ? 6.366 10.043 -16.937 1.00 39.21 669 GLY B C 1
ATOM 9968 O O . GLY B 1 669 ? 6.513 10.972 -17.708 1.00 32.39 669 GLY B O 1
ATOM 9969 N N . GLY B 1 670 ? 7.263 9.742 -16.018 1.00 44.70 670 GLY B N 1
ATOM 9970 C CA . GLY B 1 670 ? 8.496 10.484 -15.883 1.00 38.45 670 GLY B CA 1
ATOM 9971 C C . GLY B 1 670 ? 9.346 10.384 -17.123 1.00 32.81 670 GLY B C 1
ATOM 9972 O O . GLY B 1 670 ? 9.214 9.425 -17.876 1.00 36.06 670 GLY B O 1
ATOM 9973 N N . ASP B 1 671 ? 10.216 11.367 -17.325 1.00 29.04 671 ASP B N 1
ATOM 9974 C CA . ASP B 1 671 ? 11.071 11.433 -18.503 1.00 26.61 671 ASP B CA 1
ATOM 9975 C C . ASP B 1 671 ? 12.478 11.046 -18.103 1.00 26.65 671 ASP B C 1
ATOM 9976 O O . ASP B 1 671 ? 12.991 11.537 -17.131 1.00 28.23 671 ASP B O 1
ATOM 9981 N N . SER B 1 672 ? 13.126 10.184 -18.866 1.00 25.62 672 SER B N 1
ATOM 9982 C CA . SER B 1 672 ? 14.499 9.832 -18.605 1.00 22.14 672 SER B CA 1
ATOM 9983 C C . SER B 1 672 ? 15.348 10.670 -19.510 1.00 22.99 672 SER B C 1
ATOM 9984 O O . SER B 1 672 ? 15.105 10.743 -20.710 1.00 23.20 672 SER B O 1
ATOM 9987 N N . ILE B 1 673 ? 16.359 11.287 -18.926 1.00 23.21 673 ILE B N 1
ATOM 9988 C CA . ILE B 1 673 ? 17.276 12.135 -19.653 1.00 24.99 673 ILE B CA 1
ATOM 9989 C C . ILE B 1 673 ? 18.700 11.717 -19.447 1.00 25.65 673 ILE B C 1
ATOM 9990 O O . ILE B 1 673 ? 19.147 11.671 -18.311 1.00 26.36 673 ILE B O 1
ATOM 9995 N N . ASP B 1 674 ? 19.427 11.477 -20.537 1.00 27.29 674 ASP B N 1
ATOM 9996 C CA . ASP B 1 674 ? 20.837 11.056 -20.463 1.00 31.01 674 ASP B CA 1
ATOM 9997 C C . ASP B 1 674 ? 21.787 12.119 -19.892 1.00 31.44 674 ASP B C 1
ATOM 9998 O O . ASP B 1 674 ? 21.814 13.254 -20.378 1.00 34.24 674 ASP B O 1
ATOM 10011 N N . THR B 1 676 ? 25.250 11.400 -19.286 1.00 29.13 676 THR B N 1
ATOM 10012 C CA . THR B 1 676 ? 26.607 10.903 -19.360 1.00 29.53 676 THR B CA 1
ATOM 10013 C C . THR B 1 676 ? 27.646 12.017 -19.518 1.00 30.29 676 THR B C 1
ATOM 10014 O O . THR B 1 676 ? 28.614 12.072 -18.784 1.00 31.84 676 THR B O 1
ATOM 10018 N N . ASP B 1 677 ? 27.460 12.886 -20.494 1.00 29.11 677 ASP B N 1
ATOM 10019 C CA . ASP B 1 677 ? 28.389 13.961 -20.709 1.00 27.35 677 ASP B CA 1
ATOM 10020 C C . ASP B 1 677 ? 28.282 14.991 -19.585 1.00 30.04 677 ASP B C 1
ATOM 10021 O O . ASP B 1 677 ? 29.310 15.457 -19.084 1.00 32.50 677 ASP B O 1
ATOM 10026 N N . GLU B 1 678 ? 27.059 15.328 -19.164 1.00 29.21 678 GLU B N 1
ATOM 10027 C CA . GLU B 1 678 ? 26.859 16.365 -18.144 1.00 27.60 678 GLU B CA 1
ATOM 10028 C C . GLU B 1 678 ? 27.415 15.981 -16.778 1.00 29.15 678 GLU B C 1
ATOM 10029 O O . GLU B 1 678 ? 27.887 16.830 -16.036 1.00 32.56 678 GLU B O 1
ATOM 10041 N N . HIS B 1 680 ? 29.856 14.772 -13.800 1.00 29.05 680 HIS B N 1
ATOM 10042 C CA . HIS B 1 680 ? 31.290 14.823 -13.528 1.00 30.86 680 HIS B CA 1
ATOM 10043 C C . HIS B 1 680 ? 31.931 13.452 -13.485 1.00 31.11 680 HIS B C 1
ATOM 10044 O O . HIS B 1 680 ? 31.339 12.502 -13.000 1.00 31.56 680 HIS B O 1
ATOM 10051 N N . GLU B 1 681 ? 33.162 13.356 -13.958 1.00 31.57 681 GLU B N 1
ATOM 10052 C CA . GLU B 1 681 ? 33.807 12.059 -14.092 1.00 31.18 681 GLU B CA 1
ATOM 10053 C C . GLU B 1 681 ? 34.277 11.489 -12.756 1.00 31.32 681 GLU B C 1
ATOM 10054 O O . GLU B 1 681 ? 34.726 10.346 -12.674 1.00 30.36 681 GLU B O 1
ATOM 10060 N N . SER B 1 682 ? 34.193 12.284 -11.704 1.00 30.57 682 SER B N 1
ATOM 10061 C CA . SER B 1 682 ? 34.661 11.822 -10.417 1.00 30.35 682 SER B CA 1
ATOM 10062 C C . SER B 1 682 ? 33.837 10.637 -10.012 1.00 31.02 682 SER B C 1
ATOM 10063 O O . SER B 1 682 ? 34.374 9.589 -9.702 1.00 34.23 682 SER B O 1
ATOM 10066 N N . TYR B 1 683 ? 32.521 10.819 -10.020 1.00 30.34 683 TYR B N 1
ATOM 10067 C CA . TYR B 1 683 ? 31.587 9.768 -9.677 1.00 27.34 683 TYR B CA 1
ATOM 10068 C C . TYR B 1 683 ? 31.710 8.670 -10.694 1.00 26.57 683 TYR B C 1
ATOM 10069 O O . TYR B 1 683 ? 31.837 7.523 -10.328 1.00 26.20 683 TYR B O 1
ATOM 10078 N N . LYS B 1 684 ? 31.691 9.007 -11.972 1.00 25.59 684 LYS B N 1
ATOM 10079 C CA . LYS B 1 684 ? 31.762 7.965 -12.982 1.00 26.09 684 LYS B CA 1
ATOM 10080 C C . LYS B 1 684 ? 32.872 6.974 -12.669 1.00 25.84 684 LYS B C 1
ATOM 10081 O O . LYS B 1 684 ? 32.711 5.785 -12.848 1.00 25.31 684 LYS B O 1
ATOM 10087 N N . GLN B 1 685 ? 34.006 7.452 -12.197 1.00 26.92 685 GLN B N 1
ATOM 10088 C CA . GLN B 1 685 ? 35.039 6.527 -11.816 1.00 28.67 685 GLN B CA 1
ATOM 10089 C C . GLN B 1 685 ? 34.657 5.817 -10.527 1.00 27.89 685 GLN B C 1
ATOM 10090 O O . GLN B 1 685 ? 34.965 4.640 -10.335 1.00 26.40 685 GLN B O 1
ATOM 10096 N N . LEU B 1 686 ? 33.991 6.540 -9.641 1.00 26.98 686 LEU B N 1
ATOM 10097 C CA . LEU B 1 686 ? 33.464 5.952 -8.431 1.00 25.82 686 LEU B CA 1
ATOM 10098 C C . LEU B 1 686 ? 32.493 4.807 -8.723 1.00 25.68 686 LEU B C 1
ATOM 10099 O O . LEU B 1 686 ? 32.518 3.780 -8.044 1.00 26.42 686 LEU B O 1
ATOM 10104 N N . ALA B 1 687 ? 31.632 4.988 -9.718 1.00 24.19 687 ALA B N 1
ATOM 10105 C CA . ALA B 1 687 ? 30.714 3.962 -10.152 1.00 23.40 687 ALA B CA 1
ATOM 10106 C C . ALA B 1 687 ? 31.483 2.768 -10.703 1.00 23.89 687 ALA B C 1
ATOM 10107 O O . ALA B 1 687 ? 31.137 1.627 -10.435 1.00 23.65 687 ALA B O 1
ATOM 10109 N N . VAL B 1 688 ? 32.522 3.032 -11.490 1.00 24.64 688 VAL B N 1
ATOM 10110 C CA . VAL B 1 688 ? 33.376 1.958 -12.012 1.00 24.56 688 VAL B CA 1
ATOM 10111 C C . VAL B 1 688 ? 34.149 1.346 -10.864 1.00 23.14 688 VAL B C 1
ATOM 10112 O O . VAL B 1 688 ? 34.409 0.164 -10.867 1.00 22.79 688 VAL B O 1
ATOM 10114 N N . GLY B 1 689 ? 34.496 2.163 -9.881 1.00 22.67 689 GLY B N 1
ATOM 10115 C CA . GLY B 1 689 ? 35.173 1.700 -8.692 1.00 23.26 689 GLY B CA 1
ATOM 10116 C C . GLY B 1 689 ? 34.362 0.752 -7.845 1.00 24.49 689 GLY B C 1
ATOM 10117 O O . GLY B 1 689 ? 34.902 -0.208 -7.303 1.00 24.25 689 GLY B O 1
ATOM 10118 N N . ILE B 1 690 ? 33.065 1.040 -7.731 1.00 25.84 690 ILE B N 1
ATOM 10119 C CA . ILE B 1 690 ? 32.107 0.292 -6.896 1.00 25.53 690 ILE B CA 1
ATOM 10120 C C . ILE B 1 690 ? 31.739 -1.051 -7.475 1.00 24.09 690 ILE B C 1
ATOM 10121 O O . ILE B 1 690 ? 31.621 -2.037 -6.756 1.00 23.98 690 ILE B O 1
ATOM 10126 N N . THR B 1 691 ? 31.512 -1.068 -8.778 1.00 23.27 691 THR B N 1
ATOM 10127 C CA . THR B 1 691 ? 31.047 -2.271 -9.431 1.00 23.99 691 THR B CA 1
ATOM 10128 C C . THR B 1 691 ? 32.221 -3.249 -9.487 1.00 25.76 691 THR B C 1
ATOM 10129 O O . THR B 1 691 ? 32.051 -4.466 -9.325 1.00 26.09 691 THR B O 1
ATOM 10133 N N . LYS B 1 692 ? 33.422 -2.722 -9.686 1.00 24.68 692 LYS B N 1
ATOM 10134 C CA . LYS B 1 692 ? 34.586 -3.580 -9.664 1.00 24.34 692 LYS B CA 1
ATOM 10135 C C . LYS B 1 692 ? 34.755 -4.174 -8.282 1.00 25.02 692 LYS B C 1
ATOM 10136 O O . LYS B 1 692 ? 35.095 -5.339 -8.155 1.00 30.36 692 LYS B O 1
ATOM 10141 N N . ALA B 1 693 ? 34.521 -3.416 -7.233 1.00 22.74 693 ALA B N 1
ATOM 10142 C CA . ALA B 1 693 ? 34.626 -4.020 -5.921 1.00 23.09 693 ALA B CA 1
ATOM 10143 C C . ALA B 1 693 ? 33.643 -5.182 -5.746 1.00 25.84 693 ALA B C 1
ATOM 10144 O O . ALA B 1 693 ? 33.874 -6.082 -4.953 1.00 26.34 693 ALA B O 1
ATOM 10153 N N . GLY B 1 695 ? 32.714 -7.057 -8.288 1.00 27.25 695 GLY B N 1
ATOM 10154 C CA . GLY B 1 695 ? 33.200 -8.147 -9.093 1.00 28.13 695 GLY B CA 1
ATOM 10155 C C . GLY B 1 695 ? 32.279 -8.354 -10.254 1.00 28.95 695 GLY B C 1
ATOM 10156 O O . GLY B 1 695 ? 32.314 -9.392 -10.901 1.00 32.49 695 GLY B O 1
ATOM 10157 N N . ALA B 1 696 ? 31.447 -7.367 -10.533 1.00 26.39 696 ALA B N 1
ATOM 10158 C CA . ALA B 1 696 ? 30.548 -7.503 -11.648 1.00 29.03 696 ALA B CA 1
ATOM 10159 C C . ALA B 1 696 ? 31.136 -6.774 -12.833 1.00 27.27 696 ALA B C 1
ATOM 10160 O O . ALA B 1 696 ? 31.621 -5.674 -12.706 1.00 30.10 696 ALA B O 1
ATOM 10162 N N . ALA B 1 697 ? 31.129 -7.414 -13.982 1.00 25.24 697 ALA B N 1
ATOM 10163 C CA . ALA B 1 697 ? 31.423 -6.743 -15.220 1.00 25.29 697 ALA B CA 1
ATOM 10164 C C . ALA B 1 697 ? 30.279 -5.846 -15.724 1.00 26.17 697 ALA B C 1
ATOM 10165 O O . ALA B 1 697 ? 30.529 -4.913 -16.465 1.00 28.42 697 ALA B O 1
ATOM 10167 N N . VAL B 1 698 ? 29.027 -6.104 -15.390 1.00 24.09 698 VAL B N 1
ATOM 10168 C CA . VAL B 1 698 ? 27.997 -5.281 -16.003 1.00 25.14 698 VAL B CA 1
ATOM 10169 C C . VAL B 1 698 ? 27.032 -4.656 -15.009 1.00 26.00 698 VAL B C 1
ATOM 10170 O O . VAL B 1 698 ? 25.921 -4.310 -15.396 1.00 25.81 698 VAL B O 1
ATOM 10174 N N . CYS B 1 699 ? 27.442 -4.460 -13.756 1.00 24.67 699 CYS B N 1
ATOM 10175 C CA . CYS B 1 699 ? 26.545 -3.855 -12.750 1.00 22.37 699 CYS B CA 1
ATOM 10176 C C . CYS B 1 699 ? 26.061 -2.428 -13.042 1.00 21.00 699 CYS B C 1
ATOM 10177 O O . CYS B 1 699 ? 26.750 -1.668 -13.671 1.00 20.72 699 CYS B O 1
ATOM 10180 N N . GLY B 1 700 ? 24.857 -2.100 -12.576 1.00 21.86 700 GLY B N 1
ATOM 10181 C CA . GLY B 1 700 ? 24.263 -0.776 -12.685 1.00 22.01 700 GLY B CA 1
ATOM 10182 C C . GLY B 1 700 ? 24.105 -0.146 -11.287 1.00 26.16 700 GLY B C 1
ATOM 10183 O O . GLY B 1 700 ? 23.445 -0.711 -10.399 1.00 28.00 700 GLY B O 1
ATOM 10184 N N . VAL B 1 701 ? 24.724 1.025 -11.092 1.00 24.91 701 VAL B N 1
ATOM 10185 C CA . VAL B 1 701 ? 24.876 1.662 -9.776 1.00 23.60 701 VAL B CA 1
ATOM 10186 C C . VAL B 1 701 ? 23.970 2.853 -9.642 1.00 25.76 701 VAL B C 1
ATOM 10187 O O . VAL B 1 701 ? 23.953 3.725 -10.492 1.00 27.88 701 VAL B O 1
ATOM 10191 N N . ASP B 1 702 ? 23.242 2.920 -8.551 1.00 25.44 702 ASP B N 1
ATOM 10192 C CA . ASP B 1 702 ? 22.369 4.039 -8.296 1.00 23.99 702 ASP B CA 1
ATOM 10193 C C . ASP B 1 702 ? 23.025 4.857 -7.220 1.00 24.30 702 ASP B C 1
ATOM 10194 O O . ASP B 1 702 ? 23.424 4.342 -6.192 1.00 24.73 702 ASP B O 1
ATOM 10199 N N . LEU B 1 703 ? 23.170 6.143 -7.485 1.00 24.89 703 LEU B N 1
ATOM 10200 C CA . LEU B 1 703 ? 23.883 7.062 -6.598 1.00 25.22 703 LEU B CA 1
ATOM 10201 C C . LEU B 1 703 ? 23.084 8.337 -6.356 1.00 23.70 703 LEU B C 1
ATOM 10202 O O . LEU B 1 703 ? 22.305 8.758 -7.196 1.00 22.09 703 LEU B O 1
ATOM 10207 N N . ILE B 1 704 ? 23.298 8.956 -5.204 1.00 24.13 704 ILE B N 1
ATOM 10208 C CA . ILE B 1 704 ? 22.630 10.208 -4.888 1.00 24.78 704 ILE B CA 1
ATOM 10209 C C . ILE B 1 704 ? 23.670 11.325 -4.895 1.00 25.76 704 ILE B C 1
ATOM 10210 O O . ILE B 1 704 ? 24.576 11.328 -4.062 1.00 26.08 704 ILE B O 1
ATOM 10214 N N . ILE B 1 705 ? 23.560 12.263 -5.842 1.00 24.99 705 ILE B N 1
ATOM 10215 C CA . ILE B 1 705 ? 24.561 13.330 -5.947 1.00 24.99 705 ILE B CA 1
ATOM 10216 C C . ILE B 1 705 ? 23.937 14.692 -5.969 1.00 24.28 705 ILE B C 1
ATOM 10217 O O . ILE B 1 705 ? 23.346 15.103 -6.960 1.00 23.26 705 ILE B O 1
ATOM 10222 N N . PRO B 1 706 ? 24.087 15.418 -4.873 1.00 26.32 706 PRO B N 1
ATOM 10223 C CA . PRO B 1 706 ? 23.618 16.804 -4.807 1.00 26.72 706 PRO B CA 1
ATOM 10224 C C . PRO B 1 706 ? 24.082 17.663 -5.988 1.00 26.69 706 PRO B C 1
ATOM 10225 O O . PRO B 1 706 ? 23.275 18.363 -6.588 1.00 27.34 706 PRO B O 1
ATOM 10229 N N . ASP B 1 707 ? 25.363 17.612 -6.319 1.00 27.34 707 ASP B N 1
ATOM 10230 C CA . ASP B 1 707 ? 25.880 18.436 -7.404 1.00 28.51 707 ASP B CA 1
ATOM 10231 C C . ASP B 1 707 ? 26.641 17.602 -8.420 1.00 30.28 707 ASP B C 1
ATOM 10232 O O . ASP B 1 707 ? 27.792 17.225 -8.168 1.00 30.52 707 ASP B O 1
ATOM 10237 N N . LEU B 1 708 ? 26.014 17.320 -9.563 1.00 29.14 708 LEU B N 1
ATOM 10238 C CA . LEU B 1 708 ? 26.681 16.517 -10.577 1.00 30.17 708 LEU B CA 1
ATOM 10239 C C . LEU B 1 708 ? 27.886 17.275 -11.065 1.00 31.63 708 LEU B C 1
ATOM 10240 O O . LEU B 1 708 ? 28.931 16.698 -11.356 1.00 30.53 708 LEU B O 1
ATOM 10245 N N . LYS B 1 709 ? 27.730 18.589 -11.118 1.00 32.29 709 LYS B N 1
ATOM 10246 C CA . LYS B 1 709 ? 28.730 19.443 -11.719 1.00 33.43 709 LYS B CA 1
ATOM 10247 C C . LYS B 1 709 ? 29.958 19.573 -10.845 1.00 32.15 709 LYS B C 1
ATOM 10248 O O . LYS B 1 709 ? 31.043 19.580 -11.377 1.00 32.11 709 LYS B O 1
ATOM 10251 N N . GLN B 1 710 ? 29.791 19.681 -9.523 1.00 32.10 710 GLN B N 1
ATOM 10252 C CA . GLN B 1 710 ? 30.925 19.908 -8.607 1.00 33.89 710 GLN B CA 1
ATOM 10253 C C . GLN B 1 710 ? 31.671 18.589 -8.403 1.00 33.76 710 GLN B C 1
ATOM 10254 O O . GLN B 1 710 ? 31.039 17.538 -8.318 1.00 32.74 710 GLN B O 1
ATOM 10260 N N . PRO B 1 711 ? 33.015 18.648 -8.326 1.00 32.12 711 PRO B N 1
ATOM 10261 C CA . PRO B 1 711 ? 33.972 17.552 -8.184 1.00 29.97 711 PRO B CA 1
ATOM 10262 C C . PRO B 1 711 ? 33.729 16.713 -6.916 1.00 33.98 711 PRO B C 1
ATOM 10263 O O . PRO B 1 711 ? 33.270 17.241 -5.886 1.00 34.03 711 PRO B O 1
ATOM 10265 N N . ALA B 1 712 ? 34.037 15.416 -7.006 1.00 31.24 712 ALA B N 1
ATOM 10266 C CA . ALA B 1 712 ? 33.739 14.439 -5.956 1.00 32.07 712 ALA B CA 1
ATOM 10267 C C . ALA B 1 712 ? 34.534 14.649 -4.673 1.00 32.51 712 ALA B C 1
ATOM 10268 O O . ALA B 1 712 ? 35.618 15.185 -4.733 1.00 36.91 712 ALA B O 1
ATOM 10270 N N . THR B 1 713 ? 34.019 14.203 -3.527 1.00 31.20 713 THR B N 1
ATOM 10271 C CA . THR B 1 713 ? 34.740 14.317 -2.246 1.00 34.52 713 THR B CA 1
ATOM 10272 C C . THR B 1 713 ? 34.514 13.043 -1.430 1.00 35.17 713 THR B C 1
ATOM 10273 O O . THR B 1 713 ? 33.597 12.297 -1.699 1.00 33.47 713 THR B O 1
ATOM 10277 N N . PRO B 1 714 ? 35.370 12.782 -0.438 1.00 37.62 714 PRO B N 1
ATOM 10278 C CA . PRO B 1 714 ? 35.234 11.608 0.432 1.00 35.22 714 PRO B CA 1
ATOM 10279 C C . PRO B 1 714 ? 34.062 11.785 1.342 1.00 37.58 714 PRO B C 1
ATOM 10280 O O . PRO B 1 714 ? 33.470 10.816 1.781 1.00 37.09 714 PRO B O 1
ATOM 10284 N N . ASN B 1 715 ? 33.746 13.041 1.642 1.00 41.44 715 ASN B N 1
ATOM 10285 C CA . ASN B 1 715 ? 32.587 13.374 2.487 1.00 42.44 715 ASN B CA 1
ATOM 10286 C C . ASN B 1 715 ? 31.228 12.934 1.890 1.00 39.91 715 ASN B C 1
ATOM 10287 O O . ASN B 1 715 ? 30.988 13.094 0.697 1.00 39.18 715 ASN B O 1
ATOM 10289 N N . LEU B 1 716 ? 30.325 12.409 2.711 1.00 39.97 716 LEU B N 1
ATOM 10290 C CA . LEU B 1 716 ? 29.009 11.973 2.193 1.00 39.65 716 LEU B CA 1
ATOM 10291 C C . LEU B 1 716 ? 28.171 13.141 1.784 1.00 35.35 716 LEU B C 1
ATOM 10292 O O . LEU B 1 716 ? 27.017 12.948 1.432 1.00 31.28 716 LEU B O 1
ATOM 10294 N N . THR B 1 717 ? 28.736 14.347 1.897 1.00 39.61 717 THR B N 1
ATOM 10295 C CA . THR B 1 717 ? 28.035 15.593 1.566 1.00 36.65 717 THR B CA 1
ATOM 10296 C C . THR B 1 717 ? 27.920 15.743 0.052 1.00 31.88 717 THR B C 1
ATOM 10297 O O . THR B 1 717 ? 27.001 16.403 -0.436 1.00 26.20 717 THR B O 1
ATOM 10299 N N . SER B 1 718 ? 28.855 15.120 -0.677 1.00 32.48 718 SER B N 1
ATOM 10300 C CA . SER B 1 718 ? 28.893 15.214 -2.135 1.00 30.31 718 SER B CA 1
ATOM 10301 C C . SER B 1 718 ? 28.030 14.151 -2.755 1.00 29.92 718 SER B C 1
ATOM 10302 O O . SER B 1 718 ? 27.287 14.439 -3.701 1.00 28.78 718 SER B O 1
ATOM 10305 N N . TRP B 1 719 ? 28.113 12.932 -2.208 1.00 30.49 719 TRP B N 1
ATOM 10306 C CA . TRP B 1 719 ? 27.425 11.774 -2.776 1.00 28.90 719 TRP B CA 1
ATOM 10307 C C . TRP B 1 719 ? 27.357 10.574 -1.852 1.00 29.05 719 TRP B C 1
ATOM 10308 O O . TRP B 1 719 ? 28.157 10.428 -0.938 1.00 31.59 719 TRP B O 1
ATOM 10319 N N . GLY B 1 720 ? 26.425 9.681 -2.143 1.00 27.55 720 GLY B N 1
ATOM 10320 C CA . GLY B 1 720 ? 26.305 8.437 -1.415 1.00 29.77 720 GLY B CA 1
ATOM 10321 C C . GLY B 1 720 ? 25.798 7.293 -2.278 1.00 30.43 720 GLY B C 1
ATOM 10322 O O . GLY B 1 720 ? 24.922 7.466 -3.131 1.00 29.51 720 GLY B O 1
ATOM 10323 N N . VAL B 1 721 ? 26.319 6.099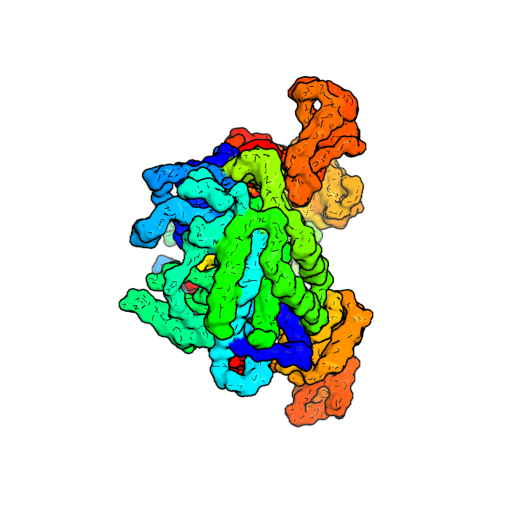 -2.038 1.00 31.08 721 VAL B N 1
ATOM 10324 C CA . VAL B 1 721 ? 25.920 4.969 -2.843 1.00 28.96 721 VAL B CA 1
ATOM 10325 C C . VAL B 1 721 ? 24.582 4.427 -2.352 1.00 28.89 721 VAL B C 1
ATOM 10326 O O . VAL B 1 721 ? 24.435 4.054 -1.217 1.00 32.07 721 VAL B O 1
ATOM 10330 N N . ILE B 1 722 ? 23.580 4.422 -3.199 1.00 28.32 722 ILE B N 1
ATOM 10331 C CA . ILE B 1 722 ? 22.253 4.047 -2.738 1.00 31.24 722 ILE B CA 1
ATOM 10332 C C . ILE B 1 722 ? 21.875 2.612 -3.089 1.00 31.79 722 ILE B C 1
ATOM 10333 O O . ILE B 1 722 ? 21.010 2.029 -2.433 1.00 36.60 722 ILE B O 1
ATOM 10337 N N . GLU B 1 723 ? 22.477 2.048 -4.128 1.00 28.26 723 GLU B N 1
ATOM 10338 C CA . GLU B 1 723 ? 22.132 0.685 -4.509 1.00 31.96 723 GLU B CA 1
ATOM 10339 C C . GLU B 1 723 ? 23.023 0.156 -5.606 1.00 29.40 723 GLU B C 1
ATOM 10340 O O . GLU B 1 723 ? 23.781 0.892 -6.211 1.00 28.06 723 GLU B O 1
ATOM 10346 N N . ALA B 1 724 ? 22.932 -1.142 -5.842 1.00 30.31 724 ALA B N 1
ATOM 10347 C CA . ALA B 1 724 ? 23.689 -1.795 -6.880 1.00 29.34 724 ALA B CA 1
ATOM 10348 C C . ALA B 1 724 ? 22.765 -2.809 -7.524 1.00 32.55 724 ALA B C 1
ATOM 10349 O O . ALA B 1 724 ? 22.021 -3.509 -6.837 1.00 36.23 724 ALA B O 1
ATOM 10351 N N . ASN B 1 725 ? 22.786 -2.898 -8.839 1.00 28.49 725 ASN B N 1
ATOM 10352 C CA . ASN B 1 725 ? 21.841 -3.766 -9.492 1.00 33.00 725 ASN B CA 1
ATOM 10353 C C . ASN B 1 725 ? 22.513 -4.934 -10.202 1.00 33.93 725 ASN B C 1
ATOM 10354 O O . ASN B 1 725 ? 23.438 -4.729 -10.973 1.00 33.50 725 ASN B O 1
ATOM 10359 N N . PHE B 1 726 ? 22.061 -6.157 -9.976 1.00 34.55 726 PHE B N 1
ATOM 10360 C CA . PHE B 1 726 ? 22.715 -7.274 -10.643 1.00 36.84 726 PHE B CA 1
ATOM 10361 C C . PHE B 1 726 ? 22.317 -7.354 -12.103 1.00 34.94 726 PHE B C 1
ATOM 10362 O O . PHE B 1 726 ? 23.067 -7.853 -12.938 1.00 38.28 726 PHE B O 1
ATOM 10370 N N . ASN B 1 727 ? 21.136 -6.891 -12.430 1.00 30.64 727 ASN B N 1
ATOM 10371 C CA . ASN B 1 727 ? 20.732 -6.986 -13.805 1.00 30.48 727 ASN B CA 1
ATOM 10372 C C . ASN B 1 727 ? 20.295 -5.637 -14.243 1.00 32.23 727 ASN B C 1
ATOM 10373 O O . ASN B 1 727 ? 19.174 -5.245 -13.972 1.00 39.80 727 ASN B O 1
ATOM 10378 N N . PRO B 1 728 ? 21.158 -4.906 -14.926 1.00 28.78 728 PRO B N 1
ATOM 10379 C CA . PRO B 1 728 ? 20.778 -3.520 -15.210 1.00 29.32 728 PRO B CA 1
ATOM 10380 C C . PRO B 1 728 ? 19.857 -3.355 -16.412 1.00 29.73 728 PRO B C 1
ATOM 10381 O O . PRO B 1 728 ? 19.865 -4.213 -17.259 1.00 31.48 728 PRO B O 1
ATOM 10415 N N . HIS B 1 733 ? 18.287 3.652 -21.056 1.00 28.53 733 HIS B N 1
ATOM 10416 C CA . HIS B 1 733 ? 19.535 4.182 -21.598 1.00 27.48 733 HIS B CA 1
ATOM 10417 C C . HIS B 1 733 ? 19.520 4.224 -23.117 1.00 28.01 733 HIS B C 1
ATOM 10418 O O . HIS B 1 733 ? 19.891 5.214 -23.724 1.00 30.00 733 HIS B O 1
ATOM 10425 N N . ILE B 1 734 ? 19.107 3.139 -23.737 1.00 27.48 734 ILE B N 1
ATOM 10426 C CA . ILE B 1 734 ? 19.131 3.064 -25.180 1.00 27.34 734 ILE B CA 1
ATOM 10427 C C . ILE B 1 734 ? 18.104 3.997 -25.747 1.00 28.77 734 ILE B C 1
ATOM 10428 O O . ILE B 1 734 ? 18.356 4.623 -26.752 1.00 32.96 734 ILE B O 1
ATOM 10433 N N . PHE B 1 735 ? 16.936 4.090 -25.127 1.00 28.75 735 PHE B N 1
ATOM 10434 C CA . PHE B 1 735 ? 15.888 4.979 -25.625 1.00 29.08 735 PHE B CA 1
ATOM 10435 C C . PHE B 1 735 ? 15.413 5.976 -24.598 1.00 29.29 735 PHE B C 1
ATOM 10436 O O . PHE B 1 735 ? 14.313 5.855 -24.051 1.00 31.17 735 PHE B O 1
ATOM 10444 N N . PRO B 1 736 ? 16.233 6.980 -24.341 1.00 26.38 736 PRO B N 1
ATOM 10445 C CA . PRO B 1 736 ? 15.903 8.031 -23.399 1.00 25.46 736 PRO B CA 1
ATOM 10446 C C . PRO B 1 736 ? 14.878 8.957 -24.002 1.00 25.31 736 PRO B C 1
ATOM 10447 O O . PRO B 1 736 ? 14.824 9.074 -25.216 1.00 24.05 736 PRO B O 1
ATOM 10451 N N . TYR B 1 737 ? 14.073 9.611 -23.175 1.00 26.92 737 TYR B N 1
ATOM 10452 C CA . TYR B 1 737 ? 13.158 10.613 -23.698 1.00 28.33 737 TYR B CA 1
ATOM 10453 C C . TYR B 1 737 ? 13.949 11.750 -24.316 1.00 31.48 737 TYR B C 1
ATOM 10454 O O . TYR B 1 737 ? 13.639 12.220 -25.419 1.00 33.19 737 TYR B O 1
ATOM 10463 N N . ALA B 1 738 ? 14.965 12.198 -23.590 1.00 29.75 738 ALA B N 1
ATOM 10464 C CA . ALA B 1 738 ? 15.825 13.262 -24.071 1.00 29.52 738 ALA B CA 1
ATOM 10465 C C . ALA B 1 738 ? 17.279 12.952 -23.756 1.00 29.07 738 ALA B C 1
ATOM 10466 O O . ALA B 1 738 ? 17.593 12.273 -22.794 1.00 29.06 738 ALA B O 1
ATOM 10468 N N . GLY B 1 739 ? 18.183 13.464 -24.565 1.00 32.45 739 GLY B N 1
ATOM 10469 C CA . GLY B 1 739 ? 19.591 13.178 -24.356 1.00 37.33 739 GLY B CA 1
ATOM 10470 C C . GLY B 1 739 ? 20.094 12.144 -25.340 1.00 34.55 739 GLY B C 1
ATOM 10471 O O . GLY B 1 739 ? 19.298 11.387 -25.892 1.00 33.52 739 GLY B O 1
ATOM 10472 N N . LYS B 1 740 ? 21.408 12.109 -25.556 1.00 35.04 740 LYS B N 1
ATOM 10473 C CA . LYS B 1 740 ? 21.986 11.206 -26.554 1.00 38.22 740 LYS B CA 1
ATOM 10474 C C . LYS B 1 740 ? 21.714 9.751 -26.189 1.00 34.54 740 LYS B C 1
ATOM 10475 O O . LYS B 1 740 ? 21.914 9.355 -25.044 1.00 34.74 740 LYS B O 1
ATOM 10477 N N . SER B 1 741 ? 21.244 8.963 -27.154 1.00 32.84 741 SER B N 1
ATOM 10478 C CA . SER B 1 741 ? 21.009 7.528 -26.919 1.00 33.59 741 SER B CA 1
ATOM 10479 C C . SER B 1 741 ? 22.315 6.787 -26.868 1.00 32.75 741 SER B C 1
ATOM 10480 O O . SER B 1 741 ? 23.035 6.747 -27.862 1.00 34.83 741 SER B O 1
ATOM 10482 N N . ARG B 1 742 ? 22.645 6.204 -25.727 1.00 29.55 742 ARG B N 1
ATOM 10483 C CA . ARG B 1 742 ? 23.852 5.421 -25.675 1.00 31.73 742 ARG B CA 1
ATOM 10484 C C . ARG B 1 742 ? 23.385 3.972 -25.790 1.00 31.62 742 ARG B C 1
ATOM 10485 O O . ARG B 1 742 ? 22.470 3.575 -25.067 1.00 28.79 742 ARG B O 1
ATOM 10493 N N . ARG B 1 743 ? 23.956 3.221 -26.755 1.00 31.20 743 ARG B N 1
ATOM 10494 C CA . ARG B 1 743 ? 23.515 1.851 -27.028 1.00 26.91 743 ARG B CA 1
ATOM 10495 C C . ARG B 1 743 ? 24.377 0.888 -26.285 1.00 29.14 743 ARG B C 1
ATOM 10496 O O . ARG B 1 743 ? 25.543 0.758 -26.593 1.00 30.73 743 ARG B O 1
ATOM 10504 N N . LEU B 1 744 ? 23.810 0.206 -25.305 1.00 28.04 744 LEU B N 1
ATOM 10505 C CA . LEU B 1 744 ? 24.608 -0.590 -24.402 1.00 26.76 744 LEU B CA 1
ATOM 10506 C C . LEU B 1 744 ? 24.739 -2.001 -24.921 1.00 24.83 744 LEU B C 1
ATOM 10507 O O . LEU B 1 744 ? 25.732 -2.678 -24.675 1.00 24.43 744 LEU B O 1
ATOM 10512 N N . THR B 1 745 ? 23.734 -2.439 -25.653 1.00 23.57 745 THR B N 1
ATOM 10513 C CA . THR B 1 745 ? 23.736 -3.797 -26.156 1.00 24.69 745 THR B CA 1
ATOM 10514 C C . THR B 1 745 ? 24.989 -4.118 -27.040 1.00 24.92 745 THR B C 1
ATOM 10515 O O . THR B 1 745 ? 25.518 -5.230 -27.036 1.00 22.49 745 THR B O 1
ATOM 10519 N N . GLN B 1 746 ? 25.477 -3.141 -27.797 1.00 26.91 746 GLN B N 1
ATOM 10520 C CA . GLN B 1 746 ? 26.649 -3.398 -28.613 1.00 24.65 746 GLN B CA 1
ATOM 10521 C C . GLN B 1 746 ? 27.837 -3.563 -27.672 1.00 22.65 746 GLN B C 1
ATOM 10522 O O . GLN B 1 746 ? 28.679 -4.370 -27.923 1.00 22.28 746 GLN B O 1
ATOM 10524 N N . ASN B 1 747 ? 27.890 -2.813 -26.580 1.00 22.16 747 ASN B N 1
ATOM 10525 C CA . ASN B 1 747 ? 29.058 -2.847 -25.709 1.00 22.89 747 ASN B CA 1
ATOM 10526 C C . ASN B 1 747 ? 29.165 -4.204 -25.066 1.00 23.48 747 ASN B C 1
ATOM 10527 O O . ASN B 1 747 ? 30.258 -4.741 -24.826 1.00 22.53 747 ASN B O 1
ATOM 10532 N N . VAL B 1 748 ? 27.985 -4.725 -24.762 1.00 23.86 748 VAL B N 1
ATOM 10533 C CA . VAL B 1 748 ? 27.804 -6.067 -24.248 1.00 22.51 748 VAL B CA 1
ATOM 10534 C C . VAL B 1 748 ? 28.172 -7.080 -25.314 1.00 22.85 748 VAL B C 1
ATOM 10535 O O . VAL B 1 748 ? 28.956 -7.993 -25.062 1.00 22.97 748 VAL B O 1
ATOM 10539 N N . ILE B 1 749 ? 27.620 -6.898 -26.511 1.00 22.92 749 ILE B N 1
ATOM 10540 C CA . ILE B 1 749 ? 27.848 -7.833 -27.617 1.00 23.79 749 ILE B CA 1
ATOM 10541 C C . ILE B 1 749 ? 29.338 -7.939 -27.943 1.00 24.96 749 ILE B C 1
ATOM 10542 O O . ILE B 1 749 ? 29.861 -9.031 -28.193 1.00 26.05 749 ILE B O 1
ATOM 10546 N N . LYS B 1 750 ? 30.010 -6.796 -27.965 1.00 23.37 750 LYS B N 1
ATOM 10547 C CA . LYS B 1 750 ? 31.408 -6.756 -28.295 1.00 22.32 750 LYS B CA 1
ATOM 10548 C C . LYS B 1 750 ? 32.080 -7.425 -27.139 1.00 23.94 750 LYS B C 1
ATOM 10549 O O . LYS B 1 750 ? 33.031 -8.172 -27.309 1.00 26.54 750 LYS B O 1
ATOM 10559 N N . LEU B 1 752 ? 31.175 -9.778 -25.219 1.00 24.39 752 LEU B N 1
ATOM 10560 C CA . LEU B 1 752 ? 31.059 -11.240 -25.191 1.00 25.34 752 LEU B CA 1
ATOM 10561 C C . LEU B 1 752 ? 32.024 -11.830 -26.183 1.00 25.52 752 LEU B C 1
ATOM 10562 O O . LEU B 1 752 ? 32.956 -12.518 -25.783 1.00 25.66 752 LEU B O 1
ATOM 10567 N N . PHE B 1 753 ? 31.775 -11.562 -27.465 1.00 24.82 753 PHE B N 1
ATOM 10568 C CA . PHE B 1 753 ? 32.665 -11.948 -28.538 1.00 25.70 753 PHE B CA 1
ATOM 10569 C C . PHE B 1 753 ? 33.570 -10.779 -28.958 1.00 27.68 753 PHE B C 1
ATOM 10570 O O . PHE B 1 753 ? 33.274 -10.072 -29.934 1.00 28.09 753 PHE B O 1
ATOM 10578 N N . PRO B 1 754 ? 34.699 -10.590 -28.251 1.00 26.83 754 PRO B N 1
ATOM 10579 C CA . PRO B 1 754 ? 35.533 -9.426 -28.475 1.00 24.24 754 PRO B CA 1
ATOM 10580 C C . PRO B 1 754 ? 36.180 -9.560 -29.833 1.00 28.74 754 PRO B C 1
ATOM 10581 O O . PRO B 1 754 ? 36.426 -8.544 -30.457 1.00 34.60 754 PRO B O 1
ATOM 10585 N N . GLU B 1 755 ? 36.411 -10.781 -30.309 1.00 28.92 755 GLU B N 1
ATOM 10586 C CA . GLU B 1 755 ? 37.066 -10.999 -31.602 1.00 30.17 755 GLU B CA 1
ATOM 10587 C C . GLU B 1 755 ? 36.417 -10.243 -32.768 1.00 31.90 755 GLU B C 1
ATOM 10588 O O . GLU B 1 755 ? 37.112 -9.663 -33.596 1.00 39.67 755 GLU B O 1
ATOM 10594 N N . LEU B 1 756 ? 35.102 -10.253 -32.866 1.00 30.25 756 LEU B N 1
ATOM 10595 C CA . LEU B 1 756 ? 34.448 -9.495 -33.926 1.00 32.82 756 LEU B CA 1
ATOM 10596 C C . LEU B 1 756 ? 35.196 -8.169 -34.168 1.00 30.84 756 LEU B C 1
ATOM 10597 O O . LEU B 1 756 ? 35.974 -8.024 -35.117 1.00 30.02 756 LEU B O 1
#

Organism: Pasteurella multocida (strain Pm70) (NCBI:txid272843)

CATH classification: 3.30.590.20

Sequence (1438 aa):
KIQHIIHENQLGLLFQQGSFGLEKESQRVTADGAIVTTPHPAVFGNRRYHPYIQTDFAESQLELITPPTKKLEDTFRWLSVIHEVVQRSLPEEEYIFPLSPAGLPAIRVAQLDNPEDVAYREYLVKIYGKNKQVSGIHYNFQLSPDLITRLFRLQNEYQSAVDFQNDLYLKAKNFLRYQWILLYLLAATPTYFKDGSPLAKGQFVRSLRSSQYGYVNDPEINVSFDSVEKYVESLEHWVSTKLIAEKEFYSNVRLRGAKKAREFLTTGIQYLEFRLFDLNPFEIYGISLKDAKFIHVFALFIWDHTADQEEVELGKARLAEVAFEHPLEKTAYAVEGELVLLELLSLEQIGAEPELFEIVKEKLTQFTDPSKTVAGRLVRAIEQAGSDQQLGAQLAQQYKAQAFERFYALSAFDNELSTQALLFDVIQKGIHTEILDENDQFLCLKYGDHIEYVKNGNTSHDSYISPLIENKVVTKKVLQKAGFNVPQSVEFTSLEKAVASYALFENRAVVIKPKSTNYGLGITIFQQGVQNREDFAKALEIAFREDKEVVEDYLVGTEYRFFVLGDETLAVLLRVPANVVGDSVHSVAELVAKNDHPLRGDGSRTPLKKIALGEIEQLQLKEQGLTIDSIPAKDQLVQLRANSNISTGGDSIDTDEHESYKQLAVGITKAGAAVCGVDLIIPDLKQPATPNLTSWGVIEANNFNPHIFPYAGKSRRLTQNVIKLFPELKIQHIIHENQLGLLFQQGSFGLEKESQRVTADGAIVTTPHPAVFGNRRYHPYIQTDFAESQLELITPPTKKLEDTFRWLSVIHEVVQRSLPEEEYIFPLSPAGLPAEEQIRVAQREYLVKIYGKNKQVSGIHYNFQLSPDLITRLFRLQNEYQSAVDFQNDLYLKAKNFLRYQWILLYLLAATPTVESFKDGSQFVRSLRSSQYGYVNPEINVSFDSVEKYVESLEHWVSAEKEFYSNVRLRGAKKAREFLTTGIQYLEFRLFDLNPFEIYGISLKDAKFIHVFALFIWDHDQEEVELGKARLAEVAFEHPLEKTAYAVEGELVLLELLSLEQIGAEPELFEIVKEKLTQFTDPSKTVAGRLVRAIEQAGSDQQLGAQLAQQYKAQAFERFYALSAFDNELSTQALLFDVIQKGIHTEILDENDQFLCLKYGDHIEYVKNGNTSHDSYISPLIENKVVTKKVLQKAGFNVPQSVEFTSLEKAVASYALFRAVVIKPKSTNYGLGITIFQQGVQNREDFAKALEIAFREDKEVVEDYLVGTEYRFFVLGDETLAVLLRVPANVVGDSVHSVAELVAKNDHPLRGDGSRTPLKKIALGEIEQLQLKEQGLTIDSIPAKDQLVQLRANSNISTGGDSIDTDEHESYKQLAVGITKAGAAVCGVDLIIPDLKQPATPNLTSWGVIEANFNPHIFPYAGKSRRLTQNVIKLFPEL

B-factor: mean 41.51, std 13.69, range [15.14, 113.02]